Protein AF-0000000068187916 (afdb_homodimer)

Foldseek 3Di:
DPPPPPQLPQQVQLVVVLCVPPQNAPVVQPPFQADAADDDDDDDDDDDDDPDDDDDDDDDDDDDDDDDDDDDDDDDDDDDDDDDDDDDDDPPPPPPPPPPPVPQDFDWDADDLQQKIWTRDPNDIAMDGQQRCVQQFLLQADPAPRDGNDPGCPQPVVKGWPDKDKDALVVVVVVDDVSEDDADQADPPDLRQHRVNDPHPRPPDPSRPWMKMKTFIDDDPVDDPVDGTDIGIGTPVSVVQVGDDPVNLVVSQVSHFDALVQFAWQPDDAAEAEPVQCDPPPDPVSNSVSLSVQVSRQSRNFKHKHFDAAQCDPVDGGSQFSVSCSNSSRRQPDCPPAHQKHKAWQDPPDPDCSNHLAWWAWAFPPLLDPDGFFKKKKAFADDDPQKDFWWKKKFFLQNLLVVCCVLPVLLSVLQAPFWWWFFDDDPPDGTIDTDGQFHADPSRHTNFGHGHVVGTDDGDDDPVSVVSNVLSVLLSSLQQGLVDDDVPRDGPDDPVSSVVSNVNNNTRMHIGDDDNRIMMMGGSRGMTMIIHRMDRRDPPIGMMMMGTD/DPPPPPQVPQQVQLVVVLCVPVQNAPVVQPPFQQDAFDDDDPDDDDDPPDDDDDDDDDDDDDDDDDDDDDDDDDDDDDPDPDDDDDDDDDPPPPPPPPPPPVPQDFDWDADDLQQKIWTGDPNDIAMDGQQRCVQQFLLQADPAPRDGNDPHCVQPVVKGWPDKDKDALVVVVVVDDVSEDDADQADPPDLRQHRVRDPYPRPPDPSRPWMKMKTFIDDDPVDDPVDGTDIGIGTPVSVVQVGDDPVNLVVSQVSHFDALVQFAWQPDDAAEQEPVQCDPPPDPVSNSVSLSVQVSRQSRNQKHKHFPAAQCDPVDGGSQSSVSCSNSSRHQPDCPPAHQKHKAWQDPPDPDCSNHLAWWAWAFPPLLDPDGFFKKKKAFADDDPQKDFWWKKKFFLQNLLVVCCVLPVLLSVLQAPFWWWFFDDDPPDGTIDTDGQFHADPSRHTNFGHGHVVGTDDGDDDPVSVVSNVLSVLLSSLQRGLVDDDVPRDGPDDPVSSVVSNVNNNTRMHIGDDDNRIMMMGGSRGMTMIIHRMDRRDPPIGMMMMGTD

InterPro domains:
  IPR003819 TauD/TfdA-like domain [PF02668] (286-534)
  IPR042098 Glutarate 2-hydroxylase superfamily [G3DSA:3.60.130.10] (250-541)
  IPR050411 Alpha-ketoglutarate-dependent hydroxylases [PTHR10696] (270-534)

pLDDT: mean 72.26, std 27.22, range [13.47, 98.31]

Secondary structure (DSSP, 8-state):
-----GGGHHHHHHHHHHHSSS----GGGTGGG--B-----------------------------------------------------------------------EEE-TTSSEEEEEETTEEEEEEHHHHHHT-GGGB-TTT--B-S-SSTTTTTPPEEEEEEEEHHHHHHT-BTTB--PPPPPTT--SS-GGGS-S------GGG-EEEEEEEPP-TTS-TTSPPPEEEEEHHHHHHT--SHHHHHHHHHHH---GGGS--TT----EEEGGGG-TTS-HHHHHHHHHHHHHHHHHTSEEEEES--S--SSSS-HHHHHHHHHHTSB---HHHH-SEEEEE--TT-SSGGGSSS-EEEE-TTTTSSS--SEEEEEEEE--TTEEE--EEEEEHHHHHHHHHHH-HHHHHHHHHSEEEEEEEETTEEEEEEEESEEE-TT--EEEE---GGGB----S-HHHHHHHHHHHHHHHHHH-TTS-SSS---SS-HHHHHHHHHHHHHT-EEEPPPTT-EEEEETTTEEEEE--EEESSSS--EEEEEE-/-----TTHHHHHHHHHHHHSSS----GGGTGGG--B-----------------------------------------------------------------------EEE-TTSSEEEEEETTEEEEEEHHHHHHT-GGGB-TTT--B-S-SGGGTTTPPEEEEEEEEHHHHHHT-BTTB--PPPPPTT--SS-GGGS-S------GGG-EEEEEEEPP-TTS-TTSPPPEEEEEHHHHHHT--SHHHHHHHHHHH---GGGS--TT----EEEGGGG-TTS-HHHHHHHHHHHHHHHHHTSEEEEES--S--SSSS-HHHHHHHHHHTSB---HHHH-SEEEEE--TT-SSGGGSSS-EEEE-TTTTSSS--SEEEEEEEE--TTEEE--EEEEEHHHHHHHHHHH-HHHHHHHHHSEEEEEEEETTEEEEEEEESEEE-TT--EEEE---GGGB----S-HHHHHHHHHHHHHHHHHH-TTS-SSS---SS-HHHHHHHHHHHHHT-EEEPPPTT-EEEEETTTEEEEE--EEESSS---EEEEEE-

Nearest PDB structures (foldseek):
  6npb-assembly1_A  TM=8.285E-01  e=1.354E-26  Leisingera caerulea
  3o2g-assembly1_A  TM=7.797E-01  e=2.091E-25  Homo sapiens
  6npc-assembly1_B  TM=7.821E-01  e=7.733E-24  Leisingera caerulea
  7tcl-assembly1_X  TM=6.723E-01  e=3.719E-10  Photorhabdus
  3eat-assembly1_X  TM=6.569E-01  e=1.595E-09  Pseudomonas aeruginosa

Organism: Phaeodactylum tricornutum (strain CCAP 1055/1) (NCBI:txid556484)

Radius of gyration: 34.25 Å; Cα contacts (8 Å, |Δi|>4): 2173; chains: 2; bounding box: 136×89×94 Å

Solvent-accessible surface area (backbone atoms only — not comparable to full-atom values): 61078 Å² total; per-residue (Å²): 131,84,74,74,79,72,71,59,50,51,59,38,49,34,53,46,58,52,43,64,42,88,44,56,63,59,54,76,69,63,50,54,39,57,42,20,58,53,62,80,82,84,78,84,82,90,84,84,88,77,83,77,83,82,84,89,92,82,89,93,84,92,84,92,87,74,87,75,92,81,76,84,76,89,84,80,86,78,89,84,78,87,74,84,88,81,84,86,85,78,85,77,82,80,80,76,77,76,78,73,76,76,73,74,72,72,44,59,44,64,46,93,81,16,49,34,38,38,37,32,57,94,88,39,74,50,63,46,46,32,54,60,51,58,65,56,33,38,53,42,36,39,80,72,44,59,30,36,66,54,64,71,39,40,84,33,50,83,40,30,48,66,46,58,44,77,41,43,46,70,60,51,57,74,65,53,47,94,79,37,42,77,49,44,73,46,23,83,90,51,71,52,57,43,10,80,44,34,84,51,74,60,71,79,60,61,62,92,69,36,46,26,39,38,37,36,35,45,76,52,91,72,50,59,86,88,52,76,62,55,62,43,40,39,41,42,69,53,52,62,71,55,51,34,39,72,66,52,39,49,51,49,37,66,50,39,48,51,40,64,88,53,36,43,23,54,81,59,76,70,55,76,43,60,40,73,38,63,40,75,86,78,36,72,64,47,25,48,47,38,50,32,53,47,52,43,28,22,70,64,51,34,30,28,33,34,33,75,38,60,75,66,38,92,89,38,90,35,48,52,55,49,51,28,26,66,68,14,70,28,7,51,38,81,26,62,86,62,38,45,63,37,73,42,41,73,42,94,85,36,66,39,69,76,14,42,53,58,57,40,68,59,25,31,71,57,61,28,41,91,57,50,53,40,34,38,36,40,31,29,61,41,61,56,89,45,47,50,66,49,26,36,30,41,27,38,44,33,16,49,51,48,48,34,42,73,77,39,47,69,39,39,49,37,33,52,68,48,47,39,28,20,40,45,60,34,88,40,37,70,30,44,27,73,45,37,34,37,37,60,50,90,75,62,36,64,70,32,42,56,51,32,58,41,35,51,47,65,65,62,52,59,65,89,47,49,66,58,36,50,50,27,50,39,53,50,46,41,34,62,35,62,80,64,59,75,84,52,46,58,65,102,60,59,68,68,56,52,50,52,29,46,50,44,9,56,45,36,32,26,67,47,71,74,46,61,19,28,29,40,36,30,26,38,45,40,30,22,40,27,28,43,42,40,44,76,74,50,91,73,76,53,38,32,41,35,25,35,38,134,84,73,76,77,72,71,57,50,52,60,38,50,35,54,45,58,53,42,65,45,86,43,56,64,54,57,77,68,65,53,43,39,62,20,39,46,56,63,78,79,79,78,79,77,71,85,73,85,80,76,84,84,88,80,86,89,81,86,79,88,80,85,90,87,88,83,88,83,80,94,77,86,88,78,85,87,75,88,81,74,87,75,82,88,76,82,85,78,76,80,68,81,72,76,70,74,70,74,69,75,74,72,68,70,70,44,59,44,64,46,93,81,16,50,34,38,38,38,30,55,94,86,39,73,50,64,45,46,31,57,58,51,58,66,55,33,40,52,40,36,39,80,71,44,60,31,37,66,55,61,69,40,40,85,33,52,84,41,30,47,66,46,58,43,77,40,43,45,69,61,50,58,73,64,51,47,94,78,36,41,76,49,45,73,45,27,88,89,51,71,51,56,44,12,82,45,36,84,50,78,59,71,78,60,61,61,93,69,37,48,25,40,37,37,35,35,45,77,51,93,72,47,61,86,88,52,78,61,56,60,43,43,40,41,43,71,54,53,61,72,56,51,34,38,71,67,53,40,49,51,49,38,67,49,37,50,52,40,65,88,50,36,42,24,54,80,57,76,70,55,77,44,60,40,73,37,62,42,76,84,78,39,73,64,46,25,49,46,40,50,34,54,48,52,40,29,23,71,64,52,35,30,29,34,33,33,75,38,61,76,67,38,93,90,38,89,34,48,52,54,49,50,29,28,66,68,15,70,39,1,46,34,79,28,51,85,61,38,47,60,38,73,40,41,74,40,92,85,35,65,38,69,75,14,41,52,58,56,38,68,59,24,32,73,58,61,29,39,92,57,48,52,32,32,38,35,41,31,29,60,42,60,56,90,45,49,50,66,49,27,37,31,39,28,38,43,34,16,49,51,49,49,34,42,73,78,38,47,68,39,40,49,37,33,52,68,47,46,40,28,19,39,46,59,33,88,42,39,69,28,40,27,73,44,37,35,38,37,61,48,90,76,62,37,66,66,34,42,56,51,34,59,42,34,51,46,65,66,61,53,59,65,90,46,49,65,59,38,50,51,26,50,42,54,50,47,42,35,61,35,62,81,62,58,75,85,53,45,60,67,103,61,59,69,68,57,52,50,52,29,45,49,44,10,56,45,36,32,27,67,47,73,74,47,60,18,28,29,41,36,30,26,37,45,39,30,23,41,28,28,44,40,43,45,77,75,48,93,72,76,53,37,33,41,34,27,34,29

Structure (mmCIF, N/CA/C/O backbone):
data_AF-0000000068187916-model_v1
#
loop_
_entity.id
_entity.type
_entity.pdbx_description
1 polymer 'TauD/TfdA-like domain-containing protein'
#
loop_
_atom_site.group_PDB
_atom_site.id
_atom_site.type_symbol
_atom_site.label_atom_id
_atom_site.label_alt_id
_atom_site.label_comp_id
_atom_site.label_asym_id
_atom_site.label_entity_id
_atom_site.label_seq_id
_atom_site.pdbx_PDB_ins_code
_atom_site.Cartn_x
_atom_site.Cartn_y
_atom_site.Cartn_z
_atom_site.occupancy
_atom_site.B_iso_or_equiv
_atom_site.auth_seq_id
_atom_site.auth_comp_id
_atom_site.auth_asym_id
_atom_site.auth_atom_id
_atom_site.pdbx_PDB_model_num
ATOM 1 N N . MET A 1 1 ? 16.234 12.188 36.562 1 18.12 1 MET A N 1
ATOM 2 C CA . MET A 1 1 ? 16.984 12.562 35.344 1 18.12 1 MET A CA 1
ATOM 3 C C . MET A 1 1 ? 16.906 11.477 34.281 1 18.12 1 MET A C 1
ATOM 5 O O . MET A 1 1 ? 17.531 10.422 34.406 1 18.12 1 MET A O 1
ATOM 9 N N . VAL A 1 2 ? 15.734 11.297 33.75 1 20.38 2 VAL A N 1
ATOM 10 C CA . VAL A 1 2 ? 15.352 10.211 32.844 1 20.38 2 VAL A CA 1
ATOM 11 C C . VAL A 1 2 ? 16.188 10.258 31.578 1 20.38 2 VAL A C 1
ATOM 13 O O . VAL A 1 2 ? 16.219 11.281 30.891 1 20.38 2 VAL A O 1
ATOM 16 N N . ARG A 1 3 ? 17.328 9.508 31.562 1 21.77 3 ARG A N 1
ATOM 17 C CA . ARG A 1 3 ? 18.328 9.477 30.5 1 21.77 3 ARG A CA 1
ATOM 18 C C . ARG A 1 3 ? 17.688 9.227 29.141 1 21.77 3 ARG A C 1
ATOM 20 O O . ARG A 1 3 ? 16.891 8.297 28.984 1 21.77 3 ARG A O 1
ATOM 27 N N . PRO A 1 4 ? 17.672 10.219 28.234 1 24.45 4 PRO A N 1
ATOM 28 C CA . PRO A 1 4 ? 17.078 10.273 26.906 1 24.45 4 PRO A CA 1
ATOM 29 C C . PRO A 1 4 ? 17.5 9.102 26.016 1 24.45 4 PRO A C 1
ATOM 31 O O . PRO A 1 4 ? 18.672 8.742 25.984 1 24.45 4 PRO A O 1
ATOM 34 N N . SER A 1 5 ? 16.672 8.086 26.094 1 24.7 5 SER A N 1
ATOM 35 C CA . SER A 1 5 ? 17.016 6.82 25.453 1 24.7 5 SER A CA 1
ATOM 36 C C . SER A 1 5 ? 17.547 7.035 24.031 1 24.7 5 SER A C 1
ATOM 38 O O . SER A 1 5 ? 16.891 7.676 23.219 1 24.7 5 SER A O 1
ATOM 40 N N . LEU A 1 6 ? 18.859 7 23.734 1 25.89 6 LEU A N 1
ATOM 41 C CA . LEU A 1 6 ? 19.828 7.129 22.656 1 25.89 6 LEU A CA 1
ATOM 42 C C . LEU A 1 6 ? 19.391 6.312 21.438 1 25.89 6 LEU A C 1
ATOM 44 O O . LEU A 1 6 ? 20 6.41 20.375 1 25.89 6 LEU A O 1
ATOM 48 N N . ARG A 1 7 ? 18.578 5.309 21.594 1 27.09 7 ARG A N 1
ATOM 49 C CA . ARG A 1 7 ? 18.547 4.238 20.609 1 27.09 7 ARG A CA 1
ATOM 50 C C . ARG A 1 7 ? 17.734 4.656 19.375 1 27.09 7 ARG A C 1
ATOM 52 O O . ARG A 1 7 ? 17.922 4.105 18.297 1 27.09 7 ARG A O 1
ATOM 59 N N . SER A 1 8 ? 16.734 5.465 19.484 1 29.17 8 SER A N 1
ATOM 60 C CA . SER A 1 8 ? 15.82 5.715 18.359 1 29.17 8 SER A CA 1
ATOM 61 C C . SER A 1 8 ? 16.484 6.57 17.297 1 29.17 8 SER A C 1
ATOM 63 O O . SER A 1 8 ? 15.977 6.68 16.172 1 29.17 8 SER A O 1
ATOM 65 N N . ASP A 1 9 ? 17.609 7.191 17.578 1 29.98 9 ASP A N 1
ATOM 66 C CA . ASP A 1 9 ? 18.25 8.234 16.781 1 29.98 9 ASP A CA 1
ATOM 67 C C . ASP A 1 9 ? 18.984 7.648 15.578 1 29.98 9 ASP A C 1
ATOM 69 O O . ASP A 1 9 ? 19.234 8.344 14.594 1 29.98 9 ASP A O 1
ATOM 73 N N . LEU A 1 10 ? 19.359 6.414 15.742 1 30.05 10 LEU A N 1
ATOM 74 C CA . LEU A 1 10 ? 20.438 5.961 14.883 1 30.05 10 LEU A CA 1
ATOM 75 C C . LEU A 1 10 ? 19.906 5.562 13.508 1 30.05 10 LEU A C 1
ATOM 77 O O . LEU A 1 10 ? 20.531 5.855 12.484 1 30.05 10 LEU A O 1
ATOM 81 N N . SER A 1 11 ? 18.766 4.973 13.508 1 32.44 11 SER A N 1
ATOM 82 C CA . SER A 1 11 ? 18.422 4.375 12.219 1 32.44 11 SER A CA 1
ATOM 83 C C . SER A 1 11 ? 18.062 5.441 11.195 1 32.44 11 SER A C 1
ATOM 85 O O . SER A 1 11 ? 18.406 5.32 10.016 1 32.44 11 SER A O 1
ATOM 87 N N . VAL A 1 12 ? 17.438 6.449 11.641 1 32.88 12 VAL A N 1
ATOM 88 C CA . VAL A 1 12 ? 17.062 7.527 10.734 1 32.88 12 VAL A CA 1
ATOM 89 C C . VAL A 1 12 ? 18.312 8.25 10.25 1 32.88 12 VAL A C 1
ATOM 91 O O . VAL A 1 12 ? 18.422 8.602 9.07 1 32.88 12 VAL A O 1
ATOM 94 N N . SER A 1 13 ? 19.281 8.359 11.156 1 32.91 13 SER A N 1
ATOM 95 C CA . SER A 1 13 ? 20.516 9.039 10.789 1 32.91 13 SER A CA 1
ATOM 96 C C . SER A 1 13 ? 21.25 8.281 9.688 1 32.91 13 SER A C 1
ATOM 98 O O . SER A 1 13 ? 21.859 8.891 8.812 1 32.91 13 SER A O 1
ATOM 100 N N . LEU A 1 14 ? 21.156 7.082 9.805 1 32.81 14 LEU A N 1
ATOM 101 C CA . LEU A 1 14 ? 21.938 6.289 8.867 1 32.81 14 LEU A CA 1
ATOM 102 C C . LEU A 1 14 ? 21.344 6.348 7.469 1 32.81 14 LEU A C 1
ATOM 104 O O . LEU A 1 14 ? 22.062 6.445 6.48 1 32.81 14 LEU A O 1
ATOM 108 N N . LEU A 1 15 ? 20.078 6.32 7.422 1 33.41 15 LEU A N 1
ATOM 109 C CA . LEU A 1 15 ? 19.469 6.352 6.102 1 33.41 15 LEU A CA 1
ATOM 110 C C . LEU A 1 15 ? 19.656 7.711 5.441 1 33.41 15 LEU A C 1
ATOM 112 O O . LEU A 1 15 ? 19.844 7.797 4.223 1 33.41 15 LEU A O 1
ATOM 116 N N . ARG A 1 16 ? 19.719 8.742 6.191 1 35.38 16 ARG A N 1
ATOM 117 C CA . ARG A 1 16 ? 19.984 10.086 5.676 1 35.38 16 ARG A CA 1
ATOM 118 C C . ARG A 1 16 ? 21.391 10.18 5.09 1 35.38 16 ARG A C 1
ATOM 120 O O . ARG A 1 16 ? 21.609 10.883 4.102 1 35.38 16 ARG A O 1
ATOM 127 N N . LYS A 1 17 ? 22.344 9.664 5.914 1 33.91 17 LYS A N 1
ATOM 128 C CA . LYS A 1 17 ? 23.703 9.672 5.359 1 33.91 17 LYS A CA 1
ATOM 129 C C . LYS A 1 17 ? 23.75 8.93 4.031 1 33.91 17 LYS A C 1
ATOM 131 O O . LYS A 1 17 ? 24.5 9.312 3.127 1 33.91 17 LYS A O 1
ATOM 136 N N . CYS A 1 18 ? 23 7.918 4.023 1 33.31 18 CYS A N 1
ATOM 137 C CA . CYS A 1 18 ? 22.984 7.199 2.756 1 33.31 18 CYS A CA 1
ATOM 138 C C . CYS A 1 18 ? 22.328 8.031 1.666 1 33.31 18 CYS A C 1
ATOM 140 O O . CYS A 1 18 ? 22.656 7.898 0.488 1 33.31 18 CYS A O 1
ATOM 142 N N . CYS A 1 19 ? 21.328 8.758 2.041 1 33.03 19 CYS A N 1
ATOM 143 C CA . CYS A 1 19 ? 20.672 9.641 1.079 1 33.03 19 CYS A CA 1
ATOM 144 C C . CYS A 1 19 ? 21.531 10.883 0.817 1 33.03 19 CYS A C 1
ATOM 146 O O . CYS A 1 19 ? 21.203 11.695 -0.041 1 33.03 19 CYS A O 1
ATOM 148 N N . ALA A 1 20 ? 22.328 11.367 1.777 1 29.25 20 ALA A N 1
ATOM 149 C CA . ALA A 1 20 ? 23.203 12.492 1.462 1 29.25 20 ALA A CA 1
ATOM 150 C C . ALA A 1 20 ? 24.047 12.203 0.23 1 29.25 20 ALA A C 1
ATOM 152 O O . ALA A 1 20 ? 24.812 13.062 -0.217 1 29.25 20 ALA A O 1
ATOM 153 N N . SER A 1 21 ? 24.406 11.008 0.026 1 27.91 21 SER A N 1
ATOM 154 C CA . SER A 1 21 ? 24.984 10.914 -1.312 1 27.91 21 SER A CA 1
ATOM 155 C C . SER A 1 21 ? 23.969 11.289 -2.381 1 27.91 21 SER A C 1
ATOM 157 O O . SER A 1 21 ? 22.75 11.164 -2.164 1 27.91 21 SER A O 1
ATOM 159 N N . ASN A 1 22 ? 24.266 12.094 -3.434 1 29.7 22 ASN A N 1
ATOM 160 C CA . ASN A 1 22 ? 23.5 12.852 -4.418 1 29.7 22 ASN A CA 1
ATOM 161 C C . ASN A 1 22 ? 22.297 12.055 -4.918 1 29.7 22 ASN A C 1
ATOM 163 O O . ASN A 1 22 ? 21.656 12.438 -5.898 1 29.7 22 ASN A O 1
ATOM 167 N N . ARG A 1 23 ? 22.234 10.734 -4.699 1 29.69 23 ARG A N 1
ATOM 168 C CA . ARG A 1 23 ? 21.109 10.141 -5.422 1 29.69 23 ARG A CA 1
ATOM 169 C C . ARG A 1 23 ? 19.859 10.125 -4.562 1 29.69 23 ARG A C 1
ATOM 171 O O . ARG A 1 23 ? 19.844 9.539 -3.477 1 29.69 23 ARG A O 1
ATOM 178 N N . ARG A 1 24 ? 18.938 11.07 -4.633 1 33.19 24 ARG A N 1
ATOM 179 C CA . ARG A 1 24 ? 17.562 11.109 -4.133 1 33.19 24 ARG A CA 1
ATOM 180 C C . ARG A 1 24 ? 16.906 9.742 -4.266 1 33.19 24 ARG A C 1
ATOM 182 O O . ARG A 1 24 ? 16.734 9.234 -5.371 1 33.19 24 ARG A O 1
ATOM 189 N N . ILE A 1 25 ? 17.125 8.836 -3.279 1 33.97 25 ILE A N 1
ATOM 190 C CA . ILE A 1 25 ? 16.391 7.578 -3.334 1 33.97 25 ILE A CA 1
ATOM 191 C C . ILE A 1 25 ? 14.891 7.859 -3.359 1 33.97 25 ILE A C 1
ATOM 193 O O . ILE A 1 25 ? 14.406 8.711 -2.613 1 33.97 25 ILE A O 1
ATOM 197 N N . PRO A 1 26 ? 14.242 7.418 -4.242 1 33.16 26 PRO A N 1
ATOM 198 C CA . PRO A 1 26 ? 12.797 7.656 -4.277 1 33.16 26 PRO A CA 1
ATOM 199 C C . PRO A 1 26 ? 12.109 7.297 -2.965 1 33.16 26 PRO A C 1
ATOM 201 O O . PRO A 1 26 ? 12.531 6.371 -2.27 1 33.16 26 PRO A O 1
ATOM 204 N N . GLY A 1 27 ? 11.539 8.242 -2.275 1 33.19 27 GLY A N 1
ATOM 205 C CA . GLY A 1 27 ? 10.914 8.234 -0.965 1 33.19 27 GLY A CA 1
ATOM 206 C C . GLY A 1 27 ? 10.172 6.941 -0.672 1 33.19 27 GLY A C 1
ATOM 207 O O . GLY A 1 27 ? 10.117 6.496 0.476 1 33.19 27 GLY A O 1
ATOM 208 N N . ASN A 1 28 ? 9.453 6.344 -1.537 1 34.41 28 ASN A N 1
ATOM 209 C CA . ASN A 1 28 ? 8.688 5.145 -1.209 1 34.41 28 ASN A CA 1
ATOM 210 C C . ASN A 1 28 ? 9.602 3.965 -0.886 1 34.41 28 ASN A C 1
ATOM 212 O O . ASN A 1 28 ? 9.125 2.908 -0.466 1 34.41 28 ASN A O 1
ATOM 216 N N . LEU A 1 29 ? 10.812 4.055 -1.215 1 33.22 29 LEU A N 1
ATOM 217 C CA . LEU A 1 29 ? 11.688 2.902 -1.019 1 33.22 29 LEU A CA 1
ATOM 218 C C . LEU A 1 29 ? 12.195 2.842 0.419 1 33.22 29 LEU A C 1
ATOM 220 O O . LEU A 1 29 ? 12.734 1.821 0.847 1 33.22 29 LEU A O 1
ATOM 224 N N . ILE A 1 30 ? 12.234 3.947 1.14 1 29.91 30 ILE A N 1
ATOM 225 C CA . ILE A 1 30 ? 12.914 3.961 2.432 1 29.91 30 ILE A CA 1
ATOM 226 C C . ILE A 1 30 ? 11.906 3.656 3.541 1 29.91 30 ILE A C 1
ATOM 228 O O . ILE A 1 30 ? 12.289 3.477 4.699 1 29.91 30 ILE A O 1
ATOM 232 N N . SER A 1 31 ? 10.648 3.602 3.338 1 28.77 31 SER A N 1
ATOM 233 C CA . SER A 1 31 ? 9.742 3.705 4.477 1 28.77 31 SER A CA 1
ATOM 234 C C . SER A 1 31 ? 9.828 2.467 5.363 1 28.77 31 SER A C 1
ATOM 236 O O . SER A 1 31 ? 9.117 2.363 6.363 1 28.77 31 SER A O 1
ATOM 238 N N . VAL A 1 32 ? 10.352 1.381 4.953 1 27.59 32 VAL A N 1
ATOM 239 C CA . VAL A 1 32 ? 9.883 0.139 5.562 1 27.59 32 VAL A CA 1
ATOM 240 C C . VAL A 1 32 ? 10.594 -0.083 6.895 1 27.59 32 VAL A C 1
ATOM 242 O O . VAL A 1 32 ? 10.367 -1.091 7.566 1 27.59 32 VAL A O 1
ATOM 245 N N . PHE A 1 33 ? 11.586 0.672 7.328 1 25.5 33 PHE A N 1
ATOM 246 C CA . PHE A 1 33 ? 12.438 -0.07 8.25 1 25.5 33 PHE A CA 1
ATOM 247 C C . PHE A 1 33 ? 11.859 -0.043 9.656 1 25.5 33 PHE A C 1
ATOM 249 O O . PHE A 1 33 ? 12.484 -0.537 10.602 1 25.5 33 PHE A O 1
ATOM 256 N N . GLN A 1 34 ? 10.867 0.647 10.016 1 24.97 34 GLN A N 1
ATOM 257 C CA . GLN A 1 34 ? 10.875 0.877 11.453 1 24.97 34 GLN A CA 1
ATOM 258 C C . GLN A 1 34 ? 10.062 -0.185 12.188 1 24.97 34 GLN A C 1
ATOM 260 O O . GLN A 1 34 ? 8.961 0.092 12.664 1 24.97 34 GLN A O 1
ATOM 265 N N . SER A 1 35 ? 9.969 -1.486 11.797 1 21.42 35 SER A N 1
ATOM 266 C CA . SER A 1 35 ? 8.945 -2.279 12.469 1 21.42 35 SER A CA 1
ATOM 267 C C . SER A 1 35 ? 9.359 -2.621 13.891 1 21.42 35 SER A C 1
ATOM 269 O O . SER A 1 35 ? 8.625 -2.34 14.844 1 21.42 35 SER A O 1
ATOM 271 N N . SER A 1 36 ? 10 -3.924 14.258 1 21.94 36 SER A N 1
ATOM 272 C CA . SER A 1 36 ? 9.516 -5.035 15.07 1 21.94 36 SER A CA 1
ATOM 273 C C . SER A 1 36 ? 10.188 -5.051 16.438 1 21.94 36 SER A C 1
ATOM 275 O O . SER A 1 36 ? 10.062 -6.023 17.188 1 21.94 36 SER A O 1
ATOM 277 N N . LEU A 1 37 ? 10.539 -4.199 17.312 1 20.48 37 LEU A N 1
ATOM 278 C CA . LEU A 1 37 ? 11.43 -4.773 18.312 1 20.48 37 LEU A CA 1
ATOM 279 C C . LEU A 1 37 ? 10.625 -5.473 19.406 1 20.48 37 LEU A C 1
ATOM 281 O O . LEU A 1 37 ? 9.969 -4.816 20.219 1 20.48 37 LEU A O 1
ATOM 285 N N . THR A 1 38 ? 9.789 -6.621 19.125 1 19.41 38 THR A N 1
ATOM 286 C CA . THR A 1 38 ? 9.195 -7.219 20.328 1 19.41 38 THR A CA 1
ATOM 287 C C . THR A 1 38 ? 10.219 -8.062 21.078 1 19.41 38 THR A C 1
ATOM 289 O O . THR A 1 38 ? 11 -8.797 20.469 1 19.41 38 THR A O 1
ATOM 292 N N . PRO A 1 39 ? 10.469 -7.992 22.438 1 19.08 39 PRO A N 1
ATOM 293 C CA . PRO A 1 39 ? 11.414 -8.711 23.297 1 19.08 39 PRO A CA 1
ATOM 294 C C . PRO A 1 39 ? 11.023 -10.172 23.516 1 19.08 39 PRO A C 1
ATOM 296 O O . PRO A 1 39 ? 9.859 -10.469 23.781 1 19.08 39 PRO A O 1
ATOM 299 N N . SER A 1 40 ? 11.594 -11.18 22.797 1 18.7 40 SER A N 1
ATOM 300 C CA . SER A 1 40 ? 11.461 -12.633 22.844 1 18.7 40 SER A CA 1
ATOM 301 C C . SER A 1 40 ? 11.844 -13.164 24.234 1 18.7 40 SER A C 1
ATOM 303 O O . SER A 1 40 ? 12.906 -12.828 24.75 1 18.7 40 SER A O 1
ATOM 305 N N . ARG A 1 41 ? 10.875 -13.602 25.125 1 17.97 41 ARG A N 1
ATOM 306 C CA . ARG A 1 41 ? 11.109 -14.32 26.375 1 17.97 41 ARG A CA 1
ATOM 307 C C . ARG A 1 41 ? 11.727 -15.688 26.109 1 17.97 41 ARG A C 1
ATOM 309 O O . ARG A 1 41 ? 11.234 -16.453 25.266 1 17.97 41 ARG A O 1
ATOM 316 N N . LEU A 1 42 ? 12.961 -16.031 26.656 1 18.59 42 LEU A N 1
ATOM 317 C CA . LEU A 1 42 ? 13.859 -17.172 26.625 1 18.59 42 LEU A CA 1
ATOM 318 C C . LEU A 1 42 ? 13.297 -18.328 27.453 1 18.59 42 LEU A C 1
ATOM 320 O O . LEU A 1 42 ? 13.203 -18.219 28.688 1 18.59 42 LEU A O 1
ATOM 324 N N . THR A 1 43 ? 12.258 -18.984 27.156 1 16.53 43 THR A N 1
ATOM 325 C CA . THR A 1 43 ? 11.961 -20.141 28 1 16.53 43 THR A CA 1
ATOM 326 C C . THR A 1 43 ? 13.07 -21.172 27.922 1 16.53 43 THR A C 1
ATOM 328 O O . THR A 1 43 ? 13.688 -21.359 26.875 1 16.53 43 THR A O 1
ATOM 331 N N . ARG A 1 44 ? 13.516 -21.875 29.219 1 17.31 44 ARG A N 1
ATOM 332 C CA . ARG A 1 44 ? 14.57 -22.781 29.672 1 17.31 44 ARG A CA 1
ATOM 333 C C . ARG A 1 44 ? 14.32 -24.203 29.203 1 17.31 44 ARG A C 1
ATOM 335 O O . ARG A 1 44 ? 13.609 -24.969 29.859 1 17.31 44 ARG A O 1
ATOM 342 N N . GLY A 1 45 ? 13.883 -24.656 28.078 1 15.49 45 GLY A N 1
ATOM 343 C CA . GLY A 1 45 ? 13.758 -26.094 27.922 1 15.49 45 GLY A CA 1
ATOM 344 C C . GLY A 1 45 ? 15.055 -26.828 28.219 1 15.49 45 GLY A C 1
ATOM 345 O O . GLY A 1 45 ? 16.141 -26.312 27.969 1 15.49 45 GLY A O 1
ATOM 346 N N . SER A 1 46 ? 15.141 -28 29.031 1 15.85 46 SER A N 1
ATOM 347 C CA . SER A 1 46 ? 15.961 -29.016 29.672 1 15.85 46 SER A CA 1
ATOM 348 C C . SER A 1 46 ? 16.844 -29.734 28.656 1 15.85 46 SER A C 1
ATOM 350 O O . SER A 1 46 ? 16.641 -29.609 27.453 1 15.85 46 SER A O 1
ATOM 352 N N . ARG A 1 47 ? 17.172 -31.234 28.875 1 15.78 47 ARG A N 1
ATOM 353 C CA . ARG A 1 47 ? 18.344 -32.094 29.016 1 15.78 47 ARG A CA 1
ATOM 354 C C . ARG A 1 47 ? 18.797 -32.625 27.656 1 15.78 47 ARG A C 1
ATOM 356 O O . ARG A 1 47 ? 19.984 -32.531 27.328 1 15.78 47 ARG A O 1
ATOM 363 N N . ALA A 1 48 ? 18.344 -33.906 27.125 1 15.44 48 ALA A N 1
ATOM 364 C CA . ALA A 1 48 ? 19.141 -35.125 27.188 1 15.44 48 ALA A CA 1
ATOM 365 C C . ALA A 1 48 ? 20.156 -35.188 26.047 1 15.44 48 ALA A C 1
ATOM 367 O O . ALA A 1 48 ? 21.344 -35.375 26.281 1 15.44 48 ALA A O 1
ATOM 368 N N . PHE A 1 49 ? 19.953 -36.094 24.953 1 15.47 49 PHE A N 1
ATOM 369 C CA . PHE A 1 49 ? 20.781 -37.25 24.609 1 15.47 49 PHE A CA 1
ATOM 370 C C . PHE A 1 49 ? 21.984 -36.812 23.766 1 15.47 49 PHE A C 1
ATOM 372 O O . PHE A 1 49 ? 21.953 -35.75 23.156 1 15.47 49 PHE A O 1
ATOM 379 N N . SER A 1 50 ? 23.016 -37.812 23.391 1 14.49 50 SER A N 1
ATOM 380 C CA . SER A 1 50 ? 24.391 -38.312 23.328 1 14.49 50 SER A CA 1
ATOM 381 C C . SER A 1 50 ? 25 -38.094 21.953 1 14.49 50 SER A C 1
ATOM 383 O O . SER A 1 50 ? 26.172 -38.438 21.719 1 14.49 50 SER A O 1
ATOM 385 N N . ILE A 1 51 ? 24.188 -37.5 21.125 1 14.09 51 ILE A N 1
ATOM 386 C CA . ILE A 1 51 ? 24.594 -38.031 19.828 1 14.09 51 ILE A CA 1
ATOM 387 C C . ILE A 1 51 ? 26.094 -37.812 19.641 1 14.09 51 ILE A C 1
ATOM 389 O O . ILE A 1 51 ? 26.609 -36.719 19.953 1 14.09 51 ILE A O 1
ATOM 393 N N . ARG A 1 52 ? 26.781 -38.781 18.953 1 14.46 52 ARG A N 1
ATOM 394 C CA . ARG A 1 52 ? 28.047 -39.438 18.703 1 14.46 52 ARG A CA 1
ATOM 395 C C . ARG A 1 52 ? 29 -38.531 17.953 1 14.46 52 ARG A C 1
ATOM 397 O O . ARG A 1 52 ? 28.578 -37.688 17.156 1 14.46 52 ARG A O 1
ATOM 404 N N . PRO A 1 53 ? 30.297 -38.656 18.219 1 14.23 53 PRO A N 1
ATOM 405 C CA . PRO A 1 53 ? 31.562 -37.938 18.156 1 14.23 53 PRO A CA 1
ATOM 406 C C . PRO A 1 53 ? 32.125 -37.844 16.734 1 14.23 53 PRO A C 1
ATOM 408 O O . PRO A 1 53 ? 33.031 -37.062 16.484 1 14.23 53 PRO A O 1
ATOM 411 N N . ALA A 1 54 ? 31.562 -38.531 15.734 1 14.05 54 ALA A N 1
ATOM 412 C CA . ALA A 1 54 ? 32.656 -39.188 15.047 1 14.05 54 ALA A CA 1
ATOM 413 C C . ALA A 1 54 ? 33.625 -38.156 14.461 1 14.05 54 ALA A C 1
ATOM 415 O O . ALA A 1 54 ? 33.25 -37 14.219 1 14.05 54 ALA A O 1
ATOM 416 N N . ILE A 1 55 ? 34.75 -38.562 13.672 1 14.28 55 ILE A N 1
ATOM 417 C CA . ILE A 1 55 ? 36.219 -38.531 13.57 1 14.28 55 ILE A CA 1
ATOM 418 C C . ILE A 1 55 ? 36.656 -37.438 12.586 1 14.28 55 ILE A C 1
ATOM 420 O O . ILE A 1 55 ? 37.5 -36.594 12.914 1 14.28 55 ILE A O 1
ATOM 424 N N . GLY A 1 56 ? 36.469 -37.562 11.172 1 13.47 56 GLY A N 1
ATOM 425 C CA . GLY A 1 56 ? 37.625 -37.906 10.391 1 13.47 56 GLY A CA 1
ATOM 426 C C . GLY A 1 56 ? 38.438 -36.719 9.914 1 13.47 56 GLY A C 1
ATOM 427 O O . GLY A 1 56 ? 37.969 -35.594 9.969 1 13.47 56 GLY A O 1
ATOM 428 N N . SER A 1 57 ? 39.438 -36.875 8.797 1 13.72 57 SER A N 1
ATOM 429 C CA . SER A 1 57 ? 40.812 -36.781 8.352 1 13.72 57 SER A CA 1
ATOM 430 C C . SER A 1 57 ? 41.031 -35.469 7.559 1 13.72 57 SER A C 1
ATOM 432 O O . SER A 1 57 ? 40.094 -34.875 7.066 1 13.72 57 SER A O 1
ATOM 434 N N . ALA A 1 58 ? 42.375 -35.125 7.039 1 13.75 58 ALA A N 1
ATOM 435 C CA . ALA A 1 58 ? 43.531 -34.219 6.883 1 13.75 58 ALA A CA 1
ATOM 436 C C . ALA A 1 58 ? 43.562 -33.625 5.492 1 13.75 58 ALA A C 1
ATOM 438 O O . ALA A 1 58 ? 43.938 -32.438 5.336 1 13.75 58 ALA A O 1
ATOM 439 N N . LEU A 1 59 ? 43.281 -34.156 4.27 1 13.58 59 LEU A N 1
ATOM 440 C CA . LEU A 1 59 ? 44.438 -34.188 3.379 1 13.58 59 LEU A CA 1
ATOM 441 C C . LEU A 1 59 ? 44.719 -32.812 2.77 1 13.58 59 LEU A C 1
ATOM 443 O O . LEU A 1 59 ? 43.844 -31.938 2.795 1 13.58 59 LEU A O 1
ATOM 447 N N . ALA A 1 60 ? 45.094 -32.656 1.249 1 13.81 60 ALA A N 1
ATOM 448 C CA . ALA A 1 60 ? 46.281 -32.438 0.42 1 13.81 60 ALA A CA 1
ATOM 449 C C . ALA A 1 60 ? 46.281 -31.047 -0.198 1 13.81 60 ALA A C 1
ATOM 451 O O . ALA A 1 60 ? 45.219 -30.438 -0.36 1 13.81 60 ALA A O 1
ATOM 452 N N . ILE A 1 61 ? 47.469 -30.453 -0.944 1 13.67 61 ILE A N 1
ATOM 453 C CA . ILE A 1 61 ? 48.562 -29.516 -1.188 1 13.67 61 ILE A CA 1
ATOM 454 C C . ILE A 1 61 ? 48.281 -28.703 -2.449 1 13.67 61 ILE A C 1
ATOM 456 O O . ILE A 1 61 ? 48.656 -27.531 -2.539 1 13.67 61 ILE A O 1
ATOM 460 N N . CYS A 1 62 ? 47.656 -29.047 -3.65 1 13.79 62 CYS A N 1
ATOM 461 C CA . CYS A 1 62 ? 48.562 -28.859 -4.793 1 13.79 62 CYS A CA 1
ATOM 462 C C . CYS A 1 62 ? 48.562 -27.406 -5.246 1 13.79 62 CYS A C 1
ATOM 464 O O . CYS A 1 62 ? 47.594 -26.656 -4.965 1 13.79 62 CYS A O 1
ATOM 466 N N . GLN A 1 63 ? 49.25 -26.938 -6.465 1 13.52 63 GLN A N 1
ATOM 467 C CA . GLN A 1 63 ? 50.375 -26.266 -7.117 1 13.52 63 GLN A CA 1
ATOM 468 C C . GLN A 1 63 ? 49.875 -25.078 -7.945 1 13.52 63 GLN A C 1
ATOM 470 O O . GLN A 1 63 ? 50.375 -23.969 -7.812 1 13.52 63 GLN A O 1
ATOM 475 N N . SER A 1 64 ? 49.375 -25.141 -9.297 1 14.27 64 SER A N 1
ATOM 476 C CA . SER A 1 64 ? 50.219 -24.656 -10.383 1 14.27 64 SER A CA 1
ATOM 477 C C . SER A 1 64 ? 49.875 -23.203 -10.734 1 14.27 64 SER A C 1
ATOM 479 O O . SER A 1 64 ? 48.844 -22.688 -10.312 1 14.27 64 SER A O 1
ATOM 481 N N . SER A 1 65 ? 49.938 -22.734 -12.117 1 14.27 65 SER A N 1
ATOM 482 C CA . SER A 1 65 ? 50.75 -21.938 -13.016 1 14.27 65 SER A CA 1
ATOM 483 C C . SER A 1 65 ? 50.062 -20.656 -13.422 1 14.27 65 SER A C 1
ATOM 485 O O . SER A 1 65 ? 48.844 -20.609 -13.5 1 14.27 65 SER A O 1
ATOM 487 N N . ALA A 1 66 ? 50.844 -19.484 -13.57 1 14.8 66 ALA A N 1
ATOM 488 C CA . ALA A 1 66 ? 51.062 -18.047 -13.648 1 14.8 66 ALA A CA 1
ATOM 489 C C . ALA A 1 66 ? 50.594 -17.484 -14.992 1 14.8 66 ALA A C 1
ATOM 491 O O . ALA A 1 66 ? 50.719 -16.297 -15.258 1 14.8 66 ALA A O 1
ATOM 492 N N . PRO A 1 67 ? 49.594 -17.891 -15.703 1 14.85 67 PRO A N 1
ATOM 493 C CA . PRO A 1 67 ? 50.094 -17.5 -17.031 1 14.85 67 PRO A CA 1
ATOM 494 C C . PRO A 1 67 ? 50.25 -15.984 -17.188 1 14.85 67 PRO A C 1
ATOM 496 O O . PRO A 1 67 ? 49.656 -15.219 -16.422 1 14.85 67 PRO A O 1
ATOM 499 N N . ARG A 1 68 ? 50.75 -15.453 -18.484 1 14.46 68 ARG A N 1
ATOM 500 C CA . ARG A 1 68 ? 51.688 -14.656 -19.266 1 14.46 68 ARG A CA 1
ATOM 501 C C . ARG A 1 68 ? 51.031 -13.352 -19.719 1 14.46 68 ARG A C 1
ATOM 503 O O . ARG A 1 68 ? 51.75 -12.352 -19.938 1 14.46 68 ARG A O 1
ATOM 510 N N . VAL A 1 69 ? 49.719 -13.234 -20.109 1 15.29 69 VAL A N 1
ATOM 511 C CA . VAL A 1 69 ? 49.812 -12.547 -21.391 1 15.29 69 VAL A CA 1
ATOM 512 C C . VAL A 1 69 ? 50.188 -11.078 -21.156 1 15.29 69 VAL A C 1
ATOM 514 O O . VAL A 1 69 ? 49.938 -10.523 -20.094 1 15.29 69 VAL A O 1
ATOM 517 N N . SER A 1 70 ? 50.719 -10.352 -22.297 1 14.24 70 SER A N 1
ATOM 518 C CA . SER A 1 70 ? 51.594 -9.453 -23.016 1 14.24 70 SER A CA 1
ATOM 519 C C . SER A 1 70 ? 51.094 -8.016 -22.984 1 14.24 70 SER A C 1
ATOM 521 O O . SER A 1 70 ? 49.906 -7.77 -23.203 1 14.24 70 SER A O 1
ATOM 523 N N . PHE A 1 71 ? 51.812 -7.086 -22.391 1 14.77 71 PHE A N 1
ATOM 524 C CA . PHE A 1 71 ? 51.938 -5.676 -22.047 1 14.77 71 PHE A CA 1
ATOM 525 C C . PHE A 1 71 ? 52.094 -4.82 -23.297 1 14.77 71 PHE A C 1
ATOM 527 O O . PHE A 1 71 ? 52.344 -3.621 -23.203 1 14.77 71 PHE A O 1
ATOM 534 N N . SER A 1 72 ? 51.594 -5.125 -24.484 1 14.23 72 SER A N 1
ATOM 535 C CA . SER A 1 72 ? 52.406 -4.375 -25.438 1 14.23 72 SER A CA 1
ATOM 536 C C . SER A 1 72 ? 52.438 -2.887 -25.109 1 14.23 72 SER A C 1
ATOM 538 O O . SER A 1 72 ? 51.531 -2.393 -24.422 1 14.23 72 SER A O 1
ATOM 540 N N . ALA A 1 73 ? 53.375 -2.016 -25.875 1 14.54 73 ALA A N 1
ATOM 541 C CA . ALA A 1 73 ? 54.469 -1.042 -25.922 1 14.54 73 ALA A CA 1
ATOM 542 C C . ALA A 1 73 ? 53.938 0.351 -26.25 1 14.54 73 ALA A C 1
ATOM 544 O O . ALA A 1 73 ? 54.625 1.351 -26.031 1 14.54 73 ALA A O 1
ATOM 545 N N . GLY A 1 74 ? 52.625 0.599 -26.797 1 14.77 74 GLY A N 1
ATOM 546 C CA . GLY A 1 74 ? 52.938 1.544 -27.859 1 14.77 74 GLY A CA 1
ATOM 547 C C . GLY A 1 74 ? 53.562 2.83 -27.359 1 14.77 74 GLY A C 1
ATOM 548 O O . GLY A 1 74 ? 53.438 3.152 -26.172 1 14.77 74 GLY A O 1
ATOM 549 N N . LYS A 1 75 ? 54.375 3.699 -28.25 1 15.69 75 LYS A N 1
ATOM 550 C CA . LYS A 1 75 ? 55.5 4.609 -28.547 1 15.69 75 LYS A CA 1
ATOM 551 C C . LYS A 1 75 ? 55.156 6.027 -28.078 1 15.69 75 LYS A C 1
ATOM 553 O O . LYS A 1 75 ? 54.031 6.484 -28.203 1 15.69 75 LYS A O 1
ATOM 558 N N . LEU A 1 76 ? 56.094 6.793 -27.375 1 14.76 76 LEU A N 1
ATOM 559 C CA . LEU A 1 76 ? 56.5 7.992 -26.641 1 14.76 76 LEU A CA 1
ATOM 560 C C . LEU A 1 76 ? 56.531 9.203 -27.562 1 14.76 76 LEU A C 1
ATOM 562 O O . LEU A 1 76 ? 56.875 10.305 -27.141 1 14.76 76 LEU A O 1
ATOM 566 N N . PHE A 1 77 ? 55.719 9.414 -28.703 1 14.83 77 PHE A N 1
ATOM 567 C CA . PHE A 1 77 ? 56.406 10.289 -29.641 1 14.83 77 PHE A CA 1
ATOM 568 C C . PHE A 1 77 ? 56.75 11.625 -28.984 1 14.83 77 PHE A C 1
ATOM 570 O O . PHE A 1 77 ? 56 12.133 -28.172 1 14.83 77 PHE A O 1
ATOM 577 N N . GLU A 1 78 ? 58.031 12.344 -29.297 1 15.18 78 GLU A N 1
ATOM 578 C CA . GLU A 1 78 ? 59.094 13.242 -28.891 1 15.18 78 GLU A CA 1
ATOM 579 C C . GLU A 1 78 ? 58.75 14.703 -29.156 1 15.18 78 GLU A C 1
ATOM 581 O O . GLU A 1 78 ? 59.094 15.586 -28.375 1 15.18 78 GLU A O 1
ATOM 586 N N . TYR A 1 79 ? 57.781 15.227 -30.141 1 15.34 79 TYR A N 1
ATOM 587 C CA . TYR A 1 79 ? 58.531 16.172 -30.953 1 15.34 79 TYR A CA 1
ATOM 588 C C . TYR A 1 79 ? 58.906 17.422 -30.156 1 15.34 79 TYR A C 1
ATOM 590 O O . TYR A 1 79 ? 58.156 17.828 -29.266 1 15.34 79 TYR A O 1
ATOM 598 N N . ALA A 1 80 ? 60.094 18.188 -30.406 1 15.95 80 ALA A N 1
ATOM 599 C CA . ALA A 1 80 ? 61.188 19.062 -29.984 1 15.95 80 ALA A CA 1
ATOM 600 C C . ALA A 1 80 ? 60.719 20.516 -29.906 1 15.95 80 ALA A C 1
ATOM 602 O O . ALA A 1 80 ? 59.75 20.891 -30.562 1 15.95 80 ALA A O 1
ATOM 603 N N . SER A 1 81 ? 61.531 21.406 -29.344 1 16.19 81 SER A N 1
ATOM 604 C CA . SER A 1 81 ? 61.75 22.656 -28.625 1 16.19 81 SER A CA 1
ATOM 605 C C . SER A 1 81 ? 61.75 23.859 -29.562 1 16.19 81 SER A C 1
ATOM 607 O O . SER A 1 81 ? 61.969 24.984 -29.156 1 16.19 81 SER A O 1
ATOM 609 N N . HIS A 1 82 ? 61.156 23.844 -30.875 1 16.23 82 HIS A N 1
ATOM 610 C CA . HIS A 1 82 ? 61.938 24.75 -31.703 1 16.23 82 HIS A CA 1
ATOM 611 C C . HIS A 1 82 ? 61.875 26.188 -31.172 1 16.23 82 HIS A C 1
ATOM 613 O O . HIS A 1 82 ? 60.812 26.641 -30.734 1 16.23 82 HIS A O 1
ATOM 619 N N . LYS A 1 83 ? 63.031 26.984 -31.078 1 17.73 83 LYS A N 1
ATOM 620 C CA . LYS A 1 83 ? 63.719 28.172 -30.562 1 17.73 83 LYS A CA 1
ATOM 621 C C . LYS A 1 83 ? 63.281 29.438 -31.281 1 17.73 83 LYS A C 1
ATOM 623 O O . LYS A 1 83 ? 63.531 30.547 -30.812 1 17.73 83 LYS A O 1
ATOM 628 N N . GLY A 1 84 ? 62.719 29.484 -32.562 1 17.22 84 GLY A N 1
ATOM 629 C CA . GLY A 1 84 ? 63.5 30.453 -33.312 1 17.22 84 GLY A CA 1
ATOM 630 C C . GLY A 1 84 ? 63.406 31.859 -32.75 1 17.22 84 GLY A C 1
ATOM 631 O O . GLY A 1 84 ? 62.625 32.125 -31.828 1 17.22 84 GLY A O 1
ATOM 632 N N . ILE A 1 85 ? 63.312 32.938 -33.688 1 19.03 85 ILE A N 1
ATOM 633 C CA . ILE A 1 85 ? 63.906 34.156 -34.188 1 19.03 85 ILE A CA 1
ATOM 634 C C . ILE A 1 85 ? 63.188 35.375 -33.594 1 19.03 85 ILE A C 1
ATOM 636 O O . ILE A 1 85 ? 62.031 35.25 -33.156 1 19.03 85 ILE A O 1
ATOM 640 N N . GLY A 1 86 ? 63.375 36.688 -34.094 1 18.25 86 GLY A N 1
ATOM 641 C CA . GLY A 1 86 ? 63.906 38.031 -33.844 1 18.25 86 GLY A CA 1
ATOM 642 C C . GLY A 1 86 ? 62.812 39.031 -33.562 1 18.25 86 GLY A C 1
ATOM 643 O O . GLY A 1 86 ? 62.969 39.906 -32.719 1 18.25 86 GLY A O 1
ATOM 644 N N . PRO A 1 87 ? 61.625 39.094 -34.406 1 19.56 87 PRO A N 1
ATOM 645 C CA . PRO A 1 87 ? 61.469 40.5 -34.781 1 19.56 87 PRO A CA 1
ATOM 646 C C . PRO A 1 87 ? 60.969 41.375 -33.656 1 19.56 87 PRO A C 1
ATOM 648 O O . PRO A 1 87 ? 60.5 40.875 -32.625 1 19.56 87 PRO A O 1
ATOM 651 N N . LYS A 1 88 ? 60.594 42.719 -34 1 22.31 88 LYS A N 1
ATOM 652 C CA . LYS A 1 88 ? 60.562 44.094 -33.531 1 22.31 88 LYS A CA 1
ATOM 653 C C . LYS A 1 88 ? 59.406 44.312 -32.562 1 22.31 88 LYS A C 1
ATOM 655 O O . LYS A 1 88 ? 58.438 43.531 -32.531 1 22.31 88 LYS A O 1
ATOM 660 N N . SER A 1 89 ? 59.031 45.562 -32.031 1 21.14 89 SER A N 1
ATOM 661 C CA . SER A 1 89 ? 58.844 46.25 -30.734 1 21.14 89 SER A CA 1
ATOM 662 C C . SER A 1 89 ? 57.406 46.219 -30.281 1 21.14 89 SER A C 1
ATOM 664 O O . SER A 1 89 ? 57.094 46.438 -29.109 1 21.14 89 SER A O 1
ATOM 666 N N . GLY A 1 90 ? 56.312 45.781 -31.109 1 21.12 90 GLY A N 1
ATOM 667 C CA . GLY A 1 90 ? 55.125 46.594 -31.031 1 21.12 90 GLY A CA 1
ATOM 668 C C . GLY A 1 90 ? 54.344 46.375 -29.75 1 21.12 90 GLY A C 1
ATOM 669 O O . GLY A 1 90 ? 54.438 45.344 -29.125 1 21.12 90 GLY A O 1
ATOM 670 N N . SER A 1 91 ? 53.781 47.469 -28.922 1 21.88 91 SER A N 1
ATOM 671 C CA . SER A 1 91 ? 53.281 47.719 -27.578 1 21.88 91 SER A CA 1
ATOM 672 C C . SER A 1 91 ? 51.969 46.969 -27.312 1 21.88 91 SER A C 1
ATOM 674 O O . SER A 1 91 ? 50.969 47.188 -28 1 21.88 91 SER A O 1
ATOM 676 N N . SER A 1 92 ? 51.969 45.719 -27.188 1 20 92 SER A N 1
ATOM 677 C CA . SER A 1 92 ? 50.781 44.875 -27.234 1 20 92 SER A CA 1
ATOM 678 C C . SER A 1 92 ? 49.875 45.094 -26.016 1 20 92 SER A C 1
ATOM 680 O O . SER A 1 92 ? 50.312 44.875 -24.875 1 20 92 SER A O 1
ATOM 682 N N . ARG A 1 93 ? 48.812 46.031 -26.078 1 24.86 93 ARG A N 1
ATOM 683 C CA . ARG A 1 93 ? 47.812 46.5 -25.109 1 24.86 93 ARG A CA 1
ATOM 684 C C . ARG A 1 93 ? 47.031 45.312 -24.531 1 24.86 93 ARG A C 1
ATOM 686 O O . ARG A 1 93 ? 46.438 44.531 -25.266 1 24.86 93 ARG A O 1
ATOM 693 N N . SER A 1 94 ? 47.406 44.781 -23.328 1 22.38 94 SER A N 1
ATOM 694 C CA . SER A 1 94 ? 46.938 43.688 -22.484 1 22.38 94 SER A CA 1
ATOM 695 C C . SER A 1 94 ? 45.438 43.812 -22.172 1 22.38 94 SER A C 1
ATOM 697 O O . SER A 1 94 ? 45.031 44.719 -21.469 1 22.38 94 SER A O 1
ATOM 699 N N . ASP A 1 95 ? 44.531 43.625 -23.094 1 22.25 95 ASP A N 1
ATOM 700 C CA . ASP A 1 95 ? 43.125 43.781 -22.844 1 22.25 95 ASP A CA 1
ATOM 701 C C . ASP A 1 95 ? 42.625 42.812 -21.75 1 22.25 95 ASP A C 1
ATOM 703 O O . ASP A 1 95 ? 42.688 41.594 -21.922 1 22.25 95 ASP A O 1
ATOM 707 N N . THR A 1 96 ? 42.812 43.094 -20.422 1 22.72 96 THR A N 1
ATOM 708 C CA . THR A 1 96 ? 42.375 42.438 -19.203 1 22.72 96 THR A CA 1
ATOM 709 C C . THR A 1 96 ? 40.875 42.125 -19.25 1 22.72 96 THR A C 1
ATOM 711 O O . THR A 1 96 ? 40.062 43.031 -19.281 1 22.72 96 THR A O 1
ATOM 714 N N . VAL A 1 97 ? 40.375 41.219 -19.891 1 24.92 97 VAL A N 1
ATOM 715 C CA . VAL A 1 97 ? 38.969 40.812 -19.906 1 24.92 97 VAL A CA 1
ATOM 716 C C . VAL A 1 97 ? 38.5 40.531 -18.5 1 24.92 97 VAL A C 1
ATOM 718 O O . VAL A 1 97 ? 38.969 39.594 -17.859 1 24.92 97 VAL A O 1
ATOM 721 N N . ARG A 1 98 ? 38.125 41.531 -17.578 1 24.69 98 ARG A N 1
ATOM 722 C CA . ARG A 1 98 ? 37.469 41.438 -16.281 1 24.69 98 ARG A CA 1
ATOM 723 C C . ARG A 1 98 ? 36.281 40.469 -16.297 1 24.69 98 ARG A C 1
ATOM 725 O O . ARG A 1 98 ? 35.344 40.656 -17.094 1 24.69 98 ARG A O 1
ATOM 732 N N . LEU A 1 99 ? 36.438 39.281 -16.078 1 25.36 99 LEU A N 1
ATOM 733 C CA . LEU A 1 99 ? 35.406 38.281 -15.867 1 25.36 99 LEU A CA 1
ATOM 734 C C . LEU A 1 99 ? 34.344 38.781 -14.891 1 25.36 99 LEU A C 1
ATOM 736 O O . LEU A 1 99 ? 34.656 39.031 -13.719 1 25.36 99 LEU A O 1
ATOM 740 N N . PHE A 1 100 ? 33.469 39.719 -15.25 1 25.25 100 PHE A N 1
ATOM 741 C CA . PHE A 1 100 ? 32.312 40.25 -14.5 1 25.25 100 PHE A CA 1
ATOM 742 C C . PHE A 1 100 ? 31.578 39.125 -13.805 1 25.25 100 PHE A C 1
ATOM 744 O O . PHE A 1 100 ? 31.297 38.094 -14.406 1 25.25 100 PHE A O 1
ATOM 751 N N . SER A 1 101 ? 31.812 38.812 -12.516 1 28.31 101 SER A N 1
ATOM 752 C CA . SER A 1 101 ? 31.094 37.969 -11.562 1 28.31 101 SER A CA 1
ATOM 753 C C . SER A 1 101 ? 29.594 37.969 -11.859 1 28.31 101 SER A C 1
ATOM 755 O O . SER A 1 101 ? 28.953 39.031 -11.914 1 28.31 101 SER A O 1
ATOM 757 N N . LEU A 1 102 ? 29.047 37.281 -12.805 1 30.48 102 LEU A N 1
ATOM 758 C CA . LEU A 1 102 ? 27.641 37.125 -13.133 1 30.48 102 LEU A CA 1
ATOM 759 C C . LEU A 1 102 ? 26.766 37.219 -11.883 1 30.48 102 LEU A C 1
ATOM 761 O O . LEU A 1 102 ? 26.781 36.281 -11.062 1 30.48 102 LEU A O 1
ATOM 765 N N . GLU A 1 103 ? 26.703 38.188 -11.078 1 35.12 103 GLU A N 1
ATOM 766 C CA . GLU A 1 103 ? 25.781 38.469 -9.984 1 35.12 103 GLU A CA 1
ATOM 767 C C . GLU A 1 103 ? 24.422 37.812 -10.203 1 35.12 103 GLU A C 1
ATOM 769 O O . GLU A 1 103 ? 23.734 38.125 -11.18 1 35.12 103 GLU A O 1
ATOM 774 N N . THR A 1 104 ? 24.25 36.5 -10.102 1 45.12 104 THR A N 1
ATOM 775 C CA . THR A 1 104 ? 23.094 35.594 -10.266 1 45.12 104 THR A CA 1
ATOM 776 C C . THR A 1 104 ? 21.812 36.312 -9.828 1 45.12 104 THR A C 1
ATOM 778 O O . THR A 1 104 ? 21.656 36.656 -8.656 1 45.12 104 THR A O 1
ATOM 781 N N . ARG A 1 105 ? 21.297 37.25 -10.5 1 50.97 105 ARG A N 1
ATOM 782 C CA . ARG A 1 105 ? 20.078 38.031 -10.328 1 50.97 105 ARG A CA 1
ATOM 783 C C . ARG A 1 105 ? 18.938 37.156 -9.797 1 50.97 105 ARG A C 1
ATOM 785 O O . ARG A 1 105 ? 18.578 36.156 -10.414 1 50.97 105 ARG A O 1
ATOM 792 N N . ARG A 1 106 ? 18.734 37.156 -8.438 1 69.88 106 ARG A N 1
ATOM 793 C CA . ARG A 1 106 ? 17.531 36.625 -7.785 1 69.88 106 ARG A CA 1
ATOM 794 C C . ARG A 1 106 ? 16.312 37.469 -8.148 1 69.88 106 ARG A C 1
ATOM 796 O O . ARG A 1 106 ? 16.281 38.688 -7.945 1 69.88 106 ARG A O 1
ATOM 803 N N . THR A 1 107 ? 15.578 36.906 -9.117 1 84.62 107 THR A N 1
ATOM 804 C CA . THR A 1 107 ? 14.367 37.594 -9.523 1 84.62 107 THR A CA 1
ATOM 805 C C . THR A 1 107 ? 13.125 36.875 -9.039 1 84.62 107 THR A C 1
ATOM 807 O O . THR A 1 107 ? 13.125 35.625 -8.961 1 84.62 107 THR A O 1
ATOM 810 N N . VAL A 1 108 ? 12.297 37.594 -8.43 1 93.75 108 VAL A N 1
ATOM 811 C CA . VAL A 1 108 ? 10.977 37.125 -8.055 1 93.75 108 VAL A CA 1
ATOM 812 C C . VAL A 1 108 ? 9.906 37.875 -8.828 1 93.75 108 VAL A C 1
ATOM 814 O O . VAL A 1 108 ? 9.852 39.094 -8.789 1 93.75 108 VAL A O 1
ATOM 817 N N . LEU A 1 109 ? 9.172 37.156 -9.633 1 93.69 109 LEU A N 1
ATOM 818 C CA . LEU A 1 109 ? 8.094 37.75 -10.414 1 93.69 109 LEU A CA 1
ATOM 819 C C . LEU A 1 109 ? 6.758 37.094 -10.086 1 93.69 109 LEU A C 1
ATOM 821 O O . LEU A 1 109 ? 6.691 35.875 -9.922 1 93.69 109 LEU A O 1
ATOM 825 N N . ILE A 1 110 ? 5.781 37.906 -9.906 1 95 110 ILE A N 1
ATOM 826 C CA . ILE A 1 110 ? 4.426 37.406 -9.688 1 95 110 ILE A CA 1
ATOM 827 C C . ILE A 1 110 ? 3.619 37.5 -10.977 1 95 110 ILE A C 1
ATOM 829 O O . ILE A 1 110 ? 3.697 38.5 -11.688 1 95 110 ILE A O 1
ATOM 833 N N . ASN A 1 111 ? 2.951 36.469 -11.312 1 92.56 111 ASN A N 1
ATOM 834 C CA . ASN A 1 111 ? 2.146 36.531 -12.523 1 92.56 111 ASN A CA 1
ATOM 835 C C . ASN A 1 111 ? 1.001 37.531 -12.391 1 92.56 111 ASN A C 1
ATOM 837 O O . ASN A 1 111 ? 0.734 38.031 -11.297 1 92.56 111 ASN A O 1
ATOM 841 N N . GLU A 1 112 ? 0.281 37.812 -13.422 1 89.69 112 GLU A N 1
ATOM 842 C CA . GLU A 1 112 ? -0.685 38.906 -13.516 1 89.69 112 GLU A CA 1
ATOM 843 C C . GLU A 1 112 ? -1.824 38.719 -12.516 1 89.69 112 GLU A C 1
ATOM 845 O O . GLU A 1 112 ? -2.246 39.656 -11.867 1 89.69 112 GLU A O 1
ATOM 850 N N . ASP A 1 113 ? -2.277 37.562 -12.344 1 88.5 113 ASP A N 1
ATOM 851 C CA . ASP A 1 113 ? -3.436 37.344 -11.477 1 88.5 113 ASP A CA 1
ATOM 852 C C . ASP A 1 113 ? -3.004 37.125 -10.031 1 88.5 113 ASP A C 1
ATOM 854 O O . ASP A 1 113 ? -3.844 37.062 -9.133 1 88.5 113 ASP A O 1
ATOM 858 N N . GLY A 1 114 ? -1.703 36.969 -9.82 1 92.12 114 GLY A N 1
ATOM 859 C CA . GLY A 1 114 ? -1.175 36.906 -8.461 1 92.12 114 GLY A CA 1
ATOM 860 C C . GLY A 1 114 ? -1.192 35.5 -7.898 1 92.12 114 GLY A C 1
ATOM 861 O O . GLY A 1 114 ? -0.99 35.281 -6.699 1 92.12 114 GLY A O 1
ATOM 862 N N . PHE A 1 115 ? -1.402 34.5 -8.758 1 92.69 115 PHE A N 1
ATOM 863 C CA . PHE A 1 115 ? -1.609 33.188 -8.203 1 92.69 115 PHE A CA 1
ATOM 864 C C . PHE A 1 115 ? -0.411 32.281 -8.492 1 92.69 115 PHE A C 1
ATOM 866 O O . PHE A 1 115 ? -0.449 31.078 -8.219 1 92.69 115 PHE A O 1
ATOM 873 N N . LYS A 1 116 ? 0.656 32.906 -9.031 1 94.5 116 LYS A N 1
ATOM 874 C CA . LYS A 1 116 ? 1.906 32.188 -9.266 1 94.5 116 LYS A CA 1
ATOM 875 C C . LYS A 1 116 ? 3.109 33.094 -9.07 1 94.5 116 LYS A C 1
ATOM 877 O O . LYS A 1 116 ? 3.082 34.281 -9.484 1 94.5 116 LYS A O 1
ATOM 882 N N . VAL A 1 117 ? 4.137 32.562 -8.484 1 96.38 117 VAL A N 1
ATOM 883 C CA . VAL A 1 117 ? 5.375 33.344 -8.328 1 96.38 117 VAL A CA 1
ATOM 884 C C . VAL A 1 117 ? 6.512 32.625 -9.055 1 96.38 117 VAL A C 1
ATOM 886 O O . VAL A 1 117 ? 6.68 31.406 -8.914 1 96.38 117 VAL A O 1
ATOM 889 N N . HIS A 1 118 ? 7.184 33.312 -9.867 1 96.06 118 HIS A N 1
ATOM 890 C CA . HIS A 1 118 ? 8.367 32.844 -10.57 1 96.06 118 HIS A CA 1
ATOM 891 C C . HIS A 1 118 ? 9.648 33.281 -9.867 1 96.06 118 HIS A C 1
ATOM 893 O O . HIS A 1 118 ? 9.852 34.469 -9.609 1 96.06 118 HIS A O 1
ATOM 899 N N . VAL A 1 119 ? 10.469 32.312 -9.523 1 96.31 119 VAL A N 1
ATOM 900 C CA . VAL A 1 119 ? 11.656 32.594 -8.719 1 96.31 119 VAL A CA 1
ATOM 901 C C . VAL A 1 119 ? 12.898 32.094 -9.461 1 96.31 119 VAL A C 1
ATOM 903 O O . VAL A 1 119 ? 12.914 31.016 -10.039 1 96.31 119 VAL A O 1
ATOM 906 N N . SER A 1 120 ? 13.828 32.906 -9.57 1 94.06 120 SER A N 1
ATOM 907 C CA . SER A 1 120 ? 15.172 32.531 -10.008 1 94.06 120 SER A CA 1
ATOM 908 C C . SER A 1 120 ? 16.125 32.406 -8.828 1 94.06 120 SER A C 1
ATOM 910 O O . SER A 1 120 ? 16.266 33.344 -8.047 1 94.06 120 SER A O 1
ATOM 912 N N . TYR A 1 121 ? 16.75 31.312 -8.68 1 90.38 121 TYR A N 1
ATOM 913 C CA . TYR A 1 121 ? 17.625 31 -7.562 1 90.38 121 TYR A CA 1
ATOM 914 C C . TYR A 1 121 ? 18.719 30.031 -7.992 1 90.38 121 TYR A C 1
ATOM 916 O O . TYR A 1 121 ? 18.438 29 -8.625 1 90.38 121 TYR A O 1
ATOM 924 N N . ARG A 1 122 ? 19.969 30.359 -7.75 1 84.81 122 ARG A N 1
ATOM 925 C CA . ARG A 1 122 ? 21.141 29.531 -8.031 1 84.81 122 ARG A CA 1
ATOM 926 C C . ARG A 1 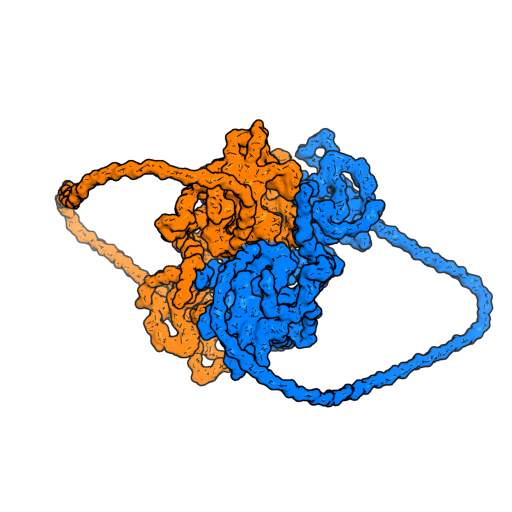122 ? 21.203 29.172 -9.508 1 84.81 122 ARG A C 1
ATOM 928 O O . ARG A 1 122 ? 21.438 28 -9.852 1 84.81 122 ARG A O 1
ATOM 935 N N . GLY A 1 123 ? 20.797 30.062 -10.312 1 85.94 123 GLY A N 1
ATOM 936 C CA . GLY A 1 123 ? 20.922 29.875 -11.75 1 85.94 123 GLY A CA 1
ATOM 937 C C . GLY A 1 123 ? 19.781 29.109 -12.359 1 85.94 123 GLY A C 1
ATOM 938 O O . GLY A 1 123 ? 19.766 28.844 -13.57 1 85.94 123 GLY A O 1
ATOM 939 N N . GLU A 1 124 ? 18.875 28.688 -11.562 1 90.81 124 GLU A N 1
ATOM 940 C CA . GLU A 1 124 ? 17.703 27.969 -12.055 1 90.81 124 GLU A CA 1
ATOM 941 C C . GLU A 1 124 ? 16.422 28.734 -11.773 1 90.81 124 GLU A C 1
ATOM 943 O O . GLU A 1 124 ? 16.406 29.688 -10.992 1 90.81 124 GLU A O 1
ATOM 948 N N . GLN A 1 125 ? 15.461 28.406 -12.547 1 93.62 125 GLN A N 1
ATOM 949 C CA . GLN A 1 125 ? 14.164 29.062 -12.383 1 93.62 125 GLN A CA 1
ATOM 950 C C . GLN A 1 125 ? 13.078 28.031 -12.055 1 93.62 125 GLN A C 1
ATOM 952 O O . GLN A 1 125 ? 13.156 26.875 -12.492 1 93.62 125 GLN A O 1
ATOM 957 N N . SER A 1 126 ? 12.172 28.422 -11.203 1 95.25 126 SER A N 1
ATOM 958 C CA . SER A 1 126 ? 11 27.609 -10.898 1 95.25 126 SER A CA 1
ATOM 959 C C . SER A 1 126 ? 9.805 28.469 -10.508 1 95.25 126 SER A C 1
ATOM 961 O O . SER A 1 126 ? 9.961 29.672 -10.25 1 95.25 126 SER A O 1
ATOM 963 N N . SER A 1 127 ? 8.656 27.891 -10.656 1 95.88 127 SER A N 1
ATOM 964 C CA . SER A 1 127 ? 7.422 28.578 -10.297 1 95.88 127 SER A CA 1
ATOM 965 C C . SER A 1 127 ? 6.668 27.844 -9.203 1 95.88 127 SER A C 1
ATOM 967 O O . SER A 1 127 ? 6.691 26.609 -9.148 1 95.88 127 SER A O 1
ATOM 969 N N . PHE A 1 128 ? 6.043 28.594 -8.344 1 96.5 128 PHE A N 1
ATOM 970 C CA . PHE A 1 128 ? 5.246 28.031 -7.262 1 96.5 128 PHE A CA 1
ATOM 971 C C . PHE A 1 128 ? 3.846 28.625 -7.25 1 96.5 128 PHE A C 1
ATOM 973 O O . PHE A 1 128 ? 3.686 29.844 -7.406 1 96.5 128 PHE A O 1
ATOM 980 N N . ASP A 1 129 ? 2.861 27.797 -7.164 1 94.25 129 ASP A N 1
ATOM 981 C CA . ASP A 1 129 ? 1.479 28.25 -7.051 1 94.25 129 ASP A CA 1
ATOM 982 C C . ASP A 1 129 ? 1.219 28.891 -5.688 1 94.25 129 ASP A C 1
ATOM 984 O O . ASP A 1 129 ? 1.74 28.422 -4.672 1 94.25 129 ASP A O 1
ATOM 988 N N . ALA A 1 130 ? 0.335 29.938 -5.688 1 92.62 130 ALA A N 1
ATOM 989 C CA . ALA A 1 130 ? -0.042 30.609 -4.441 1 92.62 130 ALA A CA 1
ATOM 990 C C . ALA A 1 130 ? -0.676 29.609 -3.465 1 92.62 130 ALA A C 1
ATOM 992 O O . ALA A 1 130 ? -0.388 29.656 -2.266 1 92.62 130 ALA A O 1
ATOM 993 N N . SER A 1 131 ? -1.486 28.734 -3.953 1 90.19 131 SER A N 1
ATOM 994 C CA . SER A 1 131 ? -2.152 27.75 -3.105 1 90.19 131 SER A CA 1
ATOM 995 C C . SER A 1 131 ? -1.146 26.812 -2.459 1 90.19 131 SER A C 1
ATOM 997 O O . SER A 1 131 ? -1.293 26.438 -1.291 1 90.19 131 SER A O 1
ATOM 999 N N . TRP A 1 132 ? -0.155 26.391 -3.221 1 93.31 132 TRP A N 1
ATOM 1000 C CA . TRP A 1 132 ? 0.9 25.531 -2.705 1 93.31 132 TRP A CA 1
ATOM 1001 C C . TRP A 1 132 ? 1.67 26.219 -1.582 1 93.31 132 TRP A C 1
ATOM 1003 O O . TRP A 1 132 ? 1.902 25.625 -0.527 1 93.31 132 TRP A O 1
ATOM 1013 N N . LEU A 1 133 ? 2.006 27.484 -1.792 1 93.44 133 LEU A N 1
ATOM 1014 C CA . LEU A 1 133 ? 2.752 28.25 -0.804 1 93.44 133 LEU A CA 1
ATOM 1015 C C . LEU A 1 133 ? 1.916 28.484 0.451 1 93.44 133 LEU A C 1
ATOM 1017 O O . LEU A 1 133 ? 2.422 28.359 1.569 1 93.44 133 LEU A O 1
ATOM 1021 N N . TRP A 1 134 ? 0.692 28.797 0.228 1 90 134 TRP A N 1
ATOM 1022 C CA . TRP A 1 134 ? -0.2 29.031 1.358 1 90 134 TRP A CA 1
ATOM 1023 C C . TRP A 1 134 ? -0.323 27.797 2.227 1 90 134 TRP A C 1
ATOM 1025 O O . TRP A 1 134 ? -0.257 27.875 3.455 1 90 134 TRP A O 1
ATOM 1035 N N . HIS A 1 135 ? -0.462 26.688 1.608 1 89.06 135 HIS A N 1
ATOM 1036 C CA . HIS A 1 135 ? -0.636 25.422 2.311 1 89.06 135 HIS A CA 1
ATOM 1037 C C . HIS A 1 135 ? 0.624 25.047 3.082 1 89.06 135 HIS A C 1
ATOM 1039 O O . HIS A 1 135 ? 0.547 24.359 4.109 1 89.06 135 HIS A O 1
ATOM 1045 N N . ASN A 1 136 ? 1.765 25.453 2.611 1 91.12 136 ASN A N 1
ATOM 1046 C CA . ASN A 1 136 ? 3.025 25.031 3.215 1 91.12 136 ASN A CA 1
ATOM 1047 C C . ASN A 1 136 ? 3.621 26.125 4.09 1 91.12 136 ASN A C 1
ATOM 1049 O O . ASN A 1 136 ? 4.809 26.094 4.414 1 91.12 136 ASN A O 1
ATOM 1053 N N . ASP A 1 137 ? 2.832 27.125 4.43 1 91.06 137 ASP A N 1
ATOM 1054 C CA . ASP A 1 137 ? 3.281 28.219 5.285 1 91.06 137 ASP A CA 1
ATOM 1055 C C . ASP A 1 137 ? 3.758 27.688 6.637 1 91.06 137 ASP A C 1
ATOM 1057 O O . ASP A 1 137 ? 2.984 27.078 7.383 1 91.06 137 ASP A O 1
ATOM 1061 N N . PRO A 1 138 ? 5.02 27.984 7 1 90.06 138 PRO A N 1
ATOM 1062 C CA . PRO A 1 138 ? 5.57 27.484 8.258 1 90.06 138 PRO A CA 1
ATOM 1063 C C . PRO A 1 138 ? 4.805 27.984 9.484 1 90.06 138 PRO A C 1
ATOM 1065 O O . PRO A 1 138 ? 4.848 27.359 10.547 1 90.06 138 PRO A O 1
ATOM 1068 N N . SER A 1 139 ? 4.133 29.125 9.383 1 88.62 139 SER A N 1
ATOM 1069 C CA . SER A 1 139 ? 3.424 29.719 10.516 1 88.62 139 SER A CA 1
ATOM 1070 C C . SER A 1 139 ? 2.281 28.828 10.984 1 88.62 139 SER A C 1
ATOM 1072 O O . SER A 1 139 ? 1.754 29 12.078 1 88.62 139 SER A O 1
ATOM 1074 N N . TYR A 1 140 ? 1.924 27.875 10.164 1 86.31 140 TYR A N 1
ATOM 1075 C CA . TYR A 1 140 ? 0.796 27.016 10.508 1 86.31 140 TYR A CA 1
ATOM 1076 C C . TYR A 1 140 ? 1.263 25.609 10.812 1 86.31 140 TYR A C 1
ATOM 1078 O O . TYR A 1 140 ? 0.515 24.641 10.617 1 86.31 140 TYR A O 1
ATOM 1086 N N . VAL A 1 141 ? 2.438 25.469 11.195 1 84.25 141 VAL A N 1
ATOM 1087 C CA . VAL A 1 141 ? 3.004 24.203 11.688 1 84.25 141 VAL A CA 1
ATOM 1088 C C . VAL A 1 141 ? 3.275 24.328 13.188 1 84.25 141 VAL A C 1
ATOM 1090 O O . VAL A 1 141 ? 3.9 25.281 13.641 1 84.25 141 VAL A O 1
ATOM 1093 N N . HIS A 1 142 ? 2.697 23.391 13.875 1 82.31 142 HIS A N 1
ATOM 1094 C CA . HIS A 1 142 ? 2.941 23.375 15.312 1 82.31 142 HIS A CA 1
ATOM 1095 C C . HIS A 1 142 ? 4.43 23.25 15.617 1 82.31 142 HIS A C 1
ATOM 1097 O O . HIS A 1 142 ? 5.098 22.359 15.102 1 82.31 142 HIS A O 1
ATOM 1103 N N . PRO A 1 143 ? 4.949 24.047 16.406 1 74.69 143 PRO A N 1
ATOM 1104 C CA . PRO A 1 143 ? 6.402 24.141 16.578 1 74.69 143 PRO A CA 1
ATOM 1105 C C . PRO A 1 143 ? 7.004 22.891 17.203 1 74.69 143 PRO A C 1
ATOM 1107 O O . PRO A 1 143 ? 8.164 22.562 16.969 1 74.69 143 PRO A O 1
ATOM 1110 N N . SER A 1 144 ? 6.293 22.219 18.047 1 74.12 144 SER A N 1
ATOM 1111 C CA . SER A 1 144 ? 6.879 21.078 18.734 1 74.12 144 SER A CA 1
ATOM 1112 C C . SER A 1 144 ? 6.488 19.766 18.047 1 74.12 144 SER A C 1
ATOM 1114 O O . SER A 1 144 ? 7.34 18.906 17.812 1 74.12 144 SER A O 1
ATOM 1116 N N . SER A 1 145 ? 5.266 19.672 17.641 1 76.69 145 SER A N 1
ATOM 1117 C CA . SER A 1 145 ? 4.805 18.391 17.078 1 76.69 145 SER A CA 1
ATOM 1118 C C . SER A 1 145 ? 5.07 18.312 15.586 1 76.69 145 SER A C 1
ATOM 1120 O O . SER A 1 145 ? 5.062 17.219 15.008 1 76.69 145 SER A O 1
ATOM 1122 N N . GLY A 1 146 ? 5.273 19.469 14.992 1 80.62 146 GLY A N 1
ATOM 1123 C CA . GLY A 1 146 ? 5.484 19.484 13.555 1 80.62 146 GLY A CA 1
ATOM 1124 C C . GLY A 1 146 ? 4.215 19.234 12.766 1 80.62 146 GLY A C 1
ATOM 1125 O O . GLY A 1 146 ? 4.242 19.203 11.531 1 80.62 146 GLY A O 1
ATOM 1126 N N . GLN A 1 147 ? 3.135 19.078 13.438 1 86.81 147 GLN A N 1
ATOM 1127 C CA . GLN A 1 147 ? 1.854 18.828 12.781 1 86.81 147 GLN A CA 1
ATOM 1128 C C . GLN A 1 147 ? 1.255 20.125 12.234 1 86.81 147 GLN A C 1
ATOM 1130 O O . GLN A 1 147 ? 1.408 21.188 12.844 1 86.81 147 GLN A O 1
ATOM 1135 N N . ARG A 1 148 ? 0.625 19.984 11.18 1 86.25 148 ARG A N 1
ATOM 1136 C CA . ARG A 1 148 ? -0.046 21.141 10.586 1 86.25 148 ARG A CA 1
ATOM 1137 C C . ARG A 1 148 ? -1.295 21.516 11.383 1 86.25 148 ARG A C 1
ATOM 1139 O O . ARG A 1 148 ? -2.045 20.641 11.812 1 86.25 148 ARG A O 1
ATOM 1146 N N . LEU A 1 149 ? -1.435 22.688 11.695 1 77.94 149 LEU A N 1
ATOM 1147 C CA . LEU A 1 149 ? -2.547 23.203 12.492 1 77.94 149 LEU A CA 1
ATOM 1148 C C . LEU A 1 149 ? -3.721 23.594 11.602 1 77.94 149 LEU A C 1
ATOM 1150 O O . LEU A 1 149 ? -4.859 23.672 12.07 1 77.94 149 LEU A O 1
ATOM 1154 N N . ARG A 1 150 ? -3.32 24.094 10.594 1 62.78 150 ARG A N 1
ATOM 1155 C CA . ARG A 1 150 ? -4.359 24.625 9.719 1 62.78 150 ARG A CA 1
ATOM 1156 C C . ARG A 1 150 ? -4.82 23.578 8.711 1 62.78 150 ARG A C 1
ATOM 1158 O O . ARG A 1 150 ? -4 22.859 8.133 1 62.78 150 ARG A O 1
ATOM 1165 N N . SER A 1 151 ? -5.969 23.062 8.945 1 54.78 151 SER A N 1
ATOM 1166 C CA . SER A 1 151 ? -6.441 22.359 7.758 1 54.78 151 SER A CA 1
ATOM 1167 C C . SER A 1 151 ? -6.266 23.203 6.508 1 54.78 151 SER A C 1
ATOM 1169 O O . SER A 1 151 ? -6.082 24.422 6.594 1 54.78 151 SER A O 1
ATOM 1171 N N . SER A 1 152 ? -6.434 22.609 5.402 1 50.31 152 SER A N 1
ATOM 1172 C CA . SER A 1 152 ? -6.113 23.109 4.066 1 50.31 152 SER A CA 1
ATOM 1173 C C . SER A 1 152 ? -6.324 24.609 3.967 1 50.31 152 SER A C 1
ATOM 1175 O O . SER A 1 152 ? -6.812 25.234 4.91 1 50.31 152 SER A O 1
ATOM 1177 N N . PRO A 1 153 ? -6.742 24.875 2.688 1 48.56 153 PRO A N 1
ATOM 1178 C CA . PRO A 1 153 ? -6.902 26.016 1.794 1 48.56 153 PRO A CA 1
ATOM 1179 C C . PRO A 1 153 ? -7.934 27.031 2.305 1 48.56 153 PRO A C 1
ATOM 1181 O O . PRO A 1 153 ? -8.258 27.984 1.608 1 48.56 153 PRO A O 1
ATOM 1184 N N . TRP A 1 154 ? -8.516 26.719 3.297 1 50 154 TRP A N 1
ATOM 1185 C CA . TRP A 1 154 ? -9.75 27.469 3.51 1 50 154 TRP A CA 1
ATOM 1186 C C . TRP A 1 154 ? -9.508 28.953 3.342 1 50 154 TRP A C 1
ATOM 1188 O O . TRP A 1 154 ? -10.32 29.656 2.734 1 50 154 TRP A O 1
ATOM 1198 N N . THR A 1 155 ? -8.391 29.359 4.191 1 51.16 155 THR A N 1
ATOM 1199 C CA . THR A 1 155 ? -8.25 30.812 4.23 1 51.16 155 THR A CA 1
ATOM 1200 C C . THR A 1 155 ? -7.445 31.312 3.031 1 51.16 155 THR A C 1
ATOM 1202 O O . THR A 1 155 ? -7.367 32.531 2.789 1 51.16 155 THR A O 1
ATOM 1205 N N . GLY A 1 156 ? -7.117 30.188 2.285 1 57.78 156 GLY A N 1
ATOM 1206 C CA . GLY A 1 156 ? -6.152 30.734 1.346 1 57.78 156 GLY A CA 1
ATOM 1207 C C . GLY A 1 156 ? -6.438 30.344 -0.094 1 57.78 156 GLY A C 1
ATOM 1208 O O . GLY A 1 156 ? -5.77 30.828 -1.014 1 57.78 156 GLY A O 1
ATOM 1209 N N . LEU A 1 157 ? -7.594 29.469 -0.107 1 63.19 157 LEU A N 1
ATOM 1210 C CA . LEU A 1 157 ? -7.902 29.203 -1.508 1 63.19 157 LEU A CA 1
ATOM 1211 C C . LEU A 1 157 ? -8.438 30.453 -2.195 1 63.19 157 LEU A C 1
ATOM 1213 O O . LEU A 1 157 ? -9.336 31.125 -1.676 1 63.19 157 LEU A O 1
ATOM 1217 N N . GLY A 1 158 ? -7.605 30.953 -3.023 1 68.19 158 GLY A N 1
ATOM 1218 C CA . GLY A 1 158 ? -7.992 32.125 -3.777 1 68.19 158 GLY A CA 1
ATOM 1219 C C . GLY A 1 158 ? -7.234 33.375 -3.365 1 68.19 158 GLY A C 1
ATOM 1220 O O . GLY A 1 158 ? -7.496 34.469 -3.875 1 68.19 158 GLY A O 1
ATOM 1221 N N . ARG A 1 159 ? -6.418 33.125 -2.408 1 81.25 159 ARG A N 1
ATOM 1222 C CA . ARG A 1 159 ? -5.641 34.281 -2.004 1 81.25 159 ARG A CA 1
ATOM 1223 C C . ARG A 1 159 ? -4.5 34.562 -2.984 1 81.25 159 ARG A C 1
ATOM 1225 O O . ARG A 1 159 ? -3.705 33.656 -3.275 1 81.25 159 ARG A O 1
ATOM 1232 N N . ALA A 1 160 ? -4.531 35.75 -3.404 1 89.31 160 ALA A N 1
ATOM 1233 C CA . ALA A 1 160 ? -3.492 36.156 -4.34 1 89.31 160 ALA A CA 1
ATOM 1234 C C . ALA A 1 160 ? -2.285 36.75 -3.604 1 89.31 160 ALA A C 1
ATOM 1236 O O . ALA A 1 160 ? -2.395 37.156 -2.447 1 89.31 160 ALA A O 1
ATOM 1237 N N . ILE A 1 161 ? -1.193 36.688 -4.273 1 94 161 ILE A N 1
ATOM 1238 C CA . ILE A 1 161 ? 0.045 37.281 -3.762 1 94 161 ILE A CA 1
ATOM 1239 C C . ILE A 1 161 ? 0.107 38.75 -4.121 1 94 161 ILE A C 1
ATOM 1241 O O . ILE A 1 161 ? -0.099 39.125 -5.277 1 94 161 ILE A O 1
ATOM 1245 N N . GLU A 1 162 ? 0.299 39.562 -3.129 1 94.25 162 GLU A N 1
ATOM 1246 C CA . GLU A 1 162 ? 0.438 41 -3.348 1 94.25 162 GLU A CA 1
ATOM 1247 C C . GLU A 1 162 ? 1.861 41.344 -3.768 1 94.25 162 GLU A C 1
ATOM 1249 O O . GLU A 1 162 ? 2.061 42.094 -4.723 1 94.25 162 GLU A O 1
ATOM 1254 N N . SER A 1 163 ? 2.828 40.844 -3.082 1 95 163 SER A N 1
ATOM 1255 C CA . SER A 1 163 ? 4.234 41.062 -3.418 1 95 163 SER A CA 1
ATOM 1256 C C . SER A 1 163 ? 5.098 39.906 -2.908 1 95 163 SER A C 1
ATOM 1258 O O . SER A 1 163 ? 4.68 39.156 -2.029 1 95 163 SER A O 1
ATOM 1260 N N . ALA A 1 164 ? 6.199 39.719 -3.525 1 96.56 164 ALA A N 1
ATOM 1261 C CA . ALA A 1 164 ? 7.145 38.688 -3.164 1 96.56 164 ALA A CA 1
ATOM 1262 C C . ALA A 1 164 ? 8.586 39.125 -3.406 1 96.56 164 ALA A C 1
ATOM 1264 O O . ALA A 1 164 ? 8.867 39.812 -4.387 1 96.56 164 ALA A O 1
ATOM 1265 N N . CYS A 1 165 ? 9.5 38.812 -2.527 1 95.19 165 CYS A N 1
ATOM 1266 C CA . CYS A 1 165 ? 10.922 39.094 -2.699 1 95.19 165 CYS A CA 1
ATOM 1267 C C . CYS A 1 165 ? 11.789 38.125 -1.905 1 95.19 165 CYS A C 1
ATOM 1269 O O . CYS A 1 165 ? 11.289 37.438 -1.027 1 95.19 165 CYS A O 1
ATOM 1271 N N . ILE A 1 166 ? 12.945 38.031 -2.268 1 94.56 166 ILE A N 1
ATOM 1272 C CA . ILE A 1 166 ? 13.922 37.25 -1.514 1 94.56 166 ILE A CA 1
ATOM 1273 C C . ILE A 1 166 ? 14.625 38.156 -0.499 1 94.56 166 ILE A C 1
ATOM 1275 O O . ILE A 1 166 ? 15.094 39.25 -0.847 1 94.56 166 ILE A O 1
ATOM 1279 N N . VAL A 1 167 ? 14.656 37.75 0.742 1 93.31 167 VAL A N 1
ATOM 1280 C CA . VAL A 1 167 ? 15.25 38.562 1.797 1 93.31 167 VAL A CA 1
ATOM 1281 C C . VAL A 1 167 ? 16.234 37.719 2.607 1 93.31 167 VAL A C 1
ATOM 1283 O O . VAL A 1 167 ? 16.219 36.469 2.541 1 93.31 167 VAL A O 1
ATOM 1286 N N . THR A 1 168 ? 17.094 38.375 3.352 1 90.75 168 THR A N 1
ATOM 1287 C CA . THR A 1 168 ? 17.984 37.688 4.277 1 90.75 168 THR A CA 1
ATOM 1288 C C . THR A 1 168 ? 17.25 37.312 5.562 1 90.75 168 THR A C 1
ATOM 1290 O O . THR A 1 168 ? 16.188 37.844 5.859 1 90.75 168 THR A O 1
ATOM 1293 N N . GLU A 1 169 ? 17.812 36.406 6.23 1 89.56 169 GLU A N 1
ATOM 1294 C CA . GLU A 1 169 ? 17.234 35.969 7.504 1 89.56 169 GLU A CA 1
ATOM 1295 C C . GLU A 1 169 ? 17.125 37.156 8.477 1 89.56 169 GLU A C 1
ATOM 1297 O O . GLU A 1 169 ? 16.156 37.281 9.219 1 89.56 169 GLU A O 1
ATOM 1302 N N . LYS A 1 170 ? 18.172 38 8.539 1 87.56 170 LYS A N 1
ATOM 1303 C CA . LYS A 1 170 ? 18.188 39.156 9.422 1 87.56 170 LYS A CA 1
ATOM 1304 C C . LYS A 1 170 ? 16.984 40.062 9.156 1 87.56 170 LYS A C 1
ATOM 1306 O O . LYS A 1 170 ? 16.312 40.5 10.094 1 87.56 170 LYS A O 1
ATOM 1311 N N . ARG A 1 171 ? 16.766 40.281 7.918 1 88.19 171 ARG A N 1
ATOM 1312 C CA . ARG A 1 171 ? 15.641 41.125 7.535 1 88.19 171 ARG A CA 1
ATOM 1313 C C . ARG A 1 171 ? 14.312 40.469 7.91 1 88.19 171 ARG A C 1
ATOM 1315 O O . ARG A 1 171 ? 13.391 41.125 8.383 1 88.19 171 ARG A O 1
ATOM 1322 N N . ALA A 1 172 ? 14.203 39.219 7.664 1 91.88 172 ALA A N 1
ATOM 1323 C CA . ALA A 1 172 ? 12.984 38.5 8.016 1 91.88 172 ALA A CA 1
ATOM 1324 C C . ALA A 1 172 ? 12.727 38.562 9.516 1 91.88 172 ALA A C 1
ATOM 1326 O O . ALA A 1 172 ? 11.586 38.75 9.945 1 91.88 172 ALA A O 1
ATOM 1327 N N . GLN A 1 173 ? 13.766 38.406 10.289 1 89.56 173 GLN A N 1
ATOM 1328 C CA . GLN A 1 173 ? 13.633 38.406 11.742 1 89.56 173 GLN A CA 1
ATOM 1329 C C . GLN A 1 173 ? 13.094 39.75 12.25 1 89.56 173 GLN A C 1
ATOM 1331 O O . GLN A 1 173 ? 12.383 39.781 13.25 1 89.56 173 GLN A O 1
ATOM 1336 N N . SER A 1 174 ? 13.391 40.75 11.555 1 89.44 174 SER A N 1
ATOM 1337 C CA . SER A 1 174 ? 12.898 42.062 11.938 1 89.44 174 SER A CA 1
ATOM 1338 C C . SER A 1 174 ? 11.391 42.188 11.742 1 89.44 174 SER A C 1
ATOM 1340 O O . SER A 1 174 ? 10.75 43.062 12.312 1 89.44 174 SER A O 1
ATOM 1342 N N . GLU A 1 175 ? 10.844 41.281 10.922 1 88 175 GLU A N 1
ATOM 1343 C CA . GLU A 1 175 ? 9.406 41.312 10.648 1 88 175 GLU A CA 1
ATOM 1344 C C . GLU A 1 175 ? 8.68 40.219 11.445 1 88 175 GLU A C 1
ATOM 1346 O O . GLU A 1 175 ? 7.469 40.062 11.297 1 88 175 GLU A O 1
ATOM 1351 N N . ALA A 1 176 ? 9.461 39.531 12.164 1 81.5 176 ALA A N 1
ATOM 1352 C CA . ALA A 1 176 ? 8.859 38.469 12.977 1 81.5 176 ALA A CA 1
ATOM 1353 C C . ALA A 1 176 ? 7.852 39.031 13.969 1 81.5 176 ALA A C 1
ATOM 1355 O O . ALA A 1 176 ? 8.109 40.062 14.594 1 81.5 176 ALA A O 1
ATOM 1356 N N . SER A 1 177 ? 6.66 38.625 13.992 1 81.62 177 SER A N 1
ATOM 1357 C CA . SER A 1 177 ? 5.598 39.031 14.914 1 81.62 177 SER A CA 1
ATOM 1358 C C . SER A 1 177 ? 4.734 37.812 15.289 1 81.62 177 SER A C 1
ATOM 1360 O O . SER A 1 177 ? 5.02 36.688 14.891 1 81.62 177 SER A O 1
ATOM 1362 N N . GLU A 1 178 ? 3.803 38.125 16.156 1 77.62 178 GLU A N 1
ATOM 1363 C CA . GLU A 1 178 ? 2.895 37.062 16.547 1 77.62 178 GLU A CA 1
ATOM 1364 C C . GLU A 1 178 ? 2.172 36.469 15.344 1 77.62 178 GLU A C 1
ATOM 1366 O O . GLU A 1 178 ? 1.6 37.219 14.539 1 77.62 178 GLU A O 1
ATOM 1371 N N . GLY A 1 179 ? 2.377 35.25 15.125 1 79.31 179 GLY A N 1
ATOM 1372 C CA . GLY A 1 179 ? 1.683 34.562 14.039 1 79.31 179 GLY A CA 1
ATOM 1373 C C . GLY A 1 179 ? 2.535 34.406 12.797 1 79.31 179 GLY A C 1
ATOM 1374 O O . GLY A 1 179 ? 2.109 33.781 11.82 1 79.31 179 GLY A O 1
ATOM 1375 N N . ILE A 1 180 ? 3.682 35.031 12.766 1 86.81 180 ILE A N 1
ATOM 1376 C CA . ILE A 1 180 ? 4.598 34.906 11.641 1 86.81 180 ILE A CA 1
ATOM 1377 C C . ILE A 1 180 ? 5.855 34.156 12.078 1 86.81 180 ILE A C 1
ATOM 1379 O O . ILE A 1 180 ? 6.621 34.656 12.914 1 86.81 180 ILE A O 1
ATOM 1383 N N . VAL A 1 181 ? 6.078 33.062 11.484 1 87.44 181 VAL A N 1
ATOM 1384 C CA . VAL A 1 181 ? 7.219 32.219 11.844 1 87.44 181 VAL A CA 1
ATOM 1385 C C . VAL A 1 181 ? 8.312 32.344 10.789 1 87.44 181 VAL A C 1
ATOM 1387 O O . VAL A 1 181 ? 8.047 32.25 9.586 1 87.44 181 VAL A O 1
ATOM 1390 N N . ILE A 1 182 ? 9.469 32.656 11.273 1 90.38 182 ILE A N 1
ATOM 1391 C CA . ILE A 1 182 ? 10.656 32.562 10.422 1 90.38 182 ILE A CA 1
ATOM 1392 C C . ILE A 1 182 ? 11.258 31.156 10.523 1 90.38 182 ILE A C 1
ATOM 1394 O O . ILE A 1 182 ? 11.828 30.797 11.555 1 90.38 182 ILE A O 1
ATOM 1398 N N . PRO A 1 183 ? 11.148 30.422 9.414 1 89.56 183 PRO A N 1
ATOM 1399 C CA . PRO A 1 183 ? 11.578 29.016 9.531 1 89.56 183 PRO A CA 1
ATOM 1400 C C . PRO A 1 183 ? 13.086 28.875 9.711 1 89.56 183 PRO A C 1
ATOM 1402 O O . PRO A 1 183 ? 13.859 29.641 9.117 1 89.56 183 PRO A O 1
ATOM 1405 N N . SER A 1 184 ? 13.414 27.938 10.594 1 84.56 184 SER A N 1
ATOM 1406 C CA . SER A 1 184 ? 14.82 27.547 10.688 1 84.56 184 SER A CA 1
ATOM 1407 C C . SER A 1 184 ? 15.242 26.719 9.469 1 84.56 184 SER A C 1
ATOM 1409 O O . SER A 1 184 ? 14.398 26.188 8.75 1 84.56 184 SER A O 1
ATOM 1411 N N . ALA A 1 185 ? 16.516 26.703 9.289 1 81.06 185 ALA A N 1
ATOM 1412 C CA . ALA A 1 185 ? 17.031 25.938 8.156 1 81.06 185 ALA A CA 1
ATOM 1413 C C . ALA A 1 185 ? 16.656 24.469 8.266 1 81.06 185 ALA A C 1
ATOM 1415 O O . ALA A 1 185 ? 16.891 23.844 9.297 1 81.06 185 ALA A O 1
ATOM 1416 N N . ALA A 1 186 ? 16.062 24.016 7.234 1 75.44 186 ALA A N 1
ATOM 1417 C CA . ALA A 1 186 ? 15.672 22.609 7.207 1 75.44 186 ALA A CA 1
ATOM 1418 C C . ALA A 1 186 ? 16.859 21.719 6.832 1 75.44 186 ALA A C 1
ATOM 1420 O O . ALA A 1 186 ? 17.625 22.047 5.934 1 75.44 186 ALA A O 1
ATOM 1421 N N . PRO A 1 187 ? 17.031 20.656 7.555 1 75.44 187 PRO A N 1
ATOM 1422 C CA . PRO A 1 187 ? 18.094 19.719 7.152 1 75.44 187 PRO A CA 1
ATOM 1423 C C . PRO A 1 187 ? 17.875 19.156 5.75 1 75.44 187 PRO A C 1
ATOM 1425 O O . PRO A 1 187 ? 16.766 19.234 5.211 1 75.44 187 PRO A O 1
ATOM 1428 N N . LEU A 1 188 ? 18.969 18.625 5.262 1 74 188 LEU A N 1
ATOM 1429 C CA . LEU A 1 188 ? 18.875 18.016 3.939 1 74 188 LEU A CA 1
ATOM 1430 C C . LEU A 1 188 ? 17.875 16.859 3.941 1 74 188 LEU A C 1
ATOM 1432 O O . LEU A 1 188 ? 17.875 16.031 4.855 1 74 188 LEU A O 1
ATOM 1436 N N . GLY A 1 189 ? 17.016 16.906 3.01 1 74.62 189 GLY A N 1
ATOM 1437 C CA . GLY A 1 189 ? 16.078 15.812 2.854 1 74.62 189 GLY A CA 1
ATOM 1438 C C . GLY A 1 189 ? 14.758 16.062 3.568 1 74.62 189 GLY A C 1
ATOM 1439 O O . GLY A 1 189 ? 13.789 15.32 3.373 1 74.62 189 GLY A O 1
ATOM 1440 N N . SER A 1 190 ? 14.742 17.109 4.34 1 82.31 190 SER A N 1
ATOM 1441 C CA . SER A 1 190 ? 13.516 17.406 5.07 1 82.31 190 SER A CA 1
ATOM 1442 C C . SER A 1 190 ? 12.445 17.984 4.148 1 82.31 190 SER A C 1
ATOM 1444 O O . SER A 1 190 ? 12.727 18.859 3.336 1 82.31 190 SER A O 1
ATOM 1446 N N . LEU A 1 191 ? 11.281 17.516 4.305 1 87.88 191 LEU A N 1
ATOM 1447 C CA . LEU A 1 191 ? 10.148 18.078 3.576 1 87.88 191 LEU A CA 1
ATOM 1448 C C . LEU A 1 191 ? 9.328 19 4.473 1 87.88 191 LEU A C 1
ATOM 1450 O O . LEU A 1 191 ? 8.398 19.656 4.004 1 87.88 191 LEU A O 1
ATOM 1454 N N . HIS A 1 192 ? 9.773 19.109 5.715 1 84.25 192 HIS A N 1
ATOM 1455 C CA . HIS A 1 192 ? 9.164 20.094 6.598 1 84.25 192 HIS A CA 1
ATOM 1456 C C . HIS A 1 192 ? 9.734 21.484 6.336 1 84.25 192 HIS A C 1
ATOM 1458 O O . HIS A 1 192 ? 10.945 21.656 6.195 1 84.25 192 HIS A O 1
ATOM 1464 N N . PRO A 1 193 ? 8.852 22.391 6.359 1 85.06 193 PRO A N 1
ATOM 1465 C CA . PRO A 1 193 ? 9.359 23.75 6.098 1 85.06 193 PRO A CA 1
ATOM 1466 C C . PRO A 1 193 ? 10.109 24.344 7.289 1 85.06 193 PRO A C 1
ATOM 1468 O O . PRO A 1 193 ? 10.781 25.359 7.156 1 85.06 193 PRO A O 1
ATOM 1471 N N . ILE A 1 194 ? 9.977 23.672 8.43 1 82.44 194 ILE A N 1
ATOM 1472 C CA . ILE A 1 194 ? 10.664 24.156 9.625 1 82.44 194 ILE A CA 1
ATOM 1473 C C . ILE A 1 194 ? 11.797 23.203 9.992 1 82.44 194 ILE A C 1
ATOM 1475 O O . ILE A 1 194 ? 11.578 22.016 10.211 1 82.44 194 ILE A O 1
ATOM 1479 N N . GLY A 1 195 ? 13 23.609 10.055 1 72.69 195 GLY A N 1
ATOM 1480 C CA . GLY A 1 195 ? 14.188 22.797 10.227 1 72.69 195 GLY A CA 1
ATOM 1481 C C . GLY A 1 195 ? 14.344 22.266 11.633 1 72.69 195 GLY A C 1
ATOM 1482 O O . GLY A 1 195 ? 14.922 21.188 11.836 1 72.69 195 GLY A O 1
ATOM 1483 N N . ASN A 1 196 ? 13.844 22.938 12.641 1 70.69 196 ASN A N 1
ATOM 1484 C CA . ASN A 1 196 ? 14.172 22.578 14.023 1 70.69 196 ASN A CA 1
ATOM 1485 C C . ASN A 1 196 ? 13.391 21.344 14.477 1 70.69 196 ASN A C 1
ATOM 1487 O O . ASN A 1 196 ? 13.672 20.797 15.539 1 70.69 196 ASN A O 1
ATOM 1491 N N . LEU A 1 197 ? 12.531 20.969 13.695 1 70.12 197 LEU A N 1
ATOM 1492 C CA . LEU A 1 197 ? 11.734 19.812 14.078 1 70.12 197 LEU A CA 1
ATOM 1493 C C . LEU A 1 197 ? 12.477 18.516 13.766 1 70.12 197 LEU A C 1
ATOM 1495 O O . LEU A 1 197 ? 12.328 17.516 14.477 1 70.12 197 LEU A O 1
ATOM 1499 N N . TYR A 1 198 ? 13.305 18.562 12.766 1 64.44 198 TYR A N 1
ATOM 1500 C CA . TYR A 1 198 ? 14.031 17.375 12.305 1 64.44 198 TYR A CA 1
ATOM 1501 C C . TYR A 1 198 ? 15.453 17.359 12.852 1 64.44 198 TYR A C 1
ATOM 1503 O O . TYR A 1 198 ? 16.188 18.344 12.734 1 64.44 198 TYR A O 1
ATOM 1511 N N . GLN A 1 199 ? 15.711 16.406 13.781 1 60.31 199 GLN A N 1
ATOM 1512 C CA . GLN A 1 199 ? 17.016 16.312 14.43 1 60.31 199 GLN A CA 1
ATOM 1513 C C . GLN A 1 199 ? 18.078 15.805 13.461 1 60.31 199 GLN A C 1
ATOM 1515 O O . GLN A 1 199 ? 19.234 15.648 13.836 1 60.31 199 GLN A O 1
ATOM 1520 N N . GLY A 1 200 ? 18.016 16.078 12.25 1 57.25 200 GLY A N 1
ATOM 1521 C CA . GLY A 1 200 ? 19.078 15.656 11.344 1 57.25 200 GLY A CA 1
ATOM 1522 C C . GLY A 1 200 ? 20.219 16.656 11.242 1 57.25 200 GLY A C 1
ATOM 1523 O O . GLY A 1 200 ? 20.188 17.703 11.891 1 57.25 200 GLY A O 1
ATOM 1524 N N . PRO A 1 201 ? 21.438 16.156 10.797 1 54.47 201 PRO A N 1
ATOM 1525 C CA . PRO A 1 201 ? 22.547 17.125 10.656 1 54.47 201 PRO A CA 1
ATOM 1526 C C . PRO A 1 201 ? 22.094 18.422 9.992 1 54.47 201 PRO A C 1
ATOM 1528 O O . PRO A 1 201 ? 21.438 18.406 8.953 1 54.47 201 PRO A O 1
ATOM 1531 N N . ILE A 1 202 ? 22 19.406 10.836 1 54.5 202 ILE A N 1
ATOM 1532 C CA . ILE A 1 202 ? 21.719 20.734 10.297 1 54.5 202 ILE A CA 1
ATOM 1533 C C . ILE A 1 202 ? 22.922 21.219 9.484 1 54.5 202 ILE A C 1
ATOM 1535 O O . ILE A 1 202 ? 24.047 21.188 9.969 1 54.5 202 ILE A O 1
ATOM 1539 N N . VAL A 1 203 ? 22.734 21.156 8.164 1 51.91 203 VAL A N 1
ATOM 1540 C CA . VAL A 1 203 ? 23.797 21.844 7.441 1 51.91 203 VAL A CA 1
ATOM 1541 C C . VAL A 1 203 ? 23.906 23.281 7.941 1 51.91 203 VAL A C 1
ATOM 1543 O O . VAL A 1 203 ? 22.953 24.062 7.836 1 51.91 203 VAL A O 1
ATOM 1546 N N . GLN A 1 204 ? 24.719 23.422 8.953 1 50.53 204 GLN A N 1
ATOM 1547 C CA . GLN A 1 204 ? 24.938 24.781 9.445 1 50.53 204 GLN A CA 1
ATOM 1548 C C . GLN A 1 204 ? 25.281 25.719 8.297 1 50.53 204 GLN A C 1
ATOM 1550 O O . GLN A 1 204 ? 26.344 25.609 7.688 1 50.53 204 GLN A O 1
ATOM 1555 N N . MET A 1 205 ? 24.328 26.078 7.586 1 53.19 205 MET A N 1
ATOM 1556 C CA . MET A 1 205 ? 24.625 27.172 6.664 1 53.19 205 MET A CA 1
ATOM 1557 C C . MET A 1 205 ? 24.781 28.5 7.414 1 53.19 205 MET A C 1
ATOM 1559 O O . MET A 1 205 ? 24.156 28.688 8.461 1 53.19 205 MET A O 1
ATOM 1563 N N . ASP A 1 206 ? 25.828 29.188 7.188 1 51.75 206 ASP A N 1
ATOM 1564 C CA . ASP A 1 206 ? 26.016 30.531 7.719 1 51.75 206 ASP A CA 1
ATOM 1565 C C . ASP A 1 206 ? 24.719 31.328 7.688 1 51.75 206 ASP A C 1
ATOM 1567 O O . ASP A 1 206 ? 24.094 31.469 6.633 1 51.75 206 ASP A O 1
ATOM 1571 N N . ALA A 1 207 ? 24.109 31.547 8.883 1 54.5 207 ALA A N 1
ATOM 1572 C CA . ALA A 1 207 ? 22.891 32.312 9.062 1 54.5 207 ALA A CA 1
ATOM 1573 C C . ALA A 1 207 ? 22.891 33.562 8.172 1 54.5 207 ALA A C 1
ATOM 1575 O O . ALA A 1 207 ? 21.844 33.938 7.645 1 54.5 207 ALA A O 1
ATOM 1576 N N . SER A 1 208 ? 24.094 34.281 8.164 1 55.06 208 SER A N 1
ATOM 1577 C CA . SER A 1 208 ? 24.188 35.531 7.41 1 55.06 208 SER A CA 1
ATOM 1578 C C . SER A 1 208 ? 23.953 35.312 5.922 1 55.06 208 SER A C 1
ATOM 1580 O O . SER A 1 208 ? 23.578 36.219 5.195 1 55.06 208 SER A O 1
ATOM 1582 N N . SER A 1 209 ? 23.859 33.969 5.586 1 72.25 209 SER A N 1
ATOM 1583 C CA . SER A 1 209 ? 23.828 33.688 4.156 1 72.25 209 SER A CA 1
ATOM 1584 C C . SER A 1 209 ? 22.547 32.938 3.764 1 72.25 209 SER A C 1
ATOM 1586 O O . SER A 1 209 ? 22.281 32.75 2.578 1 72.25 209 SER A O 1
ATOM 1588 N N . ARG A 1 210 ? 21.734 32.906 4.836 1 85.56 210 ARG A N 1
ATOM 1589 C CA . ARG A 1 210 ? 20.531 32.188 4.484 1 85.56 210 ARG A CA 1
ATOM 1590 C C . ARG A 1 210 ? 19.484 33.094 3.867 1 85.56 210 ARG A C 1
ATOM 1592 O O . ARG A 1 210 ? 19.297 34.219 4.328 1 85.56 210 ARG A O 1
ATOM 1599 N N . LEU A 1 211 ? 18.891 32.719 2.795 1 91.56 211 LEU A N 1
ATOM 1600 C CA . LEU A 1 211 ? 17.906 33.5 2.072 1 91.56 211 LEU A CA 1
ATOM 1601 C C . LEU A 1 211 ? 16.516 32.906 2.244 1 91.56 211 LEU A C 1
ATOM 1603 O O . LEU A 1 211 ? 16.359 31.672 2.342 1 91.56 211 LEU A O 1
ATOM 1607 N N . LEU A 1 212 ? 15.531 33.781 2.352 1 94.38 212 LEU A N 1
ATOM 1608 C CA . LEU A 1 212 ? 14.133 33.406 2.488 1 94.38 212 LEU A CA 1
ATOM 1609 C C . LEU A 1 212 ? 13.273 34.062 1.416 1 94.38 212 LEU A C 1
ATOM 1611 O O . LEU A 1 212 ? 13.531 35.188 1.023 1 94.38 212 LEU A O 1
ATOM 1615 N N . LEU A 1 213 ? 12.312 33.375 0.909 1 96.25 213 LEU A N 1
ATOM 1616 C CA . LEU A 1 213 ? 11.258 34 0.109 1 96.25 213 LEU A CA 1
ATOM 1617 C C . LEU A 1 213 ? 10.188 34.594 1.002 1 96.25 213 LEU A C 1
ATOM 1619 O O . LEU A 1 213 ? 9.602 33.906 1.843 1 96.25 213 LEU A O 1
ATOM 1623 N N . ARG A 1 214 ? 10.016 35.844 0.914 1 96.44 214 ARG A N 1
ATOM 1624 C CA . ARG A 1 214 ? 8.977 36.562 1.628 1 96.44 214 ARG A CA 1
ATOM 1625 C C . ARG A 1 214 ? 7.75 36.781 0.745 1 96.44 214 ARG A C 1
ATOM 1627 O O . ARG A 1 214 ? 7.863 37.281 -0.368 1 96.44 214 ARG A O 1
ATOM 1634 N N . ILE A 1 215 ? 6.59 36.406 1.152 1 96.06 215 ILE A N 1
ATOM 1635 C CA . ILE A 1 215 ? 5.336 36.594 0.431 1 96.06 215 ILE A CA 1
ATOM 1636 C C . ILE A 1 215 ? 4.398 37.469 1.246 1 96.06 215 ILE A C 1
ATOM 1638 O O . ILE A 1 215 ? 4.105 37.188 2.408 1 96.06 215 ILE A O 1
ATOM 1642 N N . LEU A 1 216 ? 4.023 38.562 0.707 1 94.44 216 LEU A N 1
ATOM 1643 C CA . LEU A 1 216 ? 2.922 39.344 1.228 1 94.44 216 LEU A CA 1
ATOM 1644 C C . LEU A 1 216 ? 1.616 39 0.523 1 94.44 216 LEU A C 1
ATOM 1646 O O . LEU A 1 216 ? 1.509 39.125 -0.698 1 94.44 216 LEU A O 1
ATOM 1650 N N . TRP A 1 217 ? 0.65 38.531 1.279 1 92.31 217 TRP A N 1
ATOM 1651 C CA . TRP A 1 217 ? -0.613 38.094 0.704 1 92.31 217 TRP A CA 1
ATOM 1652 C C . TRP A 1 217 ? -1.607 39.25 0.609 1 92.31 217 TRP A C 1
ATOM 1654 O O . TRP A 1 217 ? -1.612 40.125 1.458 1 92.31 217 TRP A O 1
ATOM 1664 N N . LYS A 1 218 ? -2.438 39.188 -0.426 1 89.81 218 LYS A N 1
ATOM 1665 C CA . LYS A 1 218 ? -3.547 40.125 -0.488 1 89.81 218 LYS A CA 1
ATOM 1666 C C . LYS A 1 218 ? -4.582 39.844 0.597 1 89.81 218 LYS A C 1
ATOM 1668 O O . LYS A 1 218 ? -4.883 38.688 0.877 1 89.81 218 LYS A O 1
ATOM 1673 N N . LYS A 1 219 ? -5.09 40.844 1.12 1 85.12 219 LYS A N 1
ATOM 1674 C CA . LYS A 1 219 ? -6.172 40.688 2.084 1 85.12 219 LYS A CA 1
ATOM 1675 C C . LYS A 1 219 ? -7.445 40.188 1.398 1 85.12 219 LYS A C 1
ATOM 1677 O O . LYS A 1 219 ? -7.695 40.531 0.235 1 85.12 219 LYS A O 1
ATOM 1682 N N . THR A 1 220 ? -8.117 39.406 2.068 1 79.88 220 THR A N 1
ATOM 1683 C CA . THR A 1 220 ? -9.43 38.938 1.629 1 79.88 220 THR A CA 1
ATOM 1684 C C . THR A 1 220 ? -10.516 39.406 2.59 1 79.88 220 THR A C 1
ATOM 1686 O O . THR A 1 220 ? -10.219 39.875 3.689 1 79.88 220 THR A O 1
ATOM 1689 N N . PRO A 1 221 ? -11.773 39.312 2.203 1 74.94 221 PRO A N 1
ATOM 1690 C CA . PRO A 1 221 ? -12.867 39.781 3.061 1 74.94 221 PRO A CA 1
ATOM 1691 C C . PRO A 1 221 ? -12.938 39.031 4.387 1 74.94 221 PRO A C 1
ATOM 1693 O O . PRO A 1 221 ? -13.562 39.5 5.34 1 74.94 221 PRO A O 1
ATOM 1696 N N . ILE A 1 222 ? -12.273 37.938 4.453 1 73.44 222 ILE A N 1
ATOM 1697 C CA . ILE A 1 222 ? -12.32 37.156 5.672 1 73.44 222 ILE A CA 1
ATOM 1698 C C . ILE A 1 222 ? -11.312 37.688 6.688 1 73.44 222 ILE A C 1
ATOM 1700 O O . ILE A 1 222 ? -11.438 37.438 7.887 1 73.44 222 ILE A O 1
ATOM 1704 N N . ASP A 1 223 ? -10.398 38.406 6.207 1 77.88 223 ASP A N 1
ATOM 1705 C CA . ASP A 1 223 ? -9.367 38.938 7.082 1 77.88 223 ASP A CA 1
ATOM 1706 C C . ASP A 1 223 ? -9.914 40.125 7.895 1 77.88 223 ASP A C 1
ATOM 1708 O O . ASP A 1 223 ? -10.719 40.906 7.395 1 77.88 223 ASP A O 1
ATOM 1712 N N . ASP A 1 224 ? -9.539 40.188 9.172 1 78.06 224 ASP A N 1
ATOM 1713 C CA . ASP A 1 224 ? -9.844 41.375 9.977 1 78.06 224 ASP A CA 1
ATOM 1714 C C . ASP A 1 224 ? -9.273 42.625 9.336 1 78.06 224 ASP A C 1
ATOM 1716 O O . ASP A 1 224 ? -8.062 42.719 9.117 1 78.06 224 ASP A O 1
ATOM 1720 N N . PRO A 1 225 ? -10.211 43.531 9.047 1 81.69 225 PRO A N 1
ATOM 1721 C CA . PRO A 1 225 ? -9.75 44.75 8.391 1 81.69 225 PRO A CA 1
ATOM 1722 C C . PRO A 1 225 ? -8.695 45.5 9.211 1 81.69 225 PRO A C 1
ATOM 1724 O O . PRO A 1 225 ? -7.879 46.219 8.648 1 81.69 225 PRO A O 1
ATOM 1727 N N . SER A 1 226 ? -8.656 45.188 10.492 1 84.31 226 SER A N 1
ATOM 1728 C CA . SER A 1 226 ? -7.754 45.938 11.375 1 84.31 226 SER A CA 1
ATOM 1729 C C . SER A 1 226 ? -6.375 45.281 11.422 1 84.31 226 SER A C 1
ATOM 1731 O O . SER A 1 226 ? -5.418 45.875 11.914 1 84.31 226 SER A O 1
ATOM 1733 N N . THR A 1 227 ? -6.293 44.094 10.852 1 81.5 227 THR A N 1
ATOM 1734 C CA . THR A 1 227 ? -5.016 43.375 10.914 1 81.5 227 THR A CA 1
ATOM 1735 C C . THR A 1 227 ? -4.211 43.594 9.633 1 81.5 227 THR A C 1
ATOM 1737 O O . THR A 1 227 ? -4.77 44 8.602 1 81.5 227 THR A O 1
ATOM 1740 N N . LEU A 1 228 ? -2.906 43.469 9.766 1 83.56 228 LEU A N 1
ATOM 1741 C CA . LEU A 1 228 ? -2.031 43.594 8.602 1 83.56 228 LEU A CA 1
ATOM 1742 C C . LEU A 1 228 ? -2.217 42.375 7.676 1 83.56 228 LEU A C 1
ATOM 1744 O O . LEU A 1 228 ? -2.742 41.344 8.094 1 83.56 228 LEU A O 1
ATOM 1748 N N . ALA A 1 229 ? -1.826 42.625 6.406 1 87.75 229 ALA A N 1
ATOM 1749 C CA . ALA A 1 229 ? -1.848 41.531 5.445 1 87.75 229 ALA A CA 1
ATOM 1750 C C . ALA A 1 229 ? -0.924 40.406 5.887 1 87.75 229 ALA A C 1
ATOM 1752 O O . ALA A 1 229 ? 0.162 40.625 6.414 1 87.75 229 ALA A O 1
ATOM 1753 N N . PRO A 1 230 ? -1.362 39.188 5.699 1 88.44 230 PRO A N 1
ATOM 1754 C CA . PRO A 1 230 ? -0.539 38.062 6.141 1 88.44 230 PRO A CA 1
ATOM 1755 C C . PRO A 1 230 ? 0.787 37.969 5.387 1 88.44 230 PRO A C 1
ATOM 1757 O O . PRO A 1 230 ? 0.856 38.312 4.207 1 88.44 230 PRO A O 1
ATOM 1760 N N . ILE A 1 231 ? 1.797 37.562 6.094 1 92.75 231 ILE A N 1
ATOM 1761 C CA . ILE A 1 231 ? 3.125 37.375 5.523 1 92.75 231 ILE A CA 1
ATOM 1762 C C . ILE A 1 231 ? 3.596 35.938 5.766 1 92.75 231 ILE A C 1
ATOM 1764 O O . ILE A 1 231 ? 3.365 35.375 6.84 1 92.75 231 ILE A O 1
ATOM 1768 N N . SER A 1 232 ? 4.148 35.344 4.707 1 93.38 232 SER A N 1
ATOM 1769 C CA . SER A 1 232 ? 4.777 34.031 4.828 1 93.38 232 SER A CA 1
ATOM 1770 C C . SER A 1 232 ? 6.262 34.094 4.473 1 93.38 232 SER A C 1
ATOM 1772 O O . SER A 1 232 ? 6.664 34.875 3.605 1 93.38 232 SER A O 1
ATOM 1774 N N . PHE A 1 233 ? 7.07 33.312 5.164 1 95.06 233 PHE A N 1
ATOM 1775 C CA . PHE A 1 233 ? 8.484 33.156 4.848 1 95.06 233 PHE A CA 1
ATOM 1776 C C . PHE A 1 233 ? 8.812 31.688 4.547 1 95.06 233 PHE A C 1
ATOM 1778 O O . PHE A 1 233 ? 8.328 30.781 5.23 1 95.06 233 PHE A O 1
ATOM 1785 N N . PHE A 1 234 ? 9.578 31.453 3.51 1 94.69 234 PHE A N 1
ATOM 1786 C CA . PHE A 1 234 ? 10.023 30.109 3.139 1 94.69 234 PHE A CA 1
ATOM 1787 C C . PHE A 1 234 ? 11.539 30.078 2.967 1 94.69 234 PHE A C 1
ATOM 1789 O O . PHE A 1 234 ? 12.109 30.922 2.281 1 94.69 234 PHE A O 1
ATOM 1796 N N . ASP A 1 235 ? 12.164 29.125 3.602 1 92.12 235 ASP A N 1
ATOM 1797 C CA . ASP A 1 235 ? 13.586 28.906 3.354 1 92.12 235 ASP A CA 1
ATOM 1798 C C . ASP A 1 235 ? 13.844 28.578 1.884 1 92.12 235 ASP A C 1
ATOM 1800 O O . ASP A 1 235 ? 13.219 27.672 1.324 1 92.12 235 ASP A O 1
ATOM 1804 N N . MET A 1 236 ? 14.773 29.281 1.268 1 92.19 236 MET A N 1
ATOM 1805 C CA . MET A 1 236 ? 15 29.125 -0.168 1 92.19 236 MET A CA 1
ATOM 1806 C C . MET A 1 236 ? 15.539 27.734 -0.498 1 92.19 236 MET A C 1
ATOM 1808 O O . MET A 1 236 ? 15.195 27.172 -1.535 1 92.19 236 MET A O 1
ATOM 1812 N N . ASN A 1 237 ? 16.391 27.219 0.342 1 89 237 ASN A N 1
ATOM 1813 C CA . ASN A 1 237 ? 16.906 25.875 0.093 1 89 237 ASN A CA 1
ATOM 1814 C C . ASN A 1 237 ? 15.805 24.828 0.191 1 89 237 ASN A C 1
ATOM 1816 O O . ASN A 1 237 ? 15.773 23.875 -0.597 1 89 237 ASN A O 1
ATOM 1820 N N . TRP A 1 238 ? 14.984 24.984 1.146 1 91.38 238 TRP A N 1
ATOM 1821 C CA . TRP A 1 238 ? 13.844 24.078 1.284 1 91.38 238 TRP A CA 1
ATOM 1822 C C . TRP A 1 238 ? 12.93 24.172 0.069 1 91.38 238 TRP A C 1
ATOM 1824 O O . TRP A 1 238 ? 12.523 23.156 -0.491 1 91.38 238 TRP A O 1
ATOM 1834 N N . LEU A 1 239 ? 12.617 25.406 -0.309 1 93.38 239 LEU A N 1
ATOM 1835 C CA . LEU A 1 239 ? 11.75 25.641 -1.457 1 93.38 239 LEU A CA 1
ATOM 1836 C C . LEU A 1 239 ? 12.328 25 -2.713 1 93.38 239 LEU A C 1
ATOM 1838 O O . LEU A 1 239 ? 11.594 24.406 -3.51 1 93.38 239 LEU A O 1
ATOM 1842 N N . TRP A 1 240 ? 13.57 25.125 -2.857 1 91.5 240 TRP A N 1
ATOM 1843 C CA . TRP A 1 240 ? 14.227 24.625 -4.059 1 91.5 240 TRP A CA 1
ATOM 1844 C C . TRP A 1 240 ? 14.203 23.094 -4.09 1 91.5 240 TRP A C 1
ATOM 1846 O O . TRP A 1 240 ? 14.125 22.484 -5.16 1 91.5 240 TRP A O 1
ATOM 1856 N N . ARG A 1 241 ? 14.258 22.453 -2.998 1 88.62 241 ARG A N 1
ATOM 1857 C CA . ARG A 1 241 ? 14.188 21 -2.914 1 88.62 241 ARG A CA 1
ATOM 1858 C C . ARG A 1 241 ? 12.766 20.5 -3.178 1 88.62 241 ARG A C 1
ATOM 1860 O O . ARG A 1 241 ? 12.562 19.359 -3.607 1 88.62 241 ARG A O 1
ATOM 1867 N N . CYS A 1 242 ? 11.82 21.344 -2.961 1 92.88 242 CYS A N 1
ATOM 1868 C CA . CYS A 1 242 ? 10.422 20.953 -3.066 1 92.88 242 CYS A CA 1
ATOM 1869 C C . CYS A 1 242 ? 9.844 21.344 -4.418 1 92.88 242 CYS A C 1
ATOM 1871 O O . CYS A 1 242 ? 8.625 21.312 -4.613 1 92.88 242 CYS A O 1
ATOM 1873 N N . ARG A 1 243 ? 10.711 21.75 -5.375 1 93.38 243 ARG A N 1
ATOM 1874 C CA . ARG A 1 243 ? 10.258 22.156 -6.703 1 93.38 243 ARG A CA 1
ATOM 1875 C C . ARG A 1 243 ? 9.5 21.031 -7.391 1 93.38 243 ARG A C 1
ATOM 1877 O O . ARG A 1 243 ? 9.852 19.859 -7.227 1 93.38 243 ARG A O 1
ATOM 1884 N N . TYR A 1 244 ? 8.492 21.391 -8.125 1 93.31 244 TYR A N 1
ATOM 1885 C CA . TYR A 1 244 ? 7.664 20.406 -8.805 1 93.31 244 TYR A CA 1
ATOM 1886 C C . TYR A 1 244 ? 7.461 20.781 -10.273 1 93.31 244 TYR A C 1
ATOM 1888 O O . TYR A 1 244 ? 6.5 20.328 -10.906 1 93.31 244 TYR A O 1
ATOM 1896 N N . ASP A 1 245 ? 8.273 21.641 -10.766 1 92.81 245 ASP A N 1
ATOM 1897 C CA . ASP A 1 245 ? 8.227 21.953 -12.188 1 92.81 245 ASP A CA 1
ATOM 1898 C C . ASP A 1 245 ? 8.781 20.797 -13.023 1 92.81 245 ASP A C 1
ATOM 1900 O O . ASP A 1 245 ? 9.375 19.859 -12.484 1 92.81 245 ASP A O 1
ATOM 1904 N N . ALA A 1 246 ? 8.617 20.906 -14.297 1 90 246 ALA A N 1
ATOM 1905 C CA . ALA A 1 246 ? 8.984 19.828 -15.203 1 90 246 ALA A CA 1
ATOM 1906 C C . ALA A 1 246 ? 10.477 19.531 -15.133 1 90 246 ALA A C 1
ATOM 1908 O O . ALA A 1 246 ? 10.891 18.375 -15.156 1 90 246 ALA A O 1
ATOM 1909 N N . THR A 1 247 ? 11.273 20.578 -15.023 1 90.31 247 THR A N 1
ATOM 1910 C CA . THR A 1 247 ? 12.727 20.406 -14.992 1 90.31 247 THR A CA 1
ATOM 1911 C C . THR A 1 247 ? 13.156 19.688 -13.719 1 90.31 247 THR A C 1
ATOM 1913 O O . THR A 1 247 ? 13.961 18.75 -13.766 1 90.31 247 THR A O 1
ATOM 1916 N N . ALA A 1 248 ? 12.672 20.172 -12.68 1 88.81 248 ALA A N 1
ATOM 1917 C CA . ALA A 1 248 ? 12.992 19.531 -11.398 1 88.81 248 ALA A CA 1
ATOM 1918 C C . ALA A 1 248 ? 12.523 18.078 -11.367 1 88.81 248 ALA A C 1
ATOM 1920 O O . ALA A 1 248 ? 13.242 17.203 -10.875 1 88.81 248 ALA A O 1
ATOM 1921 N N . SER A 1 249 ? 11.344 17.812 -11.875 1 87.81 249 SER A N 1
ATOM 1922 C CA . SER A 1 249 ? 10.789 16.469 -11.922 1 87.81 249 SER A CA 1
ATOM 1923 C C . SER A 1 249 ? 11.641 15.547 -12.781 1 87.81 249 SER A C 1
ATOM 1925 O O . SER A 1 249 ? 11.883 14.391 -12.414 1 87.81 249 SER A O 1
ATOM 1927 N N . GLU A 1 250 ? 12.039 16.047 -13.859 1 88.31 250 GLU A N 1
ATOM 1928 C CA . GLU A 1 250 ? 12.883 15.273 -14.758 1 88.31 250 GLU A CA 1
ATOM 1929 C C . GLU A 1 250 ? 14.227 14.961 -14.117 1 88.31 250 GLU A C 1
ATOM 1931 O O . GLU A 1 250 ? 14.742 13.852 -14.258 1 88.31 250 GLU A O 1
ATOM 1936 N N . ARG A 1 251 ? 14.789 15.938 -13.516 1 86.44 251 ARG A N 1
ATOM 1937 C CA . ARG A 1 251 ? 16.047 15.719 -12.82 1 86.44 251 ARG A CA 1
ATOM 1938 C C . ARG A 1 251 ? 15.906 14.656 -11.734 1 86.44 251 ARG A C 1
ATOM 1940 O O . ARG A 1 251 ? 16.766 13.773 -11.609 1 86.44 251 ARG A O 1
ATOM 1947 N N . CYS A 1 252 ? 14.852 14.797 -11.016 1 82.75 252 CYS A N 1
ATOM 1948 C CA . CYS A 1 252 ? 14.586 13.797 -9.977 1 82.75 252 CYS A CA 1
ATOM 1949 C C . CYS A 1 252 ? 14.453 12.406 -10.586 1 82.75 252 CYS A C 1
ATOM 1951 O O . CYS A 1 252 ? 15.016 11.445 -10.055 1 82.75 252 CYS A O 1
ATOM 1953 N N . LEU A 1 253 ? 13.727 12.312 -11.656 1 84.38 253 LEU A N 1
ATOM 1954 C CA . LEU A 1 253 ? 13.547 11.039 -12.352 1 84.38 253 LEU A CA 1
ATOM 1955 C C . LEU A 1 253 ? 14.891 10.453 -12.781 1 84.38 253 LEU A C 1
ATOM 1957 O O . LEU A 1 253 ? 15.156 9.273 -12.547 1 84.38 253 LEU A O 1
ATOM 1961 N N . GLN A 1 254 ? 15.68 11.305 -13.297 1 84.81 254 GLN A N 1
ATOM 1962 C CA . GLN A 1 254 ? 16.984 10.852 -13.789 1 84.81 254 GLN A CA 1
ATOM 1963 C C . GLN A 1 254 ? 17.875 10.398 -12.648 1 84.81 254 GLN A C 1
ATOM 1965 O O . GLN A 1 254 ? 18.625 9.43 -12.781 1 84.81 254 GLN A O 1
ATOM 1970 N N . GLU A 1 255 ? 17.719 11.047 -11.578 1 81.81 255 GLU A N 1
ATOM 1971 C CA . GLU A 1 255 ? 18.594 10.773 -10.438 1 81.81 255 GLU A CA 1
ATOM 1972 C C . GLU A 1 255 ? 18.125 9.539 -9.672 1 81.81 255 GLU A C 1
ATOM 1974 O O . GLU A 1 255 ? 18.922 8.867 -9.016 1 81.81 255 GLU A O 1
ATOM 1979 N N . THR A 1 256 ? 16.875 9.227 -9.789 1 81.94 256 THR A N 1
ATOM 1980 C CA . THR A 1 256 ? 16.359 8.203 -8.891 1 81.94 256 THR A CA 1
ATOM 1981 C C . THR A 1 256 ? 15.992 6.938 -9.672 1 81.94 256 THR A C 1
ATOM 1983 O O . THR A 1 256 ? 15.82 5.867 -9.078 1 81.94 256 THR A O 1
ATOM 1986 N N . GLN A 1 257 ? 15.883 7.02 -10.922 1 87.75 257 GLN A N 1
ATOM 1987 C CA . GLN A 1 257 ? 15.469 5.879 -11.734 1 87.75 257 GLN A CA 1
ATOM 1988 C C . GLN A 1 257 ? 16.516 4.766 -11.688 1 87.75 257 GLN A C 1
ATOM 1990 O O . GLN A 1 257 ? 17.719 5.031 -11.781 1 87.75 257 GLN A O 1
ATOM 1995 N N . ILE A 1 258 ? 16.047 3.598 -11.461 1 91.88 258 ILE A N 1
ATOM 1996 C CA . ILE A 1 258 ? 16.906 2.422 -11.523 1 91.88 258 ILE A CA 1
ATOM 1997 C C . ILE A 1 258 ? 16.938 1.872 -12.945 1 91.88 258 ILE A C 1
ATOM 1999 O O . ILE A 1 258 ? 15.898 1.455 -13.477 1 91.88 258 ILE A O 1
ATOM 2003 N N . ARG A 1 259 ? 18.094 1.955 -13.555 1 93.19 259 ARG A N 1
ATOM 2004 C CA . ARG A 1 259 ? 18.266 1.5 -14.93 1 93.19 259 ARG A CA 1
ATOM 2005 C C . ARG A 1 259 ? 19.094 0.218 -14.977 1 93.19 259 ARG A C 1
ATOM 2007 O O . ARG A 1 259 ? 19.578 -0.261 -13.945 1 93.19 259 ARG A O 1
ATOM 2014 N N . LYS A 1 260 ? 19.141 -0.397 -16.141 1 93.44 260 LYS A N 1
ATOM 2015 C CA . LYS A 1 260 ? 19.828 -1.674 -16.312 1 93.44 260 LYS A CA 1
ATOM 2016 C C . LYS A 1 260 ? 21.297 -1.569 -15.883 1 93.44 260 LYS A C 1
ATOM 2018 O O . LYS A 1 260 ? 21.875 -2.551 -15.43 1 93.44 260 LYS A O 1
ATOM 2023 N N . GLU A 1 261 ? 21.828 -0.343 -15.914 1 92.56 261 GLU A N 1
ATOM 2024 C CA . GLU A 1 261 ? 23.203 -0.142 -15.508 1 92.56 261 GLU A CA 1
ATOM 2025 C C . GLU A 1 261 ? 23.375 -0.313 -14 1 92.56 261 GLU A C 1
ATOM 2027 O O . GLU A 1 261 ? 24.484 -0.541 -13.516 1 92.56 261 GLU A O 1
ATOM 2032 N N . HIS A 1 262 ? 22.281 -0.171 -13.328 1 92.31 262 HIS A N 1
ATOM 2033 C CA . HIS A 1 262 ? 22.312 -0.31 -11.875 1 92.31 262 HIS A CA 1
ATOM 2034 C C . HIS A 1 262 ? 22.016 -1.747 -11.453 1 92.31 262 HIS A C 1
ATOM 2036 O O . HIS A 1 262 ? 22.234 -2.117 -10.305 1 92.31 262 HIS A O 1
ATOM 2042 N N . ALA A 1 263 ? 21.516 -2.547 -12.367 1 95.75 263 ALA A N 1
ATOM 2043 C CA . ALA A 1 263 ? 21.016 -3.881 -12.047 1 95.75 263 ALA A CA 1
ATOM 2044 C C . ALA A 1 263 ? 22.172 -4.859 -11.828 1 95.75 263 ALA A C 1
ATOM 2046 O O . ALA A 1 263 ? 23.234 -4.711 -12.414 1 95.75 263 ALA A O 1
ATOM 2047 N N . LEU A 1 264 ? 21.922 -5.801 -10.977 1 96 264 LEU A N 1
ATOM 2048 C CA . LEU A 1 264 ? 22.844 -6.91 -10.828 1 96 264 LEU A CA 1
ATOM 2049 C C . LEU A 1 264 ? 22.922 -7.738 -12.109 1 96 264 LEU A C 1
ATOM 2051 O O . LEU A 1 264 ? 21.891 -8.023 -12.727 1 96 264 LEU A O 1
ATOM 2055 N N . SER A 1 265 ? 24.109 -8.039 -12.484 1 96.56 265 SER A N 1
ATOM 2056 C CA . SER A 1 265 ? 24.328 -8.875 -13.664 1 96.56 265 SER A CA 1
ATOM 2057 C C . SER A 1 265 ? 24.953 -10.219 -13.273 1 96.56 265 SER A C 1
ATOM 2059 O O . SER A 1 265 ? 25.266 -10.453 -12.109 1 96.56 265 SER A O 1
ATOM 2061 N N . ARG A 1 266 ? 25.109 -11.062 -14.242 1 95.69 266 ARG A N 1
ATOM 2062 C CA . ARG A 1 266 ? 25.703 -12.383 -14.031 1 95.69 266 ARG A CA 1
ATOM 2063 C C . ARG A 1 266 ? 27.141 -12.266 -13.555 1 95.69 266 ARG A C 1
ATOM 2065 O O . ARG A 1 266 ? 27.688 -13.195 -12.961 1 95.69 266 ARG A O 1
ATOM 2072 N N . THR A 1 267 ? 27.75 -11.117 -13.758 1 94.38 267 THR A N 1
ATOM 2073 C CA . THR A 1 267 ? 29.156 -10.945 -13.398 1 94.38 267 THR A CA 1
ATOM 2074 C C . THR A 1 267 ? 29.297 -10.031 -12.18 1 94.38 267 THR A C 1
ATOM 2076 O O . THR A 1 267 ? 30.406 -9.734 -11.75 1 94.38 267 THR A O 1
ATOM 2079 N N . SER A 1 268 ? 28.172 -9.625 -11.672 1 95.12 268 SER A N 1
ATOM 2080 C CA . SER A 1 268 ? 28.219 -8.719 -10.523 1 95.12 268 SER A CA 1
ATOM 2081 C C . SER A 1 268 ? 28.734 -9.438 -9.281 1 95.12 268 SER A C 1
ATOM 2083 O O . SER A 1 268 ? 28.516 -10.633 -9.102 1 95.12 268 SER A O 1
ATOM 2085 N N . THR A 1 269 ? 29.453 -8.648 -8.477 1 94 269 THR A N 1
ATOM 2086 C CA . THR A 1 269 ? 29.844 -9.086 -7.141 1 94 269 THR A CA 1
ATOM 2087 C C . THR A 1 269 ? 29.156 -8.242 -6.078 1 94 269 THR A C 1
ATOM 2089 O O . THR A 1 269 ? 29.188 -7.008 -6.137 1 94 269 THR A O 1
ATOM 2092 N N . LEU A 1 270 ? 28.484 -8.875 -5.203 1 95.56 270 LEU A N 1
ATOM 2093 C CA . LEU A 1 270 ? 27.828 -8.141 -4.133 1 95.56 270 LEU A CA 1
ATOM 2094 C C . LEU A 1 270 ? 28.844 -7.652 -3.104 1 95.56 270 LEU A C 1
ATOM 2096 O O . LEU A 1 270 ? 29.828 -8.328 -2.83 1 95.56 270 LEU A O 1
ATOM 2100 N N . ARG A 1 271 ? 28.594 -6.457 -2.58 1 93.44 271 ARG A N 1
ATOM 2101 C CA . ARG A 1 271 ? 29.375 -5.977 -1.445 1 93.44 271 ARG A CA 1
ATOM 2102 C C . ARG A 1 271 ? 29.312 -6.961 -0.282 1 93.44 271 ARG A C 1
ATOM 2104 O O . ARG A 1 271 ? 28.281 -7.59 -0.049 1 93.44 271 ARG A O 1
ATOM 2111 N N . ASN A 1 272 ? 30.453 -7.031 0.367 1 91.88 272 ASN A N 1
ATOM 2112 C CA . ASN A 1 272 ? 30.594 -7.91 1.521 1 91.88 272 ASN A CA 1
ATOM 2113 C C . ASN A 1 272 ? 30.891 -7.121 2.793 1 91.88 272 ASN A C 1
ATOM 2115 O O . ASN A 1 272 ? 31.875 -6.375 2.852 1 91.88 272 ASN A O 1
ATOM 2119 N N . VAL A 1 273 ? 30.016 -7.234 3.777 1 91.62 273 VAL A N 1
ATOM 2120 C CA . VAL A 1 273 ? 30.203 -6.609 5.082 1 91.62 273 VAL A CA 1
ATOM 2121 C C . VAL A 1 273 ? 30.453 -7.688 6.141 1 91.62 273 VAL A C 1
ATOM 2123 O O . VAL A 1 273 ? 29.766 -8.719 6.152 1 91.62 273 VAL A O 1
ATOM 2126 N N . LEU A 1 274 ? 31.406 -7.43 7.016 1 89.38 274 LEU A N 1
ATOM 2127 C CA . LEU A 1 274 ? 31.703 -8.406 8.055 1 89.38 274 LEU A CA 1
ATOM 2128 C C . LEU A 1 274 ? 30.75 -8.266 9.227 1 89.38 274 LEU A C 1
ATOM 2130 O O . LEU A 1 274 ? 30.484 -7.148 9.688 1 89.38 274 LEU A O 1
ATOM 2134 N N . PHE A 1 275 ? 30.312 -9.375 9.68 1 88.88 275 PHE A N 1
ATOM 2135 C CA . PHE A 1 275 ? 29.344 -9.406 10.773 1 88.88 275 PHE A CA 1
ATOM 2136 C C . PHE A 1 275 ? 29.906 -8.734 12.016 1 88.88 275 PHE A C 1
ATOM 2138 O O . PHE A 1 275 ? 29.172 -8.109 12.773 1 88.88 275 PHE A O 1
ATOM 2145 N N . ASP A 1 276 ? 31.109 -8.836 12.25 1 82.62 276 ASP A N 1
ATOM 2146 C CA . ASP A 1 276 ? 31.766 -8.289 13.445 1 82.62 276 ASP A CA 1
ATOM 2147 C C . ASP A 1 276 ? 31.5 -6.793 13.57 1 82.62 276 ASP A C 1
ATOM 2149 O O . ASP A 1 276 ? 31.422 -6.266 14.688 1 82.62 276 ASP A O 1
ATOM 2153 N N . GLY A 1 277 ? 31.297 -6.18 12.484 1 79.5 277 GLY A N 1
ATOM 2154 C CA . GLY A 1 277 ? 31.016 -4.75 12.508 1 79.5 277 GLY A CA 1
ATOM 2155 C C . GLY A 1 277 ? 29.672 -4.418 13.102 1 79.5 277 GLY A C 1
ATOM 2156 O O . GLY A 1 277 ? 29.422 -3.281 13.516 1 79.5 277 GLY A O 1
ATOM 2157 N N . LEU A 1 278 ? 28.781 -5.34 13.133 1 81.31 278 LEU A N 1
ATOM 2158 C CA . LEU A 1 278 ? 27.438 -5.125 13.625 1 81.31 278 LEU A CA 1
ATOM 2159 C C . LEU A 1 278 ? 27.344 -5.418 15.117 1 81.31 278 LEU A C 1
ATOM 2161 O O . LEU A 1 278 ? 26.297 -5.219 15.734 1 81.31 278 LEU A O 1
ATOM 2165 N N . LEU A 1 279 ? 28.391 -5.906 15.719 1 71.94 279 LEU A N 1
ATOM 2166 C CA . LEU A 1 279 ? 28.375 -6.25 17.141 1 71.94 279 LEU A CA 1
ATOM 2167 C C . LEU A 1 279 ? 28.719 -5.039 17.984 1 71.94 279 LEU A C 1
ATOM 2169 O O . LEU A 1 279 ? 29.547 -4.215 17.594 1 71.94 279 LEU A O 1
ATOM 2173 N N . LEU A 1 280 ? 27.781 -4.695 19.031 1 60.12 280 LEU A N 1
ATOM 2174 C CA . LEU A 1 280 ? 27.875 -3.572 19.953 1 60.12 280 LEU A CA 1
ATOM 2175 C C . LEU A 1 280 ? 29.266 -3.5 20.578 1 60.12 280 LEU A C 1
ATOM 2177 O O . LEU A 1 280 ? 29.656 -2.461 21.109 1 60.12 280 LEU A O 1
ATOM 2181 N N . THR A 1 281 ? 30.016 -4.574 20.641 1 55.69 281 THR A N 1
ATOM 2182 C CA . THR A 1 281 ? 31.156 -4.625 21.547 1 55.69 281 THR A CA 1
ATOM 2183 C C . THR A 1 281 ? 32.219 -3.619 21.125 1 55.69 281 THR A C 1
ATOM 2185 O O . THR A 1 281 ? 33.062 -3.205 21.938 1 55.69 281 THR A O 1
ATOM 2188 N N . ASN A 1 282 ? 32.188 -3.08 20.031 1 54 282 ASN A N 1
ATOM 2189 C CA . ASN A 1 282 ? 33.469 -2.461 19.703 1 54 282 ASN A CA 1
ATOM 2190 C C . ASN A 1 282 ? 33.375 -0.938 19.672 1 54 282 ASN A C 1
ATOM 2192 O O . ASN A 1 282 ? 34.219 -0.239 20.219 1 54 282 ASN A O 1
ATOM 2196 N N . GLN A 1 283 ? 32.375 -0.249 19.297 1 64.75 283 GLN A N 1
ATOM 2197 C CA . GLN A 1 283 ? 32.156 1.188 19.203 1 64.75 283 GLN A CA 1
ATOM 2198 C C . GLN A 1 283 ? 30.844 1.488 18.469 1 64.75 283 GLN A C 1
ATOM 2200 O O . GLN A 1 283 ? 30.625 1.026 17.359 1 64.75 283 GLN A O 1
ATOM 2205 N N . PRO A 1 284 ? 29.922 2.141 19.25 1 71.38 284 PRO A N 1
ATOM 2206 C CA . PRO A 1 284 ? 28.641 2.508 18.641 1 71.38 284 PRO A CA 1
ATOM 2207 C C . PRO A 1 284 ? 28.797 3.08 17.234 1 71.38 284 PRO A C 1
ATOM 2209 O O . PRO A 1 284 ? 27.969 2.818 16.359 1 71.38 284 PRO A O 1
ATOM 2212 N N . ALA A 1 285 ? 29.875 3.689 17.078 1 74.88 285 ALA A N 1
ATOM 2213 C CA . ALA A 1 285 ? 30.125 4.289 15.766 1 74.88 285 ALA A CA 1
ATOM 2214 C C . ALA A 1 285 ? 30.359 3.217 14.703 1 74.88 285 ALA A C 1
ATOM 2216 O O . ALA A 1 285 ? 29.922 3.354 13.562 1 74.88 285 ALA A O 1
ATOM 2217 N N . ASP A 1 286 ? 31.016 2.17 15.102 1 76.94 286 ASP A N 1
ATOM 2218 C CA . ASP A 1 286 ? 31.312 1.088 14.164 1 76.94 286 ASP A CA 1
ATOM 2219 C C . ASP A 1 286 ? 30.031 0.346 13.766 1 76.94 286 ASP A C 1
ATOM 2221 O O . ASP A 1 286 ? 29.875 -0.041 12.609 1 76.94 286 ASP A O 1
ATOM 2225 N N . MET A 1 287 ? 29.266 0.264 14.688 1 80.38 287 MET A N 1
ATOM 2226 C CA . MET A 1 287 ? 27.984 -0.401 14.414 1 80.38 287 MET A CA 1
ATOM 2227 C C . MET A 1 287 ? 27.141 0.423 13.445 1 80.38 287 MET A C 1
ATOM 2229 O O . MET A 1 287 ? 26.531 -0.122 12.523 1 80.38 287 MET A O 1
ATOM 2233 N N . ASP A 1 288 ? 27.219 1.687 13.68 1 82 288 ASP A N 1
ATOM 2234 C CA . ASP A 1 288 ? 26.453 2.582 12.812 1 82 288 ASP A CA 1
ATOM 2235 C C . ASP A 1 288 ? 27 2.566 11.391 1 82 288 ASP A C 1
ATOM 2237 O O . ASP A 1 288 ? 26.234 2.602 10.422 1 82 288 ASP A O 1
ATOM 2241 N N . ASN A 1 289 ? 28.234 2.469 11.367 1 84.88 289 ASN A N 1
ATOM 2242 C CA . ASN A 1 289 ? 28.859 2.428 10.047 1 84.88 289 ASN A CA 1
ATOM 2243 C C . ASN A 1 289 ? 28.531 1.132 9.312 1 84.88 289 ASN A C 1
ATOM 2245 O O . ASN A 1 289 ? 28.266 1.146 8.109 1 84.88 289 ASN A O 1
ATOM 2249 N N . ALA A 1 290 ? 28.609 0.11 10 1 86.25 290 ALA A N 1
ATOM 2250 C CA . ALA A 1 290 ? 28.281 -1.175 9.391 1 86.25 290 ALA A CA 1
ATOM 2251 C C . ALA A 1 290 ? 26.828 -1.197 8.922 1 86.25 290 ALA A C 1
ATOM 2253 O O . ALA A 1 290 ? 26.516 -1.674 7.824 1 86.25 290 ALA A O 1
ATOM 2254 N N . ARG A 1 291 ? 26.016 -0.716 9.742 1 87.88 291 ARG A N 1
ATOM 2255 C CA . ARG A 1 291 ? 24.609 -0.629 9.383 1 87.88 291 ARG A CA 1
ATOM 2256 C C . ARG A 1 291 ? 24.406 0.231 8.133 1 87.88 291 ARG A C 1
ATOM 2258 O O . ARG A 1 291 ? 23.656 -0.138 7.23 1 87.88 291 ARG A O 1
ATOM 2265 N N . TYR A 1 292 ? 25.094 1.315 8.133 1 88.44 292 TYR A N 1
ATOM 2266 C CA . TYR A 1 292 ? 25 2.203 6.977 1 88.44 292 TYR A CA 1
ATOM 2267 C C . TYR A 1 292 ? 25.469 1.494 5.711 1 88.44 292 TYR A C 1
ATOM 2269 O O . TYR A 1 292 ? 24.812 1.583 4.668 1 88.44 292 TYR A O 1
ATOM 2277 N N . ASP A 1 293 ? 26.531 0.817 5.863 1 90.62 293 ASP A N 1
ATOM 2278 C CA . ASP A 1 293 ? 27.094 0.131 4.703 1 90.62 293 ASP A CA 1
ATOM 2279 C C . ASP A 1 293 ? 26.109 -0.908 4.156 1 90.62 293 ASP A C 1
ATOM 2281 O O . ASP A 1 293 ? 25.953 -1.038 2.941 1 90.62 293 ASP A O 1
ATOM 2285 N N . ILE A 1 294 ? 25.516 -1.577 5.004 1 92.88 294 ILE A N 1
ATOM 2286 C CA . ILE A 1 294 ? 24.562 -2.607 4.613 1 92.88 294 ILE A CA 1
ATOM 2287 C C . ILE A 1 294 ? 23.359 -1.964 3.93 1 92.88 294 ILE A C 1
ATOM 2289 O O . ILE A 1 294 ? 22.969 -2.363 2.83 1 92.88 294 ILE A O 1
ATOM 2293 N N . LEU A 1 295 ? 22.844 -0.956 4.52 1 91.38 295 LEU A N 1
ATOM 2294 C CA . LEU A 1 295 ? 21.641 -0.312 3.984 1 91.38 295 LEU A CA 1
ATOM 2295 C C . LEU A 1 295 ? 21.953 0.408 2.678 1 91.38 295 LEU A C 1
ATOM 2297 O O . LEU A 1 295 ? 21.141 0.408 1.755 1 91.38 295 LEU A O 1
ATOM 2301 N N . ASP A 1 296 ? 23.109 1.005 2.621 1 91.5 296 ASP A N 1
ATOM 2302 C CA . ASP A 1 296 ? 23.547 1.661 1.39 1 91.5 296 ASP A CA 1
ATOM 2303 C C . ASP A 1 296 ? 23.641 0.661 0.24 1 91.5 296 ASP A C 1
ATOM 2305 O O . ASP A 1 296 ? 23.188 0.944 -0.874 1 91.5 296 ASP A O 1
ATOM 2309 N N . ALA A 1 297 ? 24.141 -0.485 0.532 1 93.5 297 ALA A N 1
ATOM 2310 C CA . ALA A 1 297 ? 24.25 -1.533 -0.479 1 93.5 297 ALA A CA 1
ATOM 2311 C C . ALA A 1 297 ? 22.875 -2.018 -0.92 1 93.5 297 ALA A C 1
ATOM 2313 O O . ALA A 1 297 ? 22.625 -2.197 -2.115 1 93.5 297 ALA A O 1
ATOM 2314 N N . VAL A 1 298 ? 22.016 -2.221 -0.02 1 93.75 298 VAL A N 1
ATOM 2315 C CA . VAL A 1 298 ? 20.672 -2.719 -0.318 1 93.75 298 VAL A CA 1
ATOM 2316 C C . VAL A 1 298 ? 19.922 -1.7 -1.172 1 93.75 298 VAL A C 1
ATOM 2318 O O . VAL A 1 298 ? 19.203 -2.072 -2.096 1 93.75 298 VAL A O 1
ATOM 2321 N N . VAL A 1 299 ? 20.141 -0.439 -0.895 1 89.38 299 VAL A N 1
ATOM 2322 C CA . VAL A 1 299 ? 19.422 0.607 -1.605 1 89.38 299 VAL A CA 1
ATOM 2323 C C . VAL A 1 299 ? 20.031 0.809 -2.992 1 89.38 299 VAL A C 1
ATOM 2325 O O . VAL A 1 299 ? 19.312 0.867 -3.99 1 89.38 299 VAL A O 1
ATOM 2328 N N . HIS A 1 300 ? 21.297 0.787 -3.08 1 89.38 300 HIS A N 1
ATOM 2329 C CA . HIS A 1 300 ? 21.953 1.157 -4.332 1 89.38 300 HIS A CA 1
ATOM 2330 C C . HIS A 1 300 ? 22.203 -0.067 -5.207 1 89.38 300 HIS A C 1
ATOM 2332 O O . HIS A 1 300 ? 22 -0.021 -6.422 1 89.38 300 HIS A O 1
ATOM 2338 N N . ASP A 1 301 ? 22.562 -1.13 -4.52 1 93.25 301 ASP A N 1
ATOM 2339 C CA . ASP A 1 301 ? 22.922 -2.318 -5.289 1 93.25 301 ASP A CA 1
ATOM 2340 C C . ASP A 1 301 ? 21.766 -3.322 -5.312 1 93.25 301 ASP A C 1
ATOM 2342 O O . ASP A 1 301 ? 21.75 -4.227 -6.145 1 93.25 301 ASP A O 1
ATOM 2346 N N . GLY A 1 302 ? 20.922 -3.188 -4.426 1 95.44 302 GLY A N 1
ATOM 2347 C CA . GLY A 1 302 ? 19.797 -4.098 -4.336 1 95.44 302 GLY A CA 1
ATOM 2348 C C . GLY A 1 302 ? 20.016 -5.227 -3.342 1 95.44 302 GLY A C 1
ATOM 2349 O O . GLY A 1 302 ? 19.062 -5.859 -2.895 1 95.44 302 GLY A O 1
ATOM 2350 N N . ALA A 1 303 ? 21.312 -5.473 -2.99 1 97.5 303 ALA A N 1
ATOM 2351 C CA . ALA A 1 303 ? 21.609 -6.586 -2.096 1 97.5 303 ALA A CA 1
ATOM 2352 C C . ALA A 1 303 ? 23.016 -6.461 -1.503 1 97.5 303 ALA A C 1
ATOM 2354 O O . ALA A 1 303 ? 23.812 -5.648 -1.968 1 97.5 303 ALA A O 1
ATOM 2355 N N . VAL A 1 304 ? 23.203 -7.242 -0.461 1 96.81 304 VAL A N 1
ATOM 2356 C CA . VAL A 1 304 ? 24.5 -7.281 0.204 1 96.81 304 VAL A CA 1
ATOM 2357 C C . VAL A 1 304 ? 24.688 -8.625 0.903 1 96.81 304 VAL A C 1
ATOM 2359 O O . VAL A 1 304 ? 23.703 -9.289 1.256 1 96.81 304 VAL A O 1
ATOM 2362 N N . ILE A 1 305 ? 25.891 -9.039 1.048 1 95.81 305 ILE A N 1
ATOM 2363 C CA . ILE A 1 305 ? 26.203 -10.234 1.825 1 95.81 305 ILE A CA 1
ATOM 2364 C C . ILE A 1 305 ? 26.891 -9.828 3.129 1 95.81 305 ILE A C 1
ATOM 2366 O O . ILE A 1 305 ? 27.859 -9.062 3.117 1 95.81 305 ILE A O 1
ATOM 2370 N N . VAL A 1 306 ? 26.359 -10.219 4.188 1 93.62 306 VAL A N 1
ATOM 2371 C CA . VAL A 1 306 ? 27.047 -10.164 5.469 1 93.62 306 VAL A CA 1
ATOM 2372 C C . VAL A 1 306 ? 27.75 -11.492 5.738 1 93.62 306 VAL A C 1
ATOM 2374 O O . VAL A 1 306 ? 27.109 -12.531 5.871 1 93.62 306 VAL A O 1
ATOM 2377 N N . ALA A 1 307 ? 29.047 -11.43 5.867 1 91.44 307 ALA A N 1
ATOM 2378 C CA . ALA A 1 307 ? 29.828 -12.656 5.941 1 91.44 307 ALA A CA 1
ATOM 2379 C C . ALA A 1 307 ? 30.297 -12.922 7.371 1 91.44 307 ALA A C 1
ATOM 2381 O O . ALA A 1 307 ? 30.234 -12.031 8.227 1 91.44 307 ALA A O 1
ATOM 2382 N N . GLN A 1 308 ? 30.656 -14.203 7.609 1 88.94 308 GLN A N 1
ATOM 2383 C CA . GLN A 1 308 ? 31.219 -14.695 8.859 1 88.94 308 GLN A CA 1
ATOM 2384 C C . GLN A 1 308 ? 30.234 -14.547 10.008 1 88.94 308 GLN A C 1
ATOM 2386 O O . GLN A 1 308 ? 30.578 -14.062 11.086 1 88.94 308 GLN A O 1
ATOM 2391 N N . THR A 1 309 ? 29.062 -14.828 9.625 1 86.94 309 THR A N 1
ATOM 2392 C CA . THR A 1 309 ? 28.031 -14.828 10.664 1 86.94 309 THR A CA 1
ATOM 2393 C C . THR A 1 309 ? 28.047 -16.125 11.453 1 86.94 309 THR A C 1
ATOM 2395 O O . THR A 1 309 ? 28.25 -17.203 10.883 1 86.94 309 THR A O 1
ATOM 2398 N N . PRO A 1 310 ? 27.938 -15.969 12.789 1 78.25 310 PRO A N 1
ATOM 2399 C CA . PRO A 1 310 ? 27.859 -17.203 13.57 1 78.25 310 PRO A CA 1
ATOM 2400 C C . PRO A 1 310 ? 26.531 -17.938 13.375 1 78.25 310 PRO A C 1
ATOM 2402 O O . PRO A 1 310 ? 25.531 -17.312 13.008 1 78.25 310 PRO A O 1
ATOM 2405 N N . ASP A 1 311 ? 26.594 -19.312 13.523 1 64.69 311 ASP A N 1
ATOM 2406 C CA . ASP A 1 311 ? 25.359 -20.094 13.438 1 64.69 311 ASP A CA 1
ATOM 2407 C C . ASP A 1 311 ? 24.406 -19.719 14.555 1 64.69 311 ASP A C 1
ATOM 2409 O O . ASP A 1 311 ? 23.203 -19.578 14.328 1 64.69 311 ASP A O 1
ATOM 2413 N N . THR A 1 312 ? 24.984 -19.844 15.781 1 60.25 312 THR A N 1
ATOM 2414 C CA . THR A 1 312 ? 24.172 -19.516 16.953 1 60.25 312 THR A CA 1
ATOM 2415 C C . THR A 1 312 ? 24.766 -18.328 17.703 1 60.25 312 THR A C 1
ATOM 2417 O O . THR A 1 312 ? 25.969 -18.062 17.609 1 60.25 312 THR A O 1
ATOM 2420 N N . LEU A 1 313 ? 24 -17.328 17.859 1 57.41 313 LEU A N 1
ATOM 2421 C CA . LEU A 1 313 ? 24.422 -16.281 18.781 1 57.41 313 LEU A CA 1
ATOM 2422 C C . LEU A 1 313 ? 23.906 -16.562 20.188 1 57.41 313 LEU A C 1
ATOM 2424 O O . LEU A 1 313 ? 22.781 -17.016 20.359 1 57.41 313 LEU A O 1
ATOM 2428 N N . ASP A 1 314 ? 24.797 -16.891 21.094 1 49.84 314 ASP A N 1
ATOM 2429 C CA . ASP A 1 314 ? 24.406 -17.203 22.453 1 49.84 314 ASP A CA 1
ATOM 2430 C C . ASP A 1 314 ? 23.125 -16.453 22.844 1 49.84 314 ASP A C 1
ATOM 2432 O O . ASP A 1 314 ? 22.203 -17.047 23.406 1 49.84 314 ASP A O 1
ATOM 2436 N N . GLN A 1 315 ? 23.156 -15.195 22.891 1 46.31 315 GLN A N 1
ATOM 2437 C CA . GLN A 1 315 ? 22.156 -14.367 23.547 1 46.31 315 GLN A CA 1
ATOM 2438 C C . GLN A 1 315 ? 21.016 -14.016 22.578 1 46.31 315 GLN A C 1
ATOM 2440 O O . GLN A 1 315 ? 20.016 -13.43 22.984 1 46.31 315 GLN A O 1
ATOM 2445 N N . HIS A 1 316 ? 21.234 -14.164 21.359 1 53.16 316 HIS A N 1
ATOM 2446 C CA . HIS A 1 316 ? 20.125 -13.844 20.453 1 53.16 316 HIS A CA 1
ATOM 2447 C C . HIS A 1 316 ? 19.625 -15.086 19.719 1 53.16 316 HIS A C 1
ATOM 2449 O O . HIS A 1 316 ? 20.391 -16.047 19.562 1 53.16 316 HIS A O 1
ATOM 2455 N N . GLU A 1 317 ? 18.422 -15.281 19.719 1 58.06 317 GLU A N 1
ATOM 2456 C CA . GLU A 1 317 ? 17.859 -16.5 19.141 1 58.06 317 GLU A CA 1
ATOM 2457 C C . GLU A 1 317 ? 18.578 -16.875 17.844 1 58.06 317 GLU A C 1
ATOM 2459 O O . GLU A 1 317 ? 19.062 -18 17.688 1 58.06 317 GLU A O 1
ATOM 2464 N N . THR A 1 318 ? 18.531 -15.938 16.781 1 68.69 318 THR A N 1
ATOM 2465 C CA . THR A 1 318 ? 19.203 -16.266 15.516 1 68.69 318 THR A CA 1
ATOM 2466 C C . THR A 1 318 ? 19.953 -15.062 14.961 1 68.69 318 THR A C 1
ATOM 2468 O O . THR A 1 318 ? 19.656 -13.922 15.336 1 68.69 318 THR A O 1
ATOM 2471 N N . THR A 1 319 ? 21.094 -15.273 14.375 1 79.56 319 THR A N 1
ATOM 2472 C CA . THR A 1 319 ? 21.828 -14.242 13.648 1 79.56 319 THR A CA 1
ATOM 2473 C C . THR A 1 319 ? 20.875 -13.406 12.797 1 79.56 319 THR A C 1
ATOM 2475 O O . THR A 1 319 ? 20.969 -12.18 12.773 1 79.56 319 THR A O 1
ATOM 2478 N N . VAL A 1 320 ? 19.938 -14.008 12.266 1 81.75 320 VAL A N 1
ATOM 2479 C CA . VAL A 1 320 ? 18.969 -13.336 11.398 1 81.75 320 VAL A CA 1
ATOM 2480 C C . VAL A 1 320 ? 18.125 -12.375 12.227 1 81.75 320 VAL A C 1
ATOM 2482 O O . VAL A 1 320 ? 17.875 -11.234 11.812 1 81.75 320 VAL A O 1
ATOM 2485 N N . GLY A 1 321 ? 17.766 -12.867 13.328 1 80.44 321 GLY A N 1
ATOM 2486 C CA . GLY A 1 321 ? 17 -12.016 14.219 1 80.44 321 GLY A CA 1
ATOM 2487 C C . GLY A 1 321 ? 17.75 -10.781 14.672 1 80.44 321 GLY A C 1
ATOM 2488 O O . GLY A 1 321 ? 17.219 -9.672 14.672 1 80.44 321 GLY A O 1
ATOM 2489 N N . TYR A 1 322 ? 18.969 -11.016 14.984 1 81.88 322 TYR A N 1
ATOM 2490 C CA . TYR A 1 322 ? 19.797 -9.914 15.461 1 81.88 322 TYR A CA 1
ATOM 2491 C C . TYR A 1 322 ? 19.984 -8.867 14.367 1 81.88 322 TYR A C 1
ATOM 2493 O O . TYR A 1 322 ? 19.812 -7.672 14.609 1 81.88 322 TYR A O 1
ATOM 2501 N N . VAL A 1 323 ? 20.359 -9.32 13.258 1 84.38 323 VAL A N 1
ATOM 2502 C CA . VAL A 1 323 ? 20.625 -8.406 12.156 1 84.38 323 VAL A CA 1
ATOM 2503 C C . VAL A 1 323 ? 19.344 -7.691 11.75 1 84.38 323 VAL A C 1
ATOM 2505 O O . VAL A 1 323 ? 19.344 -6.484 11.5 1 84.38 323 VAL A O 1
ATOM 2508 N N . GLY A 1 324 ? 18.281 -8.461 11.68 1 83 324 GLY A N 1
ATOM 2509 C CA . GLY A 1 324 ? 16.984 -7.863 11.375 1 83 324 GLY A CA 1
ATOM 2510 C C . GLY A 1 324 ? 16.609 -6.754 12.328 1 83 324 GLY A C 1
ATOM 2511 O O . GLY A 1 324 ? 16.172 -5.68 11.906 1 83 324 GLY A O 1
ATOM 2512 N N . HIS A 1 325 ? 16.844 -7 13.547 1 78.56 325 HIS A N 1
ATOM 2513 C CA . HIS A 1 325 ? 16.547 -6.004 14.57 1 78.56 325 HIS A CA 1
ATOM 2514 C C . HIS A 1 325 ? 17.469 -4.793 14.445 1 78.56 325 HIS A C 1
ATOM 2516 O O . HIS A 1 325 ? 17.016 -3.652 14.609 1 78.56 325 HIS A O 1
ATOM 2522 N N . SER A 1 326 ? 18.656 -5.117 14.203 1 79.31 326 SER A N 1
ATOM 2523 C CA . SER A 1 326 ? 19.641 -4.051 14.102 1 79.31 326 SER A CA 1
ATOM 2524 C C . SER A 1 326 ? 19.328 -3.107 12.945 1 79.31 326 SER A C 1
ATOM 2526 O O . SER A 1 326 ? 19.484 -1.892 13.07 1 79.31 326 SER A O 1
ATOM 2528 N N . LEU A 1 327 ? 18.859 -3.668 11.93 1 82.94 327 LEU A N 1
ATOM 2529 C CA . LEU A 1 327 ? 18.625 -2.867 10.734 1 82.94 327 LEU A CA 1
ATOM 2530 C C . LEU A 1 327 ? 17.266 -2.184 10.781 1 82.94 327 LEU A C 1
ATOM 2532 O O . LEU A 1 327 ? 17.094 -1.095 10.227 1 82.94 327 LEU A O 1
ATOM 2536 N N . SER A 1 328 ? 16.328 -2.793 11.453 1 73.94 328 SER A N 1
ATOM 2537 C CA . SER A 1 328 ? 14.969 -2.266 11.438 1 73.94 328 SER A CA 1
ATOM 2538 C C . SER A 1 328 ? 14.727 -1.315 12.609 1 73.94 328 SER A C 1
ATOM 2540 O O . SER A 1 328 ? 13.75 -0.565 12.617 1 73.94 328 SER A O 1
ATOM 2542 N N . GLY A 1 329 ? 15.594 -1.212 13.609 1 63.06 329 GLY A N 1
ATOM 2543 C CA . GLY A 1 329 ? 15.414 -0.386 14.789 1 63.06 329 GLY A CA 1
ATOM 2544 C C . GLY A 1 329 ? 14.406 -0.959 15.773 1 63.06 329 GLY A C 1
ATOM 2545 O O . GLY A 1 329 ? 13.953 -0.262 16.672 1 63.06 329 GLY A O 1
ATOM 2546 N N . GLY A 1 330 ? 14.016 -2.211 15.703 1 60.28 330 GLY A N 1
ATOM 2547 C CA . GLY A 1 330 ? 13.078 -2.631 16.734 1 60.28 330 GLY A CA 1
ATOM 2548 C C . GLY A 1 330 ? 12.516 -4.02 16.5 1 60.28 330 GLY A C 1
ATOM 2549 O O . GLY A 1 330 ? 12.383 -4.809 17.438 1 60.28 330 GLY A O 1
ATOM 2550 N N . GLY A 1 331 ? 11.812 -4.336 15.383 1 64.69 331 GLY A N 1
ATOM 2551 C CA . GLY A 1 331 ? 11.156 -5.633 15.305 1 64.69 331 GLY A CA 1
ATOM 2552 C C . GLY A 1 331 ? 11.141 -6.207 13.898 1 64.69 331 GLY A C 1
ATOM 2553 O O . GLY A 1 331 ? 11.586 -5.555 12.953 1 64.69 331 GLY A O 1
ATOM 2554 N N . LEU A 1 332 ? 11.016 -7.527 13.852 1 70.44 332 LEU A N 1
ATOM 2555 C CA . LEU A 1 332 ? 10.758 -8.234 12.602 1 70.44 332 LEU A CA 1
ATOM 2556 C C . LEU A 1 332 ? 9.297 -8.094 12.188 1 70.44 332 LEU A C 1
ATOM 2558 O O . LEU A 1 332 ? 8.43 -7.828 13.031 1 70.44 332 LEU A O 1
ATOM 2562 N N . SER A 1 333 ? 9.133 -8.016 10.914 1 72.88 333 SER A N 1
ATOM 2563 C CA . SER A 1 333 ? 7.789 -7.777 10.391 1 72.88 333 SER A CA 1
ATOM 2564 C C . SER A 1 333 ? 7.195 -9.047 9.789 1 72.88 333 SER A C 1
ATOM 2566 O O . SER A 1 333 ? 7.906 -10.031 9.578 1 72.88 333 SER A O 1
ATOM 2568 N N . HIS A 1 334 ? 5.859 -9.156 9.672 1 77.56 334 HIS A N 1
ATOM 2569 C CA . HIS A 1 334 ? 5.109 -10.148 8.906 1 77.56 334 HIS A CA 1
ATOM 2570 C C . HIS A 1 334 ? 5.297 -11.547 9.492 1 77.56 334 HIS A C 1
ATOM 2572 O O . HIS A 1 334 ? 5.457 -12.516 8.758 1 77.56 334 HIS A O 1
ATOM 2578 N N . GLY A 1 335 ? 5.438 -11.609 10.734 1 75.81 335 GLY A N 1
ATOM 2579 C CA . GLY A 1 335 ? 5.648 -12.898 11.375 1 75.81 335 GLY A CA 1
ATOM 2580 C C . GLY A 1 335 ? 4.363 -13.672 11.602 1 75.81 335 GLY A C 1
ATOM 2581 O O . GLY A 1 335 ? 4.391 -14.812 12.07 1 75.81 335 GLY A O 1
ATOM 2582 N N . GLN A 1 336 ? 3.281 -13.219 11.141 1 73.5 336 GLN A N 1
ATOM 2583 C CA . GLN A 1 336 ? 1.987 -13.797 11.484 1 73.5 336 GLN A CA 1
ATOM 2584 C C . GLN A 1 336 ? 1.801 -15.156 10.82 1 73.5 336 GLN A C 1
ATOM 2586 O O . GLN A 1 336 ? 1.284 -16.094 11.438 1 73.5 336 GLN A O 1
ATOM 2591 N N . LEU A 1 337 ? 2.209 -15.281 9.648 1 75.88 337 LEU A N 1
ATOM 2592 C CA . LEU A 1 337 ? 1.924 -16.5 8.891 1 75.88 337 LEU A CA 1
ATOM 2593 C C . LEU A 1 337 ? 3.029 -17.531 9.078 1 75.88 337 LEU A C 1
ATOM 2595 O O . LEU A 1 337 ? 2.752 -18.719 9.219 1 75.88 337 LEU A O 1
ATOM 2599 N N . TYR A 1 338 ? 4.258 -17.016 9.094 1 77.81 338 TYR A N 1
ATOM 2600 C CA . TYR A 1 338 ? 5.367 -17.953 9.039 1 77.81 338 TYR A CA 1
ATOM 2601 C C . TYR A 1 338 ? 6.301 -17.766 10.227 1 77.81 338 TYR A C 1
ATOM 2603 O O . TYR A 1 338 ? 7.289 -18.5 10.375 1 77.81 338 TYR A O 1
ATOM 2611 N N . GLY A 1 339 ? 5.93 -16.906 11.016 1 77.12 339 GLY A N 1
ATOM 2612 C CA . GLY A 1 339 ? 6.832 -16.562 12.109 1 77.12 339 GLY A CA 1
ATOM 2613 C C . GLY A 1 339 ? 7.84 -15.492 11.742 1 77.12 339 GLY A C 1
ATOM 2614 O O . GLY A 1 339 ? 8.039 -15.203 10.562 1 77.12 339 GLY A O 1
ATOM 2615 N N . ASP A 1 340 ? 8.414 -14.906 12.68 1 74.81 340 ASP A N 1
ATOM 2616 C CA . ASP A 1 340 ? 9.414 -13.867 12.445 1 74.81 340 ASP A CA 1
ATOM 2617 C C . ASP A 1 340 ? 10.648 -14.445 11.758 1 74.81 340 ASP A C 1
ATOM 2619 O O . ASP A 1 340 ? 11.273 -13.773 10.938 1 74.81 340 ASP A O 1
ATOM 2623 N N . ILE A 1 341 ? 10.977 -15.617 12.234 1 78.25 341 ILE A N 1
ATOM 2624 C CA . ILE A 1 341 ? 12.086 -16.359 11.641 1 78.25 341 ILE A CA 1
ATOM 2625 C C . ILE A 1 341 ? 11.602 -17.734 11.188 1 78.25 341 ILE A C 1
ATOM 2627 O O . ILE A 1 341 ? 10.875 -18.422 11.914 1 78.25 341 ILE A O 1
ATOM 2631 N N . PHE A 1 342 ? 11.922 -18.031 9.898 1 76 342 PHE A N 1
ATOM 2632 C CA . PHE A 1 342 ? 11.5 -19.344 9.422 1 76 342 PHE A CA 1
ATOM 2633 C C . PHE A 1 342 ? 12.672 -20.094 8.781 1 76 342 PHE A C 1
ATOM 2635 O O . PHE A 1 342 ? 13.594 -19.469 8.258 1 76 342 PHE A O 1
ATOM 2642 N N . HIS A 1 343 ? 12.578 -21.359 8.891 1 73.44 343 HIS A N 1
ATOM 2643 C CA . HIS A 1 343 ? 13.648 -22.219 8.422 1 73.44 343 HIS A CA 1
ATOM 2644 C C . HIS A 1 343 ? 13.234 -22.984 7.176 1 73.44 343 HIS A C 1
ATOM 2646 O O . HIS A 1 343 ? 12.125 -23.516 7.109 1 73.44 343 HIS A O 1
ATOM 2652 N N . VAL A 1 344 ? 14.078 -22.844 6.203 1 72 344 VAL A N 1
ATOM 2653 C CA . VAL A 1 344 ? 13.812 -23.547 4.961 1 72 344 VAL A CA 1
ATOM 2654 C C . VAL A 1 344 ? 14.648 -24.828 4.906 1 72 344 VAL A C 1
ATOM 2656 O O . VAL A 1 344 ? 15.875 -24.766 4.832 1 72 344 VAL A O 1
ATOM 2659 N N . GLU A 1 345 ? 13.93 -25.891 5.125 1 69.5 345 GLU A N 1
ATOM 2660 C CA . GLU A 1 345 ? 14.516 -27.219 5.02 1 69.5 345 GLU A CA 1
ATOM 2661 C C . GLU A 1 345 ? 13.672 -28.125 4.117 1 69.5 345 GLU A C 1
ATOM 2663 O O . GLU A 1 345 ? 12.453 -27.969 4.035 1 69.5 345 GLU A O 1
ATOM 2668 N N . THR A 1 346 ? 14.398 -28.906 3.363 1 68.44 346 THR A N 1
ATOM 2669 C CA . THR A 1 346 ? 13.664 -29.812 2.479 1 68.44 346 THR A CA 1
ATOM 2670 C C . THR A 1 346 ? 12.758 -30.75 3.283 1 68.44 346 THR A C 1
ATOM 2672 O O . THR A 1 346 ? 13.203 -31.359 4.254 1 68.44 346 THR A O 1
ATOM 2675 N N . ALA A 1 347 ? 11.523 -30.641 2.941 1 64.5 347 ALA A N 1
ATOM 2676 C CA . ALA A 1 347 ? 10.531 -31.484 3.6 1 64.5 347 ALA A CA 1
ATOM 2677 C C . ALA A 1 347 ? 9.695 -32.25 2.576 1 64.5 347 ALA A C 1
ATOM 2679 O O . ALA A 1 347 ? 9.5 -31.797 1.453 1 64.5 347 ALA A O 1
ATOM 2680 N N . HIS A 1 348 ? 9.266 -33.5 2.789 1 60.19 348 HIS A N 1
ATOM 2681 C CA . HIS A 1 348 ? 8.461 -34.344 1.896 1 60.19 348 HIS A CA 1
ATOM 2682 C C . HIS A 1 348 ? 7.074 -33.719 1.687 1 60.19 348 HIS A C 1
ATOM 2684 O O . HIS A 1 348 ? 6.566 -33.719 0.563 1 60.19 348 HIS A O 1
ATOM 2690 N N . ASN A 1 349 ? 6.352 -33.312 2.684 1 59.84 349 ASN A N 1
ATOM 2691 C CA . ASN A 1 349 ? 5.027 -32.719 2.59 1 59.84 349 ASN A CA 1
ATOM 2692 C C . ASN A 1 349 ? 5.082 -31.203 2.869 1 59.84 349 ASN A C 1
ATOM 2694 O O . ASN A 1 349 ? 4.461 -30.719 3.818 1 59.84 349 ASN A O 1
ATOM 2698 N N . ALA A 1 350 ? 5.719 -30.672 1.749 1 67.06 350 ALA A N 1
ATOM 2699 C CA . ALA A 1 350 ? 6.035 -29.266 1.984 1 67.06 350 ALA A CA 1
ATOM 2700 C C . ALA A 1 350 ? 4.805 -28.391 1.782 1 67.06 350 ALA A C 1
ATOM 2702 O O . ALA A 1 350 ? 4.086 -28.531 0.79 1 67.06 350 ALA A O 1
ATOM 2703 N N . HIS A 1 351 ? 4.477 -27.625 2.713 1 67 351 HIS A N 1
ATOM 2704 C CA . HIS A 1 351 ? 3.391 -26.656 2.602 1 67 351 HIS A CA 1
ATOM 2705 C C . HIS A 1 351 ? 3.828 -25.422 1.813 1 67 351 HIS A C 1
ATOM 2707 O O . HIS A 1 351 ? 3.014 -24.547 1.525 1 67 351 HIS A O 1
ATOM 2713 N N . ASN A 1 352 ? 5.047 -25.516 1.484 1 73 352 ASN A N 1
ATOM 2714 C CA . ASN A 1 352 ? 5.645 -24.469 0.661 1 73 352 ASN A CA 1
ATOM 2715 C C . ASN A 1 352 ? 6.73 -25.016 -0.253 1 73 352 ASN A C 1
ATOM 2717 O O . ASN A 1 352 ? 7.516 -25.875 0.16 1 73 352 ASN A O 1
ATOM 2721 N N . LEU A 1 353 ? 6.738 -24.531 -1.488 1 70.94 353 LEU A N 1
ATOM 2722 C CA . LEU A 1 353 ? 7.695 -25.031 -2.473 1 70.94 353 LEU A CA 1
ATOM 2723 C C . LEU A 1 353 ? 9.125 -24.781 -2.014 1 70.94 353 LEU A C 1
ATOM 2725 O O . LEU A 1 353 ? 10.055 -25.484 -2.436 1 70.94 353 LEU A O 1
ATOM 2729 N N . ALA A 1 354 ? 9.258 -23.797 -1.178 1 69.94 354 ALA A N 1
ATOM 2730 C CA . ALA A 1 354 ? 10.586 -23.469 -0.66 1 69.94 354 ALA A CA 1
ATOM 2731 C C . ALA A 1 354 ? 11.188 -24.641 0.103 1 69.94 354 ALA A C 1
ATOM 2733 O O . ALA A 1 354 ? 12.406 -24.719 0.278 1 69.94 354 ALA A O 1
ATOM 2734 N N . TYR A 1 355 ? 10.375 -25.578 0.462 1 70.19 355 TYR A N 1
ATOM 2735 C CA . TYR A 1 355 ? 10.828 -26.703 1.274 1 70.19 355 TYR A CA 1
ATOM 2736 C C . TYR A 1 355 ? 11.055 -27.938 0.415 1 70.19 355 TYR A C 1
ATOM 2738 O O . TYR A 1 355 ? 11.07 -29.062 0.924 1 70.19 355 TYR A O 1
ATOM 2746 N N . THR A 1 356 ? 11.164 -27.719 -0.857 1 72.56 356 THR A N 1
ATOM 2747 C CA . THR A 1 356 ? 11.438 -28.812 -1.792 1 72.56 356 THR A CA 1
ATOM 2748 C C . THR A 1 356 ? 12.758 -28.578 -2.52 1 72.56 356 THR A C 1
ATOM 2750 O O . THR A 1 356 ? 13.406 -27.547 -2.332 1 72.56 356 THR A O 1
ATOM 2753 N N . SER A 1 357 ? 13.164 -29.531 -3.354 1 77.25 357 SER A N 1
ATOM 2754 C CA . SER A 1 357 ? 14.406 -29.438 -4.113 1 77.25 357 SER A CA 1
ATOM 2755 C C . SER A 1 357 ? 14.164 -28.828 -5.488 1 77.25 357 SER A C 1
ATOM 2757 O O . SER A 1 357 ? 15.109 -28.578 -6.242 1 77.25 357 SER A O 1
ATOM 2759 N N . VAL A 1 358 ? 12.945 -28.547 -5.68 1 78.5 358 VAL A N 1
ATOM 2760 C CA . VAL A 1 358 ? 12.586 -28 -6.988 1 78.5 358 VAL A CA 1
ATOM 2761 C C . VAL A 1 358 ? 13.016 -26.531 -7.07 1 78.5 358 VAL A C 1
ATOM 2763 O O . VAL A 1 358 ? 13.078 -25.844 -6.055 1 78.5 358 VAL A O 1
ATOM 2766 N N . ALA A 1 359 ? 13.352 -26.156 -8.25 1 86 359 ALA A N 1
ATOM 2767 C CA . ALA A 1 359 ? 13.766 -24.781 -8.484 1 86 359 ALA A CA 1
ATOM 2768 C C . ALA A 1 359 ? 12.641 -23.812 -8.141 1 86 359 ALA A C 1
ATOM 2770 O O . ALA A 1 359 ? 11.469 -24.078 -8.398 1 86 359 ALA A O 1
ATOM 2771 N N . LEU A 1 360 ? 13 -22.75 -7.555 1 87.44 360 LEU A N 1
ATOM 2772 C CA . LEU A 1 360 ? 12.094 -21.641 -7.309 1 87.44 360 LEU A CA 1
ATOM 2773 C C . LEU A 1 360 ? 12.359 -20.484 -8.273 1 87.44 360 LEU A C 1
ATOM 2775 O O . LEU A 1 360 ? 13.461 -19.938 -8.297 1 87.44 360 LEU A O 1
ATOM 2779 N N . PRO A 1 361 ? 11.367 -20.219 -9.109 1 91.06 361 PRO A N 1
ATOM 2780 C CA . PRO A 1 361 ? 11.562 -19.078 -10.008 1 91.06 361 PRO A CA 1
ATOM 2781 C C . PRO A 1 361 ? 11.688 -17.75 -9.258 1 91.06 361 PRO A C 1
ATOM 2783 O O . PRO A 1 361 ? 11.305 -17.656 -8.094 1 91.06 361 PRO A O 1
ATOM 2786 N N . PRO A 1 362 ? 12.227 -16.766 -9.93 1 95.19 362 PRO A N 1
ATOM 2787 C CA . PRO A 1 362 ? 12.312 -15.438 -9.289 1 95.19 362 PRO A CA 1
ATOM 2788 C C . PRO A 1 362 ? 10.961 -14.922 -8.82 1 95.19 362 PRO A C 1
ATOM 2790 O O . PRO A 1 362 ? 9.984 -14.961 -9.57 1 95.19 362 PRO A O 1
ATOM 2793 N N . HIS A 1 363 ? 10.883 -14.469 -7.594 1 95.19 363 HIS A N 1
ATOM 2794 C CA . HIS A 1 363 ? 9.633 -14 -7.008 1 95.19 363 HIS A CA 1
ATOM 2795 C C . HIS A 1 363 ? 9.891 -13.109 -5.793 1 95.19 363 HIS A C 1
ATOM 2797 O O . HIS A 1 363 ? 11.031 -12.984 -5.344 1 95.19 363 HIS A O 1
ATOM 2803 N N . GLN A 1 364 ? 8.883 -12.438 -5.387 1 94.56 364 GLN A N 1
ATOM 2804 C CA . GLN A 1 364 ? 8.867 -11.727 -4.113 1 94.56 364 GLN A CA 1
ATOM 2805 C C . GLN A 1 364 ? 7.977 -12.445 -3.098 1 94.56 364 GLN A C 1
ATOM 2807 O O . GLN A 1 364 ? 6.93 -12.984 -3.455 1 94.56 364 GLN A O 1
ATOM 2812 N N . ASP A 1 365 ? 8.422 -12.352 -1.901 1 89.88 365 ASP A N 1
ATOM 2813 C CA . ASP A 1 365 ? 7.637 -12.953 -0.826 1 89.88 365 ASP A CA 1
ATOM 2814 C C . ASP A 1 365 ? 6.523 -12.016 -0.364 1 89.88 365 ASP A C 1
ATOM 2816 O O . ASP A 1 365 ? 6.695 -10.797 -0.364 1 89.88 365 ASP A O 1
ATOM 2820 N N . LEU A 1 366 ? 5.367 -12.625 -0.079 1 91.69 366 LEU A N 1
ATOM 2821 C CA . LEU A 1 366 ? 4.262 -12.008 0.648 1 91.69 366 LEU A CA 1
ATOM 2822 C C . LEU A 1 366 ? 3.664 -10.859 -0.147 1 91.69 366 LEU A C 1
ATOM 2824 O O . LEU A 1 366 ? 3.326 -9.812 0.421 1 91.69 366 LEU A O 1
ATOM 2828 N N . ALA A 1 367 ? 3.574 -11.055 -1.459 1 93.19 367 ALA A N 1
ATOM 2829 C CA . ALA A 1 367 ? 2.982 -10.039 -2.33 1 93.19 367 ALA A CA 1
ATOM 2830 C C . ALA A 1 367 ? 1.49 -9.883 -2.055 1 93.19 367 ALA A C 1
ATOM 2832 O O . ALA A 1 367 ? 0.868 -8.914 -2.498 1 93.19 367 ALA A O 1
ATOM 2833 N N . TYR A 1 368 ? 0.884 -10.805 -1.274 1 92.75 368 TYR A N 1
ATOM 2834 C CA . TYR A 1 368 ? -0.536 -10.758 -0.946 1 92.75 368 TYR A CA 1
ATOM 2835 C C . TYR A 1 368 ? -0.787 -9.875 0.27 1 92.75 368 TYR A C 1
ATOM 2837 O O . TYR A 1 368 ? -1.934 -9.688 0.681 1 92.75 368 TYR A O 1
ATOM 2845 N N . TYR A 1 369 ? 0.268 -9.336 0.856 1 90.25 369 TYR A N 1
ATOM 2846 C CA . TYR A 1 369 ? 0.133 -8.305 1.875 1 90.25 369 TYR A CA 1
ATOM 2847 C C . TYR A 1 369 ? -0.003 -6.926 1.237 1 90.25 369 TYR A C 1
ATOM 2849 O O . TYR A 1 369 ? 0.526 -6.684 0.151 1 90.25 369 TYR A O 1
ATOM 2857 N N . ASP A 1 370 ? -0.68 -6.059 1.923 1 86.19 370 ASP A N 1
ATOM 2858 C CA . ASP A 1 370 ? -0.748 -4.668 1.494 1 86.19 370 ASP A CA 1
ATOM 2859 C C . ASP A 1 370 ? 0.647 -4.051 1.406 1 86.19 370 ASP A C 1
ATOM 2861 O O . ASP A 1 370 ? 0.971 -3.371 0.431 1 86.19 370 ASP A O 1
ATOM 2865 N N . SER A 1 371 ? 1.377 -4.332 2.396 1 85.38 371 SER A N 1
ATOM 2866 C CA . SER A 1 371 ? 2.781 -3.936 2.398 1 85.38 371 SER A CA 1
ATOM 2867 C C . SER A 1 371 ? 3.699 -5.148 2.518 1 85.38 371 SER A C 1
ATOM 2869 O O . SER A 1 371 ? 3.715 -5.82 3.551 1 85.38 371 SER A O 1
ATOM 2871 N N . LYS A 1 372 ? 4.488 -5.379 1.521 1 87.25 372 LYS A N 1
ATOM 2872 C CA . LYS A 1 372 ? 5.469 -6.457 1.56 1 87.25 372 LYS A CA 1
ATOM 2873 C C . LYS A 1 372 ? 6.66 -6.09 2.441 1 87.25 372 LYS A C 1
ATOM 2875 O O . LYS A 1 372 ? 6.926 -4.91 2.676 1 87.25 372 LYS A O 1
ATOM 2880 N N . PRO A 1 373 ? 7.336 -7.117 2.879 1 86.94 373 PRO A N 1
ATOM 2881 C CA . PRO A 1 373 ? 8.555 -6.777 3.611 1 86.94 373 PRO A CA 1
ATOM 2882 C C . PRO A 1 373 ? 9.547 -5.969 2.773 1 86.94 373 PRO A C 1
ATOM 2884 O O . PRO A 1 373 ? 9.672 -6.203 1.568 1 86.94 373 PRO A O 1
ATOM 2887 N N . GLY A 1 374 ? 10.18 -5.066 3.41 1 86.69 374 GLY A N 1
ATOM 2888 C CA . GLY A 1 374 ? 11.172 -4.27 2.719 1 86.69 374 GLY A CA 1
ATOM 2889 C C . GLY A 1 374 ? 12.484 -5.004 2.504 1 86.69 374 GLY A C 1
ATOM 2890 O O . GLY A 1 374 ? 13.039 -4.984 1.405 1 86.69 374 GLY A O 1
ATOM 2891 N N . LEU A 1 375 ? 12.906 -5.695 3.605 1 90.56 375 LEU A N 1
ATOM 2892 C CA . LEU A 1 375 ? 14.148 -6.465 3.57 1 90.56 375 LEU A CA 1
ATOM 2893 C C . LEU A 1 375 ? 13.867 -7.957 3.717 1 90.56 375 LEU A C 1
ATOM 2895 O O . LEU A 1 375 ? 13 -8.359 4.5 1 90.56 375 LEU A O 1
ATOM 2899 N N . GLN A 1 376 ? 14.555 -8.664 3.004 1 91.88 376 GLN A N 1
ATOM 2900 C CA . GLN A 1 376 ? 14.594 -10.109 3.184 1 91.88 376 GLN A CA 1
ATOM 2901 C C . GLN A 1 376 ? 16 -10.578 3.541 1 91.88 376 GLN A C 1
ATOM 2903 O O . GLN A 1 376 ? 16.984 -10.125 2.947 1 91.88 376 GLN A O 1
ATOM 2908 N N . LEU A 1 377 ? 16.094 -11.414 4.562 1 91.56 377 LEU A N 1
ATOM 2909 C CA . LEU A 1 377 ? 17.359 -11.969 5.023 1 91.56 377 LEU A CA 1
ATOM 2910 C C . LEU A 1 377 ? 17.406 -13.477 4.824 1 91.56 377 LEU A C 1
ATOM 2912 O O . LEU A 1 377 ? 16.5 -14.188 5.277 1 91.56 377 LEU A O 1
ATOM 2916 N N . LEU A 1 378 ? 18.359 -13.938 4.141 1 89.94 378 LEU A N 1
ATOM 2917 C CA . LEU A 1 378 ? 18.578 -15.367 3.922 1 89.94 378 LEU A CA 1
ATOM 2918 C C . LEU A 1 378 ? 19.938 -15.789 4.484 1 89.94 378 LEU A C 1
ATOM 2920 O O . LEU A 1 378 ? 20.984 -15.391 3.965 1 89.94 378 LEU A O 1
ATOM 2924 N N . HIS A 1 379 ? 19.875 -16.562 5.477 1 88.19 379 HIS A N 1
ATOM 2925 C CA . HIS A 1 379 ? 21.094 -17 6.156 1 88.19 379 HIS A CA 1
ATOM 2926 C C . HIS A 1 379 ? 21.438 -18.438 5.801 1 88.19 379 HIS A C 1
ATOM 2928 O O . HIS A 1 379 ? 20.641 -19.359 6.051 1 88.19 379 HIS A O 1
ATOM 2934 N N . CYS A 1 380 ? 22.562 -18.609 5.242 1 86.25 380 CYS A N 1
ATOM 2935 C CA . CYS A 1 380 ? 23.047 -19.953 4.996 1 86.25 380 CYS A CA 1
ATOM 2936 C C . CYS A 1 380 ? 23.75 -20.516 6.23 1 86.25 380 CYS A C 1
ATOM 2938 O O . CYS A 1 380 ? 24.891 -20.172 6.512 1 86.25 380 CYS A O 1
ATOM 2940 N N . VAL A 1 381 ? 23.109 -21.359 6.883 1 78.06 381 VAL A N 1
ATOM 2941 C CA . VAL A 1 381 ? 23.609 -21.906 8.133 1 78.06 381 VAL A CA 1
ATOM 2942 C C . VAL A 1 381 ? 24.469 -23.141 7.844 1 78.06 381 VAL A C 1
ATOM 2944 O O . VAL A 1 381 ? 25.484 -23.375 8.516 1 78.06 381 VAL A O 1
ATOM 2947 N N . ALA A 1 382 ? 24.016 -23.969 6.988 1 70.69 382 ALA A N 1
ATOM 2948 C CA . ALA A 1 382 ? 24.781 -25.156 6.613 1 70.69 382 ALA A CA 1
ATOM 2949 C C . ALA A 1 382 ? 24.703 -25.406 5.109 1 70.69 382 ALA A C 1
ATOM 2951 O O . ALA A 1 382 ? 23.656 -25.234 4.5 1 70.69 382 ALA A O 1
ATOM 2952 N N . ASN A 1 383 ? 25.719 -25.375 4.5 1 63.59 383 ASN A N 1
ATOM 2953 C CA . ASN A 1 383 ? 25.781 -25.766 3.096 1 63.59 383 ASN A CA 1
ATOM 2954 C C . ASN A 1 383 ? 26.812 -26.875 2.869 1 63.59 383 ASN A C 1
ATOM 2956 O O . ASN A 1 383 ? 28.031 -26.625 2.936 1 63.59 383 ASN A O 1
ATOM 2960 N N . THR A 1 384 ? 26.281 -28.094 2.893 1 59.03 384 THR A N 1
ATOM 2961 C CA . THR A 1 384 ? 27.219 -29.219 2.834 1 59.03 384 THR A CA 1
ATOM 2962 C C . THR A 1 384 ? 27.734 -29.406 1.414 1 59.03 384 THR A C 1
ATOM 2964 O O . THR A 1 384 ? 27.078 -29.016 0.446 1 59.03 384 THR A O 1
ATOM 2967 N N . ALA A 1 385 ? 28.891 -29.766 1.301 1 60.19 385 ALA A N 1
ATOM 2968 C CA . ALA A 1 385 ? 29.594 -30.062 0.061 1 60.19 385 ALA A CA 1
ATOM 2969 C C . ALA A 1 385 ? 28.828 -31.078 -0.776 1 60.19 385 ALA A C 1
ATOM 2971 O O . ALA A 1 385 ? 29.016 -31.172 -1.99 1 60.19 385 ALA A O 1
ATOM 2972 N N . ASP A 1 386 ? 27.797 -31.609 -0.254 1 67.31 386 ASP A N 1
ATOM 2973 C CA . ASP A 1 386 ? 27.141 -32.719 -0.946 1 67.31 386 ASP A CA 1
ATOM 2974 C C . ASP A 1 386 ? 25.875 -32.25 -1.652 1 67.31 386 ASP A C 1
ATOM 2976 O O . ASP A 1 386 ? 24.969 -33.062 -1.912 1 67.31 386 ASP A O 1
ATOM 2980 N N . VAL A 1 387 ? 25.797 -31.016 -1.882 1 74.38 387 VAL A N 1
ATOM 2981 C CA . VAL A 1 387 ? 24.625 -30.516 -2.586 1 74.38 387 VAL A CA 1
ATOM 2982 C C . VAL A 1 387 ? 25.031 -29.969 -3.951 1 74.38 387 VAL A C 1
ATOM 2984 O O . VAL A 1 387 ? 25.953 -29.156 -4.051 1 74.38 387 VAL A O 1
ATOM 2987 N N . LEU A 1 388 ? 24.5 -30.625 -5 1 79.94 388 LEU A N 1
ATOM 2988 C CA . LEU A 1 388 ? 24.672 -30.094 -6.348 1 79.94 388 LEU A CA 1
ATOM 2989 C C . LEU A 1 388 ? 23.531 -29.156 -6.707 1 79.94 388 LEU A C 1
ATOM 2991 O O . LEU A 1 388 ? 22.359 -29.516 -6.574 1 79.94 388 LEU A O 1
ATOM 2995 N N . GLY A 1 389 ? 23.953 -27.953 -7.133 1 85.56 389 GLY A N 1
ATOM 2996 C CA . GLY A 1 389 ? 22.938 -26.953 -7.43 1 85.56 389 GLY A CA 1
ATOM 2997 C C . GLY A 1 389 ? 22.578 -26.094 -6.238 1 85.56 389 GLY A C 1
ATOM 2998 O O . GLY A 1 389 ? 23.406 -25.875 -5.352 1 85.56 389 GLY A O 1
ATOM 2999 N N . GLY A 1 390 ? 21.422 -25.422 -6.281 1 85.62 390 GLY A N 1
ATOM 3000 C CA . GLY A 1 390 ? 20.906 -24.688 -5.141 1 85.62 390 GLY A CA 1
ATOM 3001 C C . GLY A 1 390 ? 21.391 -23.25 -5.086 1 85.62 390 GLY A C 1
ATOM 3002 O O . GLY A 1 390 ? 21.266 -22.594 -4.055 1 85.62 390 GLY A O 1
ATOM 3003 N N . GLU A 1 391 ? 21.906 -22.844 -6.172 1 90.88 391 GLU A N 1
ATOM 3004 C CA . GLU A 1 391 ? 22.359 -21.453 -6.207 1 90.88 391 GLU A CA 1
ATOM 3005 C C . GLU A 1 391 ? 21.219 -20.484 -5.949 1 90.88 391 GLU A C 1
ATOM 3007 O O . GLU A 1 391 ? 20.094 -20.688 -6.422 1 90.88 391 GLU A O 1
ATOM 3012 N N . SER A 1 392 ? 21.547 -19.484 -5.215 1 93.06 392 SER A N 1
ATOM 3013 C CA . SER A 1 392 ? 20.609 -18.375 -5.078 1 93.06 392 SER A CA 1
ATOM 3014 C C . SER A 1 392 ? 20.594 -17.5 -6.328 1 93.06 392 SER A C 1
ATOM 3016 O O . SER A 1 392 ? 21.625 -17.297 -6.961 1 93.06 392 SER A O 1
ATOM 3018 N N . VAL A 1 393 ? 19.453 -17.062 -6.641 1 95.62 393 VAL A N 1
ATOM 3019 C CA . VAL A 1 393 ? 19.266 -16.203 -7.805 1 95.62 393 VAL A CA 1
ATOM 3020 C C . VAL A 1 393 ? 18.656 -14.867 -7.363 1 95.62 393 VAL A C 1
ATOM 3022 O O . VAL A 1 393 ? 17.781 -14.828 -6.512 1 95.62 393 VAL A O 1
ATOM 3025 N N . LEU A 1 394 ? 19.172 -13.742 -7.902 1 97.62 394 LEU A N 1
ATOM 3026 C CA . LEU A 1 394 ? 18.594 -12.414 -7.734 1 97.62 394 LEU A CA 1
ATOM 3027 C C . LEU A 1 394 ? 18.406 -11.727 -9.086 1 97.62 394 LEU A C 1
ATOM 3029 O O . LEU A 1 394 ? 19.266 -11.828 -9.961 1 97.62 394 LEU A O 1
ATOM 3033 N N . VAL A 1 395 ? 17.297 -11.141 -9.234 1 98.19 395 VAL A N 1
ATOM 3034 C CA . VAL A 1 395 ? 17 -10.359 -10.422 1 98.19 395 VAL A CA 1
ATOM 3035 C C . VAL A 1 395 ? 16.422 -9 -10.016 1 98.19 395 VAL A C 1
ATOM 3037 O O . VAL A 1 395 ? 15.516 -8.93 -9.18 1 98.19 395 VAL A O 1
ATOM 3040 N N . ASP A 1 396 ? 16.969 -7.91 -10.539 1 98.12 396 ASP A N 1
ATOM 3041 C CA . ASP A 1 396 ? 16.453 -6.566 -10.281 1 98.12 396 ASP A CA 1
ATOM 3042 C C . ASP A 1 396 ? 15.211 -6.285 -11.109 1 98.12 396 ASP A C 1
ATOM 3044 O O . ASP A 1 396 ? 15.312 -5.875 -12.273 1 98.12 396 ASP A O 1
ATOM 3048 N N . ALA A 1 397 ? 14.086 -6.418 -10.523 1 97.88 397 ALA A N 1
ATOM 3049 C CA . ALA A 1 397 ? 12.82 -6.316 -11.234 1 97.88 397 ALA A CA 1
ATOM 3050 C C . ALA A 1 397 ? 12.508 -4.867 -11.602 1 97.88 397 ALA A C 1
ATOM 3052 O O . ALA A 1 397 ? 11.852 -4.602 -12.609 1 97.88 397 ALA A O 1
ATOM 3053 N N . VAL A 1 398 ? 12.898 -3.918 -10.805 1 97.12 398 VAL A N 1
ATOM 3054 C CA . VAL A 1 398 ? 12.656 -2.51 -11.094 1 97.12 398 VAL A CA 1
ATOM 3055 C C . VAL A 1 398 ? 13.445 -2.092 -12.328 1 97.12 398 VAL A C 1
ATOM 3057 O O . VAL A 1 398 ? 12.906 -1.437 -13.227 1 97.12 398 VAL A O 1
ATOM 3060 N N . ALA A 1 399 ? 14.688 -2.535 -12.406 1 97.38 399 ALA A N 1
ATOM 3061 C CA . ALA A 1 399 ? 15.492 -2.256 -13.594 1 97.38 399 ALA A CA 1
ATOM 3062 C C . ALA A 1 399 ? 14.891 -2.92 -14.828 1 97.38 399 ALA A C 1
ATOM 3064 O O . ALA A 1 399 ? 14.867 -2.322 -15.906 1 97.38 399 ALA A O 1
ATOM 3065 N N . ALA A 1 400 ? 14.461 -4.098 -14.625 1 98.25 400 ALA A N 1
ATOM 3066 C CA . ALA A 1 400 ? 13.852 -4.824 -15.734 1 98.25 400 ALA A CA 1
ATOM 3067 C C . ALA A 1 400 ? 12.617 -4.094 -16.25 1 98.25 400 ALA A C 1
ATOM 3069 O O . ALA A 1 400 ? 12.43 -3.953 -17.453 1 98.25 400 ALA A O 1
ATOM 3070 N N . ALA A 1 401 ? 11.781 -3.672 -15.328 1 98.06 401 ALA A N 1
ATOM 3071 C CA . ALA A 1 401 ? 10.578 -2.941 -15.711 1 98.06 401 ALA A CA 1
ATOM 3072 C C . ALA A 1 401 ? 10.93 -1.659 -16.469 1 98.06 401 ALA A C 1
ATOM 3074 O O . ALA A 1 401 ? 10.289 -1.323 -17.469 1 98.06 401 ALA A O 1
ATOM 3075 N N . GLN A 1 402 ? 11.953 -1.018 -15.961 1 96.06 402 GLN A N 1
ATOM 3076 C CA . GLN A 1 402 ? 12.391 0.197 -16.641 1 96.06 402 GLN A CA 1
ATOM 3077 C C . GLN A 1 402 ? 12.875 -0.109 -18.062 1 96.06 402 GLN A C 1
ATOM 3079 O O . GLN A 1 402 ? 12.555 0.621 -19 1 96.06 402 GLN A O 1
ATOM 3084 N N . GLU A 1 403 ? 13.602 -1.144 -18.172 1 97.44 403 GLU A N 1
ATOM 3085 C CA . GLU A 1 403 ? 14.078 -1.529 -19.5 1 97.44 403 GLU A CA 1
ATOM 3086 C C . GLU A 1 403 ? 12.93 -1.947 -20.406 1 97.44 403 GLU A C 1
ATOM 3088 O O . GLU A 1 403 ? 12.953 -1.691 -21.609 1 97.44 403 GLU A O 1
ATOM 3093 N N . LEU A 1 404 ? 11.969 -2.6 -19.828 1 98.19 404 LEU A N 1
ATOM 3094 C CA . LEU A 1 404 ? 10.789 -2.99 -20.594 1 98.19 404 LEU A CA 1
ATOM 3095 C C . LEU A 1 404 ? 10.094 -1.769 -21.188 1 98.19 404 LEU A C 1
ATOM 3097 O O . LEU A 1 404 ? 9.578 -1.821 -22.297 1 98.19 404 LEU A O 1
ATOM 3101 N N . ARG A 1 405 ? 10.016 -0.702 -20.422 1 96.75 405 ARG A N 1
ATOM 3102 C CA . ARG A 1 405 ? 9.445 0.548 -20.906 1 96.75 405 ARG A CA 1
ATOM 3103 C C . ARG A 1 405 ? 10.102 0.983 -22.203 1 96.75 405 ARG A C 1
ATOM 3105 O O . ARG A 1 405 ? 9.43 1.481 -23.109 1 96.75 405 ARG A O 1
ATOM 3112 N N . ASN A 1 406 ? 11.391 0.761 -22.359 1 95.75 406 ASN A N 1
ATOM 3113 C CA . ASN A 1 406 ? 12.141 1.125 -23.562 1 95.75 406 ASN A CA 1
ATOM 3114 C C . ASN A 1 406 ? 11.906 0.129 -24.688 1 95.75 406 ASN A C 1
ATOM 3116 O O . ASN A 1 406 ? 11.711 0.526 -25.844 1 95.75 406 ASN A O 1
ATOM 3120 N N . LEU A 1 407 ? 11.891 -1.106 -24.375 1 97.25 407 LEU A N 1
ATOM 3121 C CA . LEU A 1 407 ? 11.852 -2.17 -25.375 1 97.25 407 LEU A CA 1
ATOM 3122 C C . LEU A 1 407 ? 10.438 -2.383 -25.891 1 97.25 407 LEU A C 1
ATOM 3124 O O . LEU A 1 407 ? 10.234 -2.658 -27.078 1 97.25 407 LEU A O 1
ATOM 3128 N N . ALA A 1 408 ? 9.484 -2.27 -24.953 1 97.38 408 ALA A N 1
ATOM 3129 C CA . ALA A 1 408 ? 8.094 -2.596 -25.281 1 97.38 408 ALA A CA 1
ATOM 3130 C C . ALA A 1 408 ? 7.125 -1.744 -24.469 1 97.38 408 ALA A C 1
ATOM 3132 O O . ALA A 1 408 ? 6.426 -2.258 -23.594 1 97.38 408 ALA A O 1
ATOM 3133 N N . PRO A 1 409 ? 6.93 -0.487 -24.828 1 97.44 409 PRO A N 1
ATOM 3134 C CA . PRO A 1 409 ? 6.152 0.463 -24.016 1 97.44 409 PRO A CA 1
ATOM 3135 C C . PRO A 1 409 ? 4.699 0.028 -23.844 1 97.44 409 PRO A C 1
ATOM 3137 O O . PRO A 1 409 ? 4.098 0.283 -22.797 1 97.44 409 PRO A O 1
ATOM 3140 N N . ASP A 1 410 ? 4.125 -0.661 -24.828 1 97.12 410 ASP A N 1
ATOM 3141 C CA . ASP A 1 410 ? 2.73 -1.084 -24.719 1 97.12 410 ASP A CA 1
ATOM 3142 C C . ASP A 1 410 ? 2.566 -2.152 -23.641 1 97.12 410 ASP A C 1
ATOM 3144 O O . ASP A 1 410 ? 1.607 -2.117 -22.859 1 97.12 410 ASP A O 1
ATOM 3148 N N . HIS A 1 411 ? 3.459 -3.068 -23.609 1 96.81 411 HIS A N 1
ATOM 3149 C CA . HIS A 1 411 ? 3.404 -4.117 -22.594 1 96.81 411 HIS A CA 1
ATOM 3150 C C . HIS A 1 411 ? 3.684 -3.551 -21.203 1 96.81 411 HIS A C 1
ATOM 3152 O O . HIS A 1 411 ? 3.053 -3.957 -20.234 1 96.81 411 HIS A O 1
ATOM 3158 N N . PHE A 1 412 ? 4.645 -2.531 -21.172 1 97.81 412 PHE A N 1
ATOM 3159 C CA . PHE A 1 412 ? 4.898 -1.823 -19.922 1 97.81 412 PHE A CA 1
ATOM 3160 C C . PHE A 1 412 ? 3.627 -1.156 -19.422 1 97.81 412 PHE A C 1
ATOM 3162 O O . PHE A 1 412 ? 3.27 -1.303 -18.25 1 97.81 412 PHE A O 1
ATOM 3169 N N . GLU A 1 413 ? 2.932 -0.558 -20.266 1 97.5 413 GLU A N 1
ATOM 3170 C CA . GLU A 1 413 ? 1.712 0.153 -19.906 1 97.5 413 GLU A CA 1
ATOM 3171 C C . GLU A 1 413 ? 0.647 -0.81 -19.375 1 97.5 413 GLU A C 1
ATOM 3173 O O . GLU A 1 413 ? -0.046 -0.511 -18.406 1 97.5 413 GLU A O 1
ATOM 3178 N N . ALA A 1 414 ? 0.533 -1.93 -19.984 1 96.88 414 ALA A N 1
ATOM 3179 C CA . ALA A 1 414 ? -0.436 -2.93 -19.547 1 96.88 414 ALA A CA 1
ATOM 3180 C C . ALA A 1 414 ? -0.162 -3.357 -18.109 1 96.88 414 ALA A C 1
ATOM 3182 O O . ALA A 1 414 ? -1.094 -3.549 -17.312 1 96.88 414 ALA A O 1
ATOM 3183 N N . LEU A 1 415 ? 1.116 -3.475 -17.75 1 97.75 415 LEU A N 1
ATOM 3184 C CA . LEU A 1 415 ? 1.509 -3.973 -16.438 1 97.75 415 LEU A CA 1
ATOM 3185 C C . LEU A 1 415 ? 1.403 -2.873 -15.383 1 97.75 415 LEU A C 1
ATOM 3187 O O . LEU A 1 415 ? 1.439 -3.152 -14.18 1 97.75 415 LEU A O 1
ATOM 3191 N N . THR A 1 416 ? 1.251 -1.562 -15.797 1 95.81 416 THR A N 1
ATOM 3192 C CA . THR A 1 416 ? 1.065 -0.45 -14.875 1 95.81 416 THR A CA 1
ATOM 3193 C C . THR A 1 416 ? -0.419 -0.17 -14.656 1 95.81 416 THR A C 1
ATOM 3195 O O . THR A 1 416 ? -0.792 0.54 -13.719 1 95.81 416 THR A O 1
ATOM 3198 N N . LYS A 1 417 ? -1.245 -0.799 -15.5 1 92.44 417 LYS A N 1
ATOM 3199 C CA . LYS A 1 417 ? -2.652 -0.409 -15.461 1 92.44 417 LYS A CA 1
ATOM 3200 C C . LYS A 1 417 ? -3.529 -1.562 -14.984 1 92.44 417 LYS A C 1
ATOM 3202 O O . LYS A 1 417 ? -4.598 -1.339 -14.414 1 92.44 417 LYS A O 1
ATOM 3207 N N . CYS A 1 418 ? -3.125 -2.75 -15.25 1 94.38 418 CYS A N 1
ATOM 3208 C CA . CYS A 1 418 ? -3.951 -3.91 -14.938 1 94.38 418 CYS A CA 1
ATOM 3209 C C . CYS A 1 418 ? -3.516 -4.555 -13.625 1 94.38 418 CYS A C 1
ATOM 3211 O O . CYS A 1 418 ? -2.432 -5.133 -13.547 1 94.38 418 CYS A O 1
ATOM 3213 N N . PRO A 1 419 ? -4.336 -4.52 -12.648 1 95.06 419 PRO A N 1
ATOM 3214 C CA . PRO A 1 419 ? -3.949 -5.141 -11.375 1 95.06 419 PRO A CA 1
ATOM 3215 C C . PRO A 1 419 ? -4.012 -6.664 -11.422 1 95.06 419 PRO A C 1
ATOM 3217 O O . PRO A 1 419 ? -4.965 -7.23 -11.961 1 95.06 419 PRO A O 1
ATOM 3220 N N . ALA A 1 420 ? -2.988 -7.27 -10.922 1 95.81 420 ALA A N 1
ATOM 3221 C CA . ALA A 1 420 ? -2.971 -8.711 -10.695 1 95.81 420 ALA A CA 1
ATOM 3222 C C . ALA A 1 420 ? -3.566 -9.07 -9.336 1 95.81 420 ALA A C 1
ATOM 3224 O O . ALA A 1 420 ? -3.725 -8.203 -8.477 1 95.81 420 ALA A O 1
ATOM 3225 N N . THR A 1 421 ? -3.939 -10.344 -9.234 1 94.69 421 THR A N 1
ATOM 3226 C CA . THR A 1 421 ? -4.422 -10.859 -7.961 1 94.69 421 THR A CA 1
ATOM 3227 C C . THR A 1 421 ? -3.338 -11.68 -7.262 1 94.69 421 THR A C 1
ATOM 3229 O O . THR A 1 421 ? -2.801 -12.625 -7.84 1 94.69 421 THR A O 1
ATOM 3232 N N . PHE A 1 422 ? -2.973 -11.289 -6.062 1 95.06 422 PHE A N 1
ATOM 3233 C CA . PHE A 1 422 ? -2.088 -12.07 -5.207 1 95.06 422 PHE A CA 1
ATOM 3234 C C . PHE A 1 422 ? -2.85 -12.641 -4.02 1 95.06 422 PHE A C 1
ATOM 3236 O O . PHE A 1 422 ? -3.656 -11.945 -3.396 1 95.06 422 PHE A O 1
ATOM 3243 N N . LEU A 1 423 ? -2.625 -13.961 -3.725 1 90.69 423 LEU A N 1
ATOM 3244 C CA . LEU A 1 423 ? -3.486 -14.516 -2.688 1 90.69 423 LEU A CA 1
ATOM 3245 C C . LEU A 1 423 ? -2.783 -15.648 -1.947 1 90.69 423 LEU A C 1
ATOM 3247 O O . LEU A 1 423 ? -1.884 -16.297 -2.494 1 90.69 423 LEU A O 1
ATOM 3251 N N . LYS A 1 424 ? -3.135 -15.812 -0.766 1 88.88 424 LYS A N 1
ATOM 3252 C CA . LYS A 1 424 ? -2.922 -16.984 0.078 1 88.88 424 LYS A CA 1
ATOM 3253 C C . LYS A 1 424 ? -4.195 -17.359 0.833 1 88.88 424 LYS A C 1
ATOM 3255 O O . LYS A 1 424 ? -4.609 -16.641 1.751 1 88.88 424 LYS A O 1
ATOM 3260 N N . GLN A 1 425 ? -4.816 -18.328 0.391 1 83.12 425 GLN A N 1
ATOM 3261 C CA . GLN A 1 425 ? -6.039 -18.797 1.025 1 83.12 425 GLN A CA 1
ATOM 3262 C C . GLN A 1 425 ? -5.902 -20.266 1.444 1 83.12 425 GLN A C 1
ATOM 3264 O O . GLN A 1 425 ? -6.473 -21.156 0.808 1 83.12 425 GLN A O 1
ATOM 3269 N N . ARG A 1 426 ? -5.23 -20.438 2.521 1 78.38 426 ARG A N 1
ATOM 3270 C CA . ARG A 1 426 ? -4.988 -21.766 3.086 1 78.38 426 ARG A CA 1
ATOM 3271 C C . ARG A 1 426 ? -4.406 -21.672 4.492 1 78.38 426 ARG A C 1
ATOM 3273 O O . ARG A 1 426 ? -3.926 -20.609 4.895 1 78.38 426 ARG A O 1
ATOM 3280 N N . GLU A 1 427 ? -4.43 -22.781 5.176 1 73.94 427 GLU A N 1
ATOM 3281 C CA . GLU A 1 427 ? -3.811 -22.891 6.496 1 73.94 427 GLU A CA 1
ATOM 3282 C C . GLU A 1 427 ? -4.25 -21.75 7.41 1 73.94 427 GLU A C 1
ATOM 3284 O O . GLU A 1 427 ? -3.42 -21.109 8.055 1 73.94 427 GLU A O 1
ATOM 3289 N N . GLY A 1 428 ? -5.441 -21.453 7.301 1 71.69 428 GLY A N 1
ATOM 3290 C CA . GLY A 1 428 ? -6.012 -20.469 8.211 1 71.69 428 GLY A CA 1
ATOM 3291 C C . GLY A 1 428 ? -5.816 -19.031 7.742 1 71.69 428 GLY A C 1
ATOM 3292 O O . GLY A 1 428 ? -6.168 -18.094 8.453 1 71.69 428 GLY A O 1
ATOM 3293 N N . ALA A 1 429 ? -5.234 -18.906 6.586 1 79.75 429 ALA A N 1
ATOM 3294 C CA . ALA A 1 429 ? -5.031 -17.578 6.039 1 79.75 429 ALA A CA 1
ATOM 3295 C C . ALA A 1 429 ? -6.008 -17.297 4.898 1 79.75 429 ALA A C 1
ATOM 3297 O O . ALA A 1 429 ? -6.324 -18.188 4.109 1 79.75 429 ALA A O 1
ATOM 3298 N N . ASP A 1 430 ? -6.547 -16.188 4.848 1 83.88 430 ASP A N 1
ATOM 3299 C CA . ASP A 1 430 ? -7.352 -15.68 3.744 1 83.88 430 ASP A CA 1
ATOM 3300 C C . ASP A 1 430 ? -6.93 -14.258 3.379 1 83.88 430 ASP A C 1
ATOM 3302 O O . ASP A 1 430 ? -7.504 -13.289 3.879 1 83.88 430 ASP A O 1
ATOM 3306 N N . MET A 1 431 ? -5.961 -14.234 2.516 1 88.38 431 MET A N 1
ATOM 3307 C CA . MET A 1 431 ? -5.375 -12.953 2.113 1 88.38 431 MET A CA 1
ATOM 3308 C C . MET A 1 431 ? -5.445 -12.781 0.6 1 88.38 431 MET A C 1
ATOM 3310 O O . MET A 1 431 ? -5.027 -13.664 -0.152 1 88.38 431 MET A O 1
ATOM 3314 N N . VAL A 1 432 ? -6.062 -11.766 0.208 1 90.06 432 VAL A N 1
ATOM 3315 C CA . VAL A 1 432 ? -6.137 -11.406 -1.203 1 90.06 432 VAL A CA 1
ATOM 3316 C C . VAL A 1 432 ? -5.781 -9.93 -1.373 1 90.06 432 VAL A C 1
ATOM 3318 O O . VAL A 1 432 ? -6.293 -9.07 -0.649 1 90.06 432 VAL A O 1
ATOM 3321 N N . TYR A 1 433 ? -4.863 -9.633 -2.238 1 92.06 433 TYR A N 1
ATOM 3322 C CA . TYR A 1 433 ? -4.5 -8.258 -2.549 1 92.06 433 TYR A CA 1
ATOM 3323 C C . TYR A 1 433 ? -4.34 -8.055 -4.051 1 92.06 433 TYR A C 1
ATOM 3325 O O . TYR A 1 433 ? -3.688 -8.859 -4.723 1 92.06 433 TYR A O 1
ATOM 3333 N N . ARG A 1 434 ? -4.965 -7.074 -4.547 1 92.75 434 ARG A N 1
ATOM 3334 C CA . ARG A 1 434 ? -4.859 -6.781 -5.973 1 92.75 434 ARG A CA 1
ATOM 3335 C C . ARG A 1 434 ? -4.059 -5.504 -6.211 1 92.75 434 ARG A C 1
ATOM 3337 O O . ARG A 1 434 ? -4.312 -4.477 -5.574 1 92.75 434 ARG A O 1
ATOM 3344 N N . ARG A 1 435 ? -3.086 -5.602 -7.082 1 92.69 435 ARG A N 1
ATOM 3345 C CA . ARG A 1 435 ? -2.234 -4.473 -7.445 1 92.69 435 ARG A CA 1
ATOM 3346 C C . ARG A 1 435 ? -1.53 -4.723 -8.773 1 92.69 435 ARG A C 1
ATOM 3348 O O . ARG A 1 435 ? -1.469 -5.859 -9.242 1 92.69 435 ARG A O 1
ATOM 3355 N N . THR A 1 436 ? -1.076 -3.686 -9.359 1 95.38 436 THR A N 1
ATOM 3356 C CA . THR A 1 436 ? -0.369 -3.824 -10.633 1 95.38 436 THR A CA 1
ATOM 3357 C C . THR A 1 436 ? 1.038 -4.371 -10.406 1 95.38 436 THR A C 1
ATOM 3359 O O . THR A 1 436 ? 1.603 -4.227 -9.32 1 95.38 436 THR A O 1
ATOM 3362 N N . HIS A 1 437 ? 1.551 -4.988 -11.398 1 97.38 437 HIS A N 1
ATOM 3363 C CA . HIS A 1 437 ? 2.908 -5.512 -11.32 1 97.38 437 HIS A CA 1
ATOM 3364 C C . HIS A 1 437 ? 3.932 -4.387 -11.219 1 97.38 437 HIS A C 1
ATOM 3366 O O . HIS A 1 437 ? 4.945 -4.52 -10.531 1 97.38 437 HIS A O 1
ATOM 3372 N N . VAL A 1 438 ? 3.637 -3.312 -11.961 1 97.25 438 VAL A N 1
ATOM 3373 C CA . VAL A 1 438 ? 4.574 -2.195 -12 1 97.25 438 VAL A CA 1
ATOM 3374 C C . VAL A 1 438 ? 3.914 -0.947 -11.414 1 97.25 438 VAL A C 1
ATOM 3376 O O . VAL A 1 438 ? 2.842 -0.539 -11.867 1 97.25 438 VAL A O 1
ATOM 3379 N N . GLU A 1 439 ? 4.559 -0.423 -10.477 1 92.38 439 GLU A N 1
ATOM 3380 C CA . GLU A 1 439 ? 4.082 0.812 -9.859 1 92.38 439 GLU A CA 1
ATOM 3381 C C . GLU A 1 439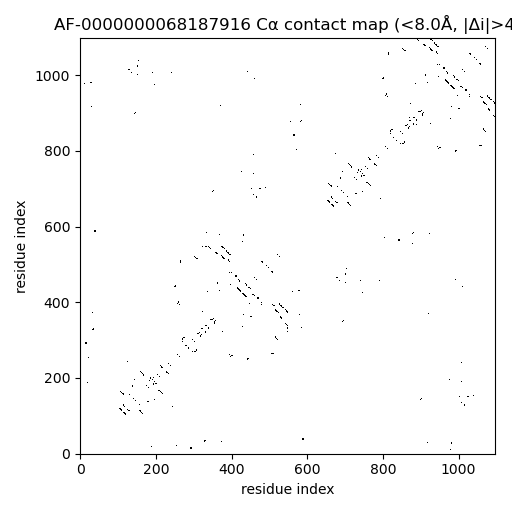 ? 4.977 1.992 -10.227 1 92.38 439 GLU A C 1
ATOM 3383 O O . GLU A 1 439 ? 6.203 1.897 -10.141 1 92.38 439 GLU A O 1
ATOM 3388 N N . GLN A 1 440 ? 4.316 3.072 -10.602 1 89.06 440 GLN A N 1
ATOM 3389 C CA . GLN A 1 440 ? 5.031 4.305 -10.93 1 89.06 440 GLN A CA 1
ATOM 3390 C C . GLN A 1 440 ? 4.613 5.441 -10 1 89.06 440 GLN A C 1
ATOM 3392 O O . GLN A 1 440 ? 3.48 5.469 -9.516 1 89.06 440 GLN A O 1
ATOM 3397 N N . ASP A 1 441 ? 5.539 6.293 -9.781 1 81.69 441 ASP A N 1
ATOM 3398 C CA . ASP A 1 441 ? 5.176 7.504 -9.055 1 81.69 441 ASP A CA 1
ATOM 3399 C C . ASP A 1 441 ? 4.734 8.609 -10.016 1 81.69 441 ASP A C 1
ATOM 3401 O O . ASP A 1 441 ? 4.539 8.359 -11.211 1 81.69 441 ASP A O 1
ATOM 3405 N N . SER A 1 442 ? 4.508 9.82 -9.484 1 75.44 442 SER A N 1
ATOM 3406 C CA . SER A 1 442 ? 3.941 10.922 -10.258 1 75.44 442 SER A CA 1
ATOM 3407 C C . SER A 1 442 ? 4.906 11.391 -11.344 1 75.44 442 SER A C 1
ATOM 3409 O O . SER A 1 442 ? 4.492 12.039 -12.312 1 75.44 442 SER A O 1
ATOM 3411 N N . THR A 1 443 ? 6.172 11.016 -11.172 1 75.88 443 THR A N 1
ATOM 3412 C CA . THR A 1 443 ? 7.16 11.414 -12.164 1 75.88 443 THR A CA 1
ATOM 3413 C C . THR A 1 443 ? 7.305 10.344 -13.25 1 75.88 443 THR A C 1
ATOM 3415 O O . THR A 1 443 ? 7.969 10.57 -14.266 1 75.88 443 THR A O 1
ATOM 3418 N N . GLY A 1 444 ? 6.711 9.188 -12.992 1 83.06 444 GLY A N 1
ATOM 3419 C CA . GLY A 1 444 ? 6.832 8.078 -13.93 1 83.06 444 GLY A CA 1
ATOM 3420 C C . GLY A 1 444 ? 7.922 7.094 -13.555 1 83.06 444 GLY A C 1
ATOM 3421 O O . GLY A 1 444 ? 8.102 6.078 -14.234 1 83.06 444 GLY A O 1
ATOM 3422 N N . SER A 1 445 ? 8.578 7.402 -12.508 1 85.88 445 SER A N 1
ATOM 3423 C CA . SER A 1 445 ? 9.609 6.477 -12.055 1 85.88 445 SER A CA 1
ATOM 3424 C C . SER A 1 445 ? 9 5.18 -11.531 1 85.88 445 SER A C 1
ATOM 3426 O O . SER A 1 445 ? 8 5.207 -10.805 1 85.88 445 SER A O 1
ATOM 3428 N N . VAL A 1 446 ? 9.609 4.031 -11.977 1 92.56 446 VAL A N 1
ATOM 3429 C CA . VAL A 1 446 ? 9.188 2.76 -11.398 1 92.56 446 VAL A CA 1
ATOM 3430 C C . VAL A 1 446 ? 9.648 2.672 -9.945 1 92.56 446 VAL A C 1
ATOM 3432 O O . VAL A 1 446 ? 10.852 2.723 -9.664 1 92.56 446 VAL A O 1
ATOM 3435 N N . VAL A 1 447 ? 8.695 2.566 -9.078 1 87.62 447 VAL A N 1
ATOM 3436 C CA . VAL A 1 447 ? 9.062 2.641 -7.664 1 87.62 447 VAL A CA 1
ATOM 3437 C C . VAL A 1 447 ? 8.922 1.264 -7.02 1 87.62 447 VAL A C 1
ATOM 3439 O O . VAL A 1 447 ? 9.453 1.024 -5.934 1 87.62 447 VAL A O 1
ATOM 3442 N N . ALA A 1 448 ? 8.234 0.407 -7.676 1 91.31 448 ALA A N 1
ATOM 3443 C CA . ALA A 1 448 ? 8.102 -0.955 -7.164 1 91.31 448 ALA A CA 1
ATOM 3444 C C . ALA A 1 448 ? 7.633 -1.906 -8.266 1 91.31 448 ALA A C 1
ATOM 3446 O O . ALA A 1 448 ? 7.012 -1.479 -9.242 1 91.31 448 ALA A O 1
ATOM 3447 N N . VAL A 1 449 ? 7.977 -3.105 -8.078 1 96.19 449 VAL A N 1
ATOM 3448 C CA . VAL A 1 449 ? 7.465 -4.211 -8.883 1 96.19 449 VAL A CA 1
ATOM 3449 C C . VAL A 1 449 ? 6.93 -5.309 -7.969 1 96.19 449 VAL A C 1
ATOM 3451 O O . VAL A 1 449 ? 7.52 -5.602 -6.926 1 96.19 449 VAL A O 1
ATOM 3454 N N . HIS A 1 450 ? 5.801 -5.824 -8.297 1 97 450 HIS A N 1
ATOM 3455 C CA . HIS A 1 450 ? 5.188 -6.93 -7.566 1 97 450 HIS A CA 1
ATOM 3456 C C . HIS A 1 450 ? 5.102 -8.18 -8.43 1 97 450 HIS A C 1
ATOM 3458 O O . HIS A 1 450 ? 4.379 -8.203 -9.43 1 97 450 HIS A O 1
ATOM 3464 N N . TRP A 1 451 ? 5.844 -9.109 -8.047 1 96.75 451 TRP A N 1
ATOM 3465 C CA . TRP A 1 451 ? 5.977 -10.32 -8.859 1 96.75 451 TRP A CA 1
ATOM 3466 C C . TRP A 1 451 ? 6.09 -11.555 -7.98 1 96.75 451 TRP A C 1
ATOM 3468 O O . TRP A 1 451 ? 7.074 -11.727 -7.258 1 96.75 451 TRP A O 1
ATOM 3478 N N . SER A 1 452 ? 5.102 -12.359 -8 1 95.19 452 SER A N 1
ATOM 3479 C CA . SER A 1 452 ? 5.043 -13.602 -7.23 1 95.19 452 SER A CA 1
ATOM 3480 C C . SER A 1 452 ? 4.188 -14.648 -7.934 1 95.19 452 SER A C 1
ATOM 3482 O O . SER A 1 452 ? 3.102 -14.992 -7.457 1 95.19 452 SER A O 1
ATOM 3484 N N . PRO A 1 453 ? 4.695 -15.25 -8.984 1 92.44 453 PRO A N 1
ATOM 3485 C CA . PRO A 1 453 ? 3.908 -16.188 -9.789 1 92.44 453 PRO A CA 1
ATOM 3486 C C . PRO A 1 453 ? 3.311 -17.328 -8.961 1 92.44 453 PRO A C 1
ATOM 3488 O O . PRO A 1 453 ? 2.141 -17.672 -9.141 1 92.44 453 PRO A O 1
ATOM 3491 N N . PRO A 1 454 ? 3.945 -17.875 -7.973 1 90.56 454 PRO A N 1
ATOM 3492 C CA . PRO A 1 454 ? 3.342 -18.969 -7.211 1 90.56 454 PRO A CA 1
ATOM 3493 C C . PRO A 1 454 ? 2.107 -18.531 -6.426 1 90.56 454 PRO A C 1
ATOM 3495 O O . PRO A 1 454 ? 1.265 -19.375 -6.082 1 90.56 454 PRO A O 1
ATOM 3498 N N . PHE A 1 455 ? 2.021 -17.266 -6.188 1 92.69 455 PHE A N 1
ATOM 3499 C CA . PHE A 1 455 ? 0.939 -16.797 -5.324 1 92.69 455 PHE A CA 1
ATOM 3500 C C . PHE A 1 455 ? -0.041 -15.93 -6.105 1 92.69 455 PHE A C 1
ATOM 3502 O O . PHE A 1 455 ? -0.775 -15.133 -5.52 1 92.69 455 PHE A O 1
ATOM 3509 N N . GLN A 1 456 ? -0.057 -16.062 -7.34 1 92.31 456 GLN A N 1
ATOM 3510 C CA . GLN A 1 456 ? -0.985 -15.281 -8.156 1 92.31 456 GLN A CA 1
ATOM 3511 C C . GLN A 1 456 ? -2.312 -16.016 -8.328 1 92.31 456 GLN A C 1
ATOM 3513 O O . GLN A 1 456 ? -2.346 -17.25 -8.406 1 92.31 456 GLN A O 1
ATOM 3518 N N . GLY A 1 457 ? -3.418 -15.258 -8.32 1 91.75 457 GLY A N 1
ATOM 3519 C CA . GLY A 1 457 ? -4.77 -15.773 -8.484 1 91.75 457 GLY A CA 1
ATOM 3520 C C . GLY A 1 457 ? -5.445 -15.281 -9.75 1 91.75 457 GLY A C 1
ATOM 3521 O O . GLY A 1 457 ? -4.785 -14.758 -10.648 1 91.75 457 GLY A O 1
ATOM 3522 N N . PRO A 1 458 ? -6.719 -15.562 -9.844 1 93.25 458 PRO A N 1
ATOM 3523 C CA . PRO A 1 458 ? -7.449 -15.188 -11.055 1 93.25 458 PRO A CA 1
ATOM 3524 C C . PRO A 1 458 ? -7.492 -13.672 -11.273 1 93.25 458 PRO A C 1
ATOM 3526 O O . PRO A 1 458 ? -7.746 -12.922 -10.328 1 93.25 458 PRO A O 1
ATOM 3529 N N . LEU A 1 459 ? -7.211 -13.344 -12.523 1 92.69 459 LEU A N 1
ATOM 3530 C CA . LEU A 1 459 ? -7.27 -11.945 -12.938 1 92.69 459 LEU A CA 1
ATOM 3531 C C . LEU A 1 459 ? -8.703 -11.43 -12.922 1 92.69 459 LEU A C 1
ATOM 3533 O O . LEU A 1 459 ? -9.625 -12.133 -13.344 1 92.69 459 LEU A O 1
ATOM 3537 N N . CYS A 1 460 ? -8.922 -10.281 -12.453 1 91.69 460 CYS A N 1
ATOM 3538 C CA . CYS A 1 460 ? -10.227 -9.633 -12.438 1 91.69 460 CYS A CA 1
ATOM 3539 C C . CYS A 1 460 ? -10.133 -8.219 -13.016 1 91.69 460 CYS A C 1
ATOM 3541 O O . CYS A 1 460 ? -10.141 -7.242 -12.266 1 91.69 460 CYS A O 1
ATOM 3543 N N . ILE A 1 461 ? -10.07 -8.117 -14.336 1 92.75 461 ILE A N 1
ATOM 3544 C CA . ILE A 1 461 ? -9.977 -6.844 -15.031 1 92.75 461 ILE A CA 1
ATOM 3545 C C . ILE A 1 461 ? -10.977 -6.816 -16.188 1 92.75 461 ILE A C 1
ATOM 3547 O O . ILE A 1 461 ? -11.672 -7.801 -16.438 1 92.75 461 ILE A O 1
ATOM 3551 N N . ARG A 1 462 ? -11.055 -5.715 -16.828 1 91.94 462 ARG A N 1
ATOM 3552 C CA . ARG A 1 462 ? -11.938 -5.602 -17.984 1 91.94 462 ARG A CA 1
ATOM 3553 C C . ARG A 1 462 ? -11.602 -6.66 -19.031 1 91.94 462 ARG A C 1
ATOM 3555 O O . ARG A 1 462 ? -10.43 -6.914 -19.312 1 91.94 462 ARG A O 1
ATOM 3562 N N . PRO A 1 463 ? -12.609 -7.227 -19.594 1 92.56 463 PRO A N 1
ATOM 3563 C CA . PRO A 1 463 ? -12.406 -8.336 -20.516 1 92.56 463 PRO A CA 1
ATOM 3564 C C . PRO A 1 463 ? -11.531 -7.957 -21.703 1 92.56 463 PRO A C 1
ATOM 3566 O O . PRO A 1 463 ? -10.766 -8.789 -22.203 1 92.56 463 PRO A O 1
ATOM 3569 N N . ASP A 1 464 ? -11.656 -6.75 -22.141 1 93.19 464 ASP A N 1
ATOM 3570 C CA . ASP A 1 464 ? -10.938 -6.328 -23.344 1 93.19 464 ASP A CA 1
ATOM 3571 C C . ASP A 1 464 ? -9.445 -6.191 -23.078 1 93.19 464 ASP A C 1
ATOM 3573 O O . ASP A 1 464 ? -8.641 -6.105 -24 1 93.19 464 ASP A O 1
ATOM 3577 N N . LEU A 1 465 ? -9.039 -6.281 -21.828 1 94.31 465 LEU A N 1
ATOM 3578 C CA . LEU A 1 465 ? -7.645 -6.062 -21.469 1 94.31 465 LEU A CA 1
ATOM 3579 C C . LEU A 1 465 ? -6.965 -7.383 -21.125 1 94.31 465 LEU A C 1
ATOM 3581 O O . LEU A 1 465 ? -5.738 -7.441 -20.984 1 94.31 465 LEU A O 1
ATOM 3585 N N . VAL A 1 466 ? -7.676 -8.484 -21.016 1 92.94 466 VAL A N 1
ATOM 3586 C CA . VAL A 1 466 ? -7.199 -9.734 -20.422 1 92.94 466 VAL A CA 1
ATOM 3587 C C . VAL A 1 466 ? -6.086 -10.32 -21.297 1 92.94 466 VAL A C 1
ATOM 3589 O O . VAL A 1 466 ? -5.004 -10.641 -20.797 1 92.94 466 VAL A O 1
ATOM 3592 N N . ASP A 1 467 ? -6.293 -10.445 -22.578 1 89.56 467 ASP A N 1
ATOM 3593 C CA . ASP A 1 467 ? -5.293 -11.047 -23.453 1 89.56 467 ASP A CA 1
ATOM 3594 C C . ASP A 1 467 ? -4.016 -10.211 -23.484 1 89.56 467 ASP A C 1
ATOM 3596 O O . ASP A 1 467 ? -2.908 -10.75 -23.422 1 89.56 467 ASP A O 1
ATOM 3600 N N . ASN A 1 468 ? -4.234 -8.891 -23.625 1 91.31 468 ASN A N 1
ATOM 3601 C CA . ASN A 1 468 ? -3.074 -8.008 -23.609 1 91.31 468 ASN A CA 1
ATOM 3602 C C . ASN A 1 468 ? -2.283 -8.125 -22.312 1 91.31 468 ASN A C 1
ATOM 3604 O O . ASN A 1 468 ? -1.054 -8.062 -22.328 1 91.31 468 ASN A O 1
ATOM 3608 N N . TYR A 1 469 ? -2.953 -8.258 -21.25 1 94.56 469 TYR A N 1
ATOM 3609 C CA . TYR A 1 469 ? -2.301 -8.438 -19.953 1 94.56 469 TYR A CA 1
ATOM 3610 C C . TYR A 1 469 ? -1.43 -9.688 -19.953 1 94.56 469 TYR A C 1
ATOM 3612 O O . TYR A 1 469 ? -0.269 -9.641 -19.531 1 94.56 469 TYR A O 1
ATOM 3620 N N . PHE A 1 470 ? -1.954 -10.742 -20.422 1 92.19 470 PHE A N 1
ATOM 3621 C CA . PHE A 1 470 ? -1.226 -12 -20.328 1 92.19 470 PHE A CA 1
ATOM 3622 C C . PHE A 1 470 ? -0.018 -12 -21.25 1 92.19 470 PHE A C 1
ATOM 3624 O O . PHE A 1 470 ? 1.014 -12.594 -20.938 1 92.19 470 PHE A O 1
ATOM 3631 N N . VAL A 1 471 ? -0.133 -11.32 -22.375 1 91.62 471 VAL A N 1
ATOM 3632 C CA . VAL A 1 471 ? 1.039 -11.172 -23.234 1 91.62 471 VAL A CA 1
ATOM 3633 C C . VAL A 1 471 ? 2.102 -10.344 -22.516 1 91.62 471 VAL A C 1
ATOM 3635 O O . VAL A 1 471 ? 3.275 -10.719 -22.484 1 91.62 471 VAL A O 1
ATOM 3638 N N . ALA A 1 472 ? 1.656 -9.211 -21.953 1 94.88 472 ALA A N 1
ATOM 3639 C CA . ALA A 1 472 ? 2.58 -8.352 -21.219 1 94.88 472 ALA A CA 1
ATOM 3640 C C . ALA A 1 472 ? 3.232 -9.109 -20.062 1 94.88 472 ALA A C 1
ATOM 3642 O O . ALA A 1 472 ? 4.43 -8.953 -19.797 1 94.88 472 ALA A O 1
ATOM 3643 N N . TYR A 1 473 ? 2.416 -9.906 -19.406 1 94.06 473 TYR A N 1
ATOM 3644 C CA . TYR A 1 473 ? 2.896 -10.742 -18.312 1 94.06 473 TYR A CA 1
ATOM 3645 C C . TYR A 1 473 ? 4.004 -11.672 -18.781 1 94.06 473 TYR A C 1
ATOM 3647 O O . TYR A 1 473 ? 5.07 -11.75 -18.172 1 94.06 473 TYR A O 1
ATOM 3655 N N . ALA A 1 474 ? 3.77 -12.336 -19.875 1 91.5 474 ALA A N 1
ATOM 3656 C CA . ALA A 1 474 ? 4.73 -13.289 -20.422 1 91.5 474 ALA A CA 1
ATOM 3657 C C . ALA A 1 474 ? 6.004 -12.578 -20.875 1 91.5 474 ALA A C 1
ATOM 3659 O O . ALA A 1 474 ? 7.105 -13.125 -20.75 1 91.5 474 ALA A O 1
ATOM 3660 N N . VAL A 1 475 ? 5.801 -11.461 -21.422 1 93.5 475 VAL A N 1
ATOM 3661 C CA . VAL A 1 475 ? 6.934 -10.664 -21.891 1 93.5 475 VAL A CA 1
ATOM 3662 C C . VAL A 1 475 ? 7.832 -10.312 -20.703 1 93.5 475 VAL A C 1
ATOM 3664 O O . VAL A 1 475 ? 9.055 -10.477 -20.766 1 93.5 475 VAL A O 1
ATOM 3667 N N . LEU A 1 476 ? 7.254 -9.836 -19.625 1 95.62 476 LEU A N 1
ATOM 3668 C CA . LEU A 1 476 ? 8.047 -9.516 -18.453 1 95.62 476 LEU A CA 1
ATOM 3669 C C . LEU A 1 476 ? 8.68 -10.773 -17.859 1 95.62 476 LEU A C 1
ATOM 3671 O O . LEU A 1 476 ? 9.836 -10.75 -17.453 1 95.62 476 LEU A O 1
ATOM 3675 N N . GLU A 1 477 ? 7.934 -11.812 -17.797 1 93.38 477 GLU A N 1
ATOM 3676 C CA . GLU A 1 477 ? 8.461 -13.07 -17.281 1 93.38 477 GLU A CA 1
ATOM 3677 C C . GLU A 1 477 ? 9.703 -13.508 -18.062 1 93.38 477 GLU A C 1
ATOM 3679 O O . GLU A 1 477 ? 10.68 -13.969 -17.469 1 93.38 477 GLU A O 1
ATOM 3684 N N . ARG A 1 478 ? 9.656 -13.391 -19.359 1 92.06 478 ARG A N 1
ATOM 3685 C CA . ARG A 1 478 ? 10.781 -13.75 -20.219 1 92.06 478 ARG A CA 1
ATOM 3686 C C . ARG A 1 478 ? 12.031 -12.977 -19.828 1 92.06 478 ARG A C 1
ATOM 3688 O O . ARG A 1 478 ? 13.148 -13.5 -19.906 1 92.06 478 ARG A O 1
ATOM 3695 N N . MET A 1 479 ? 11.82 -11.812 -19.375 1 94.5 479 MET A N 1
ATOM 3696 C CA . MET A 1 479 ? 12.93 -10.945 -19 1 94.5 479 MET A CA 1
ATOM 3697 C C . MET A 1 479 ? 13.445 -11.305 -17.609 1 94.5 479 MET A C 1
ATOM 3699 O O . MET A 1 479 ? 14.617 -11.094 -17.297 1 94.5 479 MET A O 1
ATOM 3703 N N . LEU A 1 480 ? 12.602 -11.836 -16.797 1 96.25 480 LEU A N 1
ATOM 3704 C CA . LEU A 1 480 ? 12.914 -11.992 -15.375 1 96.25 480 LEU A CA 1
ATOM 3705 C C . LEU A 1 480 ? 13.445 -13.398 -15.094 1 96.25 480 LEU A C 1
ATOM 3707 O O . LEU A 1 480 ? 14.062 -13.633 -14.047 1 96.25 480 LEU A O 1
ATOM 3711 N N . ASP A 1 481 ? 13.211 -14.305 -16 1 93.88 481 ASP A N 1
ATOM 3712 C CA . ASP A 1 481 ? 13.547 -15.703 -15.727 1 93.88 481 ASP A CA 1
ATOM 3713 C C . ASP A 1 481 ? 14.398 -16.297 -16.844 1 93.88 481 ASP A C 1
ATOM 3715 O O . ASP A 1 481 ? 13.867 -16.703 -17.891 1 93.88 481 ASP A O 1
ATOM 3719 N N . ASN A 1 482 ? 15.617 -16.484 -16.594 1 93.31 482 ASN A N 1
ATOM 3720 C CA . ASN A 1 482 ? 16.531 -16.984 -17.625 1 93.31 482 ASN A CA 1
ATOM 3721 C C . ASN A 1 482 ? 16.469 -18.5 -17.734 1 93.31 482 ASN A C 1
ATOM 3723 O O . ASN A 1 482 ? 17.172 -19.094 -18.562 1 93.31 482 ASN A O 1
ATOM 3727 N N . SER A 1 483 ? 15.68 -19.109 -16.922 1 88.31 483 SER A N 1
ATOM 3728 C CA . SER A 1 483 ? 15.578 -20.562 -16.984 1 88.31 483 SER A CA 1
ATOM 3729 C C . SER A 1 483 ? 14.484 -21 -17.953 1 88.31 483 SER A C 1
ATOM 3731 O O . SER A 1 483 ? 14.359 -22.188 -18.25 1 88.31 483 SER A O 1
ATOM 3733 N N . LEU A 1 484 ? 13.711 -20.078 -18.453 1 86.75 484 LEU A N 1
ATOM 3734 C CA . LEU A 1 484 ? 12.633 -20.406 -19.375 1 86.75 484 LEU A CA 1
ATOM 3735 C C . LEU A 1 484 ? 13.18 -20.938 -20.688 1 86.75 484 LEU A C 1
ATOM 3737 O O . LEU A 1 484 ? 14.102 -20.344 -21.266 1 86.75 484 LEU A O 1
ATOM 3741 N N . PRO A 1 485 ? 12.578 -22.016 -21.125 1 78.31 485 PRO A N 1
ATOM 3742 C CA . PRO A 1 485 ? 13.102 -22.609 -22.359 1 78.31 485 PRO A CA 1
ATOM 3743 C C . PRO A 1 485 ? 12.789 -21.75 -23.594 1 78.31 485 PRO A C 1
ATOM 3745 O O . PRO A 1 485 ? 11.742 -21.109 -23.641 1 78.31 485 PRO A O 1
ATOM 3748 N N . ARG A 1 486 ? 13.648 -21.797 -24.578 1 72.69 486 ARG A N 1
ATOM 3749 C CA . ARG A 1 486 ? 13.5 -21.016 -25.797 1 72.69 486 ARG A CA 1
ATOM 3750 C C . ARG A 1 486 ? 12.5 -21.672 -26.75 1 72.69 486 ARG A C 1
ATOM 3752 O O . ARG A 1 486 ? 11.75 -20.984 -27.438 1 72.69 486 ARG A O 1
ATOM 3759 N N . ASP A 1 487 ? 12.453 -22.922 -26.797 1 64.69 487 ASP A N 1
ATOM 3760 C CA . ASP A 1 487 ? 11.703 -23.656 -27.812 1 64.69 487 ASP A CA 1
ATOM 3761 C C . ASP A 1 487 ? 10.25 -23.844 -27.375 1 64.69 487 ASP A C 1
ATOM 3763 O O . ASP A 1 487 ? 9.383 -24.125 -28.203 1 64.69 487 ASP A O 1
ATOM 3767 N N . ARG A 1 488 ? 9.938 -23.547 -26.156 1 63.09 488 ARG A N 1
ATOM 3768 C CA . ARG A 1 488 ? 8.609 -23.859 -25.656 1 63.09 488 ARG A CA 1
ATOM 3769 C C . ARG A 1 488 ? 7.855 -22.594 -25.25 1 63.09 488 ARG A C 1
ATOM 3771 O O . ARG A 1 488 ? 6.668 -22.656 -24.922 1 63.09 488 ARG A O 1
ATOM 3778 N N . PHE A 1 489 ? 8.578 -21.625 -25.359 1 59.5 489 PHE A N 1
ATOM 3779 C CA . PHE A 1 489 ? 8 -20.344 -24.938 1 59.5 489 PHE A CA 1
ATOM 3780 C C . PHE A 1 489 ? 7.832 -19.406 -26.125 1 59.5 489 PHE A C 1
ATOM 3782 O O . PHE A 1 489 ? 8.797 -18.781 -26.562 1 59.5 489 PHE A O 1
ATOM 3789 N N . ILE A 1 490 ? 6.605 -19.562 -26.828 1 64.5 490 ILE A N 1
ATOM 3790 C CA . ILE A 1 490 ? 6.379 -18.75 -28 1 64.5 490 ILE A CA 1
ATOM 3791 C C . ILE A 1 490 ? 5.41 -17.609 -27.672 1 64.5 490 ILE A C 1
ATOM 3793 O O . ILE A 1 490 ? 4.285 -17.859 -27.234 1 64.5 490 ILE A O 1
ATOM 3797 N N . LEU A 1 491 ? 5.941 -16.453 -27.844 1 75.75 491 LEU A N 1
ATOM 3798 C CA . LEU A 1 491 ? 5.148 -15.258 -27.609 1 75.75 491 LEU A CA 1
ATOM 3799 C C . LEU A 1 491 ? 4.715 -14.617 -28.922 1 75.75 491 LEU A C 1
ATOM 3801 O O . LEU A 1 491 ? 5.445 -14.672 -29.906 1 75.75 491 LEU A O 1
ATOM 3805 N N . PRO A 1 492 ? 3.486 -14.219 -28.922 1 81.38 492 PRO A N 1
ATOM 3806 C CA . PRO A 1 492 ? 3.031 -13.5 -30.109 1 81.38 492 PRO A CA 1
ATOM 3807 C C . PRO A 1 492 ? 3.613 -12.094 -30.203 1 81.38 492 PRO A C 1
ATOM 3809 O O . PRO A 1 492 ? 2.867 -11.117 -30.281 1 81.38 492 PRO A O 1
ATOM 3812 N N . ILE A 1 493 ? 4.973 -12.023 -30.172 1 88.44 493 ILE A N 1
ATOM 3813 C CA . ILE A 1 493 ? 5.688 -10.758 -30.297 1 88.44 493 ILE A CA 1
ATOM 3814 C C . ILE A 1 493 ? 6.77 -10.875 -31.359 1 88.44 493 ILE A C 1
ATOM 3816 O O . ILE A 1 493 ? 7.035 -11.969 -31.875 1 88.44 493 ILE A O 1
ATOM 3820 N N . ALA A 1 494 ? 7.363 -9.766 -31.766 1 91.12 494 ALA A N 1
ATOM 3821 C CA . ALA A 1 494 ? 8.438 -9.773 -32.75 1 91.12 494 ALA A CA 1
ATOM 3822 C C . ALA A 1 494 ? 9.625 -10.594 -32.25 1 91.12 494 ALA A C 1
ATOM 3824 O O . ALA A 1 494 ? 10.039 -10.461 -31.109 1 91.12 494 ALA A O 1
ATOM 3825 N N . PRO A 1 495 ? 10.195 -11.43 -33.125 1 90 495 PRO A N 1
ATOM 3826 C CA . PRO A 1 495 ? 11.32 -12.273 -32.719 1 90 495 PRO A CA 1
ATOM 3827 C C . PRO A 1 495 ? 12.508 -11.469 -32.188 1 90 495 PRO A C 1
ATOM 3829 O O . PRO A 1 495 ? 13.219 -11.922 -31.297 1 90 495 PRO A O 1
ATOM 3832 N N . GLU A 1 496 ? 12.664 -10.297 -32.75 1 93.75 496 GLU A N 1
ATOM 3833 C CA . GLU A 1 496 ? 13.773 -9.461 -32.312 1 93.75 496 GLU A CA 1
ATOM 3834 C C . GLU A 1 496 ? 13.57 -9.008 -30.859 1 93.75 496 GLU A C 1
ATOM 3836 O O . GLU A 1 496 ? 14.516 -8.969 -30.078 1 93.75 496 GLU A O 1
ATOM 3841 N N . LEU A 1 497 ? 12.383 -8.672 -30.562 1 94.5 497 LEU A N 1
ATOM 3842 C CA . LEU A 1 497 ? 12.07 -8.297 -29.188 1 94.5 497 LEU A CA 1
ATOM 3843 C C . LEU A 1 497 ? 12.266 -9.469 -28.25 1 94.5 497 LEU A C 1
ATOM 3845 O O . LEU A 1 497 ? 12.867 -9.32 -27.172 1 94.5 497 LEU A O 1
ATOM 3849 N N . GLU A 1 498 ? 11.797 -10.586 -28.641 1 91.81 498 GLU A N 1
ATOM 3850 C CA . GLU A 1 498 ? 11.938 -11.766 -27.797 1 91.81 498 GLU A CA 1
ATOM 3851 C C . GLU A 1 498 ? 13.406 -12.062 -27.5 1 91.81 498 GLU A C 1
ATOM 3853 O O . GLU A 1 498 ? 13.773 -12.367 -26.359 1 91.81 498 GLU A O 1
ATOM 3858 N N . GLN A 1 499 ? 14.203 -11.953 -28.547 1 93.81 499 GLN A N 1
ATOM 3859 C CA . GLN A 1 499 ? 15.633 -12.188 -28.344 1 93.81 499 GLN A CA 1
ATOM 3860 C C . GLN A 1 499 ? 16.219 -11.188 -27.359 1 93.81 499 GLN A C 1
ATOM 3862 O O . GLN A 1 499 ? 17.031 -11.562 -26.5 1 93.81 499 GLN A O 1
ATOM 3867 N N . SER A 1 500 ? 15.797 -9.961 -27.469 1 96 500 SER A N 1
ATOM 3868 C CA . SER A 1 500 ? 16.281 -8.93 -26.547 1 96 500 SER A CA 1
ATOM 3869 C C . SER A 1 500 ? 15.898 -9.258 -25.109 1 96 500 SER A C 1
ATOM 3871 O O . SER A 1 500 ? 16.688 -9.023 -24.188 1 96 500 SER A O 1
ATOM 3873 N N . LEU A 1 501 ? 14.695 -9.773 -24.938 1 95.38 501 LEU A N 1
ATOM 3874 C CA . LEU A 1 501 ? 14.227 -10.141 -23.609 1 95.38 501 LEU A CA 1
ATOM 3875 C C . LEU A 1 501 ? 15.047 -11.297 -23.047 1 95.38 501 LEU A C 1
ATOM 3877 O O . LEU A 1 501 ? 15.438 -11.266 -21.875 1 95.38 501 LEU A O 1
ATOM 3881 N N . ILE A 1 502 ? 15.328 -12.266 -23.891 1 94.19 502 ILE A N 1
ATOM 3882 C CA . ILE A 1 502 ? 16.125 -13.43 -23.5 1 94.19 502 ILE A CA 1
ATOM 3883 C C . ILE A 1 502 ? 17.531 -12.984 -23.109 1 94.19 502 ILE A C 1
ATOM 3885 O O . ILE A 1 502 ? 18.062 -13.398 -22.078 1 94.19 502 ILE A O 1
ATOM 3889 N N . ASP A 1 503 ? 18.062 -12.148 -23.938 1 96.5 503 ASP A N 1
ATOM 3890 C CA . ASP A 1 503 ? 19.406 -11.656 -23.672 1 96.5 503 ASP A CA 1
ATOM 3891 C C . ASP A 1 503 ? 19.469 -10.891 -22.344 1 96.5 503 ASP A C 1
ATOM 3893 O O . ASP A 1 503 ? 20.438 -11.039 -21.594 1 96.5 503 ASP A O 1
ATOM 3897 N N . TYR A 1 504 ? 18.484 -10.133 -22.125 1 97.56 504 TYR A N 1
ATOM 3898 C CA . TYR A 1 504 ? 18.438 -9.398 -20.875 1 97.56 504 TYR A CA 1
ATOM 3899 C C . TYR A 1 504 ? 18.422 -10.352 -19.672 1 97.56 504 TYR A C 1
ATOM 3901 O O . TYR A 1 504 ? 19.188 -10.18 -18.719 1 97.56 504 TYR A O 1
ATOM 3909 N N . ALA A 1 505 ? 17.562 -11.297 -19.75 1 96.69 505 ALA A N 1
ATOM 3910 C CA . ALA A 1 505 ? 17.422 -12.25 -18.641 1 96.69 505 ALA A CA 1
ATOM 3911 C C . ALA A 1 505 ? 18.766 -12.93 -18.344 1 96.69 505 ALA A C 1
ATOM 3913 O O . ALA A 1 505 ? 19.141 -13.094 -17.188 1 96.69 505 ALA A O 1
ATOM 3914 N N . HIS A 1 506 ? 19.438 -13.312 -19.375 1 96.69 506 HIS A N 1
ATOM 3915 C CA . HIS A 1 506 ? 20.703 -14.023 -19.203 1 96.69 506 HIS A CA 1
ATOM 3916 C C . HIS A 1 506 ? 21.781 -13.102 -18.641 1 96.69 506 HIS A C 1
ATOM 3918 O O . HIS A 1 506 ? 22.594 -13.523 -17.828 1 96.69 506 HIS A O 1
ATOM 3924 N N . GLU A 1 507 ? 21.703 -11.898 -19.078 1 97.81 507 GLU A N 1
ATOM 3925 C CA . GLU A 1 507 ? 22.734 -10.945 -18.656 1 97.81 507 GLU A CA 1
ATOM 3926 C C . GLU A 1 507 ? 22.484 -10.453 -17.234 1 97.81 507 GLU A C 1
ATOM 3928 O O . GLU A 1 507 ? 23.422 -10.305 -16.453 1 97.81 507 GLU A O 1
ATOM 3933 N N . TYR A 1 508 ? 21.266 -10.219 -16.891 1 98 508 TYR A N 1
ATOM 3934 C CA . TYR A 1 508 ? 20.969 -9.5 -15.648 1 98 508 TYR A CA 1
ATOM 3935 C C . TYR A 1 508 ? 20.359 -10.43 -14.609 1 98 508 TYR A C 1
ATOM 3937 O O . TYR A 1 508 ? 19.391 -10.07 -13.938 1 98 508 TYR A O 1
ATOM 3945 N N . THR A 1 509 ? 20.828 -11.594 -14.539 1 97.81 509 THR A N 1
ATOM 3946 C CA . THR A 1 509 ? 20.531 -12.547 -13.469 1 97.81 509 THR A CA 1
ATOM 3947 C C . THR A 1 509 ? 21.797 -12.867 -12.672 1 97.81 509 THR A C 1
ATOM 3949 O O . THR A 1 509 ? 22.766 -13.391 -13.219 1 97.81 509 THR A O 1
ATOM 3952 N N . TRP A 1 510 ? 21.75 -12.461 -11.391 1 97.75 510 TRP A N 1
ATOM 3953 C CA . TRP A 1 510 ? 22.812 -12.82 -10.469 1 97.75 510 TRP A CA 1
ATOM 3954 C C . TRP A 1 510 ? 22.594 -14.219 -9.891 1 97.75 510 TRP A C 1
ATOM 3956 O O . TRP A 1 510 ? 21.5 -14.523 -9.414 1 97.75 510 TRP A O 1
ATOM 3966 N N . GLN A 1 511 ? 23.5 -15.062 -10.039 1 95.44 511 GLN A N 1
ATOM 3967 C CA . GLN A 1 511 ? 23.438 -16.438 -9.539 1 95.44 511 GLN A CA 1
ATOM 3968 C C . GLN A 1 511 ? 24.688 -16.766 -8.727 1 95.44 511 GLN A C 1
ATOM 3970 O O . GLN A 1 511 ? 25.812 -16.594 -9.211 1 95.44 511 GLN A O 1
ATOM 3975 N N . HIS A 1 512 ? 24.484 -17.234 -7.496 1 92.94 512 HIS A N 1
ATOM 3976 C CA . HIS A 1 512 ? 25.609 -17.484 -6.609 1 92.94 512 HIS A CA 1
ATOM 3977 C C . HIS A 1 512 ? 25.281 -18.531 -5.559 1 92.94 512 HIS A C 1
ATOM 3979 O O . HIS A 1 512 ? 24.188 -18.516 -4.988 1 92.94 512 HIS A O 1
ATOM 3985 N N . ARG A 1 513 ? 26.219 -19.375 -5.332 1 89.81 513 ARG A N 1
ATOM 3986 C CA . ARG A 1 513 ? 26.078 -20.328 -4.223 1 89.81 513 ARG A CA 1
ATOM 3987 C C . ARG A 1 513 ? 26.531 -19.688 -2.912 1 89.81 513 ARG A C 1
ATOM 3989 O O . ARG A 1 513 ? 27.688 -19.312 -2.764 1 89.81 513 ARG A O 1
ATOM 3996 N N . LEU A 1 514 ? 25.609 -19.578 -2.021 1 88.69 514 LEU A N 1
ATOM 3997 C CA . LEU A 1 514 ? 25.953 -19 -0.725 1 88.69 514 LEU A CA 1
ATOM 3998 C C . LEU A 1 514 ? 26.797 -19.984 0.093 1 88.69 514 LEU A C 1
ATOM 4000 O O . LEU A 1 514 ? 26.562 -21.188 0.054 1 88.69 514 LEU A O 1
ATOM 4004 N N . GLU A 1 515 ? 27.766 -19.422 0.801 1 86.12 515 GLU A N 1
ATOM 4005 C CA . GLU A 1 515 ? 28.594 -20.219 1.7 1 86.12 515 GLU A CA 1
ATOM 4006 C C . GLU A 1 515 ? 28.078 -20.141 3.135 1 86.12 515 GLU A C 1
ATOM 4008 O O . GLU A 1 515 ? 27.344 -19.219 3.494 1 86.12 515 GLU A O 1
ATOM 4013 N N . GLU A 1 516 ? 28.484 -21.172 3.848 1 84.88 516 GLU A N 1
ATOM 4014 C CA . GLU A 1 516 ? 28.156 -21.172 5.266 1 84.88 516 GLU A CA 1
ATOM 4015 C C . GLU A 1 516 ? 28.594 -19.859 5.934 1 84.88 516 GLU A C 1
ATOM 4017 O O . GLU A 1 516 ? 29.719 -19.406 5.723 1 84.88 516 GLU A O 1
ATOM 4022 N N . GLY A 1 517 ? 27.625 -19.266 6.613 1 87 517 GLY A N 1
ATOM 4023 C CA . GLY A 1 517 ? 27.938 -18.016 7.297 1 87 517 GLY A CA 1
ATOM 4024 C C . GLY A 1 517 ? 27.578 -16.781 6.488 1 87 517 GLY A C 1
ATOM 4025 O O . GLY A 1 517 ? 27.703 -15.656 6.973 1 87 517 GLY A O 1
ATOM 4026 N N . HIS A 1 518 ? 27.172 -17.062 5.297 1 90.25 518 HIS A N 1
ATOM 4027 C CA . HIS A 1 518 ? 26.703 -15.945 4.492 1 90.25 518 HIS A CA 1
ATOM 4028 C C . HIS A 1 518 ? 25.25 -15.594 4.844 1 90.25 518 HIS A C 1
ATOM 4030 O O . HIS A 1 518 ? 24.406 -16.484 4.977 1 90.25 518 HIS A O 1
ATOM 4036 N N . LEU A 1 519 ? 25.031 -14.32 5.07 1 92.88 519 LEU A N 1
ATOM 4037 C CA . LEU A 1 519 ? 23.688 -13.758 5.188 1 92.88 519 LEU A CA 1
ATOM 4038 C C . LEU A 1 519 ? 23.406 -12.805 4.027 1 92.88 519 LEU A C 1
ATOM 4040 O O . LEU A 1 519 ? 23.984 -11.719 3.945 1 92.88 519 LEU A O 1
ATOM 4044 N N . LEU A 1 520 ? 22.578 -13.328 3.178 1 94.81 520 LEU A N 1
ATOM 4045 C CA . LEU A 1 520 ? 22.156 -12.5 2.047 1 94.81 520 LEU A CA 1
ATOM 4046 C C . LEU A 1 520 ? 21 -11.594 2.434 1 94.81 520 LEU A C 1
ATOM 4048 O O . LEU A 1 520 ? 19.953 -12.07 2.896 1 94.81 520 LEU A O 1
ATOM 4052 N N . ILE A 1 521 ? 21.188 -10.273 2.314 1 95.12 521 ILE A N 1
ATOM 4053 C CA . ILE A 1 521 ? 20.141 -9.289 2.578 1 95.12 521 ILE A CA 1
ATOM 4054 C C . ILE A 1 521 ? 19.812 -8.531 1.291 1 95.12 521 ILE A C 1
ATOM 4056 O O . ILE A 1 521 ? 20.703 -8.07 0.584 1 95.12 521 ILE A O 1
ATOM 4060 N N . PHE A 1 522 ? 18.531 -8.461 0.969 1 95.81 522 PHE A N 1
ATOM 4061 C CA . PHE A 1 522 ? 18.219 -7.75 -0.267 1 95.81 522 PHE A CA 1
ATOM 4062 C C . PHE A 1 522 ? 16.906 -6.977 -0.129 1 95.81 522 PHE A C 1
ATOM 4064 O O . PHE A 1 522 ? 16.125 -7.23 0.79 1 95.81 522 PHE A O 1
ATOM 4071 N N . ASN A 1 523 ? 16.734 -5.973 -0.967 1 94.38 523 ASN A N 1
ATOM 4072 C CA . ASN A 1 523 ? 15.531 -5.156 -1.076 1 94.38 523 ASN A CA 1
ATOM 4073 C C . ASN A 1 523 ? 14.383 -5.926 -1.722 1 94.38 523 ASN A C 1
ATOM 4075 O O . ASN A 1 523 ? 14.336 -6.062 -2.945 1 94.38 523 ASN A O 1
ATOM 4079 N N . ASN A 1 524 ? 13.43 -6.363 -0.955 1 92.38 524 ASN A N 1
ATOM 4080 C CA . ASN A 1 524 ? 12.352 -7.215 -1.433 1 92.38 524 ASN A CA 1
ATOM 4081 C C . ASN A 1 524 ? 11.336 -6.426 -2.262 1 92.38 524 ASN A C 1
ATOM 4083 O O . ASN A 1 524 ? 10.461 -7.012 -2.9 1 92.38 524 ASN A O 1
ATOM 4087 N N . GLN A 1 525 ? 11.461 -5.164 -2.332 1 89.94 525 GLN A N 1
ATOM 4088 C CA . GLN A 1 525 ? 10.586 -4.344 -3.162 1 89.94 525 GLN A CA 1
ATOM 4089 C C . GLN A 1 525 ? 11.164 -4.16 -4.562 1 89.94 525 GLN A C 1
ATOM 4091 O O . GLN A 1 525 ? 10.461 -3.738 -5.48 1 89.94 525 GLN A O 1
ATOM 4096 N N . ARG A 1 526 ? 12.344 -4.508 -4.664 1 94.12 526 ARG A N 1
ATOM 4097 C CA . ARG A 1 526 ? 13.094 -4.293 -5.898 1 94.12 526 ARG A CA 1
ATOM 4098 C C . ARG A 1 526 ? 13.586 -5.613 -6.477 1 94.12 526 ARG A C 1
ATOM 4100 O O . ARG A 1 526 ? 13.398 -5.887 -7.664 1 94.12 526 ARG A O 1
ATOM 4107 N N . MET A 1 527 ? 14.07 -6.41 -5.645 1 96.69 527 MET A N 1
ATOM 4108 C CA . MET A 1 527 ? 14.727 -7.641 -6.07 1 96.69 527 MET A CA 1
ATOM 4109 C C . MET A 1 527 ? 13.758 -8.82 -6.012 1 96.69 527 MET A C 1
ATOM 4111 O O . MET A 1 527 ? 12.977 -8.945 -5.066 1 96.69 527 MET A O 1
ATOM 4115 N N . LEU A 1 528 ? 13.867 -9.594 -7.055 1 97.44 528 LEU A N 1
ATOM 4116 C CA . LEU A 1 528 ? 13.305 -10.938 -6.992 1 97.44 528 LEU A CA 1
ATOM 4117 C C . LEU A 1 528 ? 14.367 -11.953 -6.582 1 97.44 528 LEU A C 1
ATOM 4119 O O . LEU A 1 528 ? 15.523 -11.828 -6.973 1 97.44 528 LEU A O 1
ATOM 4123 N N . HIS A 1 529 ? 13.938 -12.891 -5.824 1 96.44 529 HIS A N 1
ATOM 4124 C CA . HIS A 1 529 ? 14.859 -13.953 -5.457 1 96.44 529 HIS A CA 1
ATOM 4125 C C . HIS A 1 529 ? 14.344 -15.312 -5.918 1 96.44 529 HIS A C 1
ATOM 4127 O O . HIS A 1 529 ? 13.133 -15.492 -6.102 1 96.44 529 HIS A O 1
ATOM 4133 N N . GLY A 1 530 ? 15.227 -16.172 -6.215 1 93.44 530 GLY A N 1
ATOM 4134 C CA . GLY A 1 530 ? 14.953 -17.562 -6.562 1 93.44 530 GLY A CA 1
ATOM 4135 C C . GLY A 1 530 ? 16.047 -18.516 -6.133 1 93.44 530 GLY A C 1
ATOM 4136 O O . GLY A 1 530 ? 16.969 -18.125 -5.406 1 93.44 530 GLY A O 1
ATOM 4137 N N . ARG A 1 531 ? 15.82 -19.766 -6.48 1 90.19 531 ARG A N 1
ATOM 4138 C CA . ARG A 1 531 ? 16.781 -20.828 -6.184 1 90.19 531 ARG A CA 1
ATOM 4139 C C . ARG A 1 531 ? 16.797 -21.875 -7.285 1 90.19 531 ARG A C 1
ATOM 4141 O O . ARG A 1 531 ? 15.742 -22.328 -7.734 1 90.19 531 ARG A O 1
ATOM 4148 N N . ARG A 1 532 ? 17.984 -22.219 -7.664 1 90.69 532 ARG A N 1
ATOM 4149 C CA . ARG A 1 532 ? 18.094 -23.312 -8.617 1 90.69 532 ARG A CA 1
ATOM 4150 C C . ARG A 1 532 ? 17.828 -24.656 -7.949 1 90.69 532 ARG A C 1
ATOM 4152 O O . ARG A 1 532 ? 18 -24.797 -6.738 1 90.69 532 ARG A O 1
ATOM 4159 N N . GLY A 1 533 ? 17.266 -25.531 -8.766 1 85.5 533 GLY A N 1
ATOM 4160 C CA . GLY A 1 533 ? 17.062 -26.875 -8.258 1 85.5 533 GLY A CA 1
ATOM 4161 C C . GLY A 1 533 ? 18.344 -27.531 -7.754 1 85.5 533 GLY A C 1
ATOM 4162 O O . GLY A 1 533 ? 19.438 -27.125 -8.148 1 85.5 533 GLY A O 1
ATOM 4163 N N . PHE A 1 534 ? 18.141 -28.438 -6.734 1 82.44 534 PHE A N 1
ATOM 4164 C CA . PHE A 1 534 ? 19.328 -29.094 -6.199 1 82.44 534 PHE A CA 1
ATOM 4165 C C . PHE A 1 534 ? 19.062 -30.562 -5.918 1 82.44 534 PHE A C 1
ATOM 4167 O O . PHE A 1 534 ? 17.906 -31 -5.918 1 82.44 534 PHE A O 1
ATOM 4174 N N . GLN A 1 535 ? 20.109 -31.281 -5.898 1 79.81 535 GLN A N 1
ATOM 4175 C CA . GLN A 1 535 ? 20.109 -32.688 -5.562 1 79.81 535 GLN A CA 1
ATOM 4176 C C . GLN A 1 535 ? 21 -32.969 -4.352 1 79.81 535 GLN A C 1
ATOM 4178 O O . GLN A 1 535 ? 22.094 -32.438 -4.238 1 79.81 535 GLN A O 1
ATOM 4183 N N . LEU A 1 536 ? 20.312 -33.656 -3.385 1 72.81 536 LEU A N 1
ATOM 4184 C CA . LEU A 1 536 ? 21.078 -34.062 -2.211 1 72.81 536 LEU A CA 1
ATOM 4185 C C . LEU A 1 536 ? 21.859 -35.344 -2.488 1 72.81 536 LEU A C 1
ATOM 4187 O O . LEU A 1 536 ? 21.297 -36.344 -2.908 1 72.81 536 LEU A O 1
ATOM 4191 N N . LEU A 1 537 ? 23.141 -35.188 -2.537 1 63.5 537 LEU A N 1
ATOM 4192 C CA . LEU A 1 537 ? 23.984 -36.375 -2.793 1 63.5 537 LEU A CA 1
ATOM 4193 C C . LEU A 1 537 ? 24.109 -37.219 -1.543 1 63.5 537 LEU A C 1
ATOM 4195 O O . LEU A 1 537 ? 24.312 -38.438 -1.64 1 63.5 537 LEU A O 1
ATOM 4199 N N . SER A 1 538 ? 24.203 -36.562 -0.3 1 58.16 538 SER A N 1
ATOM 4200 C CA . SER A 1 538 ? 24.219 -37.312 0.95 1 58.16 538 SER A CA 1
ATOM 4201 C C . SER A 1 538 ? 23.125 -36.844 1.901 1 58.16 538 SER A C 1
ATOM 4203 O O . SER A 1 538 ? 22.562 -35.75 1.706 1 58.16 538 SER A O 1
ATOM 4205 N N . ALA A 1 539 ? 22.719 -37.688 2.863 1 48.28 539 ALA A N 1
ATOM 4206 C CA . ALA A 1 539 ? 21.578 -37.531 3.766 1 48.28 539 ALA A CA 1
ATOM 4207 C C . ALA A 1 539 ? 21.656 -36.219 4.531 1 48.28 539 ALA A C 1
ATOM 4209 O O . ALA A 1 539 ? 20.719 -35.844 5.25 1 48.28 539 ALA A O 1
ATOM 4210 N N . THR A 1 540 ? 22.781 -35.531 4.594 1 46.19 540 THR A N 1
ATOM 4211 C CA . THR A 1 540 ? 22.781 -34.375 5.508 1 46.19 540 THR A CA 1
ATOM 4212 C C . THR A 1 540 ? 22.203 -33.156 4.836 1 46.19 540 THR A C 1
ATOM 4214 O O . THR A 1 540 ? 22.656 -32.75 3.762 1 46.19 540 THR A O 1
ATOM 4217 N N . ALA A 1 541 ? 21.062 -32.719 5.262 1 49.19 541 ALA A N 1
ATOM 4218 C CA . ALA A 1 541 ? 20.125 -31.781 4.664 1 49.19 541 ALA A CA 1
ATOM 4219 C C . ALA A 1 541 ? 20.641 -30.344 4.809 1 49.19 541 ALA A C 1
ATOM 4221 O O . ALA A 1 541 ? 21.188 -29.969 5.844 1 49.19 541 ALA A O 1
ATOM 4222 N N . ALA A 1 542 ? 20.766 -29.609 3.711 1 48.91 542 ALA A N 1
ATOM 4223 C CA . ALA A 1 542 ? 21.031 -28.172 3.652 1 48.91 542 ALA A CA 1
ATOM 4224 C C . ALA A 1 542 ? 19.953 -27.375 4.375 1 48.91 542 ALA A C 1
ATOM 4226 O O . ALA A 1 542 ? 18.766 -27.719 4.297 1 48.91 542 ALA A O 1
ATOM 4227 N N . GLN A 1 543 ? 20.391 -26.516 5.512 1 49.41 543 GLN A N 1
ATOM 4228 C CA . GLN A 1 543 ? 19.438 -25.734 6.289 1 49.41 543 GLN A CA 1
ATOM 4229 C C . GLN A 1 543 ? 19.656 -24.25 6.078 1 49.41 543 GLN A C 1
ATOM 4231 O O . GLN A 1 543 ? 20.797 -23.766 6.09 1 49.41 543 GLN A O 1
ATOM 4236 N N . ASN A 1 544 ? 18.672 -23.594 5.445 1 53.16 544 ASN A N 1
ATOM 4237 C CA . ASN A 1 544 ? 18.703 -22.141 5.402 1 53.16 544 ASN A CA 1
ATOM 4238 C C . ASN A 1 544 ? 17.672 -21.516 6.336 1 53.16 544 ASN A C 1
ATOM 4240 O O . ASN A 1 544 ? 16.594 -22.094 6.551 1 53.16 544 ASN A O 1
ATOM 4244 N N . ALA A 1 545 ? 18.188 -20.547 7.141 1 47.09 545 ALA A N 1
ATOM 4245 C CA . ALA A 1 545 ? 17.266 -19.75 7.945 1 47.09 545 ALA A CA 1
ATOM 4246 C C . ALA A 1 545 ? 16.938 -18.438 7.254 1 47.09 545 ALA A C 1
ATOM 4248 O O . ALA A 1 545 ? 17.797 -17.812 6.641 1 47.09 545 ALA A O 1
ATOM 4249 N N . CYS A 1 546 ? 15.672 -18.219 7.09 1 56.22 546 CYS A N 1
ATOM 4250 C CA . CYS A 1 546 ? 15.234 -16.984 6.438 1 56.22 546 CYS A CA 1
ATOM 4251 C C . CYS A 1 546 ? 14.523 -16.078 7.426 1 56.22 546 CYS A C 1
ATOM 4253 O O . CYS A 1 546 ? 13.883 -16.547 8.367 1 56.22 546 CYS A O 1
ATOM 4255 N N . GLY A 1 547 ? 14.906 -14.82 7.602 1 46.09 547 GLY A N 1
ATOM 4256 C CA . GLY A 1 547 ? 14.219 -13.789 8.359 1 46.09 547 GLY A CA 1
ATOM 4257 C C . GLY A 1 547 ? 13.797 -12.609 7.512 1 46.09 547 GLY A C 1
ATOM 4258 O O . GLY A 1 547 ? 14.25 -12.461 6.375 1 46.09 547 GLY A O 1
ATOM 4259 N N . ARG A 1 548 ? 12.68 -11.93 7.973 1 46.88 548 ARG A N 1
ATOM 4260 C CA . ARG A 1 548 ? 12.148 -10.781 7.238 1 46.88 548 ARG A CA 1
ATOM 4261 C C . ARG A 1 548 ? 12.148 -9.531 8.109 1 46.88 548 ARG A C 1
ATOM 4263 O O . ARG A 1 548 ? 11.945 -9.609 9.32 1 46.88 548 ARG A O 1
ATOM 4270 N N . GLY A 1 549 ? 12.656 -8.359 7.617 1 44.5 549 GLY A N 1
ATOM 4271 C CA . GLY A 1 549 ? 12.602 -7.07 8.289 1 44.5 549 GLY A CA 1
ATOM 4272 C C . GLY A 1 549 ? 11.852 -6.016 7.5 1 44.5 549 GLY A C 1
ATOM 4273 O O . GLY A 1 549 ? 11.711 -6.129 6.281 1 44.5 549 GLY A O 1
ATOM 4274 N N . MET B 1 1 ? 3.268 -36.688 19.062 1 18.14 1 MET B N 1
ATOM 4275 C CA . MET B 1 1 ? 1.932 -36.344 18.578 1 18.14 1 MET B CA 1
ATOM 4276 C C . MET B 1 1 ? 1.666 -34.844 18.719 1 18.14 1 MET B C 1
ATOM 4278 O O . MET B 1 1 ? 1.463 -34.344 19.828 1 18.14 1 MET B O 1
ATOM 4282 N N . VAL B 1 2 ? 2.371 -34.062 17.922 1 20.41 2 VAL B N 1
ATOM 4283 C CA . VAL B 1 2 ? 2.422 -32.594 17.969 1 20.41 2 VAL B CA 1
ATOM 4284 C C . VAL B 1 2 ? 1.026 -32.031 17.734 1 20.41 2 VAL B C 1
ATOM 4286 O O . VAL B 1 2 ? 0.392 -32.312 16.719 1 20.41 2 VAL B O 1
ATOM 4289 N N . ARG B 1 3 ? 0.277 -31.766 18.844 1 21.72 3 ARG B N 1
ATOM 4290 C CA . ARG B 1 3 ? -1.103 -31.297 18.859 1 21.72 3 ARG B CA 1
ATOM 4291 C C . ARG B 1 3 ? -1.279 -30.078 17.969 1 21.72 3 ARG B C 1
ATOM 4293 O O . ARG B 1 3 ? -0.506 -29.125 18.062 1 21.72 3 ARG B O 1
ATOM 4300 N N . PRO B 1 4 ? -2.004 -30.203 16.859 1 24.5 4 PRO B N 1
ATOM 4301 C CA . PRO B 1 4 ? -2.271 -29.219 15.797 1 24.5 4 PRO B CA 1
ATOM 4302 C C . PRO B 1 4 ? -2.807 -27.906 16.344 1 24.5 4 PRO B C 1
ATOM 4304 O O . PRO B 1 4 ? -3.711 -27.891 17.188 1 24.5 4 PRO B O 1
ATOM 4307 N N . SER B 1 5 ? -1.855 -27.047 16.625 1 24.73 5 SER B N 1
ATOM 4308 C CA . SER B 1 5 ? -2.184 -25.797 17.312 1 24.73 5 SER B CA 1
ATOM 4309 C C . SER B 1 5 ? -3.418 -25.141 16.703 1 24.73 5 SER B C 1
ATOM 4311 O O . SER B 1 5 ? -3.471 -24.906 15.5 1 24.73 5 SER B O 1
ATOM 4313 N N . LEU B 1 6 ? -4.637 -25.219 17.281 1 26.02 6 LEU B N 1
ATOM 4314 C CA . LEU B 1 6 ? -6.027 -24.812 17.141 1 26.02 6 LEU B CA 1
ATOM 4315 C C . LEU B 1 6 ? -6.117 -23.328 16.797 1 26.02 6 LEU B C 1
ATOM 4317 O O . LEU B 1 6 ? -7.203 -22.812 16.516 1 26.02 6 LEU B O 1
ATOM 4321 N N . ARG B 1 7 ? -5.137 -22.547 17.094 1 27.52 7 ARG B N 1
ATOM 4322 C CA . ARG B 1 7 ? -5.352 -21.109 17.234 1 27.52 7 ARG B CA 1
ATOM 4323 C C . ARG B 1 7 ? -5.445 -20.422 15.883 1 27.52 7 ARG B C 1
ATOM 4325 O O . ARG B 1 7 ? -6.059 -19.359 15.758 1 27.52 7 ARG B O 1
ATOM 4332 N N . SER B 1 8 ? -4.754 -20.859 14.875 1 29.19 8 SER B N 1
ATOM 4333 C CA . SER B 1 8 ? -4.664 -20.109 13.633 1 29.19 8 SER B CA 1
ATOM 4334 C C . SER B 1 8 ? -5.973 -20.172 12.852 1 29.19 8 SER B C 1
ATOM 4336 O O . SER B 1 8 ? -6.188 -19.391 11.922 1 29.19 8 SER B O 1
ATOM 4338 N N . ASP B 1 9 ? -6.867 -21.062 13.203 1 30.05 9 ASP B N 1
ATOM 4339 C CA . ASP B 1 9 ? -8.047 -21.438 12.422 1 30.05 9 ASP B CA 1
ATOM 4340 C C . ASP B 1 9 ? -9.156 -20.406 12.578 1 30.05 9 ASP B C 1
ATOM 4342 O O . ASP B 1 9 ? -10.039 -20.297 11.727 1 30.05 9 ASP B O 1
ATOM 4346 N N . LEU B 1 10 ? -9.094 -19.734 13.688 1 29.91 10 LEU B N 1
ATOM 4347 C CA . LEU B 1 10 ? -10.328 -19.078 14.094 1 29.91 10 LEU B CA 1
ATOM 4348 C C . LEU B 1 10 ? -10.5 -17.75 13.352 1 29.91 10 LEU B C 1
ATOM 4350 O O . LEU B 1 10 ? -11.609 -17.406 12.945 1 29.91 10 LEU B O 1
ATOM 4354 N N . SER B 1 11 ? -9.398 -17.094 13.148 1 32.78 11 SER B N 1
ATOM 4355 C CA . SER B 1 11 ? -9.633 -15.734 12.672 1 32.78 11 SER B CA 1
ATOM 4356 C C . SER B 1 11 ? -10.109 -15.734 11.219 1 32.78 11 SER B C 1
ATOM 4358 O O . SER B 1 11 ? -10.945 -14.914 10.836 1 32.78 11 SER B O 1
ATOM 4360 N N . VAL B 1 12 ? -9.617 -16.625 10.469 1 33.28 12 VAL B N 1
ATOM 4361 C CA . VAL B 1 12 ? -10.023 -16.719 9.07 1 33.28 12 VAL B CA 1
ATOM 4362 C C . VAL B 1 12 ? -11.484 -17.156 8.977 1 33.28 12 VAL B C 1
ATOM 4364 O O . VAL B 1 12 ? -12.242 -16.625 8.164 1 33.28 12 VAL B O 1
ATOM 4367 N N . SER B 1 13 ? -11.859 -18.031 9.898 1 33.38 13 SER B N 1
ATOM 4368 C CA . SER B 1 13 ? -13.234 -18.516 9.875 1 33.38 13 SER B CA 1
ATOM 4369 C C . SER B 1 13 ? -14.219 -17.391 10.172 1 33.38 13 SER B C 1
ATOM 4371 O O . SER B 1 13 ? -15.312 -17.344 9.594 1 33.38 13 SER B O 1
ATOM 4373 N N . LEU B 1 14 ? -13.797 -16.594 10.977 1 33.44 14 LEU B N 1
ATOM 4374 C CA . LEU B 1 14 ? -14.734 -15.562 11.398 1 33.44 14 LEU B CA 1
ATOM 4375 C C . LEU B 1 14 ? -14.945 -14.539 10.289 1 33.44 14 LEU B C 1
ATOM 4377 O O . LEU B 1 14 ? -16.062 -14.094 10.062 1 33.44 14 LEU B O 1
ATOM 4381 N N . LEU B 1 15 ? -13.898 -14.242 9.633 1 33.69 15 LEU B N 1
ATOM 4382 C CA . LEU B 1 15 ? -14.047 -13.25 8.578 1 33.69 15 LEU B CA 1
ATOM 4383 C C . LEU B 1 15 ? -14.859 -13.812 7.418 1 33.69 15 LEU B C 1
ATOM 4385 O O . LEU B 1 15 ? -15.641 -13.086 6.793 1 33.69 15 LEU B O 1
ATOM 4389 N N . ARG B 1 16 ? -14.805 -15.07 7.199 1 35.31 16 ARG B N 1
ATOM 4390 C CA . ARG B 1 16 ? -15.602 -15.727 6.172 1 35.31 16 ARG B CA 1
ATOM 4391 C C . ARG B 1 16 ? -17.094 -15.68 6.523 1 35.31 16 ARG B C 1
ATOM 4393 O O . ARG B 1 16 ? -17.938 -15.547 5.637 1 35.31 16 ARG B O 1
ATOM 4400 N N . LYS B 1 17 ? -17.344 -16.062 7.805 1 34.12 17 LYS B N 1
ATOM 4401 C CA . LYS B 1 17 ? -18.75 -15.977 8.203 1 34.12 17 LYS B CA 1
ATOM 4402 C C . LYS B 1 17 ? -19.281 -14.555 8 1 34.12 17 LYS B C 1
ATOM 4404 O O . LYS B 1 17 ? -20.438 -14.375 7.645 1 34.12 17 LYS B O 1
ATOM 4409 N N . CYS B 1 18 ? -18.422 -13.688 8.281 1 33.28 18 CYS B N 1
ATOM 4410 C CA . CYS B 1 18 ? -18.875 -12.32 8.062 1 33.28 18 CYS B CA 1
ATOM 4411 C C . CYS B 1 18 ? -19.062 -12.031 6.578 1 33.28 18 CYS B C 1
ATOM 4413 O O . CYS B 1 18 ? -19.906 -11.211 6.199 1 33.28 18 CYS B O 1
ATOM 4415 N N . CYS B 1 19 ? -18.219 -12.602 5.785 1 33.12 19 CYS B N 1
ATOM 4416 C CA . CYS B 1 19 ? -18.359 -12.438 4.344 1 33.12 19 CYS B CA 1
ATOM 4417 C C . CYS B 1 19 ? -19.5 -13.305 3.807 1 33.12 19 CYS B C 1
ATOM 4419 O O . CYS B 1 19 ? -19.828 -13.234 2.623 1 33.12 19 CYS B O 1
ATOM 4421 N N . ALA B 1 20 ? -19.812 -14.469 4.422 1 29.27 20 ALA B N 1
ATOM 4422 C CA . ALA B 1 20 ? -20.953 -15.234 3.941 1 29.27 20 ALA B CA 1
ATOM 4423 C C . ALA B 1 20 ? -22.219 -14.367 3.891 1 29.27 20 ALA B C 1
ATOM 4425 O O . ALA B 1 20 ? -23.281 -14.836 3.475 1 29.27 20 ALA B O 1
ATOM 4426 N N . SER B 1 21 ? -22.359 -13.469 4.777 1 28.02 21 SER B N 1
ATOM 4427 C CA . SER B 1 21 ? -23.484 -12.617 4.406 1 28.02 21 SER B CA 1
ATOM 4428 C C . SER B 1 21 ? -23.25 -11.961 3.051 1 28.02 21 SER B C 1
ATOM 4430 O O . SER B 1 21 ? -22.109 -11.758 2.633 1 28.02 21 SER B O 1
ATOM 4432 N N . ASN B 1 22 ? -24.188 -11.906 2.086 1 29.77 22 ASN B N 1
ATOM 4433 C CA . ASN B 1 22 ? -24.219 -11.602 0.66 1 29.77 22 ASN B CA 1
ATOM 4434 C C . ASN B 1 22 ? -23.297 -10.422 0.327 1 29.77 22 ASN B C 1
ATOM 4436 O O . ASN B 1 22 ? -23.328 -9.898 -0.788 1 29.77 22 ASN B O 1
ATOM 4440 N N . ARG B 1 23 ? -22.859 -9.633 1.301 1 29.67 23 ARG B N 1
ATOM 4441 C CA . ARG B 1 23 ? -22.172 -8.461 0.766 1 29.67 23 ARG B CA 1
ATOM 4442 C C . ARG B 1 23 ? -20.688 -8.734 0.591 1 29.67 23 ARG B C 1
ATOM 4444 O O . ARG B 1 23 ? -19.984 -9.07 1.556 1 29.67 23 ARG B O 1
ATOM 4451 N N . ARG B 1 24 ? -20.172 -9.133 -0.562 1 33.16 24 ARG B N 1
ATOM 4452 C CA . ARG B 1 24 ? -18.797 -9.18 -1.016 1 33.16 24 ARG B CA 1
ATOM 4453 C C . ARG B 1 24 ? -18 -7.984 -0.485 1 33.16 24 ARG B C 1
ATOM 4455 O O . ARG B 1 24 ? -18.312 -6.836 -0.806 1 33.16 24 ARG B O 1
ATOM 4462 N N . ILE B 1 25 ? -17.516 -8.062 0.776 1 33.97 25 ILE B N 1
ATOM 4463 C CA . ILE B 1 25 ? -16.656 -6.977 1.241 1 33.97 25 ILE B CA 1
ATOM 4464 C C . ILE B 1 25 ? -15.492 -6.785 0.268 1 33.97 25 ILE B C 1
ATOM 4466 O O . ILE B 1 25 ? -14.891 -7.758 -0.194 1 33.97 25 ILE B O 1
ATOM 4470 N N . PRO B 1 26 ? -15.336 -5.715 -0.211 1 33.12 26 PRO B N 1
ATOM 4471 C CA . PRO B 1 26 ? -14.219 -5.496 -1.135 1 33.12 26 PRO B CA 1
ATOM 4472 C C . PRO B 1 26 ? -12.883 -5.984 -0.576 1 33.12 26 PRO B C 1
ATOM 4474 O O . PRO B 1 26 ? -12.664 -5.934 0.637 1 33.12 26 PRO B O 1
ATOM 4477 N N . GLY B 1 27 ? -12.289 -6.949 -1.17 1 33.16 27 GLY B N 1
ATOM 4478 C CA . GLY B 1 27 ? -11.094 -7.688 -0.812 1 33.16 27 GLY B CA 1
ATOM 4479 C C . GLY B 1 27 ? -10.039 -6.824 -0.147 1 33.16 27 GLY B C 1
ATOM 4480 O O . GLY B 1 27 ? -9.312 -7.289 0.737 1 33.16 27 GLY B O 1
ATOM 4481 N N . ASN B 1 28 ? -9.789 -5.637 -0.535 1 34.59 28 ASN B N 1
ATOM 4482 C CA . ASN B 1 28 ? -8.711 -4.855 0.065 1 34.59 28 ASN B CA 1
ATOM 4483 C C . ASN B 1 28 ? -9.039 -4.453 1.5 1 34.59 28 ASN B C 1
ATOM 4485 O O . ASN B 1 28 ? -8.195 -3.904 2.207 1 34.59 28 ASN B O 1
ATOM 4489 N N . LEU B 1 29 ? -10.258 -4.559 1.865 1 33.5 29 LEU B N 1
ATOM 4490 C CA . LEU B 1 29 ? -10.633 -4.074 3.191 1 33.5 29 LEU B CA 1
ATOM 4491 C C . LEU B 1 29 ? -10.289 -5.109 4.262 1 33.5 29 LEU B C 1
ATOM 4493 O O . LEU B 1 29 ? -10.266 -4.793 5.453 1 33.5 29 LEU B O 1
ATOM 4497 N N . ILE B 1 30 ? -10.258 -6.363 3.922 1 30.12 30 ILE B N 1
ATOM 4498 C CA . ILE B 1 30 ? -10.156 -7.391 4.949 1 30.12 30 ILE B CA 1
ATOM 4499 C C . ILE B 1 30 ? -8.688 -7.68 5.25 1 30.12 30 ILE B C 1
ATOM 4501 O O . ILE B 1 30 ? -8.375 -8.398 6.199 1 30.12 30 ILE B O 1
ATOM 4505 N N . SER B 1 31 ? -7.777 -7.199 4.531 1 29.22 31 SER B N 1
ATOM 4506 C CA . SER B 1 31 ? -6.453 -7.801 4.637 1 29.22 31 SER B CA 1
ATOM 4507 C C . SER B 1 31 ? -5.809 -7.477 5.98 1 29.22 31 SER B C 1
ATOM 4509 O O . SER B 1 31 ? -4.672 -7.883 6.246 1 29.22 31 SER B O 1
ATOM 4511 N N . VAL B 1 32 ? -6.289 -6.539 6.73 1 28.11 32 VAL B N 1
ATOM 4512 C CA . VAL B 1 32 ? -5.367 -5.898 7.664 1 28.11 32 VAL B CA 1
ATOM 4513 C C . VAL B 1 32 ? -5.219 -6.766 8.914 1 28.11 32 VAL B C 1
ATOM 4515 O O . VAL B 1 32 ? -4.48 -6.41 9.836 1 28.11 32 VAL B O 1
ATOM 4518 N N . PHE B 1 33 ? -6.016 -7.773 9.148 1 25.94 33 PHE B N 1
ATOM 4519 C CA . PHE B 1 33 ? -6.086 -8.062 10.578 1 25.94 33 PHE B CA 1
ATOM 4520 C C . PHE B 1 33 ? -4.879 -8.875 11.023 1 25.94 33 PHE B C 1
ATOM 4522 O O . PHE B 1 33 ? -4.812 -9.328 12.172 1 25.94 33 PHE B O 1
ATOM 4529 N N . GLN B 1 34 ? -4.094 -9.305 10.227 1 24.88 34 GLN B N 1
ATOM 4530 C CA . GLN B 1 34 ? -3.34 -10.391 10.859 1 24.88 34 GLN B CA 1
ATOM 4531 C C . GLN B 1 34 ? -2.076 -9.859 11.523 1 24.88 34 GLN B C 1
ATOM 4533 O O . GLN B 1 34 ? -1.029 -9.742 10.883 1 24.88 34 GLN B O 1
ATOM 4538 N N . SER B 1 35 ? -2.139 -8.695 12.273 1 22.03 35 SER B N 1
ATOM 4539 C CA . SER B 1 35 ? -0.885 -8.156 12.797 1 22.03 35 SER B CA 1
ATOM 4540 C C . SER B 1 35 ? -0.299 -9.078 13.867 1 22.03 35 SER B C 1
ATOM 4542 O O . SER B 1 35 ? -1.003 -9.922 14.414 1 22.03 35 SER B O 1
ATOM 4544 N N . SER B 1 36 ? 0.983 -8.711 14.328 1 20.73 36 SER B N 1
ATOM 4545 C CA . SER B 1 36 ? 2.152 -9.312 14.961 1 20.73 36 SER B CA 1
ATOM 4546 C C . SER B 1 36 ? 1.999 -9.359 16.484 1 20.73 36 SER B C 1
ATOM 4548 O O . SER B 1 36 ? 1.804 -8.32 17.125 1 20.73 36 SER B O 1
ATOM 4550 N N . LEU B 1 37 ? 1.494 -10.344 17.125 1 20.44 37 LEU B N 1
ATOM 4551 C CA . LEU B 1 37 ? 1.373 -10.516 18.578 1 20.44 37 LEU B CA 1
ATOM 4552 C C . LEU B 1 37 ? 2.748 -10.617 19.234 1 20.44 37 LEU B C 1
ATOM 4554 O O . LEU B 1 37 ? 3.49 -11.57 18.984 1 20.44 37 LEU B O 1
ATOM 4558 N N . THR B 1 38 ? 3.527 -9.484 19.328 1 19.38 38 THR B N 1
ATOM 4559 C CA . THR B 1 38 ? 4.773 -9.672 20.062 1 19.38 38 THR B CA 1
ATOM 4560 C C . THR B 1 38 ? 4.516 -9.703 21.562 1 19.38 38 THR B C 1
ATOM 4562 O O . THR B 1 38 ? 3.777 -8.867 22.094 1 19.38 38 THR B O 1
ATOM 4565 N N . PRO B 1 39 ? 4.758 -10.727 22.391 1 19.31 39 PRO B N 1
ATOM 4566 C CA . PRO B 1 39 ? 4.547 -10.891 23.828 1 19.31 39 PRO B CA 1
ATOM 4567 C C . PRO B 1 39 ? 5.414 -9.945 24.672 1 19.31 39 PRO B C 1
ATOM 4569 O O . PRO B 1 39 ? 6.613 -9.82 24.406 1 19.31 39 PRO B O 1
ATOM 4572 N N . SER B 1 40 ? 4.93 -8.773 25.062 1 18.36 40 SER B N 1
ATOM 4573 C CA . SER B 1 40 ? 5.566 -7.793 25.938 1 18.36 40 SER B CA 1
ATOM 4574 C C . SER B 1 40 ? 5.941 -8.414 27.281 1 18.36 40 SER B C 1
ATOM 4576 O O . SER B 1 40 ? 5.137 -9.117 27.891 1 18.36 40 SER B O 1
ATOM 4578 N N . ARG B 1 41 ? 7.262 -8.562 27.609 1 18.22 41 ARG B N 1
ATOM 4579 C CA . ARG B 1 41 ? 7.836 -8.984 28.875 1 18.22 41 ARG B CA 1
ATOM 4580 C C . ARG B 1 41 ? 7.578 -7.949 29.969 1 18.22 41 ARG B C 1
ATOM 4582 O O . ARG B 1 41 ? 7.918 -6.773 29.812 1 18.22 41 ARG B O 1
ATOM 4589 N N . LEU B 1 42 ? 6.52 -8.055 30.844 1 18.72 42 LEU B N 1
ATOM 4590 C CA . LEU B 1 42 ? 6.129 -7.332 32.062 1 18.72 42 LEU B CA 1
ATOM 4591 C C . LEU B 1 42 ? 7.277 -7.281 33.062 1 18.72 42 LEU B C 1
ATOM 4593 O O . LEU B 1 42 ? 7.758 -8.328 33.5 1 18.72 42 LEU B O 1
ATOM 4597 N N . THR B 1 43 ? 8.18 -6.449 32.906 1 17.12 43 THR B N 1
ATOM 4598 C CA . THR B 1 43 ? 9.18 -6.301 33.969 1 17.12 43 THR B CA 1
ATOM 4599 C C . THR B 1 43 ? 8.516 -5.949 35.312 1 17.12 43 THR B C 1
ATOM 4601 O O . THR B 1 43 ? 7.598 -5.129 35.344 1 17.12 43 THR B O 1
ATOM 4604 N N . ARG B 1 44 ? 8.656 -6.844 36.375 1 17.69 44 ARG B N 1
ATOM 4605 C CA . ARG B 1 44 ? 8.242 -7 37.781 1 17.69 44 ARG B CA 1
ATOM 4606 C C . ARG B 1 44 ? 8.75 -5.84 38.625 1 17.69 44 ARG B C 1
ATOM 4608 O O . ARG B 1 44 ? 9.961 -5.625 38.75 1 17.69 44 ARG B O 1
ATOM 4615 N N . GLY B 1 45 ? 8.297 -4.617 38.5 1 16.78 45 GLY B N 1
ATOM 4616 C CA . GLY B 1 45 ? 8.648 -3.76 39.625 1 16.78 45 GLY B CA 1
ATOM 4617 C C . GLY B 1 45 ? 8.297 -4.371 40.969 1 16.78 45 GLY B C 1
ATOM 4618 O O . GLY B 1 45 ? 7.355 -5.152 41.094 1 16.78 45 GLY B O 1
ATOM 4619 N N . SER B 1 46 ? 9.188 -4.453 42.062 1 16.7 46 SER B N 1
ATOM 4620 C CA . SER B 1 46 ? 9.406 -5.129 43.344 1 16.7 46 SER B CA 1
ATOM 4621 C C . SER B 1 46 ? 8.406 -4.668 44.406 1 16.7 46 SER B C 1
ATOM 4623 O O . SER B 1 46 ? 8.43 -5.141 45.531 1 16.7 46 SER B O 1
ATOM 4625 N N . ARG B 1 47 ? 7.488 -3.695 44.281 1 17.14 47 ARG B N 1
ATOM 4626 C CA . ARG B 1 47 ? 7.16 -3.293 45.625 1 17.14 47 ARG B CA 1
ATOM 4627 C C . ARG B 1 47 ? 6.605 -4.469 46.438 1 17.14 47 ARG B C 1
ATOM 4629 O O . ARG B 1 47 ? 5.844 -5.281 45.906 1 17.14 47 ARG B O 1
ATOM 4636 N N . ALA B 1 48 ? 7.148 -4.84 47.719 1 15.97 48 ALA B N 1
ATOM 4637 C CA . ALA B 1 48 ? 7.062 -5.863 48.75 1 15.97 48 ALA B CA 1
ATOM 4638 C C . ALA B 1 48 ? 5.684 -5.863 49.406 1 15.97 48 ALA B C 1
ATOM 4640 O O . ALA B 1 48 ? 5.512 -6.414 50.5 1 15.97 48 ALA B O 1
ATOM 4641 N N . PHE B 1 49 ? 4.555 -5.387 48.781 1 16.16 49 PHE B N 1
ATOM 4642 C CA . PHE B 1 49 ? 3.527 -5.246 49.812 1 16.16 49 PHE B CA 1
ATOM 4643 C C . PHE B 1 49 ? 3.279 -6.574 50.531 1 16.16 49 PHE B C 1
ATOM 4645 O O . PHE B 1 49 ? 3.43 -7.641 49.906 1 16.16 49 PHE B O 1
ATOM 4652 N N . SER B 1 50 ? 3.17 -6.586 52 1 15.71 50 SER B N 1
ATOM 4653 C CA . SER B 1 50 ? 3.055 -7.496 53.125 1 15.71 50 SER B CA 1
ATOM 4654 C C . SER B 1 50 ? 1.842 -8.406 53 1 15.71 50 SER B C 1
ATOM 4656 O O . SER B 1 50 ? 0.808 -7.996 52.469 1 15.71 50 SER B O 1
ATOM 4658 N N . ILE B 1 51 ? 2.02 -9.766 53.281 1 15.91 51 ILE B N 1
ATOM 4659 C CA . ILE B 1 51 ? 1.403 -11.062 53 1 15.91 51 ILE B CA 1
ATOM 4660 C C . ILE B 1 51 ? 0.209 -11.258 53.938 1 15.91 51 ILE B C 1
ATOM 4662 O O . ILE B 1 51 ? -0.514 -12.25 53.844 1 15.91 51 ILE B O 1
ATOM 4666 N N . ARG B 1 52 ? -0.606 -10.25 54.5 1 15.46 52 ARG B N 1
ATOM 4667 C CA . ARG B 1 52 ? -1.14 -10.75 55.75 1 15.46 52 ARG B CA 1
ATOM 4668 C C . ARG B 1 52 ? -1.906 -12.047 55.562 1 15.46 52 ARG B C 1
ATOM 4670 O O . ARG B 1 52 ? -2.521 -12.258 54.5 1 15.46 52 ARG B O 1
ATOM 4677 N N . PRO B 1 53 ? -1.843 -13.016 56.625 1 15.18 53 PRO B N 1
ATOM 4678 C CA . PRO B 1 53 ? -2.012 -14.469 56.781 1 15.18 53 PRO B CA 1
ATOM 4679 C C . PRO B 1 53 ? -3.445 -14.922 56.5 1 15.18 53 PRO B C 1
ATOM 4681 O O . PRO B 1 53 ? -3.67 -15.82 55.688 1 15.18 53 PRO B O 1
ATOM 4684 N N . ALA B 1 54 ? -4.371 -14.789 57.531 1 14.71 54 ALA B N 1
ATOM 4685 C CA . ALA B 1 54 ? -4.762 -15.914 58.375 1 14.71 54 ALA B CA 1
ATOM 4686 C C . ALA B 1 54 ? -6.008 -16.609 57.844 1 14.71 54 ALA B C 1
ATOM 4688 O O . ALA B 1 54 ? -6.652 -16.109 56.906 1 14.71 54 ALA B O 1
ATOM 4689 N N . ILE B 1 55 ? -7.125 -16.906 58.75 1 14.39 55 ILE B N 1
ATOM 4690 C CA . ILE B 1 55 ? -7.734 -18.078 59.375 1 14.39 55 ILE B CA 1
ATOM 4691 C C . ILE B 1 55 ? -9.086 -18.375 58.75 1 14.39 55 ILE B C 1
ATOM 4693 O O . ILE B 1 55 ? -9.352 -19.516 58.344 1 14.39 55 ILE B O 1
ATOM 4697 N N . GLY B 1 56 ? -10.141 -17.438 58.75 1 14.14 56 GLY B N 1
ATOM 4698 C CA . GLY B 1 56 ? -11.234 -17.953 59.562 1 14.14 56 GLY B CA 1
ATOM 4699 C C . GLY B 1 56 ? -12.086 -18.969 58.812 1 14.14 56 GLY B C 1
ATOM 4700 O O . GLY B 1 56 ? -11.953 -19.125 57.594 1 14.14 56 GLY B O 1
ATOM 4701 N N . SER B 1 57 ? -13.523 -18.984 59.062 1 14.4 57 SER B N 1
ATOM 4702 C CA . SER B 1 57 ? -14.57 -19.844 59.625 1 14.4 57 SER B CA 1
ATOM 4703 C C . SER B 1 57 ? -15.281 -20.625 58.5 1 14.4 57 SER B C 1
ATOM 4705 O O . SER B 1 57 ? -15.273 -20.203 57.344 1 14.4 57 SER B O 1
ATOM 4707 N N . ALA B 1 58 ? -15.844 -21.875 58.844 1 13.93 58 ALA B N 1
ATOM 4708 C CA . ALA B 1 58 ? -16.266 -23.234 58.562 1 13.93 58 ALA B CA 1
ATOM 4709 C C . ALA B 1 58 ? -17.578 -23.25 57.75 1 13.93 58 ALA B C 1
ATOM 4711 O O . ALA B 1 58 ? -17.812 -24.156 56.969 1 13.93 58 ALA B O 1
ATOM 4712 N N . LEU B 1 59 ? -18.5 -22.172 57.844 1 14.13 59 LEU B N 1
ATOM 4713 C CA . LEU B 1 59 ? -19.812 -22.719 58.219 1 14.13 59 LEU B CA 1
ATOM 4714 C C . LEU B 1 59 ? -20.344 -23.609 57.125 1 14.13 59 LEU B C 1
ATOM 4716 O O . LEU B 1 59 ? -20.062 -23.406 55.938 1 14.13 59 LEU B O 1
ATOM 4720 N N . ALA B 1 60 ? -21.312 -24.609 57.438 1 13.96 60 ALA B N 1
ATOM 4721 C CA . ALA B 1 60 ? -21.875 -25.953 57.375 1 13.96 60 ALA B CA 1
ATOM 4722 C C . ALA B 1 60 ? -22.891 -26.062 56.219 1 13.96 60 ALA B C 1
ATOM 4724 O O . ALA B 1 60 ? -22.953 -27.078 55.562 1 13.96 60 ALA B O 1
ATOM 4725 N N . ILE B 1 61 ? -23.703 -24.922 55.875 1 14.28 61 ILE B N 1
ATOM 4726 C CA . ILE B 1 61 ? -25.094 -25.359 56.031 1 14.28 61 ILE B CA 1
ATOM 4727 C C . ILE B 1 61 ? -25.422 -26.391 54.969 1 14.28 61 ILE B C 1
ATOM 4729 O O . ILE B 1 61 ? -24.969 -26.297 53.812 1 14.28 61 ILE B O 1
ATOM 4733 N N . CYS B 1 62 ? -26.516 -27.188 55.125 1 14.32 62 CYS B N 1
ATOM 4734 C CA . CYS B 1 62 ? -27.141 -28.516 55.125 1 14.32 62 CYS B CA 1
ATOM 4735 C C . CYS B 1 62 ? -27.625 -28.891 53.719 1 14.32 62 CYS B C 1
ATOM 4737 O O . CYS B 1 62 ? -27.281 -29.953 53.219 1 14.32 62 CYS B O 1
ATOM 4739 N N . GLN B 1 63 ? -28.984 -28.781 53.406 1 14.2 63 GLN B N 1
ATOM 4740 C CA . GLN B 1 63 ? -29.875 -29.938 53.438 1 14.2 63 GLN B CA 1
ATOM 4741 C C . GLN B 1 63 ? -30.109 -30.484 52.031 1 14.2 63 GLN B C 1
ATOM 4743 O O . GLN B 1 63 ? -29.734 -29.844 51.062 1 14.2 63 GLN B O 1
ATOM 4748 N N . SER B 1 64 ? -31.5 -30.625 51.594 1 14.8 64 SER B N 1
ATOM 4749 C CA . SER B 1 64 ? -32.344 -31.797 51.344 1 14.8 64 SER B CA 1
ATOM 4750 C C . SER B 1 64 ? -32.406 -32.125 49.844 1 14.8 64 SER B C 1
ATOM 4752 O O . SER B 1 64 ? -32.094 -31.281 49 1 14.8 64 SER B O 1
ATOM 4754 N N . SER B 1 65 ? -33.25 -33.188 49.438 1 15.44 65 SER B N 1
ATOM 4755 C CA . SER B 1 65 ? -33.344 -34.438 48.656 1 15.44 65 SER B CA 1
ATOM 4756 C C . SER B 1 65 ? -33.844 -34.156 47.25 1 15.44 65 SER B C 1
ATOM 4758 O O . SER B 1 65 ? -33.25 -34.594 46.25 1 15.44 65 SER B O 1
ATOM 4760 N N . ALA B 1 66 ? -35.25 -33.75 47 1 14.98 66 ALA B N 1
ATOM 4761 C CA . ALA B 1 66 ? -36.219 -34.719 46.469 1 14.98 66 ALA B CA 1
ATOM 4762 C C . ALA B 1 66 ? -36.25 -34.625 44.938 1 14.98 66 ALA B C 1
ATOM 4764 O O . ALA B 1 66 ? -35.844 -33.625 44.344 1 14.98 66 ALA B O 1
ATOM 4765 N N . PRO B 1 67 ? -37.156 -35.594 44.125 1 16.27 67 PRO B N 1
ATOM 4766 C CA . PRO B 1 67 ? -37.219 -36.438 42.969 1 16.27 67 PRO B CA 1
ATOM 4767 C C . PRO B 1 67 ? -37.75 -35.75 41.719 1 16.27 67 PRO B C 1
ATOM 4769 O O . PRO B 1 67 ? -37.469 -36.156 40.594 1 16.27 67 PRO B O 1
ATOM 4772 N N . ARG B 1 68 ? -38.25 -34.406 41.688 1 14.27 68 ARG B N 1
ATOM 4773 C CA . ARG B 1 68 ? -39.594 -34.281 41.094 1 14.27 68 ARG B CA 1
ATOM 4774 C C . ARG B 1 68 ? -39.531 -34.469 39.562 1 14.27 68 ARG B C 1
ATOM 4776 O O . ARG B 1 68 ? -38.781 -33.781 38.906 1 14.27 68 ARG B O 1
ATOM 4783 N N . VAL B 1 69 ? -40.125 -35.562 38.938 1 15.5 69 VAL B N 1
ATOM 4784 C CA . VAL B 1 69 ? -40.344 -36.344 37.688 1 15.5 69 VAL B CA 1
ATOM 4785 C C . VAL B 1 69 ? -41.062 -35.469 36.688 1 15.5 69 VAL B C 1
ATOM 4787 O O . VAL B 1 69 ? -40.625 -35.312 35.531 1 15.5 69 VAL B O 1
ATOM 4790 N N . SER B 1 70 ? -42.531 -35.344 36.562 1 14.53 70 SER B N 1
ATOM 4791 C CA . SER B 1 70 ? -43.5 -36.031 35.688 1 14.53 70 SER B CA 1
ATOM 4792 C C . SER B 1 70 ? -44.031 -35.094 34.625 1 14.53 70 SER B C 1
ATOM 4794 O O . SER B 1 70 ? -44.281 -35.5 33.5 1 14.53 70 SER B O 1
ATOM 4796 N N . PHE B 1 71 ? -44.406 -33.719 34.719 1 13.94 71 PHE B N 1
ATOM 4797 C CA . PHE B 1 71 ? -45.781 -33.438 34.344 1 13.94 71 PHE B CA 1
ATOM 4798 C C . PHE B 1 71 ? -45.938 -33.406 32.812 1 13.94 71 PHE B C 1
ATOM 4800 O O . PHE B 1 71 ? -44.969 -33.156 32.094 1 13.94 71 PHE B O 1
ATOM 4807 N N . SER B 1 72 ? -47.406 -33.688 32.156 1 14.34 72 SER B N 1
ATOM 4808 C CA . SER B 1 72 ? -48.5 -34.062 31.297 1 14.34 72 SER B CA 1
ATOM 4809 C C . SER B 1 72 ? -48.906 -32.938 30.375 1 14.34 72 SER B C 1
ATOM 4811 O O . SER B 1 72 ? -49.812 -33.062 29.562 1 14.34 72 SER B O 1
ATOM 4813 N N . ALA B 1 73 ? -48.375 -31.734 30.172 1 15.12 73 ALA B N 1
ATOM 4814 C CA . ALA B 1 73 ? -49.406 -30.719 29.938 1 15.12 73 ALA B CA 1
ATOM 4815 C C . ALA B 1 73 ? -50.219 -31.031 28.688 1 15.12 73 ALA B C 1
ATOM 4817 O O . ALA B 1 73 ? -49.719 -31.703 27.781 1 15.12 73 ALA B O 1
ATOM 4818 N N . GLY B 1 74 ? -51.406 -30.266 28.5 1 14.47 74 GLY B N 1
ATOM 4819 C CA . GLY B 1 74 ? -52.781 -30.141 28.047 1 14.47 74 GLY B CA 1
ATOM 4820 C C . GLY B 1 74 ? -52.875 -29.891 26.562 1 14.47 74 GLY B C 1
ATOM 4821 O O . GLY B 1 74 ? -51.906 -29.5 25.906 1 14.47 74 GLY B O 1
ATOM 4822 N N . LYS B 1 75 ? -54.25 -30.062 25.938 1 15.87 75 LYS B N 1
ATOM 4823 C CA . LYS B 1 75 ? -55.156 -30.422 24.875 1 15.87 75 LYS B CA 1
ATOM 4824 C C . LYS B 1 75 ? -55.469 -29.219 23.984 1 15.87 75 LYS B C 1
ATOM 4826 O O . LYS B 1 75 ? -56.156 -29.344 22.969 1 15.87 75 LYS B O 1
ATOM 4831 N N . LEU B 1 76 ? -55.031 -27.906 24.094 1 15.03 76 LEU B N 1
ATOM 4832 C CA . LEU B 1 76 ? -56.188 -27.062 23.797 1 15.03 76 LEU B CA 1
ATOM 4833 C C . LEU B 1 76 ? -56.719 -27.312 22.391 1 15.03 76 LEU B C 1
ATOM 4835 O O . LEU B 1 76 ? -55.969 -27.812 21.531 1 15.03 76 LEU B O 1
ATOM 4839 N N . PHE B 1 77 ? -57.625 -26.281 21.875 1 15.2 77 PHE B N 1
ATOM 4840 C CA . PHE B 1 77 ? -58.938 -26.156 21.281 1 15.2 77 PHE B CA 1
ATOM 4841 C C . PHE B 1 77 ? -58.875 -26.172 19.75 1 15.2 77 PHE B C 1
ATOM 4843 O O . PHE B 1 77 ? -57.812 -25.828 19.188 1 15.2 77 PHE B O 1
ATOM 4850 N N . GLU B 1 78 ? -60.062 -26.5 18.984 1 15.87 78 GLU B N 1
ATOM 4851 C CA . GLU B 1 78 ? -60.781 -27.094 17.875 1 15.87 78 GLU B CA 1
ATOM 4852 C C . GLU B 1 78 ? -61 -26.078 16.75 1 15.87 78 GLU B C 1
ATOM 4854 O O . GLU B 1 78 ? -61.469 -26.422 15.664 1 15.87 78 GLU B O 1
ATOM 4859 N N . TYR B 1 79 ? -60.094 -24.938 16.5 1 15.92 79 TYR B N 1
ATOM 4860 C CA . TYR B 1 79 ? -60.938 -24.016 15.727 1 15.92 79 TYR B CA 1
ATOM 4861 C C . TYR B 1 79 ? -61.531 -24.703 14.516 1 15.92 79 TYR B C 1
ATOM 4863 O O . TYR B 1 79 ? -60.938 -25.594 13.922 1 15.92 79 TYR B O 1
ATOM 4871 N N . ALA B 1 80 ? -62.875 -24.484 14.219 1 15.77 80 ALA B N 1
ATOM 4872 C CA . ALA B 1 80 ? -64.062 -24.859 13.469 1 15.77 80 ALA B CA 1
ATOM 4873 C C . ALA B 1 80 ? -63.906 -24.609 11.977 1 15.77 80 ALA B C 1
ATOM 4875 O O . ALA B 1 80 ? -63.438 -23.547 11.57 1 15.77 80 ALA B O 1
ATOM 4876 N N . SER B 1 81 ? -63.875 -25.734 11.094 1 16.14 81 SER B N 1
ATOM 4877 C CA . SER B 1 81 ? -64 -26.156 9.695 1 16.14 81 SER B CA 1
ATOM 4878 C C . SER B 1 81 ? -65.25 -25.578 9.047 1 16.14 81 SER B C 1
ATOM 4880 O O . SER B 1 81 ? -65.875 -26.266 8.266 1 16.14 81 SER B O 1
ATOM 4882 N N . HIS B 1 82 ? -65.438 -24.219 9.281 1 16.45 82 HIS B N 1
ATOM 4883 C CA . HIS B 1 82 ? -66.75 -23.984 8.648 1 16.45 82 HIS B CA 1
ATOM 4884 C C . HIS B 1 82 ? -66.75 -24.516 7.219 1 16.45 82 HIS B C 1
ATOM 4886 O O . HIS B 1 82 ? -65.75 -24.391 6.5 1 16.45 82 HIS B O 1
ATOM 4892 N N . LYS B 1 83 ? -67.812 -25.281 6.781 1 17.44 83 LYS B N 1
ATOM 4893 C CA . LYS B 1 83 ? -68.312 -26.203 5.781 1 17.44 83 LYS B CA 1
ATOM 4894 C C . LYS B 1 83 ? -68.5 -25.516 4.438 1 17.44 83 LYS B C 1
ATOM 4896 O O . LYS B 1 83 ? -68.062 -26 3.408 1 17.44 83 LYS B O 1
ATOM 4901 N N . GLY B 1 84 ? -69.625 -24.734 4.234 1 16.62 84 GLY B N 1
ATOM 4902 C CA . GLY B 1 84 ? -70.625 -25.312 3.355 1 16.62 84 GLY B CA 1
ATOM 4903 C C . GLY B 1 84 ? -70.375 -25.031 1.888 1 16.62 84 GLY B C 1
ATOM 4904 O O . GLY B 1 84 ? -70.375 -25.953 1.072 1 16.62 84 GLY B O 1
ATOM 4905 N N . ILE B 1 85 ? -70.75 -23.719 1.329 1 19.62 85 ILE B N 1
ATOM 4906 C CA . ILE B 1 85 ? -71.75 -23.609 0.32 1 19.62 85 ILE B CA 1
ATOM 4907 C C . ILE B 1 85 ? -71.188 -23.828 -1.069 1 19.62 85 ILE B C 1
ATOM 4909 O O . ILE B 1 85 ? -70 -23.453 -1.321 1 19.62 85 ILE B O 1
ATOM 4913 N N . GLY B 1 86 ? -72 -24.391 -2.18 1 18.5 86 GLY B N 1
ATOM 4914 C CA . GLY B 1 86 ? -72.188 -25.281 -3.316 1 18.5 86 GLY B CA 1
ATOM 4915 C C . GLY B 1 86 ? -71.875 -24.609 -4.645 1 18.5 86 GLY B C 1
ATOM 4916 O O . GLY B 1 86 ? -71.875 -25.266 -5.691 1 18.5 86 GLY B O 1
ATOM 4917 N N . PRO B 1 87 ? -71.688 -23.219 -4.785 1 20.16 87 PRO B N 1
ATOM 4918 C CA . PRO B 1 87 ? -72.375 -22.922 -6.059 1 20.16 87 PRO B CA 1
ATOM 4919 C C . PRO B 1 87 ? -71.75 -23.656 -7.238 1 20.16 87 PRO B C 1
ATOM 4921 O O . PRO B 1 87 ? -70.625 -24.172 -7.133 1 20.16 87 PRO B O 1
ATOM 4924 N N . LYS B 1 88 ? -72.312 -23.344 -8.516 1 21.48 88 LYS B N 1
ATOM 4925 C CA . LYS B 1 88 ? -72.562 -23.922 -9.836 1 21.48 88 LYS B CA 1
ATOM 4926 C C . LYS B 1 88 ? -71.312 -24.047 -10.625 1 21.48 88 LYS B C 1
ATOM 4928 O O . LYS B 1 88 ? -70.312 -23.312 -10.398 1 21.48 88 LYS B O 1
ATOM 4933 N N . SER B 1 89 ? -71.188 -25.031 -11.602 1 20.53 89 SER B N 1
ATOM 4934 C CA . SER B 1 89 ? -70.25 -26.016 -12.227 1 20.53 89 SER B CA 1
ATOM 4935 C C . SER B 1 89 ? -69.375 -25.359 -13.258 1 20.53 89 SER B C 1
ATOM 4937 O O . SER B 1 89 ? -68.5 -26.016 -13.805 1 20.53 89 SER B O 1
ATOM 4939 N N . GLY B 1 90 ? -69.562 -24.016 -13.586 1 22.83 90 GLY B N 1
ATOM 4940 C CA . GLY B 1 90 ? -69.188 -23.859 -14.984 1 22.83 90 GLY B CA 1
ATOM 4941 C C . GLY B 1 90 ? -67.75 -24.25 -15.258 1 22.83 90 GLY B C 1
ATOM 4942 O O . GLY B 1 90 ? -66.875 -24.203 -14.367 1 22.83 90 GLY B O 1
ATOM 4943 N N . SER B 1 91 ? -67.5 -25.188 -16.281 1 21.42 91 SER B N 1
ATOM 4944 C CA . SER B 1 91 ? -66.312 -25.984 -16.625 1 21.42 91 SER B CA 1
ATOM 4945 C C . SER B 1 91 ? -65.062 -25.109 -16.859 1 21.42 91 SER B C 1
ATOM 4947 O O . SER B 1 91 ? -65 -24.422 -17.891 1 21.42 91 SER B O 1
ATOM 4949 N N . SER B 1 92 ? -64.875 -24.172 -16 1 20.42 92 SER B N 1
ATOM 4950 C CA . SER B 1 92 ? -63.875 -23.188 -16.422 1 20.42 92 SER B CA 1
ATOM 4951 C C . SER B 1 92 ? -62.531 -23.859 -16.75 1 20.42 92 SER B C 1
ATOM 4953 O O . SER B 1 92 ? -62 -24.609 -15.93 1 20.42 92 SER B O 1
ATOM 4955 N N . ARG B 1 93 ? -62.25 -24.141 -18.141 1 24.52 93 ARG B N 1
ATOM 4956 C CA . ARG B 1 93 ? -61.031 -24.719 -18.719 1 24.52 93 ARG B CA 1
ATOM 4957 C C . ARG B 1 93 ? -59.781 -24.125 -18.078 1 24.52 93 ARG B C 1
ATOM 4959 O O . ARG B 1 93 ? -59.562 -22.906 -18.141 1 24.52 93 ARG B O 1
ATOM 4966 N N . SER B 1 94 ? -59.438 -24.609 -16.938 1 21.75 94 SER B N 1
ATOM 4967 C CA . SER B 1 94 ? -58.281 -24.234 -16.141 1 21.75 94 SER B CA 1
ATOM 4968 C C . SER B 1 94 ? -57 -24.266 -16.969 1 21.75 94 SER B C 1
ATOM 4970 O O . SER B 1 94 ? -56.562 -25.328 -17.406 1 21.75 94 SER B O 1
ATOM 4972 N N . ASP B 1 95 ? -56.906 -23.344 -17.891 1 23.03 95 ASP B N 1
ATOM 4973 C CA . ASP B 1 95 ? -55.688 -23.266 -18.703 1 23.03 95 ASP B CA 1
ATOM 4974 C C . ASP B 1 95 ? -54.438 -23.359 -17.812 1 23.03 95 ASP B C 1
ATOM 4976 O O . ASP B 1 95 ? -54.188 -22.469 -17 1 23.03 95 ASP B O 1
ATOM 4980 N N . THR B 1 96 ? -54.188 -24.516 -17.297 1 22.16 96 THR B N 1
ATOM 4981 C CA . THR B 1 96 ? -53 -24.844 -16.516 1 22.16 96 THR B CA 1
ATOM 4982 C C . THR B 1 96 ? -51.75 -24.328 -17.219 1 22.16 96 THR B C 1
ATOM 4984 O O . THR B 1 96 ? -51.406 -24.812 -18.297 1 22.16 96 THR B O 1
ATOM 4987 N N . VAL B 1 97 ? -51.531 -23.094 -17.297 1 24.58 97 VAL B N 1
ATOM 4988 C CA . VAL B 1 97 ? -50.25 -22.625 -17.812 1 24.58 97 VAL B CA 1
ATOM 4989 C C . VAL B 1 97 ? -49.125 -23.422 -17.188 1 24.58 97 VAL B C 1
ATOM 4991 O O . VAL B 1 97 ? -48.906 -23.375 -15.961 1 24.58 97 VAL B O 1
ATOM 4994 N N . ARG B 1 98 ? -48.875 -24.719 -17.609 1 24.28 98 ARG B N 1
ATOM 4995 C CA . ARG B 1 98 ? -47.688 -25.484 -17.281 1 24.28 98 ARG B CA 1
ATOM 4996 C C . ARG B 1 98 ? -46.438 -24.609 -17.266 1 24.28 98 ARG B C 1
ATOM 4998 O O . ARG B 1 98 ? -46.125 -23.984 -18.281 1 24.28 98 ARG B O 1
ATOM 5005 N N . LEU B 1 99 ? -46.25 -23.953 -16.25 1 24.97 99 LEU B N 1
ATOM 5006 C CA . LEU B 1 99 ? -44.938 -23.297 -16.062 1 24.97 99 LEU B CA 1
ATOM 5007 C C . LEU B 1 99 ? -43.812 -24.188 -16.5 1 24.97 99 LEU B C 1
ATOM 5009 O O . LEU B 1 99 ? -43.594 -25.25 -15.906 1 24.97 99 LEU B O 1
ATOM 5013 N N . PHE B 1 100 ? -43.656 -24.469 -17.797 1 24.78 100 PHE B N 1
ATOM 5014 C CA . PHE B 1 100 ? -42.531 -25.172 -18.359 1 24.78 100 PHE B CA 1
ATOM 5015 C C . PHE B 1 100 ? -41.25 -24.797 -17.625 1 24.78 100 PHE B C 1
ATOM 5017 O O . PHE B 1 100 ? -41 -23.609 -17.375 1 24.78 100 PHE B O 1
ATOM 5024 N N . SER B 1 101 ? -40.844 -25.562 -16.656 1 28.16 101 SER B N 1
ATOM 5025 C CA . SER B 1 101 ? -39.531 -25.516 -15.992 1 28.16 101 SER B CA 1
ATOM 5026 C C . SER B 1 101 ? -38.438 -25.047 -16.953 1 28.16 101 SER B C 1
ATOM 5028 O O . SER B 1 101 ? -38.25 -25.625 -18.016 1 28.16 101 SER B O 1
ATOM 5030 N N . LEU B 1 102 ? -38.312 -23.812 -17.312 1 30.33 102 LEU B N 1
ATOM 5031 C CA . LEU B 1 102 ? -37.25 -23.266 -18.125 1 30.33 102 LEU B CA 1
ATOM 5032 C C . LEU B 1 102 ? -35.969 -24.047 -17.953 1 30.33 102 LEU B C 1
ATOM 5034 O O . LEU B 1 102 ? -35.344 -23.984 -16.891 1 30.33 102 LEU B O 1
ATOM 5038 N N . GLU B 1 103 ? -35.875 -25.297 -18.219 1 35.28 103 GLU B N 1
ATOM 5039 C CA . GLU B 1 103 ? -34.656 -26.078 -18.328 1 35.28 103 GLU B CA 1
ATOM 5040 C C . GLU B 1 103 ? -33.469 -25.203 -18.688 1 35.28 103 GLU B C 1
ATOM 5042 O O . GLU B 1 103 ? -33.438 -24.594 -19.766 1 35.28 103 GLU B O 1
ATOM 5047 N N . THR B 1 104 ? -32.938 -24.359 -17.844 1 45.12 104 THR B N 1
ATOM 5048 C CA . THR B 1 104 ? -31.859 -23.391 -17.938 1 45.12 104 THR B CA 1
ATOM 5049 C C . THR B 1 104 ? -30.75 -23.922 -18.828 1 45.12 104 THR B C 1
ATOM 5051 O O . THR B 1 104 ? -30.094 -24.938 -18.516 1 45.12 104 THR B O 1
ATOM 5054 N N . ARG B 1 105 ? -30.922 -24.078 -20.094 1 50.91 105 ARG B N 1
ATOM 5055 C CA . ARG B 1 105 ? -30.016 -24.484 -21.156 1 50.91 105 ARG B CA 1
ATOM 5056 C C . ARG B 1 105 ? -28.594 -23.984 -20.875 1 50.91 105 ARG B C 1
ATOM 5058 O O . ARG B 1 105 ? -28.375 -22.797 -20.703 1 50.91 105 ARG B O 1
ATOM 5065 N N . ARG B 1 106 ? -27.766 -24.891 -20.25 1 69.75 106 ARG B N 1
ATOM 5066 C CA . ARG B 1 106 ? -26.312 -24.703 -20.172 1 69.75 106 ARG B CA 1
ATOM 5067 C C . ARG B 1 106 ? -25.672 -24.781 -21.547 1 69.75 106 ARG B C 1
ATOM 5069 O O . ARG B 1 106 ? -25.828 -25.766 -22.25 1 69.75 106 ARG B O 1
ATOM 5076 N N . THR B 1 107 ? -25.453 -23.594 -22.078 1 84.75 107 THR B N 1
ATOM 5077 C CA . THR B 1 107 ? -24.797 -23.547 -23.391 1 84.75 107 THR B CA 1
ATOM 5078 C C . THR B 1 107 ? -23.359 -23.078 -23.25 1 84.75 107 THR B C 1
ATOM 5080 O O . THR B 1 107 ? -23.047 -22.25 -22.391 1 84.75 107 THR B O 1
ATOM 5083 N N . VAL B 1 108 ? -22.531 -23.828 -23.844 1 93.94 108 VAL B N 1
ATOM 5084 C CA . VAL B 1 108 ? -21.125 -23.453 -23.984 1 93.94 108 VAL B CA 1
ATOM 5085 C C . VAL B 1 108 ? -20.797 -23.219 -25.453 1 93.94 108 VAL B C 1
ATOM 5087 O O . VAL B 1 108 ? -21 -24.109 -26.297 1 93.94 108 VAL B O 1
ATOM 5090 N N . LEU B 1 109 ? -20.438 -22.016 -25.797 1 93.75 109 LEU B N 1
ATOM 5091 C CA . LEU B 1 109 ? -20.062 -21.672 -27.156 1 93.75 109 LEU B CA 1
ATOM 5092 C C . LEU B 1 109 ? -18.641 -21.141 -27.203 1 93.75 109 LEU B C 1
ATOM 5094 O O . LEU B 1 109 ? -18.234 -20.359 -26.344 1 93.75 109 LEU B O 1
ATOM 5098 N N . ILE B 1 110 ? -17.922 -21.594 -28.172 1 95.06 110 ILE B N 1
ATOM 5099 C CA . ILE B 1 110 ? -16.562 -21.109 -28.406 1 95.06 110 ILE B CA 1
ATOM 5100 C C . ILE B 1 110 ? -16.578 -20.125 -29.578 1 95.06 110 ILE B C 1
ATOM 5102 O O . ILE B 1 110 ? -17.219 -20.375 -30.594 1 95.06 110 ILE B O 1
ATOM 5106 N N . ASN B 1 111 ? -15.953 -19.016 -29.406 1 92.69 111 ASN B N 1
ATOM 5107 C CA . ASN B 1 111 ? -15.914 -18.062 -30.5 1 92.69 111 ASN B CA 1
ATOM 5108 C C . ASN B 1 111 ? -15.117 -18.609 -31.688 1 92.69 111 ASN B C 1
ATOM 5110 O O . ASN B 1 111 ? -14.445 -19.641 -31.562 1 92.69 111 ASN B O 1
ATOM 5114 N N . GLU B 1 112 ? -15.109 -17.969 -32.781 1 89.94 112 GLU B N 1
ATOM 5115 C CA . GLU B 1 112 ? -14.602 -18.453 -34.062 1 89.94 112 GLU B CA 1
ATOM 5116 C C . GLU B 1 112 ? -13.102 -18.75 -34 1 89.94 112 GLU B C 1
ATOM 5118 O O . GLU B 1 112 ? -12.633 -19.766 -34.5 1 89.94 112 GLU B O 1
ATOM 5123 N N . ASP B 1 113 ? -12.391 -17.953 -33.344 1 88.69 113 ASP B N 1
ATOM 5124 C CA . ASP B 1 113 ? -10.938 -18.125 -33.344 1 88.69 113 ASP B CA 1
ATOM 5125 C C . ASP B 1 113 ? -10.508 -19.016 -32.188 1 88.69 113 ASP B C 1
ATOM 5127 O O . ASP B 1 113 ? -9.336 -19.375 -32.062 1 88.69 113 ASP B O 1
ATOM 5131 N N . GLY B 1 114 ? -11.445 -19.344 -31.297 1 92.31 114 GLY B N 1
ATOM 5132 C CA . GLY B 1 114 ? -11.18 -20.312 -30.25 1 92.31 114 GLY B CA 1
ATOM 5133 C C . GLY B 1 114 ? -10.562 -19.703 -29.016 1 92.31 114 GLY B C 1
ATOM 5134 O O . GLY B 1 114 ? -10.07 -20.422 -28.141 1 92.31 114 GLY B O 1
ATOM 5135 N N . PHE B 1 115 ? -10.602 -18.391 -28.906 1 92.81 115 PHE B N 1
ATOM 5136 C CA . PHE B 1 115 ? -9.852 -17.766 -27.828 1 92.81 115 PHE B CA 1
ATOM 5137 C C . PHE B 1 115 ? -10.797 -17.219 -26.766 1 92.81 115 PHE B C 1
ATOM 5139 O O . PHE B 1 115 ? -10.352 -16.547 -25.828 1 92.81 115 PHE B O 1
ATOM 5146 N N . LYS B 1 116 ? -12.094 -17.531 -26.938 1 94.62 116 LYS B N 1
ATOM 5147 C CA . LYS B 1 116 ? -13.094 -17.156 -25.938 1 94.62 116 LYS B CA 1
ATOM 5148 C C . LYS B 1 116 ? -14.203 -18.203 -25.844 1 94.62 116 LYS B C 1
ATOM 5150 O O . LYS B 1 116 ? -14.656 -18.734 -26.859 1 94.62 116 LYS B O 1
ATOM 5155 N N . VAL B 1 117 ? -14.633 -18.438 -24.641 1 96.5 117 VAL B N 1
ATOM 5156 C CA . VAL B 1 117 ? -15.75 -19.359 -24.438 1 96.5 117 VAL B CA 1
ATOM 5157 C C . VAL B 1 117 ? -16.906 -18.609 -23.766 1 96.5 117 VAL B C 1
ATOM 5159 O O . VAL B 1 117 ? -16.703 -17.891 -22.797 1 96.5 117 VAL B O 1
ATOM 5162 N N . HIS B 1 118 ? -18.047 -18.719 -24.344 1 96.12 118 HIS B N 1
ATOM 5163 C CA . HIS B 1 118 ? -19.281 -18.172 -23.797 1 96.12 118 HIS B CA 1
ATOM 5164 C C . HIS B 1 118 ? -20.078 -19.234 -23.047 1 96.12 118 HIS B C 1
ATOM 5166 O O . HIS B 1 118 ? -20.375 -20.297 -23.609 1 96.12 118 HIS B O 1
ATOM 5172 N N . VAL B 1 119 ? -20.359 -18.953 -21.797 1 96.38 119 VAL B N 1
ATOM 5173 C CA . VAL B 1 119 ? -21 -19.969 -20.953 1 96.38 119 VAL B CA 1
ATOM 5174 C C . VAL B 1 119 ? -22.312 -19.406 -20.391 1 96.38 119 VAL B C 1
ATOM 5176 O O . VAL B 1 119 ? -22.375 -18.25 -19.953 1 96.38 119 VAL B O 1
ATOM 5179 N N . SER B 1 120 ? -23.328 -20.094 -20.5 1 94.19 120 SER B N 1
ATOM 5180 C CA . SER B 1 120 ? -24.578 -19.828 -19.812 1 94.19 120 SER B CA 1
ATOM 5181 C C . SER B 1 120 ? -24.75 -20.766 -18.609 1 94.19 120 SER B C 1
ATOM 5183 O O . SER B 1 120 ? -24.672 -21.984 -18.75 1 94.19 120 SER B O 1
ATOM 5185 N N . TYR B 1 121 ? -24.938 -20.219 -17.469 1 90.5 121 TYR B N 1
ATOM 5186 C CA . TYR B 1 121 ? -25.031 -20.953 -16.219 1 90.5 121 TYR B CA 1
ATOM 5187 C C . TYR B 1 121 ? -25.953 -20.219 -15.234 1 90.5 121 TYR B C 1
ATOM 5189 O O . TYR B 1 121 ? -25.812 -19.016 -15.023 1 90.5 121 TYR B O 1
ATOM 5197 N N . ARG B 1 122 ? -26.938 -20.891 -14.68 1 85.19 122 ARG B N 1
ATOM 5198 C CA . ARG B 1 122 ? -27.859 -20.375 -13.68 1 85.19 122 ARG B CA 1
ATOM 5199 C C . ARG B 1 122 ? -28.594 -19.141 -14.188 1 85.19 122 ARG B C 1
ATOM 5201 O O . ARG B 1 122 ? -28.688 -18.141 -13.484 1 85.19 122 ARG B O 1
ATOM 5208 N N . GLY B 1 123 ? -28.875 -19.141 -15.445 1 86.19 123 GLY B N 1
ATOM 5209 C CA . GLY B 1 123 ? -29.672 -18.078 -16.031 1 86.19 123 GLY B CA 1
ATOM 5210 C C . GLY B 1 123 ? -28.859 -16.859 -16.422 1 86.19 123 GLY B C 1
ATOM 5211 O O . GLY B 1 123 ? -29.406 -15.867 -16.906 1 86.19 123 GLY B O 1
ATOM 5212 N N . GLU B 1 124 ? -27.578 -16.906 -16.188 1 90.81 124 GLU B N 1
ATOM 5213 C CA . GLU B 1 124 ? -26.703 -15.805 -16.547 1 90.81 124 GLU B CA 1
ATOM 5214 C C . GLU B 1 124 ? -25.656 -16.25 -17.562 1 90.81 124 GLU B C 1
ATOM 5216 O O . GLU B 1 124 ? -25.453 -17.438 -17.781 1 90.81 124 GLU B O 1
ATOM 5221 N N . GLN B 1 125 ? -25.188 -15.289 -18.266 1 93.69 125 GLN B N 1
ATOM 5222 C CA . GLN B 1 125 ? -24.172 -15.562 -19.266 1 93.69 125 GLN B CA 1
ATOM 5223 C C . GLN B 1 125 ? -22.875 -14.82 -18.953 1 93.69 125 GLN B C 1
ATOM 5225 O O . GLN B 1 125 ? -22.906 -13.734 -18.375 1 93.69 125 GLN B O 1
ATOM 5230 N N . SER B 1 126 ? -21.781 -15.484 -19.219 1 95.25 126 SER B N 1
ATOM 5231 C CA . SER B 1 126 ? -20.469 -14.852 -19.109 1 95.25 126 SER B CA 1
ATOM 5232 C C . SER B 1 126 ? -19.469 -15.453 -20.094 1 95.25 126 SER B C 1
ATOM 5234 O O . SER B 1 126 ? -19.734 -16.5 -20.672 1 95.25 126 SER B O 1
ATOM 5236 N N . SER B 1 127 ? -18.453 -14.695 -20.344 1 96 127 SER B N 1
ATOM 5237 C CA . SER B 1 127 ? -17.406 -15.148 -21.25 1 96 127 SER B CA 1
ATOM 5238 C C . SER B 1 127 ? -16.047 -15.195 -20.547 1 96 127 SER B C 1
ATOM 5240 O O . SER B 1 127 ? -15.766 -14.367 -19.688 1 96 127 SER B O 1
ATOM 5242 N N . PHE B 1 128 ? -15.266 -16.156 -20.922 1 96.5 128 PHE B N 1
ATOM 5243 C CA . PHE B 1 128 ? -13.922 -16.312 -20.359 1 96.5 128 PHE B CA 1
ATOM 5244 C C . PHE B 1 128 ? -12.891 -16.438 -21.484 1 96.5 128 PHE B C 1
ATOM 5246 O O . PHE B 1 128 ? -13.109 -17.141 -22.469 1 96.5 128 PHE B O 1
ATOM 5253 N N . ASP B 1 129 ? -11.836 -15.68 -21.359 1 94.31 129 ASP B N 1
ATOM 5254 C CA . ASP B 1 129 ? -10.734 -15.766 -22.312 1 94.31 129 ASP B CA 1
ATOM 5255 C C . ASP B 1 129 ? -9.969 -17.078 -22.141 1 94.31 129 ASP B C 1
ATOM 5257 O O . ASP B 1 129 ? -9.773 -17.547 -21.016 1 94.31 129 ASP B O 1
ATOM 5261 N N . ALA B 1 130 ? -9.477 -17.625 -23.297 1 92.69 130 ALA B N 1
ATOM 5262 C CA . ALA B 1 130 ? -8.672 -18.844 -23.281 1 92.69 130 ALA B CA 1
ATOM 5263 C C . ALA B 1 130 ? -7.43 -18.672 -22.406 1 92.69 130 ALA B C 1
ATOM 5265 O O . ALA B 1 130 ? -7.07 -19.562 -21.641 1 92.69 130 ALA B O 1
ATOM 5266 N N . SER B 1 131 ? -6.805 -17.531 -22.5 1 90.31 131 SER B N 1
ATOM 5267 C CA . SER B 1 131 ? -5.598 -17.266 -21.719 1 90.31 131 SER B CA 1
ATOM 5268 C C . SER B 1 131 ? -5.895 -17.266 -20.219 1 90.31 131 SER B C 1
ATOM 5270 O O . SER B 1 131 ? -5.098 -17.75 -19.422 1 90.31 131 SER B O 1
ATOM 5272 N N . TRP B 1 132 ? -7.02 -16.688 -19.844 1 93.38 132 TRP B N 1
ATOM 5273 C CA . TRP B 1 132 ? -7.441 -16.656 -18.453 1 93.38 132 TRP B CA 1
ATOM 5274 C C . TRP B 1 132 ? -7.664 -18.062 -17.922 1 93.38 132 TRP B C 1
ATOM 5276 O O . TRP B 1 132 ? -7.191 -18.406 -16.828 1 93.38 132 TRP B O 1
ATOM 5286 N N . LEU B 1 133 ? -8.328 -18.875 -18.719 1 93.5 133 LEU B N 1
ATOM 5287 C CA . LEU B 1 133 ? -8.617 -20.25 -18.328 1 93.5 133 LEU B CA 1
ATOM 5288 C C . LEU B 1 133 ? -7.336 -21.078 -18.234 1 93.5 133 LEU B C 1
ATOM 5290 O O . LEU B 1 133 ? -7.164 -21.859 -17.297 1 93.5 133 LEU B O 1
ATOM 5294 N N . TRP B 1 134 ? -6.504 -20.875 -19.188 1 90.12 134 TRP B N 1
ATOM 5295 C CA . TRP B 1 134 ? -5.238 -21.609 -19.203 1 90.12 134 TRP B CA 1
ATOM 5296 C C . TRP B 1 134 ? -4.418 -21.281 -17.953 1 90.12 134 TRP B C 1
ATOM 5298 O O . TRP B 1 134 ? -3.865 -22.188 -17.312 1 90.12 134 TRP B O 1
ATOM 5308 N N . HIS B 1 135 ? -4.367 -20.062 -17.609 1 89.19 135 HIS B N 1
ATOM 5309 C CA . HIS B 1 135 ? -3.584 -19.609 -16.469 1 89.19 135 HIS B CA 1
ATOM 5310 C C . HIS B 1 135 ? -4.156 -20.141 -15.156 1 89.19 135 HIS B C 1
ATOM 5312 O O . HIS B 1 135 ? -3.422 -20.344 -14.188 1 89.19 135 HIS B O 1
ATOM 5318 N N . ASN B 1 136 ? -5.438 -20.375 -15.102 1 91.12 136 ASN B N 1
ATOM 5319 C CA . ASN B 1 136 ? -6.086 -20.75 -13.852 1 91.12 136 ASN B CA 1
ATOM 5320 C C . ASN B 1 136 ? -6.383 -22.25 -13.82 1 91.12 136 ASN B C 1
ATOM 5322 O O . ASN B 1 136 ? -7.203 -22.703 -13.016 1 91.12 136 ASN B O 1
ATOM 5326 N N . ASP B 1 137 ? -5.773 -23 -14.711 1 91.12 137 ASP B N 1
ATOM 5327 C CA . ASP B 1 137 ? -5.957 -24.453 -14.75 1 91.12 137 ASP B CA 1
ATOM 5328 C C . ASP B 1 137 ? -5.551 -25.094 -13.43 1 91.12 137 ASP B C 1
ATOM 5330 O O . ASP B 1 137 ? -4.391 -25 -13.016 1 91.12 137 ASP B O 1
ATOM 5334 N N . PRO B 1 138 ? -6.488 -25.812 -12.789 1 90.12 138 PRO B N 1
ATOM 5335 C CA . PRO B 1 138 ? -6.191 -26.438 -11.5 1 90.12 138 PRO B CA 1
ATOM 5336 C C . PRO B 1 138 ? -5.047 -27.438 -11.57 1 90.12 138 PRO B C 1
ATOM 5338 O O . PRO B 1 138 ? -4.398 -27.719 -10.562 1 90.12 138 PRO B O 1
ATOM 5341 N N . SER B 1 139 ? -4.793 -28.031 -12.727 1 88.62 139 SER B N 1
ATOM 5342 C CA . SER B 1 139 ? -3.764 -29.062 -12.875 1 88.62 139 SER B CA 1
ATOM 5343 C C . SER B 1 139 ? -2.375 -28.484 -12.602 1 88.62 139 SER B C 1
ATOM 5345 O O . SER B 1 139 ? -1.418 -29.234 -12.406 1 88.62 139 SER B O 1
ATOM 5347 N N . TYR B 1 140 ? -2.287 -27.188 -12.594 1 86.44 140 TYR B N 1
ATOM 5348 C CA . TYR B 1 140 ? -0.982 -26.562 -12.406 1 86.44 140 TYR B CA 1
ATOM 5349 C C . TYR B 1 140 ? -0.898 -25.875 -11.047 1 86.44 140 TYR B C 1
ATOM 5351 O O . TYR B 1 140 ? -0.16 -24.906 -10.883 1 86.44 140 TYR B O 1
ATOM 5359 N N . VAL B 1 141 ? -1.654 -26.297 -10.148 1 84.31 141 VAL B N 1
ATOM 5360 C CA . VAL B 1 141 ? -1.591 -25.875 -8.75 1 84.31 141 VAL B CA 1
ATOM 5361 C C . VAL B 1 141 ? -1.071 -27.031 -7.887 1 84.31 141 VAL B C 1
ATOM 5363 O O . VAL B 1 141 ? -1.569 -28.156 -7.973 1 84.31 141 VAL B O 1
ATOM 5366 N N . HIS B 1 142 ? -0.023 -26.703 -7.191 1 82.38 142 HIS B N 1
ATOM 5367 C CA . HIS B 1 142 ? 0.515 -27.719 -6.297 1 82.38 142 HIS B CA 1
ATOM 5368 C C . HIS B 1 142 ? -0.531 -28.172 -5.281 1 82.38 142 HIS B C 1
ATOM 5370 O O . HIS B 1 142 ? -1.146 -27.328 -4.609 1 82.38 142 HIS B O 1
ATOM 5376 N N . PRO B 1 143 ? -0.746 -29.375 -5.129 1 74.81 143 PRO B N 1
ATOM 5377 C CA . PRO B 1 143 ? -1.88 -29.875 -4.352 1 74.81 143 PRO B CA 1
ATOM 5378 C C . PRO B 1 143 ? -1.77 -29.547 -2.865 1 74.81 143 PRO B C 1
ATOM 5380 O O . PRO B 1 143 ? -2.787 -29.391 -2.186 1 74.81 143 PRO B O 1
ATOM 5383 N N . SER B 1 144 ? -0.604 -29.5 -2.326 1 74.19 144 SER B N 1
ATOM 5384 C CA . SER B 1 144 ? -0.479 -29.281 -0.888 1 74.19 144 SER B CA 1
ATOM 5385 C C . SER B 1 144 ? -0.211 -27.812 -0.576 1 74.19 144 SER B C 1
ATOM 5387 O O . SER B 1 144 ? -0.831 -27.25 0.324 1 74.19 144 SER B O 1
ATOM 5389 N N . SER B 1 145 ? 0.609 -27.188 -1.362 1 77.06 145 SER B N 1
ATOM 5390 C CA . SER B 1 145 ? 1 -25.828 -1.035 1 77.06 145 SER B CA 1
ATOM 5391 C C . SER B 1 145 ? 0.03 -24.812 -1.639 1 77.06 145 SER B C 1
ATOM 5393 O O . SER B 1 145 ? -0.015 -23.656 -1.213 1 77.06 145 SER B O 1
ATOM 5395 N N . GLY B 1 146 ? -0.707 -25.266 -2.627 1 80.88 146 GLY B N 1
ATOM 5396 C CA . GLY B 1 146 ? -1.623 -24.359 -3.303 1 80.88 146 GLY B CA 1
ATOM 5397 C C . GLY B 1 146 ? -0.921 -23.375 -4.207 1 80.88 146 GLY B C 1
ATOM 5398 O O . GLY B 1 146 ? -1.567 -22.516 -4.82 1 80.88 146 GLY B O 1
ATOM 5399 N N . GLN B 1 147 ? 0.358 -23.469 -4.301 1 87 147 GLN B N 1
ATOM 5400 C CA . GLN B 1 147 ? 1.14 -22.562 -5.141 1 87 147 GLN B CA 1
ATOM 5401 C C . GLN B 1 147 ? 1.073 -22.984 -6.605 1 87 147 GLN B C 1
ATOM 5403 O O . GLN B 1 147 ? 1.024 -24.172 -6.918 1 87 147 GLN B O 1
ATOM 5408 N N . ARG B 1 148 ? 1.072 -22.031 -7.406 1 86.31 148 ARG B N 1
ATOM 5409 C CA . ARG B 1 148 ? 1.063 -22.297 -8.844 1 86.31 148 ARG B CA 1
ATOM 5410 C C . ARG B 1 148 ? 2.422 -22.812 -9.312 1 86.31 148 ARG B C 1
ATOM 5412 O O . ARG B 1 148 ? 3.463 -22.312 -8.875 1 86.31 148 ARG B O 1
ATOM 5419 N N . LEU B 1 149 ? 2.424 -23.812 -10.016 1 78.12 149 LEU B N 1
ATOM 5420 C CA . LEU B 1 149 ? 3.639 -24.453 -10.508 1 78.12 149 LEU B CA 1
ATOM 5421 C C . LEU B 1 149 ? 4.059 -23.859 -11.852 1 78.12 149 LEU B C 1
ATOM 5423 O O . LEU B 1 149 ? 5.219 -23.984 -12.25 1 78.12 149 LEU B O 1
ATOM 5427 N N . ARG B 1 150 ? 3.094 -23.578 -12.492 1 62.88 150 ARG B N 1
ATOM 5428 C CA . ARG B 1 150 ? 3.387 -23.109 -13.844 1 62.88 150 ARG B CA 1
ATOM 5429 C C . ARG B 1 150 ? 3.504 -21.594 -13.883 1 62.88 150 ARG B C 1
ATOM 5431 O O . ARG B 1 150 ? 2.686 -20.891 -13.297 1 62.88 150 ARG B O 1
ATOM 5438 N N . SER B 1 151 ? 4.727 -21.156 -13.945 1 55 151 SER B N 1
ATOM 5439 C CA . SER B 1 151 ? 4.691 -19.734 -14.289 1 55 151 SER B CA 1
ATOM 5440 C C . SER B 1 151 ? 3.711 -19.469 -15.43 1 55 151 SER B C 1
ATOM 5442 O O . SER B 1 151 ? 3.213 -20.406 -16.062 1 55 151 SER B O 1
ATOM 5444 N N . SER B 1 152 ? 3.898 -18.328 -16.078 1 49.69 152 SER B N 1
ATOM 5445 C CA . SER B 1 152 ? 3.008 -17.719 -17.062 1 49.69 152 SER B CA 1
ATOM 5446 C C . SER B 1 152 ? 2.523 -18.766 -18.062 1 49.69 152 SER B C 1
ATOM 5448 O O . SER B 1 152 ? 3.064 -19.859 -18.141 1 49.69 152 SER B O 1
ATOM 5450 N N . PRO B 1 153 ? 1.722 -18.172 -18.891 1 49.09 153 PRO B N 1
ATOM 5451 C CA . PRO B 1 153 ? 1.052 -18.438 -20.172 1 49.09 153 PRO B CA 1
ATOM 5452 C C . PRO B 1 153 ? 1.949 -19.172 -21.156 1 49.09 153 PRO B C 1
ATOM 5454 O O . PRO B 1 153 ? 1.567 -19.359 -22.328 1 49.09 153 PRO B O 1
ATOM 5457 N N . TRP B 1 154 ? 3.098 -19.406 -20.812 1 50.28 154 TRP B N 1
ATOM 5458 C CA . TRP B 1 154 ? 4.051 -19.734 -21.875 1 50.28 154 TRP B CA 1
ATOM 5459 C C . TRP B 1 154 ? 3.469 -20.781 -22.812 1 50.28 154 TRP B C 1
ATOM 5461 O O . TRP B 1 154 ? 3.631 -20.688 -24.031 1 50.28 154 TRP B O 1
ATOM 5471 N N . THR B 1 155 ? 2.947 -21.906 -22.031 1 51.5 155 THR B N 1
ATOM 5472 C CA . THR B 1 155 ? 2.547 -23 -22.906 1 51.5 155 THR B CA 1
ATOM 5473 C C . THR B 1 155 ? 1.153 -22.75 -23.484 1 51.5 155 THR B C 1
ATOM 5475 O O . THR B 1 155 ? 0.703 -23.484 -24.375 1 51.5 155 THR B O 1
ATOM 5478 N N . GLY B 1 156 ? 0.743 -21.516 -22.969 1 58.03 156 GLY B N 1
ATOM 5479 C CA . GLY B 1 156 ? -0.659 -21.5 -23.359 1 58.03 156 GLY B CA 1
ATOM 5480 C C . GLY B 1 156 ? -1.08 -20.188 -24 1 58.03 156 GLY B C 1
ATOM 5481 O O . GLY B 1 156 ? -2.213 -20.047 -24.469 1 58.03 156 GLY B O 1
ATOM 5482 N N . LEU B 1 157 ? 0.079 -19.297 -24 1 64.12 157 LEU B N 1
ATOM 5483 C CA . LEU B 1 157 ? -0.33 -18.094 -24.719 1 64.12 157 LEU B CA 1
ATOM 5484 C C . LEU B 1 157 ? -0.528 -18.391 -26.203 1 64.12 157 LEU B C 1
ATOM 5486 O O . LEU B 1 157 ? 0.333 -19 -26.844 1 64.12 157 LEU B O 1
ATOM 5490 N N . GLY B 1 158 ? -1.74 -18.344 -26.562 1 68.38 158 GLY B N 1
ATOM 5491 C CA . GLY B 1 158 ? -2.07 -18.562 -27.953 1 68.38 158 GLY B CA 1
ATOM 5492 C C . GLY B 1 158 ? -2.768 -19.891 -28.203 1 68.38 158 GLY B C 1
ATOM 5493 O O . GLY B 1 158 ? -3.049 -20.25 -29.344 1 68.38 158 GLY B O 1
ATOM 5494 N N . ARG B 1 159 ? -2.902 -20.562 -27.109 1 81.38 159 ARG B N 1
ATOM 5495 C CA . ARG B 1 159 ? -3.602 -21.828 -27.281 1 81.38 159 ARG B CA 1
ATOM 5496 C C . ARG B 1 159 ? -5.105 -21.609 -27.422 1 81.38 159 ARG B C 1
ATOM 5498 O O . ARG B 1 159 ? -5.719 -20.969 -26.562 1 81.38 159 ARG B O 1
ATOM 5505 N N . ALA B 1 160 ? -5.566 -22.172 -28.469 1 89.44 160 ALA B N 1
ATOM 5506 C CA . ALA B 1 160 ? -7 -22.062 -28.719 1 89.44 160 ALA B CA 1
ATOM 5507 C C . ALA B 1 160 ? -7.754 -23.234 -28.094 1 89.44 160 ALA B C 1
ATOM 5509 O O . ALA B 1 160 ? -7.168 -24.281 -27.812 1 89.44 160 ALA B O 1
ATOM 5510 N N . ILE B 1 161 ? -8.992 -23 -27.875 1 94.06 161 ILE B N 1
ATOM 5511 C CA . ILE B 1 161 ? -9.891 -24.031 -27.359 1 94.06 161 ILE B CA 1
ATOM 5512 C C . ILE B 1 161 ? -10.453 -24.844 -28.516 1 94.06 161 ILE B C 1
ATOM 5514 O O . ILE B 1 161 ? -10.961 -24.297 -29.484 1 94.06 161 ILE B O 1
ATOM 5518 N N . GLU B 1 162 ? -10.289 -26.109 -28.422 1 94.31 162 GLU B N 1
ATOM 5519 C CA . GLU B 1 162 ? -10.836 -27.016 -29.438 1 94.31 162 GLU B CA 1
ATOM 5520 C C . GLU B 1 162 ? -12.312 -27.297 -29.172 1 94.31 162 GLU B C 1
ATOM 5522 O O . GLU B 1 162 ? -13.133 -27.234 -30.094 1 94.31 162 GLU B O 1
ATOM 5527 N N . SER B 1 163 ? -12.648 -27.625 -27.984 1 95.19 163 SER B N 1
ATOM 5528 C CA . SER B 1 163 ? -14.031 -27.844 -27.594 1 95.19 163 SER B CA 1
ATOM 5529 C C . SER B 1 163 ? -14.234 -27.578 -26.094 1 95.19 163 SER B C 1
ATOM 5531 O O . SER B 1 163 ? -13.273 -27.547 -25.328 1 95.19 163 SER B O 1
ATOM 5533 N N . ALA B 1 164 ? -15.43 -27.281 -25.75 1 96.62 164 ALA B N 1
ATOM 5534 C CA . ALA B 1 164 ? -15.797 -27 -24.375 1 96.62 164 ALA B CA 1
ATOM 5535 C C . ALA B 1 164 ? -17.219 -27.469 -24.062 1 96.62 164 ALA B C 1
ATOM 5537 O O . ALA B 1 164 ? -18.109 -27.359 -24.906 1 96.62 164 ALA B O 1
ATOM 5538 N N . CYS B 1 165 ? -17.453 -28.016 -22.906 1 95.25 165 CYS B N 1
ATOM 5539 C CA . CYS B 1 165 ? -18.797 -28.438 -22.484 1 95.25 165 CYS B CA 1
ATOM 5540 C C . CYS B 1 165 ? -18.891 -28.484 -20.953 1 95.25 165 CYS B C 1
ATOM 5542 O O . CYS B 1 165 ? -17.875 -28.469 -20.266 1 95.25 165 CYS B O 1
ATOM 5544 N N . ILE B 1 166 ? -20.016 -28.438 -20.5 1 94.56 166 ILE B N 1
ATOM 5545 C CA . ILE B 1 166 ? -20.266 -28.609 -19.078 1 94.56 166 ILE B CA 1
ATOM 5546 C C . ILE B 1 166 ? -20.531 -30.094 -18.781 1 94.56 166 ILE B C 1
ATOM 5548 O O . ILE B 1 166 ? -21.344 -30.734 -19.469 1 94.56 166 ILE B O 1
ATOM 5552 N N . VAL B 1 167 ? -19.844 -30.641 -17.828 1 93.38 167 VAL B N 1
ATOM 5553 C CA . VAL B 1 167 ? -19.984 -32.062 -17.5 1 93.38 167 VAL B CA 1
ATOM 5554 C C . VAL B 1 167 ? -20.203 -32.219 -16 1 93.38 167 VAL B C 1
ATOM 5556 O O . VAL B 1 167 ? -19.938 -31.297 -15.219 1 93.38 167 VAL B O 1
ATOM 5559 N N . THR B 1 168 ? -20.672 -33.375 -15.594 1 90.69 168 THR B N 1
ATOM 5560 C CA . THR B 1 168 ? -20.797 -33.719 -14.188 1 90.69 168 THR B CA 1
ATOM 5561 C C . THR B 1 168 ? -19.453 -34.156 -13.609 1 90.69 168 THR B C 1
ATOM 5563 O O . THR B 1 168 ? -18.531 -34.5 -14.359 1 90.69 168 THR B O 1
ATOM 5566 N N . GLU B 1 169 ? -19.375 -34.094 -12.352 1 89.56 169 GLU B N 1
ATOM 5567 C CA . GLU B 1 169 ? -18.141 -34.531 -11.688 1 89.56 169 GLU B CA 1
ATOM 5568 C C . GLU B 1 169 ? -17.844 -35.969 -12 1 89.56 169 GLU B C 1
ATOM 5570 O O . GLU B 1 169 ? -16.672 -36.344 -12.18 1 89.56 169 GLU B O 1
ATOM 5575 N N . LYS B 1 170 ? -18.844 -36.844 -12.008 1 87.56 170 LYS B N 1
ATOM 5576 C CA . LYS B 1 170 ? -18.672 -38.25 -12.312 1 87.56 170 LYS B CA 1
ATOM 5577 C C . LYS B 1 170 ? -18.016 -38.438 -13.672 1 87.56 170 LYS B C 1
ATOM 5579 O O . LYS B 1 170 ? -17.078 -39.219 -13.805 1 87.56 170 LYS B O 1
ATOM 5584 N N . ARG B 1 171 ? -18.516 -37.75 -14.594 1 88.25 171 ARG B N 1
ATOM 5585 C CA . ARG B 1 171 ? -17.953 -37.812 -15.938 1 88.25 171 ARG B CA 1
ATOM 5586 C C . ARG B 1 171 ? -16.516 -37.312 -15.969 1 88.25 171 ARG B C 1
ATOM 5588 O O . ARG B 1 171 ? -15.664 -37.906 -16.641 1 88.25 171 ARG B O 1
ATOM 5595 N N . ALA B 1 172 ? -16.281 -36.25 -15.328 1 91.88 172 ALA B N 1
ATOM 5596 C CA . ALA B 1 172 ? -14.93 -35.688 -15.258 1 91.88 172 ALA B CA 1
ATOM 5597 C C . ALA B 1 172 ? -13.961 -36.688 -14.633 1 91.88 172 ALA B C 1
ATOM 5599 O O . ALA B 1 172 ? -12.844 -36.844 -15.109 1 91.88 172 ALA B O 1
ATOM 5600 N N . GLN B 1 173 ? -14.398 -37.344 -13.594 1 89.5 173 GLN B N 1
ATOM 5601 C CA . GLN B 1 173 ? -13.555 -38.281 -12.875 1 89.5 173 GLN B CA 1
ATOM 5602 C C . GLN B 1 173 ? -13.141 -39.438 -13.773 1 89.5 173 GLN B C 1
ATOM 5604 O O . GLN B 1 173 ? -12.047 -40 -13.633 1 89.5 173 GLN B O 1
ATOM 5609 N N . SER B 1 174 ? -13.961 -39.75 -14.664 1 89.31 174 SER B N 1
ATOM 5610 C CA . SER B 1 174 ? -13.656 -40.844 -15.594 1 89.31 174 SER B CA 1
ATOM 5611 C C . SER B 1 174 ? -12.523 -40.438 -16.547 1 89.31 174 SER B C 1
ATOM 5613 O O . SER B 1 174 ? -11.898 -41.312 -17.156 1 89.31 174 SER B O 1
ATOM 5615 N N . GLU B 1 175 ? -12.297 -39.156 -16.672 1 88.06 175 GLU B N 1
ATOM 5616 C CA . GLU B 1 175 ? -11.25 -38.656 -17.562 1 88.06 175 GLU B CA 1
ATOM 5617 C C . GLU B 1 175 ? -10 -38.281 -16.781 1 88.06 175 GLU B C 1
ATOM 5619 O O . GLU B 1 175 ? -9.031 -37.781 -17.359 1 88.06 175 GLU B O 1
ATOM 5624 N N . ALA B 1 176 ? -10.125 -38.406 -15.516 1 81.38 176 ALA B N 1
ATOM 5625 C CA . ALA B 1 176 ? -8.977 -38.062 -14.672 1 81.38 176 ALA B CA 1
ATOM 5626 C C . ALA B 1 176 ? -7.762 -38.938 -15.039 1 81.38 176 ALA B C 1
ATOM 5628 O O . ALA B 1 176 ? -7.887 -40.125 -15.258 1 81.38 176 ALA B O 1
ATOM 5629 N N . SER B 1 177 ? -6.676 -38.406 -15.367 1 81.62 177 SER B N 1
ATOM 5630 C CA . SER B 1 177 ? -5.41 -39.062 -15.664 1 81.62 177 SER B CA 1
ATOM 5631 C C . SER B 1 177 ? -4.23 -38.281 -15.094 1 81.62 177 SER B C 1
ATOM 5633 O O . SER B 1 177 ? -4.422 -37.25 -14.406 1 81.62 177 SER B O 1
ATOM 5635 N N . GLU B 1 178 ? -3.094 -38.875 -15.312 1 77.38 178 GLU B N 1
ATOM 5636 C CA . GLU B 1 178 ? -1.896 -38.156 -14.844 1 77.38 178 GLU B CA 1
ATOM 5637 C C . GLU B 1 178 ? -1.781 -36.781 -15.469 1 77.38 178 GLU B C 1
ATOM 5639 O O . GLU B 1 178 ? -1.887 -36.625 -16.688 1 77.38 178 GLU B O 1
ATOM 5644 N N . GLY B 1 179 ? -1.784 -35.812 -14.664 1 79.31 179 GLY B N 1
ATOM 5645 C CA . GLY B 1 179 ? -1.61 -34.438 -15.148 1 79.31 179 GLY B CA 1
ATOM 5646 C C . GLY B 1 179 ? -2.918 -33.688 -15.266 1 79.31 179 GLY B C 1
ATOM 5647 O O . GLY B 1 179 ? -2.922 -32.5 -15.594 1 79.31 179 GLY B O 1
ATOM 5648 N N . ILE B 1 180 ? -4.02 -34.375 -15.133 1 86.94 180 ILE B N 1
ATOM 5649 C CA . ILE B 1 180 ? -5.328 -33.719 -15.188 1 86.94 180 ILE B CA 1
ATOM 5650 C C . ILE B 1 180 ? -5.984 -33.781 -13.812 1 86.94 180 ILE B C 1
ATOM 5652 O O . ILE B 1 180 ? -6.309 -34.875 -13.312 1 86.94 180 ILE B O 1
ATOM 5656 N N . VAL B 1 181 ? -6.219 -32.656 -13.258 1 87.56 181 VAL B N 1
ATOM 5657 C CA . VAL B 1 181 ? -6.797 -32.562 -11.922 1 87.56 181 VAL B CA 1
ATOM 5658 C C . VAL B 1 181 ? -8.273 -32.188 -12.023 1 87.56 181 VAL B C 1
ATOM 5660 O O . VAL B 1 181 ? -8.641 -31.234 -12.734 1 87.56 181 VAL B O 1
ATOM 5663 N N . ILE B 1 182 ? -9.047 -32.969 -11.383 1 90.38 182 ILE B N 1
ATOM 5664 C CA . ILE B 1 182 ? -10.445 -32.594 -11.18 1 90.38 182 ILE B CA 1
ATOM 5665 C C . ILE B 1 182 ? -10.578 -31.812 -9.875 1 90.38 182 ILE B C 1
ATOM 5667 O O . ILE B 1 182 ? -10.453 -32.375 -8.789 1 90.38 182 ILE B O 1
ATOM 5671 N N . PRO B 1 183 ? -10.883 -30.531 -10.016 1 89.5 183 PRO B N 1
ATOM 5672 C CA . PRO B 1 183 ? -10.867 -29.719 -8.797 1 89.5 183 PRO B CA 1
ATOM 5673 C C . PRO B 1 183 ? -12 -30.078 -7.836 1 89.5 183 PRO B C 1
ATOM 5675 O O . PRO B 1 183 ? -13.109 -30.375 -8.273 1 89.5 183 PRO B O 1
ATOM 5678 N N . SER B 1 184 ? -11.617 -30.078 -6.559 1 84.62 184 SER B N 1
ATOM 5679 C CA . SER B 1 184 ? -12.648 -30.172 -5.531 1 84.62 184 SER B CA 1
ATOM 5680 C C . SER B 1 184 ? -13.438 -28.859 -5.418 1 84.62 184 SER B C 1
ATOM 5682 O O . SER B 1 184 ? -12.977 -27.812 -5.871 1 84.62 184 SER B O 1
ATOM 5684 N N . ALA B 1 185 ? -14.586 -29.016 -4.848 1 81.06 185 ALA B N 1
ATOM 5685 C CA . ALA B 1 185 ? -15.422 -27.828 -4.684 1 81.06 185 ALA B CA 1
ATOM 5686 C C . ALA B 1 185 ? -14.719 -26.781 -3.826 1 81.06 185 ALA B C 1
ATOM 5688 O O . ALA B 1 185 ? -14.25 -27.078 -2.729 1 81.06 185 ALA B O 1
ATOM 5689 N N . ALA B 1 186 ? -14.633 -25.641 -4.383 1 75.44 186 ALA B N 1
ATOM 5690 C CA . ALA B 1 186 ? -14.008 -24.547 -3.65 1 75.44 186 ALA B CA 1
ATOM 5691 C C . ALA B 1 186 ? -14.977 -23.922 -2.654 1 75.44 186 ALA B C 1
ATOM 5693 O O . ALA B 1 186 ? -16.156 -23.719 -2.971 1 75.44 186 ALA B O 1
ATOM 5694 N N . PRO B 1 187 ? -14.539 -23.703 -1.463 1 74.69 187 PRO B N 1
ATOM 5695 C CA . PRO B 1 187 ? -15.422 -23 -0.52 1 74.69 187 PRO B CA 1
ATOM 5696 C C . PRO B 1 187 ? -15.828 -21.609 -1.004 1 74.69 187 PRO B C 1
ATOM 5698 O O . PRO B 1 187 ? -15.195 -21.062 -1.906 1 74.69 187 PRO B O 1
ATOM 5701 N N . LEU B 1 188 ? -16.859 -21.156 -0.347 1 73.69 188 LEU B N 1
ATOM 5702 C CA . LEU B 1 188 ? -17.328 -19.828 -0.689 1 73.69 188 LEU B CA 1
ATOM 5703 C C . LEU B 1 188 ? -16.25 -18.781 -0.424 1 73.69 188 LEU B C 1
ATOM 5705 O O . LEU B 1 188 ? -15.594 -18.812 0.622 1 73.69 188 LEU B O 1
ATOM 5709 N N . GLY B 1 189 ? -16.016 -18 -1.398 1 74.25 189 GLY B N 1
ATOM 5710 C CA . GLY B 1 189 ? -15.062 -16.906 -1.229 1 74.25 189 GLY B CA 1
ATOM 5711 C C . GLY B 1 189 ? -13.656 -17.266 -1.675 1 74.25 189 GLY B C 1
ATOM 5712 O O . GLY B 1 189 ? -12.797 -16.391 -1.776 1 74.25 189 GLY B O 1
ATOM 5713 N N . SER B 1 190 ? -13.484 -18.516 -1.963 1 82.19 190 SER B N 1
ATOM 5714 C CA . SER B 1 190 ? -12.156 -18.938 -2.387 1 82.19 190 SER B CA 1
ATOM 5715 C C . SER B 1 190 ? -11.867 -18.5 -3.818 1 82.19 190 SER B C 1
ATOM 5717 O O . SER B 1 190 ? -12.719 -18.641 -4.703 1 82.19 190 SER B O 1
ATOM 5719 N N . LEU B 1 191 ? -10.711 -18.016 -4.02 1 87.81 191 LEU B N 1
ATOM 5720 C CA . LEU B 1 191 ? -10.273 -17.672 -5.367 1 87.81 191 LEU B CA 1
ATOM 5721 C C . LEU B 1 191 ? -9.344 -18.734 -5.926 1 87.81 191 LEU B C 1
ATOM 5723 O O . LEU B 1 191 ? -8.969 -18.688 -7.102 1 87.81 191 LEU B O 1
ATOM 5727 N N . HIS B 1 192 ? -9.102 -19.75 -5.098 1 84 192 HIS B N 1
ATOM 5728 C CA . HIS B 1 192 ? -8.375 -20.906 -5.602 1 84 192 HIS B CA 1
ATOM 5729 C C . HIS B 1 192 ? -9.289 -21.844 -6.379 1 84 192 HIS B C 1
ATOM 5731 O O . HIS B 1 192 ? -10.406 -22.125 -5.941 1 84 192 HIS B O 1
ATOM 5737 N N . PRO B 1 193 ? -8.742 -22.297 -7.43 1 85 193 PRO B N 1
ATOM 5738 C CA . PRO B 1 193 ? -9.602 -23.188 -8.211 1 85 193 PRO B CA 1
ATOM 5739 C C . PRO B 1 193 ? -9.742 -24.578 -7.59 1 85 193 PRO B C 1
ATOM 5741 O O . PRO B 1 193 ? -10.602 -25.359 -8.008 1 85 193 PRO B O 1
ATOM 5744 N N . ILE B 1 194 ? -8.914 -24.828 -6.582 1 82.19 194 ILE B N 1
ATOM 5745 C CA . ILE B 1 194 ? -8.977 -26.125 -5.918 1 82.19 194 ILE B CA 1
ATOM 5746 C C . ILE B 1 194 ? -9.523 -25.953 -4.5 1 82.19 194 ILE B C 1
ATOM 5748 O O . ILE B 1 194 ? -8.977 -25.188 -3.705 1 82.19 194 ILE B O 1
ATOM 5752 N N . GLY B 1 195 ? -10.57 -26.562 -4.125 1 72.56 195 GLY B N 1
ATOM 5753 C CA . GLY B 1 195 ? -11.281 -26.375 -2.871 1 72.56 195 GLY B CA 1
ATOM 5754 C C . GLY B 1 195 ? -10.562 -27 -1.683 1 72.56 195 GLY B C 1
ATOM 5755 O O . GLY B 1 195 ? -10.695 -26.516 -0.556 1 72.56 195 GLY B O 1
ATOM 5756 N N . ASN B 1 196 ? -9.789 -28.047 -1.856 1 70.44 196 ASN B N 1
ATOM 5757 C CA . ASN B 1 196 ? -9.273 -28.812 -0.722 1 70.44 196 ASN B CA 1
ATOM 5758 C C . ASN B 1 196 ? -8.117 -28.078 -0.04 1 70.44 196 ASN B C 1
ATOM 5760 O O . ASN B 1 196 ? -7.668 -28.484 1.033 1 70.44 196 ASN B O 1
ATOM 5764 N N . LEU B 1 197 ? -7.734 -27.078 -0.622 1 69.62 197 LEU B N 1
ATOM 5765 C CA . LEU B 1 197 ? -6.621 -26.344 -0.025 1 69.62 197 LEU B CA 1
ATOM 5766 C C . LEU B 1 197 ? -7.113 -25.406 1.068 1 69.62 197 LEU B C 1
ATOM 5768 O O . LEU B 1 197 ? -6.402 -25.141 2.041 1 69.62 197 LEU B O 1
ATOM 5772 N N . TYR B 1 198 ? -8.289 -24.938 0.938 1 63.88 198 TYR B N 1
ATOM 5773 C CA . TYR B 1 198 ? -8.875 -23.984 1.87 1 63.88 198 TYR B CA 1
ATOM 5774 C C . TYR B 1 198 ? -9.727 -24.688 2.916 1 63.88 198 TYR B C 1
ATOM 5776 O O . TYR B 1 198 ? -10.602 -25.484 2.576 1 63.88 198 TYR B O 1
ATOM 5784 N N . GLN B 1 199 ? -9.156 -24.703 4.188 1 59.16 199 GLN B N 1
ATOM 5785 C CA . GLN B 1 199 ? -9.859 -25.375 5.273 1 59.16 199 GLN B CA 1
ATOM 5786 C C . GLN B 1 199 ? -11.109 -24.609 5.684 1 59.16 199 GLN B C 1
ATOM 5788 O O . GLN B 1 199 ? -11.016 -23.5 6.23 1 59.16 199 GLN B O 1
ATOM 5793 N N . GLY B 1 200 ? -11.953 -24.25 4.844 1 56.09 200 GLY B N 1
ATOM 5794 C CA . GLY B 1 200 ? -13.211 -23.625 5.227 1 56.09 200 GLY B CA 1
ATOM 5795 C C . GLY B 1 200 ? -14.406 -24.547 5.062 1 56.09 200 GLY B C 1
ATOM 5796 O O . GLY B 1 200 ? -14.258 -25.688 4.637 1 56.09 200 GLY B O 1
ATOM 5797 N N . PRO B 1 201 ? -15.484 -24.188 5.809 1 52.66 201 PRO B N 1
ATOM 5798 C CA . PRO B 1 201 ? -16.656 -25.047 5.609 1 52.66 201 PRO B CA 1
ATOM 5799 C C . PRO B 1 201 ? -16.922 -25.359 4.141 1 52.66 201 PRO B C 1
ATOM 5801 O O . PRO B 1 201 ? -16.922 -24.453 3.301 1 52.66 201 PRO B O 1
ATOM 5804 N N . ILE B 1 202 ? -16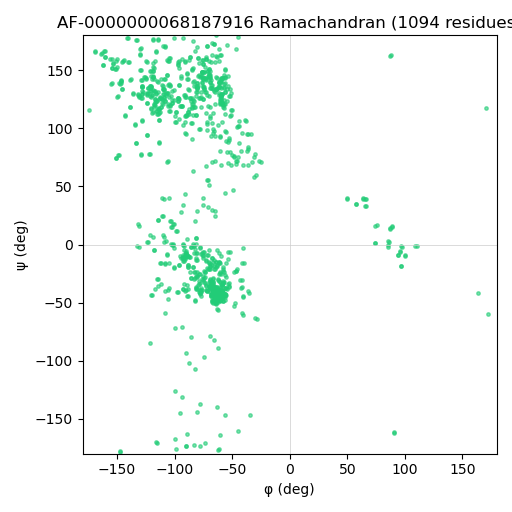.516 -26.547 3.799 1 52.81 202 ILE B N 1
ATOM 5805 C CA . ILE B 1 202 ? -16.844 -27.016 2.455 1 52.81 202 ILE B CA 1
ATOM 5806 C C . ILE B 1 202 ? -18.359 -27.094 2.305 1 52.81 202 ILE B C 1
ATOM 5808 O O . ILE B 1 202 ? -19.047 -27.719 3.131 1 52.81 202 ILE B O 1
ATOM 5812 N N . VAL B 1 203 ? -18.875 -26.078 1.617 1 50.41 203 VAL B N 1
ATOM 5813 C CA . VAL B 1 203 ? -20.281 -26.328 1.302 1 50.41 203 VAL B CA 1
ATOM 5814 C C . VAL B 1 203 ? -20.422 -27.672 0.602 1 50.41 203 VAL B C 1
ATOM 5816 O O . VAL B 1 203 ? -19.875 -27.891 -0.476 1 50.41 203 VAL B O 1
ATOM 5819 N N . GLN B 1 204 ? -20.578 -28.672 1.425 1 49.16 204 GLN B N 1
ATOM 5820 C CA . GLN B 1 204 ? -20.828 -29.984 0.824 1 49.16 204 GLN B CA 1
ATOM 5821 C C . GLN B 1 204 ? -21.922 -29.906 -0.228 1 49.16 204 GLN B C 1
ATOM 5823 O O . GLN B 1 204 ? -23.094 -29.688 0.103 1 49.16 204 GLN B O 1
ATOM 5828 N N . MET B 1 205 ? -21.609 -29.406 -1.317 1 52.44 205 MET B N 1
ATOM 5829 C CA . MET B 1 205 ? -22.594 -29.578 -2.385 1 52.44 205 MET B CA 1
ATOM 5830 C C . MET B 1 205 ? -22.656 -31.031 -2.838 1 52.44 205 MET B C 1
ATOM 5832 O O . MET B 1 205 ? -21.656 -31.75 -2.768 1 52.44 205 MET B O 1
ATOM 5836 N N . ASP B 1 206 ? -23.797 -31.578 -2.867 1 51.06 206 ASP B N 1
ATOM 5837 C CA . ASP B 1 206 ? -24.031 -32.906 -3.424 1 51.06 206 ASP B CA 1
ATOM 5838 C C . ASP B 1 206 ? -23.172 -33.125 -4.66 1 51.06 206 ASP B C 1
ATOM 5840 O O . ASP B 1 206 ? -23.234 -32.375 -5.621 1 51.06 206 ASP B O 1
ATOM 5844 N N . ALA B 1 207 ? -22.109 -33.969 -4.5 1 54.12 207 ALA B N 1
ATOM 5845 C CA . ALA B 1 207 ? -21.188 -34.344 -5.57 1 54.12 207 ALA B CA 1
ATOM 5846 C C . ALA B 1 207 ? -21.938 -34.594 -6.875 1 54.12 207 ALA B C 1
ATOM 5848 O O . ALA B 1 207 ? -21.438 -34.281 -7.957 1 54.12 207 ALA B O 1
ATOM 5849 N N . SER B 1 208 ? -23.094 -35.375 -6.75 1 54.72 208 SER B N 1
ATOM 5850 C CA . SER B 1 208 ? -23.859 -35.75 -7.934 1 54.72 208 SER B CA 1
ATOM 5851 C C . SER B 1 208 ? -24.359 -34.531 -8.688 1 54.72 208 SER B C 1
ATOM 5853 O O . SER B 1 208 ? -24.641 -34.594 -9.883 1 54.72 208 SER B O 1
ATOM 5855 N N . SER B 1 209 ? -24.172 -33.312 -7.992 1 72 209 SER B N 1
ATOM 5856 C CA . SER B 1 209 ? -24.812 -32.125 -8.57 1 72 209 SER B CA 1
ATOM 5857 C C . SER B 1 209 ? -23.781 -31.078 -8.938 1 72 209 SER B C 1
ATOM 5859 O O . SER B 1 209 ? -24.125 -30.078 -9.578 1 72 209 SER B O 1
ATOM 5861 N N . ARG B 1 210 ? -22.562 -31.578 -8.773 1 85.81 210 ARG B N 1
ATOM 5862 C CA . ARG B 1 210 ? -21.578 -30.547 -9.078 1 85.81 210 ARG B CA 1
ATOM 5863 C C . ARG B 1 210 ? -21.234 -30.562 -10.562 1 85.81 210 ARG B C 1
ATOM 5865 O O . ARG B 1 210 ? -21.078 -31.625 -11.172 1 85.81 210 ARG B O 1
ATOM 5872 N N . LEU B 1 211 ? -21.203 -29.422 -11.164 1 91.69 211 LEU B N 1
ATOM 5873 C CA . LEU B 1 211 ? -20.922 -29.266 -12.586 1 91.69 211 LEU B CA 1
ATOM 5874 C C . LEU B 1 211 ? -19.547 -28.641 -12.797 1 91.69 211 LEU B C 1
ATOM 5876 O O . LEU B 1 211 ? -19.094 -27.812 -12.008 1 91.69 211 LEU B O 1
ATOM 5880 N N . LEU B 1 212 ? -18.859 -29.125 -13.836 1 94.44 212 LEU B N 1
ATOM 5881 C CA . LEU B 1 212 ? -17.547 -28.625 -14.211 1 94.44 212 LEU B CA 1
ATOM 5882 C C . LEU B 1 212 ? -17.531 -28.188 -15.664 1 94.44 212 LEU B C 1
ATOM 5884 O O . LEU B 1 212 ? -18.203 -28.781 -16.516 1 94.44 212 LEU B O 1
ATOM 5888 N N . LEU B 1 213 ? -16.844 -27.156 -15.977 1 96.31 213 LEU B N 1
ATOM 5889 C CA . LEU B 1 213 ? -16.516 -26.812 -17.359 1 96.31 213 LEU B CA 1
ATOM 5890 C C . LEU B 1 213 ? -15.305 -27.609 -17.844 1 96.31 213 LEU B C 1
ATOM 5892 O O . LEU B 1 213 ? -14.234 -27.562 -17.219 1 96.31 213 LEU B O 1
ATOM 5896 N N . ARG B 1 214 ? -15.469 -28.359 -18.797 1 96.5 214 ARG B N 1
ATOM 5897 C CA . ARG B 1 214 ? -14.406 -29.125 -19.438 1 96.5 214 ARG B CA 1
ATOM 5898 C C . ARG B 1 214 ? -13.883 -28.406 -20.688 1 96.5 214 ARG B C 1
ATOM 5900 O O . ARG B 1 214 ? -14.664 -28.047 -21.562 1 96.5 214 ARG B O 1
ATOM 5907 N N . ILE B 1 215 ? -12.633 -28.172 -20.797 1 96.12 215 ILE B N 1
ATOM 5908 C CA . ILE B 1 215 ? -12 -27.531 -21.938 1 96.12 215 ILE B CA 1
ATOM 5909 C C . ILE B 1 215 ? -11.008 -28.5 -22.578 1 96.12 215 ILE B C 1
ATOM 5911 O O . ILE B 1 215 ? -10.109 -29.016 -21.906 1 96.12 215 ILE B O 1
ATOM 5915 N N . LEU B 1 216 ? -11.211 -28.797 -23.781 1 94.5 216 LEU B N 1
ATOM 5916 C CA . LEU B 1 216 ? -10.211 -29.469 -24.594 1 94.5 216 LEU B CA 1
ATOM 5917 C C . LEU B 1 216 ? -9.406 -28.469 -25.406 1 94.5 216 LEU B C 1
ATOM 5919 O O . LEU B 1 216 ? -9.969 -27.719 -26.203 1 94.5 216 LEU B O 1
ATOM 5923 N N . TRP B 1 217 ? -8.125 -28.438 -25.188 1 92.38 217 TRP B N 1
ATOM 5924 C CA . TRP B 1 217 ? -7.262 -27.453 -25.844 1 92.38 217 TRP B CA 1
ATOM 5925 C C . TRP B 1 217 ? -6.742 -27.984 -27.172 1 92.38 217 TRP B C 1
ATOM 5927 O O . TRP B 1 217 ? -6.512 -29.188 -27.328 1 92.38 217 TRP B O 1
ATOM 5937 N N . LYS B 1 218 ? -6.574 -27.047 -28.109 1 89.94 218 LYS B N 1
ATOM 5938 C CA . LYS B 1 218 ? -5.898 -27.438 -29.344 1 89.94 218 LYS B CA 1
ATOM 5939 C C . LYS B 1 218 ? -4.426 -27.734 -29.094 1 89.94 218 LYS B C 1
ATOM 5941 O O . LYS B 1 218 ? -3.766 -27.047 -28.312 1 89.94 218 LYS B O 1
ATOM 5946 N N . LYS B 1 219 ? -3.959 -28.688 -29.766 1 85.25 219 LYS B N 1
ATOM 5947 C CA . LYS B 1 219 ? -2.531 -28.984 -29.688 1 85.25 219 LYS B CA 1
ATOM 5948 C C . LYS B 1 219 ? -1.709 -27.891 -30.375 1 85.25 219 LYS B C 1
ATOM 5950 O O . LYS B 1 219 ? -2.164 -27.281 -31.344 1 85.25 219 LYS B O 1
ATOM 5955 N N . THR B 1 220 ? -0.632 -27.641 -29.828 1 80 220 THR B N 1
ATOM 5956 C CA . THR B 1 220 ? 0.341 -26.734 -30.406 1 80 220 THR B CA 1
ATOM 5957 C C . THR B 1 220 ? 1.631 -27.469 -30.766 1 80 220 THR B C 1
ATOM 5959 O O . THR B 1 220 ? 1.837 -28.609 -30.328 1 80 220 THR B O 1
ATOM 5962 N N . PRO B 1 221 ? 2.498 -26.859 -31.547 1 74.88 221 PRO B N 1
ATOM 5963 C CA . PRO B 1 221 ? 3.744 -27.516 -31.953 1 74.88 221 PRO B CA 1
ATOM 5964 C C . PRO B 1 221 ? 4.641 -27.859 -30.766 1 74.88 221 PRO B C 1
ATOM 5966 O O . PRO B 1 221 ? 5.539 -28.703 -30.891 1 74.88 221 PRO B O 1
ATOM 5969 N N . ILE B 1 222 ? 4.367 -27.297 -29.656 1 73.56 222 ILE B N 1
ATOM 5970 C CA . ILE B 1 222 ? 5.199 -27.531 -28.5 1 73.56 222 ILE B CA 1
ATOM 5971 C C . ILE B 1 222 ? 4.758 -28.828 -27.797 1 73.56 222 ILE B C 1
ATOM 5973 O O . ILE B 1 222 ? 5.523 -29.422 -27.047 1 73.56 222 ILE B O 1
ATOM 5977 N N . ASP B 1 223 ? 3.594 -29.219 -28.078 1 78 223 ASP B N 1
ATOM 5978 C CA . ASP B 1 223 ? 3.057 -30.422 -27.453 1 78 223 ASP B CA 1
ATOM 5979 C C . ASP B 1 223 ? 3.658 -31.672 -28.078 1 78 223 ASP B C 1
ATOM 5981 O O . ASP B 1 223 ? 3.895 -31.719 -29.297 1 78 223 ASP B O 1
ATOM 5985 N N . ASP B 1 224 ? 3.975 -32.656 -27.25 1 78.25 224 ASP B N 1
ATOM 5986 C CA . ASP B 1 224 ? 4.367 -33.969 -27.766 1 78.25 224 ASP B CA 1
ATOM 5987 C C . ASP B 1 224 ? 3.279 -34.531 -28.672 1 78.25 224 ASP B C 1
ATOM 5989 O O . ASP B 1 224 ? 2.139 -34.719 -28.234 1 78.25 224 ASP B O 1
ATOM 5993 N N . PRO B 1 225 ? 3.725 -34.781 -29.906 1 81.88 225 PRO B N 1
ATOM 5994 C CA . PRO B 1 225 ? 2.729 -35.312 -30.844 1 81.88 225 PRO B CA 1
ATOM 5995 C C . PRO B 1 225 ? 2.096 -36.594 -30.375 1 81.88 225 PRO B C 1
ATOM 5997 O O . PRO B 1 225 ? 0.968 -36.938 -30.766 1 81.88 225 PRO B O 1
ATOM 6000 N N . SER B 1 226 ? 2.764 -37.281 -29.469 1 84.31 226 SER B N 1
ATOM 6001 C CA . SER B 1 226 ? 2.293 -38.594 -29.031 1 84.31 226 SER B CA 1
ATOM 6002 C C . SER B 1 226 ? 1.319 -38.469 -27.859 1 84.31 226 SER B C 1
ATOM 6004 O O . SER B 1 226 ? 0.631 -39.406 -27.516 1 84.31 226 SER B O 1
ATOM 6006 N N . THR B 1 227 ? 1.237 -37.25 -27.328 1 81.5 227 THR B N 1
ATOM 6007 C CA . THR B 1 227 ? 0.368 -37.094 -26.172 1 81.5 227 THR B CA 1
ATOM 6008 C C . THR B 1 227 ? -0.999 -36.562 -26.594 1 81.5 227 THR B C 1
ATOM 6010 O O . THR B 1 227 ? -1.146 -36 -27.688 1 81.5 227 THR B O 1
ATOM 6013 N N . LEU B 1 228 ? -1.999 -36.844 -25.781 1 83.5 228 LEU B N 1
ATOM 6014 C CA . LEU B 1 228 ? -3.338 -36.312 -26.016 1 83.5 228 LEU B CA 1
ATOM 6015 C C . LEU B 1 228 ? -3.375 -34.812 -25.797 1 83.5 228 LEU B C 1
ATOM 6017 O O . LEU B 1 228 ? -2.494 -34.25 -25.141 1 83.5 228 LEU B O 1
ATOM 6021 N N . ALA B 1 229 ? -4.387 -34.219 -26.453 1 87.81 229 ALA B N 1
ATOM 6022 C CA . ALA B 1 229 ? -4.605 -32.781 -26.234 1 87.81 229 ALA B CA 1
ATOM 6023 C C . ALA B 1 229 ? -4.895 -32.469 -24.766 1 87.81 229 ALA B C 1
ATOM 6025 O O . ALA B 1 229 ? -5.59 -33.25 -24.109 1 87.81 229 ALA B O 1
ATOM 6026 N N . PRO B 1 230 ? -4.355 -31.422 -24.281 1 88.5 230 PRO B N 1
ATOM 6027 C CA . PRO B 1 230 ? -4.562 -31.109 -22.875 1 88.5 230 PRO B CA 1
ATOM 6028 C C . PRO B 1 230 ? -6.027 -30.828 -22.531 1 88.5 230 PRO B C 1
ATOM 6030 O O . PRO B 1 230 ? -6.762 -30.297 -23.375 1 88.5 230 PRO B O 1
ATOM 6033 N N . ILE B 1 231 ? -6.414 -31.25 -21.375 1 92.81 231 ILE B N 1
ATOM 6034 C CA . ILE B 1 231 ? -7.77 -31.031 -20.875 1 92.81 231 ILE B CA 1
ATOM 6035 C C . ILE B 1 231 ? -7.715 -30.297 -19.547 1 92.81 231 ILE B C 1
ATOM 6037 O O . ILE B 1 231 ? -6.852 -30.562 -18.703 1 92.81 231 ILE B O 1
ATOM 6041 N N . SER B 1 232 ? -8.57 -29.281 -19.406 1 93.44 232 SER B N 1
ATOM 6042 C CA . SER B 1 232 ? -8.734 -28.578 -18.141 1 93.44 232 SER B CA 1
ATOM 6043 C C . SER B 1 232 ? -10.164 -28.719 -17.625 1 93.44 232 SER B C 1
ATOM 6045 O O . SER B 1 232 ? -11.117 -28.766 -18.406 1 93.44 232 SER B 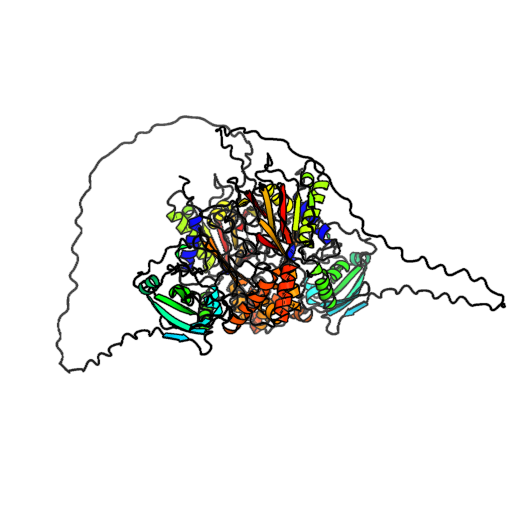O 1
ATOM 6047 N N . PHE B 1 233 ? -10.305 -28.797 -16.312 1 95.12 233 PHE B N 1
ATOM 6048 C CA . PHE B 1 233 ? -11.609 -28.781 -15.656 1 95.12 233 PHE B CA 1
ATOM 6049 C C . PHE B 1 233 ? -11.711 -27.625 -14.672 1 95.12 233 PHE B C 1
ATOM 6051 O O . PHE B 1 233 ? -10.758 -27.344 -13.938 1 95.12 233 PHE B O 1
ATOM 6058 N N . PHE B 1 234 ? -12.82 -26.938 -14.68 1 94.75 234 PHE B N 1
ATOM 6059 C CA . PHE B 1 234 ? -13.086 -25.844 -13.75 1 94.75 234 PHE B CA 1
ATOM 6060 C C . PHE B 1 234 ? -14.422 -26.031 -13.047 1 94.75 234 PHE B C 1
ATOM 6062 O O . PHE B 1 234 ? -15.438 -26.297 -13.695 1 94.75 234 PHE B O 1
ATOM 6069 N N . ASP B 1 235 ? -14.398 -25.922 -11.742 1 92.25 235 ASP B N 1
ATOM 6070 C CA . ASP B 1 235 ? -15.656 -25.922 -11.008 1 92.25 235 ASP B CA 1
ATOM 6071 C C . ASP B 1 235 ? -16.547 -24.766 -11.453 1 92.25 235 ASP B C 1
ATOM 6073 O O . ASP B 1 235 ? -16.109 -23.609 -11.461 1 92.25 235 ASP B O 1
ATOM 6077 N N . MET B 1 236 ? -17.797 -25.047 -11.773 1 92.38 236 MET B N 1
ATOM 6078 C CA . MET B 1 236 ? -18.672 -24.031 -12.336 1 92.38 236 MET B CA 1
ATOM 6079 C C . MET B 1 236 ? -18.984 -22.938 -11.305 1 92.38 236 MET B C 1
ATOM 6081 O O . MET B 1 236 ? -19.094 -21.766 -11.648 1 92.38 236 MET B O 1
ATOM 6085 N N . ASN B 1 237 ? -19.141 -23.328 -10.062 1 89.12 237 ASN B N 1
ATOM 6086 C CA . ASN B 1 237 ? -19.406 -22.328 -9.031 1 89.12 237 ASN B CA 1
ATOM 6087 C C . ASN B 1 237 ? -18.203 -21.406 -8.836 1 89.12 237 ASN B C 1
ATOM 6089 O O . ASN B 1 237 ? -18.359 -20.203 -8.633 1 89.12 237 ASN B O 1
ATOM 6093 N N . TRP B 1 238 ? -17.062 -22 -8.852 1 91.5 238 TRP B N 1
ATOM 6094 C CA . TRP B 1 238 ? -15.844 -21.203 -8.75 1 91.5 238 TRP B CA 1
ATOM 6095 C C . TRP B 1 238 ? -15.719 -20.234 -9.93 1 91.5 238 TRP B C 1
ATOM 6097 O O . TRP B 1 238 ? -15.438 -19.047 -9.75 1 91.5 238 TRP B O 1
ATOM 6107 N N . LEU B 1 239 ? -15.93 -20.781 -11.125 1 93.44 239 LEU B N 1
ATOM 6108 C CA . LEU B 1 239 ? -15.844 -19.969 -12.336 1 93.44 239 LEU B CA 1
ATOM 6109 C C . LEU B 1 239 ? -16.828 -18.797 -12.281 1 93.44 239 LEU B C 1
ATOM 6111 O O . LEU B 1 239 ? -16.484 -17.688 -12.695 1 93.44 239 LEU B O 1
ATOM 6115 N N . TRP B 1 240 ? -17.953 -19.078 -11.812 1 91.62 240 TRP B N 1
ATOM 6116 C CA . TRP B 1 240 ? -19 -18.047 -11.781 1 91.62 240 TRP B CA 1
ATOM 6117 C C . TRP B 1 240 ? -18.656 -16.953 -10.781 1 91.62 240 TRP B C 1
ATOM 6119 O O . TRP B 1 240 ? -19 -15.789 -10.992 1 91.62 240 TRP B O 1
ATOM 6129 N N . ARG B 1 241 ? -18 -17.234 -9.742 1 88.75 241 ARG B N 1
ATOM 6130 C CA . ARG B 1 241 ? -17.562 -16.25 -8.758 1 88.75 241 ARG B CA 1
ATOM 6131 C C . ARG B 1 241 ? -16.406 -15.414 -9.289 1 88.75 241 ARG B C 1
ATOM 6133 O O . ARG B 1 241 ? -16.203 -14.273 -8.859 1 88.75 241 ARG B O 1
ATOM 6140 N N . CYS B 1 242 ? -15.703 -15.945 -10.227 1 92.94 242 CYS B N 1
ATOM 6141 C CA . CYS B 1 242 ? -14.508 -15.289 -10.734 1 92.94 242 CYS B CA 1
ATOM 6142 C C . CYS B 1 242 ? -14.805 -14.531 -12.016 1 92.94 242 CYS B C 1
ATOM 6144 O O . CYS B 1 242 ? -13.883 -14.102 -12.719 1 92.94 242 CYS B O 1
ATOM 6146 N N . ARG B 1 243 ? -16.094 -14.367 -12.352 1 93.38 243 ARG B N 1
ATOM 6147 C CA . ARG B 1 243 ? -16.484 -13.656 -13.57 1 93.38 243 ARG B CA 1
ATOM 6148 C C . ARG B 1 243 ? -15.961 -12.227 -13.562 1 93.38 243 ARG B C 1
ATOM 6150 O O . ARG B 1 243 ? -15.898 -11.594 -12.508 1 93.38 243 ARG B O 1
ATOM 6157 N N . TYR B 1 244 ? -15.578 -11.766 -14.727 1 93.31 244 TYR B N 1
ATOM 6158 C CA . TYR B 1 244 ? -15.016 -10.43 -14.852 1 93.31 244 TYR B CA 1
ATOM 6159 C C . TYR B 1 244 ? -15.68 -9.656 -15.984 1 93.31 244 TYR B C 1
ATOM 6161 O O . TYR B 1 244 ? -15.102 -8.703 -16.516 1 93.31 244 TYR B O 1
ATOM 6169 N N . ASP B 1 245 ? -16.781 -10.109 -16.422 1 92.88 245 ASP B N 1
ATOM 6170 C CA . ASP B 1 245 ? -17.547 -9.367 -17.422 1 92.88 245 ASP B CA 1
ATOM 6171 C C . ASP B 1 245 ? -18.188 -8.117 -16.812 1 92.88 245 ASP B C 1
ATOM 6173 O O . ASP B 1 245 ? -18.188 -7.957 -15.586 1 92.88 245 ASP B O 1
ATOM 6177 N N . ALA B 1 246 ? -18.719 -7.312 -17.641 1 90.12 246 ALA B N 1
ATOM 6178 C CA . ALA B 1 246 ? -19.234 -6.02 -17.203 1 90.12 246 ALA B CA 1
ATOM 6179 C C . ALA B 1 246 ? -20.391 -6.195 -16.219 1 90.12 246 ALA B C 1
ATOM 6181 O O . ALA B 1 246 ? -20.484 -5.457 -15.234 1 90.12 246 ALA B O 1
ATOM 6182 N N . THR B 1 247 ? -21.219 -7.168 -16.453 1 90.5 247 THR B N 1
ATOM 6183 C CA . THR B 1 247 ? -22.375 -7.395 -15.578 1 90.5 247 THR B CA 1
ATOM 6184 C C . THR B 1 247 ? -21.938 -7.848 -14.195 1 90.5 247 THR B C 1
ATOM 6186 O O . THR B 1 247 ? -22.422 -7.34 -13.18 1 90.5 247 THR B O 1
ATOM 6189 N N . ALA B 1 248 ? -21.094 -8.781 -14.211 1 88.88 248 ALA B N 1
ATOM 6190 C CA . ALA B 1 248 ? -20.578 -9.266 -12.938 1 88.88 248 ALA B CA 1
ATOM 6191 C C . ALA B 1 248 ? -19.844 -8.164 -12.18 1 88.88 248 ALA B C 1
ATOM 6193 O O . ALA B 1 248 ? -20 -8.031 -10.961 1 88.88 248 ALA B O 1
ATOM 6194 N N . SER B 1 249 ? -19.062 -7.367 -12.875 1 87.81 249 SER B N 1
ATOM 6195 C CA . SER B 1 249 ? -18.328 -6.266 -12.266 1 87.81 249 SER B CA 1
ATOM 6196 C C . SER B 1 249 ? -19.266 -5.223 -11.68 1 87.81 249 SER B C 1
ATOM 6198 O O . SER B 1 249 ? -19.031 -4.715 -10.578 1 87.81 249 SER B O 1
ATOM 6200 N N . GLU B 1 250 ? -20.266 -4.945 -12.383 1 88.25 250 GLU B N 1
ATOM 6201 C CA . GLU B 1 250 ? -21.25 -3.98 -11.914 1 88.25 250 GLU B CA 1
ATOM 6202 C C . GLU B 1 250 ? -21.969 -4.496 -10.672 1 88.25 250 GLU B C 1
ATOM 6204 O O . GLU B 1 250 ? -22.234 -3.738 -9.734 1 88.25 250 GLU B O 1
ATOM 6209 N N . ARG B 1 251 ? -22.344 -5.703 -10.734 1 86.19 251 ARG B N 1
ATOM 6210 C CA . ARG B 1 251 ? -23 -6.301 -9.57 1 86.19 251 ARG B CA 1
ATOM 6211 C C . ARG B 1 251 ? -22.078 -6.254 -8.352 1 86.19 251 ARG B C 1
ATOM 6213 O O . ARG B 1 251 ? -22.531 -5.914 -7.25 1 86.19 251 ARG B O 1
ATOM 6220 N N . CYS B 1 252 ? -20.875 -6.605 -8.594 1 82.5 252 CYS B N 1
ATOM 6221 C CA . CYS B 1 252 ? -19.906 -6.547 -7.5 1 82.5 252 CYS B CA 1
ATOM 6222 C C . CYS B 1 252 ? -19.797 -5.133 -6.953 1 82.5 252 CYS B C 1
ATOM 6224 O O . CYS B 1 252 ? -19.766 -4.934 -5.734 1 82.5 252 CYS B O 1
ATOM 6226 N N . LEU B 1 253 ? -19.703 -4.176 -7.832 1 84.38 253 LEU B N 1
ATOM 6227 C CA . LEU B 1 253 ? -19.625 -2.773 -7.441 1 84.38 253 LEU B CA 1
ATOM 6228 C C . LEU B 1 253 ? -20.828 -2.375 -6.59 1 84.38 253 LEU B C 1
ATOM 6230 O O . LEU B 1 253 ? -20.672 -1.761 -5.531 1 84.38 253 LEU B O 1
ATOM 6234 N N . GLN B 1 254 ? -21.953 -2.797 -7.023 1 84.69 254 GLN B N 1
ATOM 6235 C CA . GLN B 1 254 ? -23.188 -2.441 -6.324 1 84.69 254 GLN B CA 1
ATOM 6236 C C . GLN B 1 254 ? -23.234 -3.094 -4.945 1 84.69 254 GLN B C 1
ATOM 6238 O O . GLN B 1 254 ? -23.719 -2.484 -3.984 1 84.69 254 GLN B O 1
ATOM 6243 N N . GLU B 1 255 ? -22.688 -4.23 -4.898 1 81.44 255 GLU B N 1
ATOM 6244 C CA . GLU B 1 255 ? -22.781 -4.996 -3.658 1 81.44 255 GLU B CA 1
ATOM 6245 C C . GLU B 1 255 ? -21.719 -4.539 -2.656 1 81.44 255 GLU B C 1
ATOM 6247 O O . GLU B 1 255 ? -21.891 -4.691 -1.446 1 81.44 255 GLU B O 1
ATOM 6252 N N . THR B 1 256 ? -20.672 -3.967 -3.145 1 81.62 256 THR B N 1
ATOM 6253 C CA . THR B 1 256 ? -19.562 -3.727 -2.246 1 81.62 256 THR B CA 1
ATOM 6254 C C . THR B 1 256 ? -19.375 -2.232 -1.994 1 81.62 256 THR B C 1
ATOM 6256 O O . THR B 1 256 ? -18.688 -1.835 -1.052 1 81.62 256 THR B O 1
ATOM 6259 N N . GLN B 1 257 ? -19.938 -1.417 -2.783 1 87.75 257 GLN B N 1
ATOM 6260 C CA . GLN B 1 257 ? -19.766 0.025 -2.654 1 87.75 257 GLN B CA 1
ATOM 6261 C C . GLN B 1 257 ? -20.359 0.54 -1.349 1 87.75 257 GLN B C 1
ATOM 6263 O O . GLN B 1 257 ? -21.469 0.147 -0.969 1 87.75 257 GLN B O 1
ATOM 6268 N N . ILE B 1 258 ? -19.594 1.304 -0.664 1 91.81 258 ILE B N 1
ATOM 6269 C CA . ILE B 1 258 ? -20.078 1.979 0.536 1 91.81 258 ILE B CA 1
ATOM 6270 C C . ILE B 1 258 ? -20.703 3.32 0.157 1 91.81 258 ILE B C 1
ATOM 6272 O O . ILE B 1 258 ? -20.016 4.203 -0.37 1 91.81 258 ILE B O 1
ATOM 6276 N N . ARG B 1 259 ? -21.984 3.414 0.368 1 93.25 259 ARG B N 1
ATOM 6277 C CA . ARG B 1 259 ? -22.734 4.621 0.032 1 93.25 259 ARG B CA 1
ATOM 6278 C C . ARG B 1 259 ? -23.156 5.371 1.29 1 93.25 259 ARG B C 1
ATOM 6280 O O . ARG B 1 259 ? -22.906 4.914 2.406 1 93.25 259 ARG B O 1
ATOM 6287 N N . LYS B 1 260 ? -23.672 6.574 1.102 1 93.44 260 LYS B N 1
ATOM 6288 C CA . LYS B 1 260 ? -24.047 7.426 2.227 1 93.44 260 LYS B CA 1
ATOM 6289 C C . LYS B 1 260 ? -25.062 6.73 3.127 1 93.44 260 LYS B C 1
ATOM 6291 O O . LYS B 1 260 ? -25.109 6.98 4.332 1 93.44 260 LYS B O 1
ATOM 6296 N N . GLU B 1 261 ? -25.781 5.758 2.549 1 92.62 261 GLU B N 1
ATOM 6297 C CA . GLU B 1 261 ? -26.781 5.031 3.336 1 92.62 261 GLU B CA 1
ATOM 6298 C C . GLU B 1 261 ? -26.109 4.098 4.344 1 92.62 261 GLU B C 1
ATOM 6300 O O . GLU B 1 261 ? -26.734 3.682 5.32 1 92.62 261 GLU B O 1
ATOM 6305 N N . HIS B 1 262 ? -24.891 3.805 4.062 1 92.25 262 HIS B N 1
ATOM 6306 C CA . HIS B 1 262 ? -24.141 2.92 4.941 1 92.25 262 HIS B CA 1
ATOM 6307 C C . HIS B 1 262 ? -23.359 3.715 5.992 1 92.25 262 HIS B C 1
ATOM 6309 O O . HIS B 1 262 ? -22.875 3.146 6.973 1 92.25 262 HIS B O 1
ATOM 6315 N N . ALA B 1 263 ? -23.234 5.008 5.797 1 95.75 263 ALA B N 1
ATOM 6316 C CA . ALA B 1 263 ? -22.359 5.848 6.613 1 95.75 263 ALA B CA 1
ATOM 6317 C C . ALA B 1 263 ? -22.984 6.125 7.977 1 95.75 263 ALA B C 1
ATOM 6319 O O . ALA B 1 263 ? -24.203 6.168 8.109 1 95.75 263 ALA B O 1
ATOM 6320 N N . LEU B 1 264 ? -22.125 6.258 8.938 1 96 264 LEU B N 1
ATOM 6321 C CA . LEU B 1 264 ? -22.578 6.73 10.234 1 96 264 LEU B CA 1
ATOM 6322 C C . LEU B 1 264 ? -23.109 8.156 10.141 1 96 264 LEU B C 1
ATOM 6324 O O . LEU B 1 264 ? -22.516 9.008 9.484 1 96 264 LEU B O 1
ATOM 6328 N N . SER B 1 265 ? -24.234 8.359 10.75 1 96.56 265 SER B N 1
ATOM 6329 C CA . SER B 1 265 ? -24.828 9.688 10.797 1 96.56 265 SER B CA 1
ATOM 6330 C C . SER B 1 265 ? -24.859 10.234 12.227 1 96.56 265 SER B C 1
ATOM 6332 O O . SER B 1 265 ? -24.453 9.539 13.164 1 96.56 265 SER B O 1
ATOM 6334 N N . ARG B 1 266 ? -25.312 11.43 12.367 1 95.62 266 ARG B N 1
ATOM 6335 C CA . ARG B 1 266 ? -25.391 12.078 13.672 1 95.62 266 ARG B CA 1
ATOM 6336 C C . ARG B 1 266 ? -26.375 11.344 14.578 1 95.62 266 ARG B C 1
ATOM 6338 O O . ARG B 1 266 ? -26.312 11.469 15.805 1 95.62 266 ARG B O 1
ATOM 6345 N N . THR B 1 267 ? -27.266 10.539 14 1 94.44 267 THR B N 1
ATOM 6346 C CA . THR B 1 267 ? -28.281 9.852 14.781 1 94.44 267 THR B CA 1
ATOM 6347 C C . THR B 1 267 ? -27.969 8.359 14.883 1 94.44 267 THR B C 1
ATOM 6349 O O . THR B 1 267 ? -28.734 7.605 15.484 1 94.44 267 THR B O 1
ATOM 6352 N N . SER B 1 268 ? -26.859 8 14.32 1 95.19 268 SER B N 1
ATOM 6353 C CA . SER B 1 268 ? -26.516 6.582 14.344 1 95.19 268 SER B CA 1
ATOM 6354 C C . SER B 1 268 ? -26.141 6.129 15.758 1 95.19 268 SER B C 1
ATOM 6356 O O . SER B 1 268 ? -25.594 6.91 16.547 1 95.19 268 SER B O 1
ATOM 6358 N N . THR B 1 269 ? -26.516 4.879 16.031 1 94 269 THR B N 1
ATOM 6359 C CA . THR B 1 269 ? -26.047 4.203 17.234 1 94 269 THR B CA 1
ATOM 6360 C C . THR B 1 269 ? -25.125 3.043 16.891 1 94 269 THR B C 1
ATOM 6362 O O . THR B 1 269 ? -25.453 2.211 16.031 1 94 269 THR B O 1
ATOM 6365 N N . LEU B 1 270 ? -24 3.049 17.438 1 95.56 270 LEU B N 1
ATOM 6366 C CA . LEU B 1 270 ? -23.062 1.962 17.188 1 95.56 270 LEU B CA 1
ATOM 6367 C C . LEU B 1 270 ? -23.484 0.695 17.922 1 95.56 270 LEU B C 1
ATOM 6369 O O . LEU B 1 270 ? -24.031 0.765 19.031 1 95.56 270 LEU B O 1
ATOM 6373 N N . ARG B 1 271 ? -23.266 -0.424 17.281 1 93.5 271 ARG B N 1
ATOM 6374 C CA . ARG B 1 271 ? -23.438 -1.704 17.969 1 93.5 271 ARG B CA 1
ATOM 6375 C C . ARG B 1 271 ? -22.578 -1.781 19.219 1 93.5 271 ARG B C 1
ATOM 6377 O O . ARG B 1 271 ? -21.469 -1.263 19.234 1 93.5 271 ARG B O 1
ATOM 6384 N N . ASN B 1 272 ? -23.188 -2.439 20.188 1 91.88 272 ASN B N 1
ATOM 6385 C CA . ASN B 1 272 ? -22.531 -2.629 21.469 1 91.88 272 ASN B CA 1
ATOM 6386 C C . ASN B 1 272 ? -22.297 -4.105 21.781 1 91.88 272 ASN B C 1
ATOM 6388 O O . ASN B 1 272 ? -23.25 -4.891 21.812 1 91.88 272 ASN B O 1
ATOM 6392 N N . VAL B 1 273 ? -21.031 -4.488 21.922 1 91.5 273 VAL B N 1
ATOM 6393 C CA . VAL B 1 273 ? -20.656 -5.848 22.297 1 91.5 273 VAL B CA 1
ATOM 6394 C C . VAL B 1 273 ? -20.078 -5.855 23.719 1 91.5 273 VAL B C 1
ATOM 6396 O O . VAL B 1 273 ? -19.281 -4.988 24.062 1 91.5 273 VAL B O 1
ATOM 6399 N N . LEU B 1 274 ? -20.5 -6.832 24.516 1 89.25 274 LEU B N 1
ATOM 6400 C CA . LEU B 1 274 ? -20 -6.91 25.875 1 89.25 274 LEU B CA 1
ATOM 6401 C C . LEU B 1 274 ? -18.625 -7.586 25.922 1 89.25 274 LEU B C 1
ATOM 6403 O O . LEU B 1 274 ? -18.422 -8.617 25.266 1 89.25 274 LEU B O 1
ATOM 6407 N N . PHE B 1 275 ? -17.781 -7.016 26.672 1 88.81 275 PHE B N 1
ATOM 6408 C CA . PHE B 1 275 ? -16.422 -7.508 26.797 1 88.81 275 PHE B CA 1
ATOM 6409 C C . PHE B 1 275 ? -16.406 -8.953 27.297 1 88.81 275 PHE B C 1
ATOM 6411 O O . PHE B 1 275 ? -15.539 -9.734 26.891 1 88.81 275 PHE B O 1
ATOM 6418 N N . ASP B 1 276 ? -17.25 -9.312 28.094 1 82.25 276 ASP B N 1
ATOM 6419 C CA . ASP B 1 276 ? -17.297 -10.641 28.688 1 82.25 276 ASP B CA 1
ATOM 6420 C C . ASP B 1 276 ? -17.359 -11.727 27.625 1 82.25 276 ASP B C 1
ATOM 6422 O O . ASP B 1 276 ? -16.844 -12.828 27.812 1 82.25 276 ASP B O 1
ATOM 6426 N N . GLY B 1 277 ? -17.875 -11.375 26.516 1 78.94 277 GLY B N 1
ATOM 6427 C CA . GLY B 1 277 ? -17.953 -12.328 25.422 1 78.94 277 GLY B CA 1
ATOM 6428 C C . GLY B 1 277 ? -16.609 -12.664 24.828 1 78.94 277 GLY B C 1
ATOM 6429 O O . GLY B 1 277 ? -16.453 -13.688 24.172 1 78.94 277 GLY B O 1
ATOM 6430 N N . LEU B 1 278 ? -15.641 -11.828 25.016 1 80.81 278 LEU B N 1
ATOM 6431 C CA . LEU B 1 278 ? -14.312 -12.008 24.438 1 80.81 278 LEU B CA 1
ATOM 6432 C C . LEU B 1 278 ? -13.414 -12.797 25.391 1 80.81 278 LEU B C 1
ATOM 6434 O O . LEU B 1 278 ? -12.281 -13.133 25.047 1 80.81 278 LEU B O 1
ATOM 6438 N N . LEU B 1 279 ? -13.844 -13.062 26.578 1 71.06 279 LEU B N 1
ATOM 6439 C CA . LEU B 1 279 ? -13.031 -13.773 27.562 1 71.06 279 LEU B CA 1
ATOM 6440 C C . LEU B 1 279 ? -13.164 -15.281 27.391 1 71.06 279 LEU B C 1
ATOM 6442 O O . LEU B 1 279 ? -14.234 -15.781 27.031 1 71.06 279 LEU B O 1
ATOM 6446 N N . LEU B 1 280 ? -11.922 -16 27.172 1 59.66 280 LEU B N 1
ATOM 6447 C CA . LEU B 1 280 ? -11.797 -17.438 26.969 1 59.66 280 LEU B CA 1
ATOM 6448 C C . LEU B 1 280 ? -12.633 -18.203 27.984 1 59.66 280 LEU B C 1
ATOM 6450 O O . LEU B 1 280 ? -12.875 -19.406 27.812 1 59.66 280 LEU B O 1
ATOM 6454 N N . THR B 1 281 ? -13.008 -17.641 29.109 1 54.34 281 THR B N 1
ATOM 6455 C CA . THR B 1 281 ? -13.438 -18.453 30.234 1 54.34 281 THR B CA 1
ATOM 6456 C C . THR B 1 281 ? -14.711 -19.234 29.875 1 54.34 281 THR B C 1
ATOM 6458 O O . THR B 1 281 ? -15 -20.266 30.484 1 54.34 281 THR B O 1
ATOM 6461 N N . ASN B 1 282 ? -15.445 -18.953 28.922 1 54.03 282 ASN B N 1
ATOM 6462 C CA . ASN B 1 282 ? -16.734 -19.609 29.094 1 54.03 282 ASN B CA 1
ATOM 6463 C C . ASN B 1 282 ? -17.016 -20.609 27.984 1 54.03 282 ASN B C 1
ATOM 6465 O O . ASN B 1 282 ? -17.516 -21.703 28.25 1 54.03 282 ASN B O 1
ATOM 6469 N N . GLN B 1 283 ? -16.688 -20.422 26.719 1 63.44 283 GLN B N 1
ATOM 6470 C CA . GLN B 1 283 ? -16.891 -21.297 25.562 1 63.44 283 GLN B CA 1
ATOM 6471 C C . GLN B 1 283 ? -16.234 -20.734 24.328 1 63.44 283 GLN B C 1
ATOM 6473 O O . GLN B 1 283 ? -16.516 -19.594 23.922 1 63.44 283 GLN B O 1
ATOM 6478 N N . PRO B 1 284 ? -15.195 -21.5 23.812 1 70.5 284 PRO B N 1
ATOM 6479 C CA . PRO B 1 284 ? -14.523 -21.062 22.594 1 70.5 284 PRO B CA 1
ATOM 6480 C C . PRO B 1 284 ? -15.492 -20.531 21.531 1 70.5 284 PRO B C 1
ATOM 6482 O O . PRO B 1 284 ? -15.188 -19.578 20.828 1 70.5 284 PRO B O 1
ATOM 6485 N N . ALA B 1 285 ? -16.594 -21.094 21.594 1 74.19 285 ALA B N 1
ATOM 6486 C CA . ALA B 1 285 ? -17.594 -20.688 20.609 1 74.19 285 ALA B CA 1
ATOM 6487 C C . ALA B 1 285 ? -18.094 -19.281 20.891 1 74.19 285 ALA B C 1
ATOM 6489 O O . ALA B 1 285 ? -18.344 -18.5 19.969 1 74.19 285 ALA B O 1
ATOM 6490 N N . ASP B 1 286 ? -18.203 -18.953 22.141 1 76.5 286 ASP B N 1
ATOM 6491 C CA . ASP B 1 286 ? -18.688 -17.625 22.516 1 76.5 286 ASP B CA 1
ATOM 6492 C C . ASP B 1 286 ? -17.656 -16.562 22.172 1 76.5 286 ASP B C 1
ATOM 6494 O O . ASP B 1 286 ? -18.031 -15.461 21.734 1 76.5 286 ASP B O 1
ATOM 6498 N N . MET B 1 287 ? -16.516 -16.938 22.328 1 79.88 287 MET B N 1
ATOM 6499 C CA . MET B 1 287 ? -15.453 -16 21.984 1 79.88 287 MET B CA 1
ATOM 6500 C C . MET B 1 287 ? -15.414 -15.742 20.484 1 79.88 287 MET B C 1
ATOM 6502 O O . MET B 1 287 ? -15.266 -14.602 20.047 1 79.88 287 MET B O 1
ATOM 6506 N N . ASP B 1 288 ? -15.656 -16.797 19.781 1 81.62 288 ASP B N 1
ATOM 6507 C CA . ASP B 1 288 ? -15.664 -16.672 18.328 1 81.62 288 ASP B CA 1
ATOM 6508 C C . ASP B 1 288 ? -16.844 -15.82 17.859 1 81.62 288 ASP B C 1
ATOM 6510 O O . ASP B 1 288 ? -16.703 -15.023 16.938 1 81.62 288 ASP B O 1
ATOM 6514 N N . ASN B 1 289 ? -17.844 -16.016 18.531 1 84.44 289 ASN B N 1
ATOM 6515 C CA . ASN B 1 289 ? -19.031 -15.234 18.172 1 84.44 289 ASN B CA 1
ATOM 6516 C C . ASN B 1 289 ? -18.844 -13.75 18.484 1 84.44 289 ASN B C 1
ATOM 6518 O O . ASN B 1 289 ? -19.234 -12.891 17.703 1 84.44 289 ASN B O 1
ATOM 6522 N N . ALA B 1 290 ? -18.328 -13.523 19.594 1 86.19 290 ALA B N 1
ATOM 6523 C CA . ALA B 1 290 ? -18.078 -12.133 19.953 1 86.19 290 ALA B CA 1
ATOM 6524 C C . ALA B 1 290 ? -17.109 -11.477 18.984 1 86.19 290 ALA B C 1
ATOM 6526 O O . ALA B 1 290 ? -17.312 -10.336 18.562 1 86.19 290 ALA B O 1
ATOM 6527 N N . ARG B 1 291 ? -16.125 -12.188 18.672 1 87.62 291 ARG B N 1
ATOM 6528 C CA . ARG B 1 291 ? -15.148 -11.688 17.703 1 87.62 291 ARG B CA 1
ATOM 6529 C C . ARG B 1 291 ? -15.812 -11.414 16.359 1 87.62 291 ARG B C 1
ATOM 6531 O O . ARG B 1 291 ? -15.562 -10.375 15.742 1 87.62 291 ARG B O 1
ATOM 6538 N N . TYR B 1 292 ? -16.625 -12.32 15.984 1 88.19 292 TYR B N 1
ATOM 6539 C CA . TYR B 1 292 ? -17.344 -12.148 14.727 1 88.19 292 TYR B CA 1
ATOM 6540 C C . TYR B 1 292 ? -18.219 -10.898 14.758 1 88.19 292 TYR B C 1
ATOM 6542 O O . TYR B 1 292 ? -18.219 -10.117 13.812 1 88.19 292 TYR B O 1
ATOM 6550 N N . ASP B 1 293 ? -18.891 -10.773 15.836 1 90.62 293 ASP B N 1
ATOM 6551 C CA . ASP B 1 293 ? -19.781 -9.633 15.961 1 90.62 293 ASP B CA 1
ATOM 6552 C C . ASP B 1 293 ? -19.031 -8.32 15.875 1 90.62 293 ASP B C 1
ATOM 6554 O O . ASP B 1 293 ? -19.484 -7.371 15.234 1 90.62 293 ASP B O 1
ATOM 6558 N N . ILE B 1 294 ? -17.938 -8.289 16.469 1 92.69 294 ILE B N 1
ATOM 6559 C CA . ILE B 1 294 ? -17.109 -7.082 16.469 1 92.69 294 ILE B CA 1
ATOM 6560 C C . ILE B 1 294 ? -16.594 -6.805 15.062 1 92.69 294 ILE B C 1
ATOM 6562 O O . ILE B 1 294 ? -16.75 -5.691 14.547 1 92.69 294 ILE B O 1
ATOM 6566 N N . LEU B 1 295 ? -16.094 -7.789 14.438 1 91.06 295 LEU B N 1
ATOM 6567 C CA . LEU B 1 295 ? -15.516 -7.609 13.109 1 91.06 295 LEU B CA 1
ATOM 6568 C C . LEU B 1 295 ? -16.594 -7.309 12.078 1 91.06 295 LEU B C 1
ATOM 6570 O O . LEU B 1 295 ? -16.391 -6.504 11.164 1 91.06 295 LEU B O 1
ATOM 6574 N N . ASP B 1 296 ? -17.719 -7.945 12.234 1 91.12 296 ASP B N 1
ATOM 6575 C CA . ASP B 1 296 ? -18.844 -7.676 11.359 1 91.12 296 ASP B CA 1
ATOM 6576 C C . ASP B 1 296 ? -19.297 -6.219 11.461 1 91.12 296 ASP B C 1
ATOM 6578 O O . ASP B 1 296 ? -19.547 -5.57 10.445 1 91.12 296 ASP B O 1
ATOM 6582 N N . ALA B 1 297 ? -19.312 -5.73 12.641 1 93.62 297 ALA B N 1
ATOM 6583 C CA . ALA B 1 297 ? -19.703 -4.336 12.867 1 93.62 297 ALA B CA 1
ATOM 6584 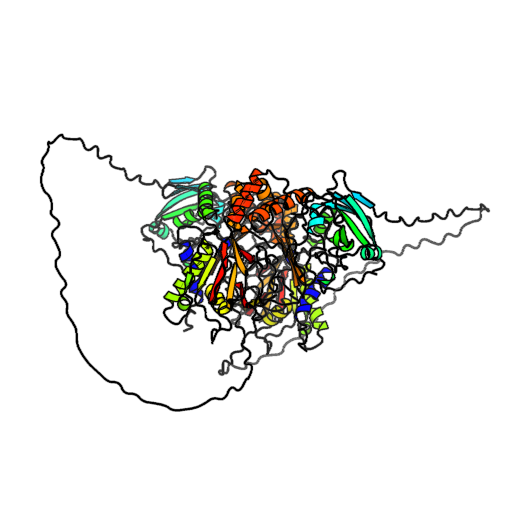C C . ALA B 1 297 ? -18.672 -3.387 12.258 1 93.62 297 ALA B C 1
ATOM 6586 O O . ALA B 1 297 ? -19.031 -2.402 11.609 1 93.62 297 ALA B O 1
ATOM 6587 N N . VAL B 1 298 ? -17.438 -3.658 12.438 1 93.62 298 VAL B N 1
ATOM 6588 C CA . VAL B 1 298 ? -16.375 -2.805 11.93 1 93.62 298 VAL B CA 1
ATOM 6589 C C . VAL B 1 298 ? -16.406 -2.777 10.406 1 93.62 298 VAL B C 1
ATOM 6591 O O . VAL B 1 298 ? -16.188 -1.729 9.789 1 93.62 298 VAL B O 1
ATOM 6594 N N . VAL B 1 299 ? -16.719 -3.9 9.812 1 88.94 299 VAL B N 1
ATOM 6595 C CA . VAL B 1 299 ? -16.719 -3.994 8.359 1 88.94 299 VAL B CA 1
ATOM 6596 C C . VAL B 1 299 ? -17.969 -3.342 7.789 1 88.94 299 VAL B C 1
ATOM 6598 O O . VAL B 1 299 ? -17.891 -2.547 6.852 1 88.94 299 VAL B O 1
ATOM 6601 N N . HIS B 1 300 ? -19.062 -3.555 8.406 1 89.12 300 HIS B N 1
ATOM 6602 C CA . HIS B 1 300 ? -20.328 -3.119 7.812 1 89.12 300 HIS B CA 1
ATOM 6603 C C . HIS B 1 300 ? -20.719 -1.727 8.297 1 89.12 300 HIS B C 1
ATOM 6605 O O . HIS B 1 300 ? -21.172 -0.896 7.516 1 89.12 300 HIS B O 1
ATOM 6611 N N . ASP B 1 301 ? -20.438 -1.523 9.57 1 93.25 301 ASP B N 1
ATOM 6612 C CA . ASP B 1 301 ? -20.859 -0.249 10.141 1 93.25 301 ASP B CA 1
ATOM 6613 C C . ASP B 1 301 ? -19.688 0.734 10.227 1 93.25 301 ASP B C 1
ATOM 6615 O O . ASP B 1 301 ? -19.906 1.939 10.383 1 93.25 301 ASP B O 1
ATOM 6619 N N . GLY B 1 302 ? -18.562 0.234 10.172 1 95.38 302 GLY B N 1
ATOM 6620 C CA . GLY B 1 302 ? -17.375 1.073 10.258 1 95.38 302 GLY B CA 1
ATOM 6621 C C . GLY B 1 302 ? -16.797 1.148 11.664 1 95.38 302 GLY B C 1
ATOM 6622 O O . GLY B 1 302 ? -15.633 1.511 11.844 1 95.38 302 GLY B O 1
ATOM 6623 N N . ALA B 1 303 ? -17.641 0.789 12.68 1 97.44 303 ALA B N 1
ATOM 6624 C CA . ALA B 1 303 ? -17.188 0.905 14.062 1 97.44 303 ALA B CA 1
ATOM 6625 C C . ALA B 1 303 ? -18.078 0.099 15 1 97.44 303 ALA B C 1
ATOM 6627 O O . ALA B 1 303 ? -19.156 -0.345 14.617 1 97.44 303 ALA B O 1
ATOM 6628 N N . VAL B 1 304 ? -17.531 -0.083 16.188 1 96.75 304 VAL B N 1
ATOM 6629 C CA . VAL B 1 304 ? -18.25 -0.798 17.234 1 96.75 304 VAL B CA 1
ATOM 6630 C C . VAL B 1 304 ? -17.75 -0.363 18.609 1 96.75 304 VAL B C 1
ATOM 6632 O O . VAL B 1 304 ? -16.609 0.089 18.75 1 96.75 304 VAL B O 1
ATOM 6635 N N . ILE B 1 305 ? -18.594 -0.447 19.578 1 95.81 305 ILE B N 1
ATOM 6636 C CA . ILE B 1 305 ? -18.203 -0.205 20.969 1 95.81 305 ILE B CA 1
ATOM 6637 C C . ILE B 1 305 ? -18.188 -1.522 21.734 1 95.81 305 ILE B C 1
ATOM 6639 O O . ILE B 1 305 ? -19.172 -2.275 21.703 1 95.81 305 ILE B O 1
ATOM 6643 N N . VAL B 1 306 ? -17.109 -1.837 22.297 1 93.62 306 VAL B N 1
ATOM 6644 C CA . VAL B 1 306 ? -17.047 -2.898 23.297 1 93.62 306 VAL B CA 1
ATOM 6645 C C . VAL B 1 306 ? -17.203 -2.303 24.703 1 93.62 306 VAL B C 1
ATOM 6647 O O . VAL B 1 306 ? -16.359 -1.514 25.141 1 93.62 306 VAL B O 1
ATOM 6650 N N . ALA B 1 307 ? -18.234 -2.719 25.391 1 91.44 307 ALA B N 1
ATOM 6651 C CA . ALA B 1 307 ? -18.578 -2.084 26.656 1 91.44 307 ALA B CA 1
ATOM 6652 C C . ALA B 1 307 ? -18.172 -2.963 27.828 1 91.44 307 ALA B C 1
ATOM 6654 O O . ALA B 1 307 ? -17.875 -4.148 27.656 1 91.44 307 ALA B O 1
ATOM 6655 N N . GLN B 1 308 ? -18.062 -2.291 29.016 1 88.94 308 GLN B N 1
ATOM 6656 C CA . GLN B 1 308 ? -17.781 -2.914 30.312 1 88.94 308 GLN B CA 1
ATOM 6657 C C . GLN B 1 308 ? -16.406 -3.568 30.312 1 88.94 308 GLN B C 1
ATOM 6659 O O . GLN B 1 308 ? -16.25 -4.715 30.75 1 88.94 308 GLN B O 1
ATOM 6664 N N . THR B 1 309 ? -15.57 -2.848 29.688 1 86.69 309 THR B N 1
ATOM 6665 C CA . THR B 1 309 ? -14.188 -3.316 29.719 1 86.69 309 THR B CA 1
ATOM 6666 C C . THR B 1 309 ? -13.516 -2.932 31.047 1 86.69 309 THR B C 1
ATOM 6668 O O . THR B 1 309 ? -13.742 -1.84 31.562 1 86.69 309 THR B O 1
ATOM 6671 N N . PRO B 1 310 ? -12.781 -3.918 31.594 1 78.19 310 PRO B N 1
ATOM 6672 C CA . PRO B 1 310 ? -12.039 -3.555 32.812 1 78.19 310 PRO B CA 1
ATOM 6673 C C . PRO B 1 310 ? -10.875 -2.609 32.531 1 78.19 310 PRO B C 1
ATOM 6675 O O . PRO B 1 310 ? -10.359 -2.572 31.406 1 78.19 310 PRO B O 1
ATOM 6678 N N . ASP B 1 311 ? -10.57 -1.781 33.562 1 65.06 311 ASP B N 1
ATOM 6679 C CA . ASP B 1 311 ? -9.414 -0.894 33.438 1 65.06 311 ASP B CA 1
ATOM 668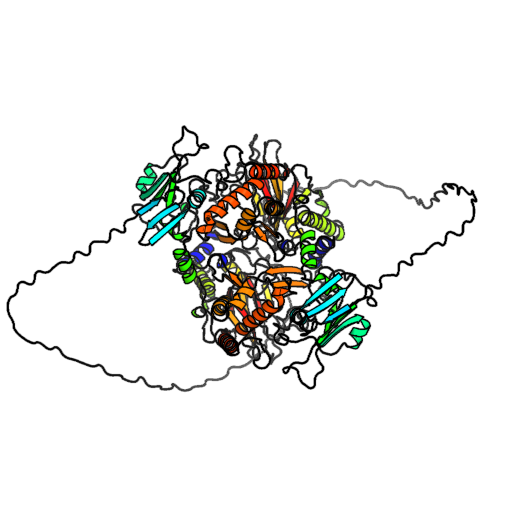0 C C . ASP B 1 311 ? -8.125 -1.691 33.281 1 65.06 311 ASP B C 1
ATOM 6682 O O . ASP B 1 311 ? -7.262 -1.354 32.469 1 65.06 311 ASP B O 1
ATOM 6686 N N . THR B 1 312 ? -7.957 -2.561 34.312 1 60.53 312 THR B N 1
ATOM 6687 C CA . THR B 1 312 ? -6.758 -3.393 34.312 1 60.53 312 THR B CA 1
ATOM 6688 C C . THR B 1 312 ? -7.125 -4.871 34.188 1 60.53 312 THR B C 1
ATOM 6690 O O . THR B 1 312 ? -8.234 -5.27 34.562 1 60.53 312 THR B O 1
ATOM 6693 N N . LEU B 1 313 ? -6.605 -5.496 33.219 1 57.75 313 LEU B N 1
ATOM 6694 C CA . LEU B 1 313 ? -6.711 -6.953 33.188 1 57.75 313 LEU B CA 1
ATOM 6695 C C . LEU B 1 313 ? -5.5 -7.594 33.875 1 57.75 313 LEU B C 1
ATOM 6697 O O . LEU B 1 313 ? -4.375 -7.121 33.688 1 57.75 313 LEU B O 1
ATOM 6701 N N . ASP B 1 314 ? -5.703 -8.188 35 1 49.72 314 ASP B N 1
ATOM 6702 C CA . ASP B 1 314 ? -4.613 -8.812 35.75 1 49.72 314 ASP B CA 1
ATOM 6703 C C . ASP B 1 314 ? -3.525 -9.32 34.781 1 49.72 314 ASP B C 1
ATOM 6705 O O . ASP B 1 314 ? -2.338 -9.086 35.031 1 49.72 314 ASP B O 1
ATOM 6709 N N . GLN B 1 315 ? -3.814 -10.219 33.969 1 46.59 315 GLN B N 1
ATOM 6710 C CA . GLN B 1 315 ? -2.84 -11.023 33.219 1 46.59 315 GLN B CA 1
ATOM 6711 C C . GLN B 1 315 ? -2.463 -10.352 31.906 1 46.59 315 GLN B C 1
ATOM 6713 O O . GLN B 1 315 ? -1.559 -10.812 31.219 1 46.59 315 GLN B O 1
ATOM 6718 N N . HIS B 1 316 ? -3.223 -9.453 31.484 1 53.53 316 HIS B N 1
ATOM 6719 C CA . HIS B 1 316 ? -2.83 -8.82 30.234 1 53.53 316 HIS B CA 1
ATOM 6720 C C . HIS B 1 316 ? -2.533 -7.336 30.438 1 53.53 316 HIS B C 1
ATOM 6722 O O . HIS B 1 316 ? -3.031 -6.723 31.375 1 53.53 316 HIS B O 1
ATOM 6728 N N . GLU B 1 317 ? -1.488 -6.918 29.953 1 58 317 GLU B N 1
ATOM 6729 C CA . GLU B 1 317 ? -1.045 -5.547 30.188 1 58 317 GLU B CA 1
ATOM 6730 C C . GLU B 1 317 ? -2.213 -4.566 30.109 1 58 317 GLU B C 1
ATOM 6732 O O . GLU B 1 317 ? -2.438 -3.785 31.047 1 58 317 GLU B O 1
ATOM 6737 N N . THR B 1 318 ? -2.928 -4.508 28.906 1 68.5 318 THR B N 1
ATOM 6738 C CA . THR B 1 318 ? -4.043 -3.574 28.781 1 68.5 318 THR B CA 1
ATOM 6739 C C . THR B 1 318 ? -5.215 -4.223 28.047 1 68.5 318 THR B C 1
ATOM 6741 O O . THR B 1 318 ? -5.039 -5.207 27.328 1 68.5 318 THR B O 1
ATOM 6744 N N . THR B 1 319 ? -6.426 -3.936 28.469 1 79.5 319 THR B N 1
ATOM 6745 C CA . THR B 1 319 ? -7.629 -4.34 27.75 1 79.5 319 THR B CA 1
ATOM 6746 C C . THR B 1 319 ? -7.453 -4.141 26.25 1 79.5 319 THR B C 1
ATOM 6748 O O . THR B 1 319 ? -7.82 -5.012 25.453 1 79.5 319 THR B O 1
ATOM 6751 N N . VAL B 1 320 ? -6.812 -3.15 25.891 1 81.44 320 VAL B N 1
ATOM 6752 C CA . VAL B 1 320 ? -6.594 -2.824 24.484 1 81.44 320 VAL B CA 1
ATOM 6753 C C . VAL B 1 320 ? -5.684 -3.873 23.859 1 81.44 320 VAL B C 1
ATOM 6755 O O . VAL B 1 320 ? -5.945 -4.336 22.734 1 81.44 320 VAL B O 1
ATOM 6758 N N . GLY B 1 321 ? -4.727 -4.195 24.594 1 80.31 321 GLY B N 1
ATOM 6759 C CA . GLY B 1 321 ? -3.818 -5.223 24.109 1 80.31 321 GLY B CA 1
ATOM 6760 C C . GLY B 1 321 ? -4.492 -6.566 23.906 1 80.31 321 GLY B C 1
ATOM 6761 O O . GLY B 1 321 ? -4.289 -7.227 22.891 1 80.31 321 GLY B O 1
ATOM 6762 N N . TYR B 1 322 ? -5.285 -6.875 24.844 1 81.69 322 TYR B N 1
ATOM 6763 C CA . TYR B 1 322 ? -5.98 -8.156 24.781 1 81.69 322 TYR B CA 1
ATOM 6764 C C . TYR B 1 322 ? -6.93 -8.195 23.578 1 81.69 322 TYR B C 1
ATOM 6766 O O . TYR B 1 322 ? -6.926 -9.164 22.812 1 81.69 322 TYR B O 1
ATOM 6774 N N . VAL B 1 323 ? -7.715 -7.219 23.484 1 84.31 323 VAL B N 1
ATOM 6775 C CA . VAL B 1 323 ? -8.703 -7.18 22.406 1 84.31 323 VAL B CA 1
ATOM 6776 C C . VAL B 1 323 ? -8 -7.117 21.062 1 84.31 323 VAL B C 1
ATOM 6778 O O . VAL B 1 323 ? -8.398 -7.805 20.109 1 84.31 323 VAL B O 1
ATOM 6781 N N . GLY B 1 324 ? -6.969 -6.297 21 1 82.69 324 GLY B N 1
ATOM 6782 C CA . GLY B 1 324 ? -6.188 -6.223 19.781 1 82.69 324 GLY B CA 1
ATOM 6783 C C . GLY B 1 324 ? -5.625 -7.562 19.344 1 82.69 324 GLY B C 1
ATOM 6784 O O . GLY B 1 324 ? -5.723 -7.934 18.172 1 82.69 324 GLY B O 1
ATOM 6785 N N . HIS B 1 325 ? -5.152 -8.266 20.297 1 78.31 325 HIS B N 1
ATOM 6786 C CA . HIS B 1 325 ? -4.602 -9.586 20.016 1 78.31 325 HIS B CA 1
ATOM 6787 C C . HIS B 1 325 ? -5.695 -10.562 19.609 1 78.31 325 HIS B C 1
ATOM 6789 O O . HIS B 1 325 ? -5.496 -11.367 18.688 1 78.31 325 HIS B O 1
ATOM 6795 N N . SER B 1 326 ? -6.727 -10.43 20.281 1 78.62 326 SER B N 1
ATOM 6796 C CA . SER B 1 326 ? -7.84 -11.328 20.016 1 78.62 326 SER B CA 1
ATOM 6797 C C . SER B 1 326 ? -8.375 -11.148 18.609 1 78.62 326 SER B C 1
ATOM 6799 O O . SER B 1 326 ? -8.719 -12.125 17.938 1 78.62 326 SER B O 1
ATOM 6801 N N . LEU B 1 327 ? -8.383 -9.961 18.203 1 82.69 327 LEU B N 1
ATOM 6802 C CA . LEU B 1 327 ? -8.984 -9.672 16.906 1 82.69 327 LEU B CA 1
ATOM 6803 C C . LEU B 1 327 ? -7.98 -9.875 15.781 1 82.69 327 LEU B C 1
ATOM 6805 O O . LEU B 1 327 ? -8.359 -10.234 14.656 1 82.69 327 LEU B O 1
ATOM 6809 N N . SER B 1 328 ? -6.719 -9.688 16.062 1 73.69 328 SER B N 1
ATOM 6810 C CA . SER B 1 328 ? -5.715 -9.734 15.016 1 73.69 328 SER B CA 1
ATOM 6811 C C . SER B 1 328 ? -5.125 -11.133 14.883 1 73.69 328 SER B C 1
ATOM 6813 O O . SER B 1 328 ? -4.469 -11.445 13.883 1 73.69 328 SER B O 1
ATOM 6815 N N . GLY B 1 329 ? -5.34 -12.062 15.789 1 62.97 329 GLY B N 1
ATOM 6816 C CA . GLY B 1 329 ? -4.766 -13.398 15.773 1 62.97 329 GLY B CA 1
ATOM 6817 C C . GLY B 1 329 ? -3.309 -13.43 16.188 1 62.97 329 GLY B C 1
ATOM 6818 O O . GLY B 1 329 ? -2.605 -14.414 15.953 1 62.97 329 GLY B O 1
ATOM 6819 N N . GLY B 1 330 ? -2.736 -12.422 16.828 1 59.5 330 GLY B N 1
ATOM 6820 C CA . GLY B 1 330 ? -1.368 -12.641 17.281 1 59.5 330 GLY B CA 1
ATOM 6821 C C . GLY B 1 330 ? -0.646 -11.359 17.641 1 59.5 330 GLY B C 1
ATOM 6822 O O . GLY B 1 330 ? 0.286 -11.375 18.453 1 59.5 330 GLY B O 1
ATOM 6823 N N . GLY B 1 331 ? -0.732 -10.234 16.906 1 64.19 331 GLY B N 1
ATOM 6824 C CA . GLY B 1 331 ? 0.125 -9.125 17.312 1 64.19 331 GLY B CA 1
ATOM 6825 C C . GLY B 1 331 ? -0.462 -7.766 17 1 64.19 331 GLY B C 1
ATOM 6826 O O . GLY B 1 331 ? -1.478 -7.672 16.297 1 64.19 331 GLY B O 1
ATOM 6827 N N . LEU B 1 332 ? -0.048 -6.801 17.812 1 69.56 332 LEU B N 1
ATOM 6828 C CA . LEU B 1 332 ? -0.307 -5.398 17.516 1 69.56 332 LEU B CA 1
ATOM 6829 C C . LEU B 1 332 ? 0.665 -4.883 16.453 1 69.56 332 LEU B C 1
ATOM 6831 O O . LEU B 1 332 ? 1.755 -5.434 16.281 1 69.56 332 LEU B O 1
ATOM 6835 N N . SER B 1 333 ? 0.143 -4.023 15.633 1 72.44 333 SER B N 1
ATOM 6836 C CA . SER B 1 333 ? 0.94 -3.539 14.516 1 72.44 333 SER B CA 1
ATOM 6837 C C . SER B 1 333 ? 1.413 -2.109 14.75 1 72.44 333 SER B C 1
ATOM 6839 O O . SER B 1 333 ? 0.941 -1.435 15.664 1 72.44 333 SER B O 1
ATOM 6841 N N . HIS B 1 334 ? 2.484 -1.655 14.086 1 77.25 334 HIS B N 1
ATOM 6842 C CA . HIS B 1 334 ? 2.949 -0.277 13.977 1 77.25 334 HIS B CA 1
ATOM 6843 C C . HIS B 1 334 ? 3.406 0.262 15.328 1 77.25 334 HIS B C 1
ATOM 6845 O O . HIS B 1 334 ? 3.113 1.409 15.672 1 77.25 334 HIS B O 1
ATOM 6851 N N . GLY B 1 335 ? 3.936 -0.562 16.109 1 75.94 335 GLY B N 1
ATOM 6852 C CA . GLY B 1 335 ? 4.371 -0.139 17.422 1 75.94 335 GLY B CA 1
ATOM 6853 C C . GLY B 1 335 ? 5.727 0.544 17.406 1 75.94 335 GLY B C 1
ATOM 6854 O O . GLY B 1 335 ? 6.195 1.027 18.438 1 75.94 335 GLY B O 1
ATOM 6855 N N . GLN B 1 336 ? 6.281 0.777 16.297 1 73.31 336 GLN B N 1
ATOM 6856 C CA . GLN B 1 336 ? 7.66 1.249 16.219 1 73.31 336 GLN B CA 1
ATOM 6857 C C . GLN B 1 336 ? 7.773 2.699 16.688 1 73.31 336 GLN B C 1
ATOM 6859 O O . GLN B 1 336 ? 8.727 3.061 17.375 1 73.31 336 GLN B O 1
ATOM 6864 N N . LEU B 1 337 ? 6.855 3.484 16.344 1 76.06 337 LEU B N 1
ATOM 6865 C CA . LEU B 1 337 ? 6.973 4.914 16.609 1 76.06 337 LEU B CA 1
ATOM 6866 C C . LEU B 1 337 ? 6.383 5.262 17.969 1 76.06 337 LEU B C 1
ATOM 6868 O O . LEU B 1 337 ? 6.949 6.074 18.719 1 76.06 337 LEU B O 1
ATOM 6872 N N . TYR B 1 338 ? 5.262 4.605 18.266 1 78 338 TYR B N 1
ATOM 6873 C CA . TYR B 1 338 ? 4.523 5.059 19.438 1 78 338 TYR B CA 1
ATOM 6874 C C . TYR B 1 338 ? 4.309 3.914 20.422 1 78 338 TYR B C 1
ATOM 6876 O O . TYR B 1 338 ? 3.711 4.105 21.484 1 78 338 TYR B O 1
ATOM 6884 N N . GLY B 1 339 ? 4.828 2.859 20.062 1 77.25 339 GLY B N 1
ATOM 6885 C CA . GLY B 1 339 ? 4.562 1.684 20.875 1 77.25 339 GLY B CA 1
ATOM 6886 C C . GLY B 1 339 ? 3.303 0.945 20.469 1 77.25 339 GLY B C 1
ATOM 6887 O O . GLY B 1 339 ? 2.473 1.484 19.734 1 77.25 339 GLY B O 1
ATOM 6888 N N . ASP B 1 340 ? 3.174 -0.234 20.891 1 75.06 340 ASP B N 1
ATOM 6889 C CA . ASP B 1 340 ? 1.995 -1.034 20.562 1 75.06 340 ASP B CA 1
ATOM 6890 C C . ASP B 1 340 ? 0.741 -0.447 21.203 1 75.06 340 ASP B C 1
ATOM 6892 O O . ASP B 1 340 ? -0.346 -0.507 20.625 1 75.06 340 ASP B O 1
ATOM 6896 N N . ILE B 1 341 ? 0.965 0.003 22.422 1 78.38 341 ILE B N 1
ATOM 6897 C CA . ILE B 1 341 ? -0.089 0.682 23.156 1 78.38 341 ILE B CA 1
ATOM 6898 C C . ILE B 1 341 ? 0.393 2.064 23.594 1 78.38 341 ILE B C 1
ATOM 6900 O O . ILE B 1 341 ? 1.522 2.217 24.062 1 78.38 341 ILE B O 1
ATOM 6904 N N . PHE B 1 342 ? -0.474 3.072 23.281 1 76.06 342 PHE B N 1
ATOM 6905 C CA . PHE B 1 342 ? -0.075 4.414 23.703 1 76.06 342 PHE B CA 1
ATOM 6906 C C . PHE B 1 342 ? -1.205 5.105 24.453 1 76.06 342 PHE B C 1
ATOM 6908 O O . PHE B 1 342 ? -2.381 4.809 24.219 1 76.06 342 PHE B O 1
ATOM 6915 N N . HIS B 1 343 ? -0.791 5.938 25.328 1 73.94 343 HIS B N 1
ATOM 6916 C CA . HIS B 1 343 ? -1.728 6.621 26.203 1 73.94 343 HIS B CA 1
ATOM 6917 C C . HIS B 1 343 ? -1.847 8.094 25.844 1 73.94 343 HIS B C 1
ATOM 6919 O O . HIS B 1 343 ? -0.839 8.766 25.609 1 73.94 343 HIS B O 1
ATOM 6925 N N . VAL B 1 344 ? -3.076 8.469 25.641 1 71.94 344 VAL B N 1
ATOM 6926 C CA . VAL B 1 344 ? -3.326 9.867 25.328 1 71.94 344 VAL B CA 1
ATOM 6927 C C . VAL B 1 344 ? -3.766 10.609 26.594 1 71.94 344 VAL B C 1
ATOM 6929 O O . VAL B 1 344 ? -4.84 10.344 27.125 1 71.94 344 VAL B O 1
ATOM 6932 N N . GLU B 1 345 ? -2.818 11.359 27.062 1 69.81 345 GLU B N 1
ATOM 6933 C CA . GLU B 1 345 ? -3.066 12.242 28.203 1 69.81 345 GLU B CA 1
ATOM 6934 C C . GLU B 1 345 ? -2.631 13.672 27.906 1 69.81 345 GLU B C 1
ATOM 6936 O O . GLU B 1 345 ? -1.691 13.891 27.141 1 69.81 345 GLU B O 1
ATOM 6941 N N . THR B 1 346 ? -3.445 14.578 28.406 1 68.38 346 THR B N 1
ATOM 6942 C CA . THR B 1 346 ? -3.09 15.969 28.156 1 68.38 346 THR B CA 1
ATOM 6943 C C . THR B 1 346 ? -1.725 16.297 28.75 1 68.38 346 THR B C 1
ATOM 6945 O O . THR B 1 346 ? -1.459 15.977 29.922 1 68.38 346 THR B O 1
ATOM 6948 N N . ALA B 1 347 ? -0.885 16.719 27.875 1 63.94 347 ALA B N 1
ATOM 6949 C CA . ALA B 1 347 ? 0.462 17.109 28.297 1 63.94 347 ALA B CA 1
ATOM 6950 C C . ALA B 1 347 ? 0.798 18.516 27.844 1 63.94 347 ALA B C 1
ATOM 6952 O O . ALA B 1 347 ? 0.292 18.984 26.812 1 63.94 347 ALA B O 1
ATOM 6953 N N . HIS B 1 348 ? 1.536 19.344 28.578 1 59.31 348 HIS B N 1
ATOM 6954 C CA . HIS B 1 348 ? 1.929 20.719 28.25 1 59.31 348 HIS B CA 1
ATOM 6955 C C . HIS B 1 348 ? 2.838 20.75 27.016 1 59.31 348 HIS B C 1
ATOM 6957 O O . HIS B 1 348 ? 2.682 21.594 26.141 1 59.31 348 HIS B O 1
ATOM 6963 N N . ASN B 1 349 ? 3.869 19.953 26.922 1 58.78 349 ASN B N 1
ATOM 6964 C CA . ASN B 1 349 ? 4.785 19.891 25.797 1 58.78 349 ASN B CA 1
ATOM 6965 C C . ASN B 1 349 ? 4.555 18.641 24.953 1 58.78 349 ASN B C 1
ATOM 6967 O O . ASN B 1 349 ? 5.449 17.797 24.828 1 58.78 349 ASN B O 1
ATOM 6971 N N . ALA B 1 350 ? 3.346 18.875 24.297 1 65.75 350 ALA B N 1
ATOM 6972 C CA . ALA B 1 350 ? 2.895 17.641 23.641 1 65.75 350 ALA B CA 1
ATOM 6973 C C . ALA B 1 350 ? 3.617 17.453 22.297 1 65.75 350 ALA B C 1
ATOM 6975 O O . ALA B 1 350 ? 3.738 18.391 21.516 1 65.75 350 ALA B O 1
ATOM 6976 N N . HIS B 1 351 ? 4.184 16.359 22.109 1 66.69 351 HIS B N 1
ATOM 6977 C CA . HIS B 1 351 ? 4.809 16 20.844 1 66.69 351 HIS B CA 1
ATOM 6978 C C . HIS B 1 351 ? 3.77 15.57 19.812 1 66.69 351 HIS B C 1
ATOM 6980 O O . HIS B 1 351 ? 4.102 15.344 18.641 1 66.69 351 HIS B O 1
ATOM 6986 N N . ASN B 1 352 ? 2.613 15.562 20.312 1 73.19 352 ASN B N 1
ATOM 6987 C CA . ASN B 1 352 ? 1.465 15.242 19.469 1 73.19 352 ASN B CA 1
ATOM 6988 C C . ASN B 1 352 ? 0.216 16 19.922 1 73.19 352 ASN B C 1
ATOM 6990 O O . ASN B 1 352 ? -0.035 16.141 21.109 1 73.19 352 ASN B O 1
ATOM 6994 N N . LEU B 1 353 ? -0.525 16.5 18.938 1 70.44 353 LEU B N 1
ATOM 6995 C CA . LEU B 1 353 ? -1.711 17.297 19.234 1 70.44 353 LEU B CA 1
ATOM 6996 C C . LEU B 1 353 ? -2.727 16.484 20.031 1 70.44 353 LEU B C 1
ATOM 6998 O O . LEU B 1 353 ? -3.557 17.047 20.75 1 70.44 353 LEU B O 1
ATOM 7002 N N . ALA B 1 354 ? -2.621 15.195 19.891 1 69.31 354 ALA B N 1
ATOM 7003 C CA . ALA B 1 354 ? -3.533 14.32 20.609 1 69.31 354 ALA B CA 1
ATOM 7004 C C . ALA B 1 354 ? -3.385 14.492 22.125 1 69.31 354 ALA B C 1
ATOM 7006 O O . ALA B 1 354 ? -4.293 14.156 22.891 1 69.31 354 ALA B O 1
ATOM 7007 N N . TYR B 1 355 ? -2.318 15.086 22.516 1 70.12 355 TYR B N 1
ATOM 7008 C CA . TYR B 1 355 ? -2.033 15.219 23.938 1 70.12 355 TYR B CA 1
ATOM 7009 C C . TYR B 1 355 ? -2.393 16.625 24.438 1 70.12 355 TYR B C 1
ATOM 7011 O O . TYR B 1 355 ? -1.898 17.062 25.484 1 70.12 355 TYR B O 1
ATOM 7019 N N . THR B 1 356 ? -3.189 17.312 23.672 1 72.31 356 THR B N 1
ATOM 7020 C CA . THR B 1 356 ? -3.65 18.641 24.047 1 72.31 356 THR B CA 1
ATOM 7021 C C . THR B 1 356 ? -5.172 18.688 24.172 1 72.31 356 THR B C 1
ATOM 7023 O O . THR B 1 356 ? -5.844 17.688 23.891 1 72.31 356 THR B O 1
ATOM 7026 N N . SER B 1 357 ? -5.711 19.812 24.578 1 77.44 357 SER B N 1
ATOM 7027 C CA . SER B 1 357 ? -7.152 19.969 24.734 1 77.44 357 SER B CA 1
ATOM 7028 C C . SER B 1 357 ? -7.785 20.531 23.453 1 77.44 357 SER B C 1
ATOM 7030 O O . SER B 1 357 ? -9.008 20.641 23.359 1 77.44 357 SER B O 1
ATOM 7032 N N . VAL B 1 358 ? -6.938 20.734 22.547 1 78.25 358 VAL B N 1
ATOM 7033 C CA . VAL B 1 358 ? -7.422 21.312 21.297 1 78.25 358 VAL B CA 1
ATOM 7034 C C . VAL B 1 358 ? -8.148 20.234 20.469 1 78.25 358 VAL B C 1
ATOM 7036 O O . VAL B 1 358 ? -7.828 19.047 20.578 1 78.25 358 VAL B O 1
ATOM 7039 N N . ALA B 1 359 ? -9.102 20.703 19.75 1 86.06 359 ALA B N 1
ATOM 7040 C CA . ALA B 1 359 ? -9.875 19.797 18.906 1 86.06 359 ALA B CA 1
ATOM 7041 C C . ALA B 1 359 ? -8.977 19.125 17.875 1 86.06 359 ALA B C 1
ATOM 7043 O O . ALA B 1 359 ? -8.07 19.766 17.312 1 86.06 359 ALA B O 1
ATOM 7044 N N . LEU B 1 360 ? -9.211 17.906 17.656 1 87.44 360 LEU B N 1
ATOM 7045 C CA . LEU B 1 360 ? -8.578 17.156 16.578 1 87.44 360 LEU B CA 1
ATOM 7046 C C . LEU B 1 360 ? -9.555 16.938 15.414 1 87.44 360 LEU B C 1
ATOM 7048 O O . LEU B 1 360 ? -10.602 16.312 15.594 1 87.44 360 LEU B O 1
ATOM 7052 N N . PRO B 1 361 ? -9.203 17.547 14.281 1 91.06 361 PRO B N 1
ATOM 7053 C CA . PRO B 1 361 ? -10.086 17.297 13.133 1 91.06 361 PRO B CA 1
ATOM 7054 C C . PRO B 1 361 ? -10.102 15.836 12.703 1 91.06 361 PRO B C 1
ATOM 7056 O O . PRO B 1 361 ? -9.211 15.07 13.07 1 91.06 361 PRO B O 1
ATOM 7059 N N . PRO B 1 362 ? -11.102 15.453 11.945 1 95.25 362 PRO B N 1
ATOM 7060 C CA . PRO B 1 362 ? -11.141 14.078 11.438 1 95.25 362 PRO B CA 1
ATOM 7061 C C . PRO B 1 362 ? -9.891 13.703 10.656 1 95.25 362 PRO B C 1
ATOM 7063 O O . PRO B 1 362 ? -9.453 14.453 9.781 1 95.25 362 PRO B O 1
ATOM 7066 N N . HIS B 1 363 ? -9.312 12.578 10.969 1 95.31 363 HIS B N 1
ATOM 7067 C CA . HIS B 1 363 ? -8.078 12.133 10.328 1 95.31 363 HIS B CA 1
ATOM 7068 C C . HIS B 1 363 ? -7.871 10.633 10.516 1 95.31 363 HIS B C 1
ATOM 7070 O O . HIS B 1 363 ? -8.617 9.984 11.25 1 95.31 363 HIS B O 1
ATOM 7076 N N . GLN B 1 364 ? -6.969 10.109 9.758 1 94.5 364 GLN B N 1
ATOM 7077 C CA . GLN B 1 364 ? -6.461 8.758 9.953 1 94.5 364 GLN B CA 1
ATOM 7078 C C . GLN B 1 364 ? -5.047 8.781 10.531 1 94.5 364 GLN B C 1
ATOM 7080 O O . GLN B 1 364 ? -4.238 9.641 10.172 1 94.5 364 GLN B O 1
ATOM 7085 N N . ASP B 1 365 ? -4.82 7.812 11.336 1 89.88 365 ASP B N 1
ATOM 7086 C CA . ASP B 1 365 ? -3.49 7.688 11.922 1 89.88 365 ASP B CA 1
ATOM 7087 C C . ASP B 1 365 ? -2.537 6.961 10.977 1 89.88 365 ASP B C 1
ATOM 7089 O O . ASP B 1 365 ? -2.949 6.055 10.242 1 89.88 365 ASP B O 1
ATOM 7093 N N . LEU B 1 366 ? -1.304 7.457 10.938 1 91.75 366 LEU B N 1
ATOM 7094 C CA . LEU B 1 366 ? -0.151 6.781 10.352 1 91.75 366 LEU B CA 1
ATOM 7095 C C . LEU B 1 366 ? -0.315 6.633 8.844 1 91.75 366 LEU B C 1
ATOM 7097 O O . LEU B 1 366 ? 0.022 5.59 8.281 1 91.75 366 LEU B O 1
ATOM 7101 N N . ALA B 1 367 ? -0.854 7.676 8.227 1 93.25 367 ALA B N 1
ATOM 7102 C CA . ALA B 1 367 ? -1.025 7.68 6.773 1 93.25 367 ALA B CA 1
ATOM 7103 C C . ALA B 1 367 ? 0.324 7.719 6.062 1 93.25 367 ALA B C 1
ATOM 7105 O O . ALA B 1 367 ? 0.404 7.473 4.855 1 93.25 367 ALA B O 1
ATOM 7106 N N . TYR B 1 368 ? 1.42 7.988 6.797 1 92.75 368 TYR B N 1
ATOM 7107 C CA . TYR B 1 368 ? 2.758 8.055 6.219 1 92.75 368 TYR B CA 1
ATOM 7108 C C . TYR B 1 368 ? 3.391 6.672 6.148 1 92.75 368 TYR B C 1
ATOM 7110 O O . TYR B 1 368 ? 4.512 6.516 5.652 1 92.75 368 TYR B O 1
ATOM 7118 N N . TYR B 1 369 ? 2.697 5.648 6.641 1 90.25 369 TYR B N 1
ATOM 7119 C CA . TYR B 1 369 ? 3.1 4.266 6.418 1 90.25 369 TYR B CA 1
ATOM 7120 C C . TYR B 1 369 ? 2.584 3.754 5.078 1 90.25 369 TYR B C 1
ATOM 7122 O O . TYR B 1 369 ? 1.536 4.191 4.602 1 90.25 369 TYR B O 1
ATOM 7130 N N . ASP B 1 370 ? 3.299 2.836 4.531 1 86.06 370 ASP B N 1
ATOM 7131 C CA . ASP B 1 370 ? 2.83 2.156 3.326 1 86.06 370 ASP B CA 1
ATOM 7132 C C . ASP B 1 370 ? 1.488 1.47 3.568 1 86.06 370 ASP B C 1
ATOM 7134 O O . ASP B 1 370 ? 0.579 1.563 2.742 1 86.06 370 ASP B O 1
ATOM 7138 N N . SER B 1 371 ? 1.451 0.854 4.656 1 85.38 371 SER B N 1
ATOM 7139 C CA . SER B 1 371 ? 0.193 0.264 5.102 1 85.38 371 SER B CA 1
ATOM 7140 C C . SER B 1 371 ? -0.238 0.829 6.449 1 85.38 371 SER B C 1
ATOM 7142 O O . SER B 1 371 ? 0.424 0.601 7.465 1 85.38 371 SER B O 1
ATOM 7144 N N . LYS B 1 372 ? -1.36 1.479 6.48 1 87.25 372 LYS B N 1
ATOM 7145 C CA . LYS B 1 372 ? -1.916 1.993 7.73 1 87.25 372 LYS B CA 1
ATOM 7146 C C . LYS B 1 372 ? -2.543 0.873 8.555 1 87.25 372 LYS B C 1
ATOM 7148 O O . LYS B 1 372 ? -2.91 -0.172 8.016 1 87.25 372 LYS B O 1
ATOM 7153 N N . PRO B 1 373 ? -2.652 1.154 9.828 1 86.75 373 PRO B N 1
ATOM 7154 C CA . PRO B 1 373 ? -3.373 0.147 10.609 1 86.75 373 PRO B CA 1
ATOM 7155 C C . PRO B 1 373 ? -4.797 -0.077 10.109 1 86.75 373 PRO B C 1
ATOM 7157 O O . PRO B 1 373 ? -5.465 0.871 9.688 1 86.75 373 PRO B O 1
ATOM 7160 N N . GLY B 1 374 ? -5.203 -1.294 10.172 1 86.56 374 GLY B N 1
ATOM 7161 C CA . GLY B 1 374 ? -6.562 -1.612 9.766 1 86.56 374 GLY B CA 1
ATOM 7162 C C . GLY B 1 374 ? -7.598 -1.248 10.812 1 86.56 374 GLY B C 1
ATOM 7163 O O . GLY B 1 374 ? -8.633 -0.658 10.492 1 86.56 374 GLY B O 1
ATOM 7164 N N . LEU B 1 375 ? -7.23 -1.575 12.086 1 90.44 375 LEU B N 1
ATOM 7165 C CA . LEU B 1 375 ? -8.109 -1.29 13.211 1 90.44 375 LEU B CA 1
ATOM 7166 C C . LEU B 1 375 ? -7.473 -0.276 14.156 1 90.44 375 LEU B C 1
ATOM 7168 O O . LEU B 1 375 ? -6.27 -0.33 14.406 1 90.44 375 LEU B O 1
ATOM 7172 N N . GLN B 1 376 ? -8.258 0.545 14.609 1 91.88 376 GLN B N 1
ATOM 7173 C CA . GLN B 1 376 ? -7.883 1.433 15.703 1 91.88 376 GLN B CA 1
ATOM 7174 C C . GLN B 1 376 ? -8.766 1.202 16.922 1 91.88 376 GLN B C 1
ATOM 7176 O O . GLN B 1 376 ? -9.984 1.059 16.797 1 91.88 376 GLN B O 1
ATOM 7181 N N . LEU B 1 377 ? -8.133 1.092 18.078 1 91.44 377 LEU B N 1
ATOM 7182 C CA . LEU B 1 377 ? -8.828 0.887 19.344 1 91.44 377 LEU B CA 1
ATOM 7183 C C . LEU B 1 377 ? -8.617 2.076 20.281 1 91.44 377 LEU B C 1
ATOM 7185 O O . LEU B 1 377 ? -7.48 2.471 20.547 1 91.44 377 LEU B O 1
ATOM 7189 N N . LEU B 1 378 ? -9.664 2.637 20.703 1 89.94 378 LEU B N 1
ATOM 7190 C CA . LEU B 1 378 ? -9.648 3.732 21.672 1 89.94 378 LEU B CA 1
ATOM 7191 C C . LEU B 1 378 ? -10.391 3.346 22.953 1 89.94 378 LEU B C 1
ATOM 7193 O O . LEU B 1 378 ? -11.617 3.17 22.938 1 89.94 378 LEU B O 1
ATOM 7197 N N . HIS B 1 379 ? -9.656 3.258 23.984 1 88.19 379 HIS B N 1
ATOM 7198 C CA . HIS B 1 379 ? -10.227 2.83 25.25 1 88.19 379 HIS B CA 1
ATOM 7199 C C . HIS B 1 379 ? -10.375 4.008 26.203 1 88.19 379 HIS B C 1
ATOM 7201 O O . HIS B 1 379 ? -9.391 4.664 26.547 1 88.19 379 HIS B O 1
ATOM 7207 N N . CYS B 1 380 ? -11.555 4.223 26.594 1 86.19 380 CYS B N 1
ATOM 7208 C CA . CYS B 1 380 ? -11.797 5.227 27.625 1 86.19 380 CYS B CA 1
ATOM 7209 C C . CYS B 1 380 ? -11.625 4.633 29.016 1 86.19 380 CYS B C 1
ATOM 7211 O O . CYS B 1 380 ? -12.508 3.932 29.516 1 86.19 380 CYS B O 1
ATOM 7213 N N . VAL B 1 381 ? -10.578 4.941 29.625 1 78.12 381 VAL B N 1
ATOM 7214 C CA . VAL B 1 381 ? -10.25 4.371 30.922 1 78.12 381 VAL B CA 1
ATOM 7215 C C . VAL B 1 381 ? -10.836 5.234 32.031 1 78.12 381 VAL B C 1
ATOM 7217 O O . VAL B 1 381 ? -11.273 4.719 33.062 1 78.12 381 VAL B O 1
ATOM 7220 N N . ALA B 1 382 ? -10.711 6.488 31.922 1 70.94 382 ALA B N 1
ATOM 7221 C CA . ALA B 1 382 ? -11.281 7.398 32.906 1 70.94 382 ALA B CA 1
ATOM 7222 C C . ALA B 1 382 ? -11.922 8.609 32.25 1 70.94 382 ALA B C 1
ATOM 7224 O O . ALA B 1 382 ? -11.398 9.133 31.25 1 70.94 382 ALA B O 1
ATOM 7225 N N . ASN B 1 383 ? -13.094 8.789 32.406 1 63.94 383 ASN B N 1
ATOM 7226 C CA . ASN B 1 383 ? -13.773 10 31.953 1 63.94 383 ASN B CA 1
ATOM 7227 C C . ASN B 1 383 ? -14.5 10.695 33.094 1 63.94 383 ASN B C 1
ATOM 7229 O O . ASN B 1 383 ? -15.531 10.203 33.562 1 63.94 383 ASN B O 1
ATOM 7233 N N . THR B 1 384 ? -13.773 11.633 33.656 1 59.31 384 THR B N 1
ATOM 7234 C CA . THR B 1 384 ? -14.336 12.25 34.844 1 59.31 384 THR B CA 1
ATOM 7235 C C . THR B 1 384 ? -15.461 13.219 34.469 1 59.31 384 THR B C 1
ATOM 7237 O O . THR B 1 384 ? -15.484 13.75 33.344 1 59.31 384 THR B O 1
ATOM 7240 N N . ALA B 1 385 ? -16.391 13.281 35.219 1 60.41 385 ALA B N 1
ATOM 7241 C CA . ALA B 1 385 ? -17.547 14.164 35.125 1 60.41 385 ALA B CA 1
ATOM 7242 C C . ALA B 1 385 ? -17.109 15.625 34.969 1 60.41 385 ALA B C 1
ATOM 7244 O O . ALA B 1 385 ? -17.875 16.453 34.5 1 60.41 385 ALA B O 1
ATOM 7245 N N . ASP B 1 386 ? -15.875 15.875 35.062 1 67.19 386 ASP B N 1
ATOM 7246 C CA . ASP B 1 386 ? -15.445 17.266 35.125 1 67.19 386 ASP B CA 1
ATOM 7247 C C . ASP B 1 386 ? -14.852 17.719 33.781 1 67.19 386 ASP B C 1
ATOM 7249 O O . ASP B 1 386 ? -14.055 18.656 33.75 1 67.19 386 ASP B O 1
ATOM 7253 N N . VAL B 1 387 ? -15.18 17.016 32.781 1 74.06 387 VAL B N 1
ATOM 7254 C CA . VAL B 1 387 ? -14.664 17.406 31.484 1 74.06 387 VAL B CA 1
ATOM 7255 C C . VAL B 1 387 ? -15.82 17.844 30.594 1 74.06 387 VAL B C 1
ATOM 7257 O O . VAL B 1 387 ? -16.812 17.141 30.453 1 74.06 387 VAL B O 1
ATOM 7260 N N . LEU B 1 388 ? -15.766 19.141 30.188 1 79.88 388 LEU B N 1
ATOM 7261 C CA . LEU B 1 388 ? -16.719 19.625 29.203 1 79.88 388 LEU B CA 1
ATOM 7262 C C . LEU B 1 388 ? -16.156 19.469 27.797 1 79.88 388 LEU B C 1
ATOM 7264 O O . LEU B 1 388 ? -15.031 19.891 27.5 1 79.88 388 LEU B O 1
ATOM 7268 N N . GLY B 1 389 ? -16.984 18.812 26.969 1 85.44 389 GLY B N 1
ATOM 7269 C CA . GLY B 1 389 ? -16.5 18.547 25.625 1 85.44 389 GLY B CA 1
ATOM 7270 C C . GLY B 1 389 ? -15.773 17.219 25.5 1 85.44 389 GLY B C 1
ATOM 7271 O O . GLY B 1 389 ? -16.062 16.281 26.234 1 85.44 389 GLY B O 1
ATOM 7272 N N . GLY B 1 390 ? -14.992 17.031 24.438 1 85.62 390 GLY B N 1
ATOM 7273 C CA . GLY B 1 390 ? -14.133 15.867 24.281 1 85.62 390 GLY B CA 1
ATOM 7274 C C . GLY B 1 390 ? -14.828 14.711 23.594 1 85.62 390 GLY B C 1
ATOM 7275 O O . GLY B 1 390 ? -14.344 13.578 23.625 1 85.62 390 GLY B O 1
ATOM 7276 N N . GLU B 1 391 ? -15.906 15.031 22.984 1 90.94 391 GLU B N 1
ATOM 7277 C CA . GLU B 1 391 ? -16.609 13.977 22.266 1 90.94 391 GLU B CA 1
ATOM 7278 C C . GLU B 1 391 ? -15.742 13.375 21.172 1 90.94 391 GLU B C 1
ATOM 7280 O O . GLU B 1 391 ? -15.008 14.094 20.484 1 90.94 391 GLU B O 1
ATOM 7285 N N . SER B 1 392 ? -15.859 12.102 21.062 1 92.94 392 SER B N 1
ATOM 7286 C CA . SER B 1 392 ? -15.258 11.438 19.906 1 92.94 392 SER B CA 1
ATOM 7287 C C . SER B 1 392 ? -16.078 11.672 18.641 1 92.94 392 SER B C 1
ATOM 7289 O O . SER B 1 392 ? -17.312 11.703 18.688 1 92.94 392 SER B O 1
ATOM 7291 N N . VAL B 1 393 ? -15.383 11.828 17.594 1 95.62 393 VAL B N 1
ATOM 7292 C CA . VAL B 1 393 ? -16 12.055 16.297 1 95.62 393 VAL B CA 1
ATOM 7293 C C . VAL B 1 393 ? -15.578 10.953 15.328 1 95.62 393 VAL B C 1
ATOM 7295 O O . VAL B 1 393 ? -14.406 10.562 15.305 1 95.62 393 VAL B O 1
ATOM 7298 N N . LEU B 1 394 ? -16.531 10.398 14.539 1 97.62 394 LEU B N 1
ATOM 7299 C CA . LEU B 1 394 ? -16.25 9.484 13.438 1 97.62 394 LEU B CA 1
ATOM 7300 C C . LEU B 1 394 ? -16.938 9.953 12.156 1 97.62 394 LEU B C 1
ATOM 7302 O O . LEU B 1 394 ? -18.078 10.422 12.195 1 97.62 394 LEU B O 1
ATOM 7306 N N . VAL B 1 395 ? -16.219 9.891 11.117 1 98.19 395 VAL B N 1
ATOM 7307 C CA . VAL B 1 395 ? -16.75 10.211 9.789 1 98.19 395 VAL B CA 1
ATOM 7308 C C . VAL B 1 395 ? -16.359 9.109 8.805 1 98.19 395 VAL B C 1
ATOM 7310 O O . VAL B 1 395 ? -15.203 8.695 8.742 1 98.19 395 VAL B O 1
ATOM 7313 N N . ASP B 1 396 ? -17.328 8.578 8.062 1 98.12 396 ASP B N 1
ATOM 7314 C CA . ASP B 1 396 ? -17.062 7.57 7.035 1 98.12 396 ASP B CA 1
ATOM 7315 C C . ASP B 1 396 ? -16.516 8.211 5.762 1 98.12 396 ASP B C 1
ATOM 7317 O O . ASP B 1 396 ? -17.281 8.68 4.922 1 98.12 396 ASP B O 1
ATOM 7321 N N . ALA B 1 397 ? -15.258 8.156 5.594 1 97.88 397 ALA B N 1
ATOM 7322 C CA . ALA B 1 397 ? -14.594 8.852 4.5 1 97.88 397 ALA B CA 1
ATOM 7323 C C . ALA B 1 397 ? -14.836 8.148 3.168 1 97.88 397 ALA B C 1
ATOM 7325 O O . ALA B 1 397 ? -14.867 8.789 2.115 1 97.88 397 ALA B O 1
ATOM 7326 N N . VAL B 1 398 ? -14.969 6.855 3.156 1 97.12 398 VAL B N 1
ATOM 7327 C CA . VAL B 1 398 ? -15.227 6.113 1.926 1 97.12 398 VAL B CA 1
ATOM 7328 C C . VAL B 1 398 ? -16.609 6.477 1.381 1 97.12 398 VAL B C 1
ATOM 7330 O O . VAL B 1 398 ? -16.75 6.742 0.186 1 97.12 398 VAL B O 1
ATOM 7333 N N . ALA B 1 399 ? -17.578 6.551 2.271 1 97.44 399 ALA B N 1
ATOM 7334 C CA . ALA B 1 399 ? -18.922 6.973 1.857 1 97.44 399 ALA B CA 1
ATOM 7335 C C . ALA B 1 399 ? -18.906 8.406 1.338 1 97.44 399 ALA B C 1
ATOM 7337 O O . ALA B 1 399 ? -19.562 8.719 0.344 1 97.44 399 ALA B O 1
ATOM 7338 N N . ALA B 1 400 ? -18.172 9.203 2.02 1 98.31 400 ALA B N 1
ATOM 7339 C CA . ALA B 1 400 ? -18.078 10.602 1.604 1 98.31 400 ALA B CA 1
ATOM 7340 C C . ALA B 1 400 ? -17.469 10.711 0.208 1 98.31 400 ALA B C 1
ATOM 7342 O O . ALA B 1 400 ? -17.969 11.469 -0.63 1 98.31 400 ALA B O 1
ATOM 7343 N N . ALA B 1 401 ? -16.406 9.977 -0.006 1 98.06 401 ALA B N 1
ATOM 7344 C CA . ALA B 1 401 ? -15.758 9.992 -1.316 1 98.06 401 ALA B CA 1
ATOM 7345 C C . ALA B 1 401 ? -16.719 9.516 -2.406 1 98.06 401 ALA B C 1
ATOM 7347 O O . ALA B 1 401 ? -16.766 10.102 -3.492 1 98.06 401 ALA B O 1
ATOM 7348 N N . GLN B 1 402 ? -17.453 8.492 -2.053 1 96.12 402 GLN B N 1
ATOM 7349 C CA . GLN B 1 402 ? -18.422 8 -3.016 1 96.12 402 GLN B CA 1
ATOM 7350 C C . GLN B 1 402 ? -19.484 9.062 -3.32 1 96.12 402 GLN B C 1
ATOM 7352 O O . GLN B 1 402 ? -19.859 9.25 -4.477 1 96.12 402 GLN B O 1
ATOM 7357 N N . GLU B 1 403 ? -19.938 9.695 -2.314 1 97.56 403 GLU B N 1
ATOM 7358 C CA . GLU B 1 403 ? -20.922 10.75 -2.52 1 97.56 403 GLU B CA 1
ATOM 7359 C C . GLU B 1 403 ? -20.328 11.914 -3.305 1 97.56 403 GLU B C 1
ATOM 7361 O O . GLU B 1 403 ? -21.031 12.547 -4.113 1 97.56 403 GLU B O 1
ATOM 7366 N N . LEU B 1 404 ? -19.094 12.219 -3.043 1 98.19 404 LEU B N 1
ATOM 7367 C CA . LEU B 1 404 ? -18.422 13.273 -3.787 1 98.19 404 LEU B CA 1
ATOM 7368 C C . LEU B 1 404 ? -18.406 12.961 -5.281 1 98.19 404 LEU B C 1
ATOM 7370 O O . LEU B 1 404 ? -18.531 13.867 -6.105 1 98.19 404 LEU B O 1
ATOM 7374 N N . ARG B 1 405 ? -18.188 11.711 -5.629 1 96.75 405 ARG B N 1
ATOM 7375 C CA . ARG B 1 405 ? -18.234 11.289 -7.027 1 96.75 405 ARG B CA 1
ATOM 7376 C C . ARG B 1 405 ? -19.547 11.711 -7.684 1 96.75 405 ARG B C 1
ATOM 7378 O O . ARG B 1 405 ? -19.562 12.117 -8.844 1 96.75 405 ARG B O 1
ATOM 7385 N N . ASN B 1 406 ? -20.641 11.688 -6.961 1 95.81 406 ASN B N 1
ATOM 7386 C CA . ASN B 1 406 ? -21.953 12.07 -7.461 1 95.81 406 ASN B CA 1
ATOM 7387 C C . ASN B 1 406 ? -22.125 13.586 -7.516 1 95.81 406 ASN B C 1
ATOM 7389 O O . ASN B 1 406 ? -22.641 14.125 -8.5 1 95.81 406 ASN B O 1
ATOM 7393 N N . LEU B 1 407 ? -21.656 14.242 -6.523 1 97.25 407 LEU B N 1
ATOM 7394 C CA . LEU B 1 407 ? -21.906 15.672 -6.355 1 97.25 407 LEU B CA 1
ATOM 7395 C C . LEU B 1 407 ? -20.938 16.484 -7.211 1 97.25 407 LEU B C 1
ATOM 7397 O O . LEU B 1 407 ? -21.312 17.531 -7.758 1 97.25 407 LEU B O 1
ATOM 7401 N N . ALA B 1 408 ? -19.703 16 -7.273 1 97.38 408 ALA B N 1
ATOM 7402 C CA . ALA B 1 408 ? -18.641 16.75 -7.934 1 97.38 408 ALA B CA 1
ATOM 7403 C C . ALA B 1 408 ? -17.609 15.82 -8.562 1 97.38 408 ALA B C 1
ATOM 7405 O O . ALA B 1 408 ? -16.469 15.758 -8.109 1 97.38 408 ALA B O 1
ATOM 7406 N N . PRO B 1 409 ? -17.906 15.211 -9.703 1 97.5 409 PRO B N 1
ATOM 7407 C CA . PRO B 1 409 ? -17.062 14.188 -10.312 1 97.5 409 PRO B CA 1
ATOM 7408 C C . PRO B 1 409 ? -15.664 14.695 -10.664 1 97.5 409 PRO B C 1
ATOM 7410 O O . PRO B 1 409 ? -14.695 13.945 -10.578 1 97.5 409 PRO B O 1
ATOM 7413 N N . ASP B 1 410 ? -15.539 15.977 -11.016 1 97.12 410 ASP B N 1
ATOM 7414 C CA . ASP B 1 410 ? -14.227 16.516 -11.383 1 97.12 410 ASP B CA 1
ATOM 7415 C C . ASP B 1 410 ? -13.305 16.578 -10.164 1 97.12 410 ASP B C 1
ATOM 7417 O O . ASP B 1 410 ? -12.125 16.25 -10.266 1 97.12 410 ASP B O 1
ATOM 7421 N N . HIS B 1 411 ? -13.82 17.016 -9.078 1 96.81 411 HIS B N 1
ATOM 7422 C CA . HIS B 1 411 ? -13.023 17.078 -7.859 1 96.81 411 HIS B CA 1
ATOM 7423 C C . HIS B 1 411 ? -12.68 15.68 -7.348 1 96.81 411 HIS B C 1
ATOM 7425 O O . HIS B 1 411 ? -11.562 15.453 -6.875 1 96.81 411 HIS B O 1
ATOM 7431 N N . PHE B 1 412 ? -13.695 14.734 -7.539 1 97.81 412 PHE B N 1
ATOM 7432 C CA . PHE B 1 412 ? -13.422 13.336 -7.215 1 97.81 412 PHE B CA 1
ATOM 7433 C C . PHE B 1 412 ? -12.25 12.812 -8.039 1 97.81 412 PHE B C 1
ATOM 7435 O O . PHE B 1 412 ? -11.32 12.211 -7.496 1 97.81 412 PHE B O 1
ATOM 7442 N N . GLU B 1 413 ? -12.242 13.109 -9.25 1 97.5 413 GLU B N 1
ATOM 7443 C CA . GLU B 1 413 ? -11.203 12.633 -10.156 1 97.5 413 GLU B CA 1
ATOM 7444 C C . GLU B 1 413 ? -9.836 13.203 -9.766 1 97.5 413 GLU B C 1
ATOM 7446 O O . GLU B 1 413 ? -8.828 12.484 -9.797 1 97.5 413 GLU B O 1
ATOM 7451 N N . ALA B 1 414 ? -9.797 14.414 -9.391 1 96.94 414 ALA B N 1
ATOM 7452 C CA . ALA B 1 414 ? -8.539 15.039 -8.977 1 96.94 414 ALA B CA 1
ATOM 7453 C C . ALA B 1 414 ? -7.938 14.312 -7.777 1 96.94 414 ALA B C 1
ATOM 7455 O O . ALA B 1 414 ? -6.723 14.133 -7.699 1 96.94 414 ALA B O 1
ATOM 7456 N N . LEU B 1 415 ? -8.789 13.852 -6.859 1 97.75 415 LEU B N 1
ATOM 7457 C CA . LEU B 1 415 ? -8.336 13.234 -5.621 1 97.75 415 LEU B CA 1
ATOM 7458 C C . LEU B 1 415 ? -7.957 11.773 -5.852 1 97.75 415 LEU B C 1
ATOM 7460 O O . LEU B 1 415 ? -7.316 11.156 -5.004 1 97.75 415 LEU B O 1
ATOM 7464 N N . THR B 1 416 ? -8.344 11.18 -7.039 1 95.88 416 THR B N 1
ATOM 7465 C CA . THR B 1 416 ? -7.965 9.812 -7.391 1 95.88 416 THR B CA 1
ATOM 7466 C C . THR B 1 416 ? -6.68 9.805 -8.211 1 95.88 416 THR B C 1
ATOM 7468 O O . THR B 1 416 ? -6.047 8.758 -8.375 1 95.88 416 THR B O 1
ATOM 7471 N N . LYS B 1 417 ? -6.281 10.992 -8.664 1 92.44 417 LYS B N 1
ATOM 7472 C CA . LYS B 1 417 ? -5.18 11.016 -9.617 1 92.44 417 LYS B CA 1
ATOM 7473 C C . LYS B 1 417 ? -3.949 11.695 -9.031 1 92.44 417 LYS B C 1
ATOM 7475 O O . LYS B 1 417 ? -2.818 11.391 -9.422 1 92.44 417 LYS B O 1
ATOM 7480 N N . CYS B 1 418 ? -4.145 12.617 -8.156 1 94.44 418 CYS B N 1
ATOM 7481 C CA . CYS B 1 418 ? -3.041 13.414 -7.629 1 94.44 418 CYS B CA 1
ATOM 7482 C C . CYS B 1 418 ? -2.594 12.883 -6.273 1 94.44 418 CYS B C 1
ATOM 7484 O O . CYS B 1 418 ? -3.324 13 -5.285 1 94.44 418 CYS B O 1
ATOM 7486 N N . PRO B 1 419 ? -1.424 12.375 -6.188 1 95.06 419 PRO B N 1
ATOM 7487 C CA . PRO B 1 419 ? -0.96 11.875 -4.891 1 95.06 419 PRO B CA 1
ATOM 7488 C C . PRO B 1 419 ? -0.593 12.992 -3.92 1 95.06 419 PRO B C 1
ATOM 7490 O O . PRO B 1 419 ? 0.053 13.969 -4.312 1 95.06 419 PRO B O 1
ATOM 7493 N N . ALA B 1 420 ? -1.053 12.859 -2.717 1 95.88 420 ALA B N 1
ATOM 7494 C CA . ALA B 1 420 ? -0.633 13.719 -1.617 1 95.88 420 ALA B CA 1
ATOM 7495 C C . ALA B 1 420 ? 0.632 13.188 -0.952 1 95.88 420 ALA B C 1
ATOM 7497 O O . ALA B 1 420 ? 1.007 12.031 -1.155 1 95.88 420 ALA B O 1
ATOM 7498 N N . THR B 1 421 ? 1.282 14.094 -0.228 1 94.75 421 THR B N 1
ATOM 7499 C CA . THR B 1 421 ? 2.447 13.711 0.563 1 94.75 421 THR B CA 1
ATOM 7500 C C . THR B 1 421 ? 2.078 13.578 2.037 1 94.75 421 THR B C 1
ATOM 7502 O O . THR B 1 421 ? 1.553 14.516 2.641 1 94.75 421 THR B O 1
ATOM 7505 N N . PHE B 1 422 ? 2.297 12.414 2.605 1 95.19 422 PHE B N 1
ATOM 7506 C CA . PHE B 1 422 ? 2.17 12.188 4.043 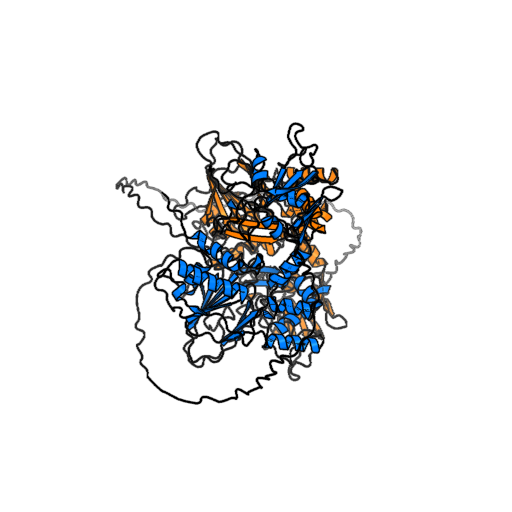1 95.19 422 PHE B CA 1
ATOM 7507 C C . PHE B 1 422 ? 3.535 11.961 4.676 1 95.19 422 PHE B C 1
ATOM 7509 O O . PHE B 1 422 ? 4.363 11.227 4.137 1 95.19 422 PHE B O 1
ATOM 7516 N N . LEU B 1 423 ? 3.789 12.664 5.84 1 90.69 423 LEU B N 1
ATOM 7517 C CA . LEU B 1 423 ? 5.16 12.547 6.332 1 90.69 423 LEU B CA 1
ATOM 7518 C C . LEU B 1 423 ? 5.207 12.688 7.848 1 90.69 423 LEU B C 1
ATOM 7520 O O . LEU B 1 423 ? 4.324 13.305 8.445 1 90.69 423 LEU B O 1
ATOM 7524 N N . LYS B 1 424 ? 6.137 12.07 8.406 1 89.06 424 LYS B N 1
ATOM 7525 C CA . LYS B 1 424 ? 6.652 12.281 9.758 1 89.06 424 LYS B CA 1
ATOM 7526 C C . LYS B 1 424 ? 8.18 12.32 9.766 1 89.06 424 LYS B C 1
ATOM 7528 O O . LYS B 1 424 ? 8.828 11.297 9.555 1 89.06 424 LYS B O 1
ATOM 7533 N N . GLN B 1 425 ? 8.688 13.438 9.859 1 83.25 425 GLN B N 1
ATOM 7534 C CA . GLN B 1 425 ? 10.133 13.625 9.906 1 83.25 425 GLN B CA 1
ATOM 7535 C C . GLN B 1 425 ? 10.555 14.336 11.188 1 83.25 425 GLN B C 1
ATOM 7537 O O . GLN B 1 425 ? 10.891 15.523 11.172 1 83.25 425 GLN B O 1
ATOM 7542 N N . ARG B 1 426 ? 10.586 13.586 12.227 1 78.69 426 ARG B N 1
ATOM 7543 C CA . ARG B 1 426 ? 10.969 14.078 13.547 1 78.69 426 ARG B CA 1
ATOM 7544 C C . ARG B 1 426 ? 11.18 12.93 14.523 1 78.69 426 ARG B C 1
ATOM 7546 O O . ARG B 1 426 ? 10.75 11.805 14.266 1 78.69 426 ARG B O 1
ATOM 7553 N N . GLU B 1 427 ? 11.789 13.258 15.633 1 74.25 427 GLU B N 1
ATOM 7554 C CA . GLU B 1 427 ? 11.977 12.312 16.734 1 74.25 427 GLU B CA 1
ATOM 7555 C C . GLU B 1 427 ? 12.562 11 16.219 1 74.25 427 GLU B C 1
ATOM 7557 O O . GLU B 1 427 ? 12.062 9.922 16.562 1 74.25 427 GLU B O 1
ATOM 7562 N N . GLY B 1 428 ? 13.422 11.125 15.344 1 71.94 428 GLY B N 1
ATOM 7563 C CA . GLY B 1 428 ? 14.141 9.953 14.875 1 71.94 428 GLY B CA 1
ATOM 7564 C C . GLY B 1 428 ? 13.43 9.219 13.766 1 71.94 428 GLY B C 1
ATOM 7565 O O . GLY B 1 428 ? 13.875 8.156 13.32 1 71.94 428 GLY B O 1
ATOM 7566 N N . ALA B 1 429 ? 12.32 9.766 13.367 1 79.81 429 ALA B N 1
ATOM 7567 C CA . ALA B 1 429 ? 11.578 9.148 12.266 1 79.81 429 ALA B CA 1
ATOM 7568 C C . ALA B 1 429 ? 11.742 9.938 10.977 1 79.81 429 ALA B C 1
ATOM 7570 O O . ALA B 1 429 ? 11.805 11.172 10.992 1 79.81 429 ALA B O 1
ATOM 7571 N N . ASP B 1 430 ? 11.914 9.328 9.93 1 84 430 ASP B N 1
ATOM 7572 C CA . ASP B 1 430 ? 11.906 9.891 8.586 1 84 430 ASP B CA 1
ATOM 7573 C C . ASP B 1 430 ? 11.055 9.039 7.645 1 84 430 ASP B C 1
ATOM 7575 O O . ASP B 1 430 ? 11.57 8.148 6.961 1 84 430 ASP B O 1
ATOM 7579 N N . MET B 1 431 ? 9.812 9.383 7.656 1 88.38 431 MET B N 1
ATOM 7580 C CA . MET B 1 431 ? 8.836 8.625 6.879 1 88.38 431 MET B CA 1
ATOM 7581 C C . MET B 1 431 ? 8.086 9.531 5.914 1 88.38 431 MET B C 1
ATOM 7583 O O . MET B 1 431 ? 7.559 10.57 6.316 1 88.38 431 MET B O 1
ATOM 7587 N N . VAL B 1 432 ? 8.172 9.219 4.703 1 90.19 432 VAL B N 1
ATOM 7588 C CA . VAL B 1 432 ? 7.438 9.93 3.664 1 90.19 432 VAL B CA 1
ATOM 7589 C C . VAL B 1 432 ? 6.727 8.922 2.76 1 90.19 432 VAL B C 1
ATOM 7591 O O . VAL B 1 432 ? 7.332 7.949 2.305 1 90.19 432 VAL B O 1
ATOM 7594 N N . TYR B 1 433 ? 5.453 9.094 2.576 1 92.19 433 TYR B N 1
ATOM 7595 C CA . TYR B 1 433 ? 4.688 8.25 1.668 1 92.19 433 TYR B CA 1
ATOM 7596 C C . TYR B 1 433 ? 3.746 9.086 0.81 1 92.19 433 TYR B C 1
ATOM 7598 O O . TYR B 1 433 ? 3.037 9.961 1.321 1 92.19 433 TYR B O 1
ATOM 7606 N N . ARG B 1 434 ? 3.793 8.859 -0.447 1 92.88 434 ARG B N 1
ATOM 7607 C CA . ARG B 1 434 ? 2.912 9.594 -1.354 1 92.88 434 ARG B CA 1
ATOM 7608 C C . ARG B 1 434 ? 1.844 8.672 -1.938 1 92.88 434 ARG B C 1
ATOM 7610 O O . ARG B 1 434 ? 2.152 7.578 -2.412 1 92.88 434 ARG B O 1
ATOM 7617 N N . ARG B 1 435 ? 0.606 9.109 -1.84 1 92.75 435 ARG B N 1
ATOM 7618 C CA . ARG B 1 435 ? -0.538 8.367 -2.361 1 92.75 435 ARG B CA 1
ATOM 7619 C C . ARG B 1 435 ? -1.743 9.289 -2.551 1 92.75 435 ARG B C 1
ATOM 7621 O O . ARG B 1 435 ? -1.781 10.391 -2.006 1 92.75 435 ARG B O 1
ATOM 7628 N N . THR B 1 436 ? -2.648 8.852 -3.332 1 95.44 436 THR B N 1
ATOM 7629 C CA . THR B 1 436 ? -3.852 9.648 -3.561 1 95.44 436 THR B CA 1
ATOM 7630 C C . THR B 1 436 ? -4.789 9.562 -2.361 1 95.44 436 THR B C 1
ATOM 7632 O O . THR B 1 436 ? -4.742 8.602 -1.594 1 95.44 436 THR B O 1
ATOM 7635 N N . HIS B 1 437 ? -5.586 10.547 -2.217 1 97.38 437 HIS B N 1
ATOM 7636 C CA . HIS B 1 437 ? -6.559 10.555 -1.128 1 97.38 437 HIS B CA 1
ATOM 7637 C C . HIS B 1 437 ? -7.609 9.469 -1.317 1 97.38 437 HIS B C 1
ATOM 7639 O O . HIS B 1 437 ? -8.062 8.859 -0.344 1 97.38 437 HIS B O 1
ATOM 7645 N N . VAL B 1 438 ? -7.988 9.281 -2.588 1 97.31 438 VAL B N 1
ATOM 7646 C CA . VAL B 1 438 ? -9.039 8.312 -2.883 1 97.31 438 VAL B CA 1
ATOM 7647 C C . VAL B 1 438 ? -8.469 7.188 -3.748 1 97.31 438 VAL B C 1
ATOM 7649 O O . VAL B 1 438 ? -7.898 7.441 -4.812 1 97.31 438 VAL B O 1
ATOM 7652 N N . GLU B 1 439 ? -8.641 6.035 -3.268 1 92.31 439 GLU B N 1
ATOM 7653 C CA . GLU B 1 439 ? -8.203 4.859 -4.012 1 92.31 439 GLU B CA 1
ATOM 7654 C C . GLU B 1 439 ? -9.398 4.074 -4.551 1 92.31 439 GLU B C 1
ATOM 7656 O O . GLU B 1 439 ? -10.352 3.811 -3.818 1 92.31 439 GLU B O 1
ATOM 7661 N N . GLN B 1 440 ? -9.281 3.727 -5.82 1 89.06 440 GLN B N 1
ATOM 7662 C CA . GLN B 1 440 ? -10.312 2.918 -6.461 1 89.06 440 GLN B CA 1
ATOM 7663 C C . GLN B 1 440 ? -9.742 1.585 -6.941 1 89.06 440 GLN B C 1
ATOM 7665 O O . GLN B 1 440 ? -8.562 1.49 -7.277 1 89.06 440 GLN B O 1
ATOM 7670 N N . ASP B 1 441 ? -10.602 0.625 -6.93 1 81.38 441 ASP B N 1
ATOM 7671 C CA . ASP B 1 441 ? -10.195 -0.635 -7.547 1 81.38 441 ASP B CA 1
ATOM 7672 C C . ASP B 1 441 ? -10.562 -0.663 -9.031 1 81.38 441 ASP B C 1
ATOM 7674 O O . ASP B 1 441 ? -10.953 0.36 -9.602 1 81.38 441 ASP B O 1
ATOM 7678 N N . SER B 1 442 ? -10.359 -1.813 -9.68 1 75.19 442 SER B N 1
ATOM 7679 C CA . SER B 1 442 ? -10.523 -1.94 -11.125 1 75.19 442 SER B CA 1
ATOM 7680 C C . SER B 1 442 ? -11.984 -1.748 -11.539 1 75.19 442 SER B C 1
ATOM 7682 O O . SER B 1 442 ? -12.273 -1.456 -12.695 1 75.19 442 SER B O 1
ATOM 7684 N N . THR B 1 443 ? -12.859 -1.889 -10.547 1 75.44 443 THR B N 1
ATOM 7685 C CA . THR B 1 443 ? -14.273 -1.718 -10.852 1 75.44 443 THR B CA 1
ATOM 7686 C C . THR B 1 443 ? -14.703 -0.269 -10.633 1 75.44 443 THR B C 1
ATOM 7688 O O . THR B 1 443 ? -15.82 0.114 -10.992 1 75.44 443 THR B O 1
ATOM 7691 N N . GLY B 1 444 ? -13.828 0.512 -10.016 1 82.75 444 GLY B N 1
ATOM 7692 C CA . GLY B 1 444 ? -14.156 1.895 -9.719 1 82.75 444 GLY B CA 1
ATOM 7693 C C . GLY B 1 444 ? -14.656 2.094 -8.297 1 82.75 444 GLY B C 1
ATOM 7694 O O . GLY B 1 444 ? -14.922 3.223 -7.879 1 82.75 444 GLY B O 1
ATOM 7695 N N . SER B 1 445 ? -14.742 1.021 -7.605 1 85.75 445 SER B N 1
ATOM 7696 C CA . SER B 1 445 ? -15.164 1.137 -6.215 1 85.75 445 SER B CA 1
ATOM 7697 C C . SER B 1 445 ? -14.102 1.827 -5.367 1 85.75 445 SER B C 1
ATOM 7699 O O . SER B 1 445 ? -12.914 1.537 -5.5 1 85.75 445 SER B O 1
ATOM 7701 N N . VAL B 1 446 ? -14.578 2.785 -4.516 1 92.56 446 VAL B N 1
ATOM 7702 C CA . VAL B 1 446 ? -13.648 3.387 -3.561 1 92.56 446 VAL B CA 1
ATOM 7703 C C . VAL B 1 446 ? -13.281 2.363 -2.49 1 92.56 446 VAL B C 1
ATOM 7705 O O . VAL B 1 446 ? -14.148 1.865 -1.77 1 92.56 446 VAL B O 1
ATOM 7708 N N . VAL B 1 447 ? -12.016 2.072 -2.434 1 87.75 447 VAL B N 1
ATOM 7709 C CA . VAL B 1 447 ? -11.617 0.987 -1.545 1 87.75 447 VAL B CA 1
ATOM 7710 C C . VAL B 1 447 ? -10.875 1.553 -0.34 1 87.75 447 VAL B C 1
ATOM 7712 O O . VAL B 1 447 ? -10.703 0.868 0.671 1 87.75 447 VAL B O 1
ATOM 7715 N N . ALA B 1 448 ? -10.445 2.742 -0.461 1 91.5 448 ALA B N 1
ATOM 7716 C CA . ALA B 1 448 ? -9.766 3.389 0.662 1 91.5 448 ALA B CA 1
ATOM 7717 C C . ALA B 1 448 ? -9.734 4.902 0.481 1 91.5 448 ALA B C 1
ATOM 7719 O O . ALA B 1 448 ? -9.805 5.402 -0.645 1 91.5 448 ALA B O 1
ATOM 7720 N N . VAL B 1 449 ? -9.656 5.551 1.557 1 96.19 449 VAL B N 1
ATOM 7721 C CA . VAL B 1 449 ? -9.398 6.988 1.613 1 96.19 449 VAL B CA 1
ATOM 7722 C C . VAL B 1 449 ? -8.242 7.266 2.57 1 96.19 449 VAL B C 1
ATOM 7724 O O . VAL B 1 449 ? -8.133 6.633 3.625 1 96.19 449 VAL B O 1
ATOM 7727 N N . HIS B 1 450 ? -7.359 8.109 2.178 1 97 450 HIS B N 1
ATOM 7728 C CA . HIS B 1 450 ? -6.234 8.531 3.002 1 97 450 HIS B CA 1
ATOM 7729 C C . HIS B 1 450 ? -6.324 10.016 3.34 1 97 450 HIS B C 1
ATOM 7731 O O . HIS B 1 450 ? -6.227 10.867 2.453 1 97 450 HIS B O 1
ATOM 7737 N N . TRP B 1 451 ? -6.531 10.25 4.551 1 96.81 451 TRP B N 1
ATOM 7738 C CA . TRP B 1 451 ? -6.793 11.617 4.996 1 96.81 451 TRP B CA 1
ATOM 7739 C C . TRP B 1 451 ? -6.16 11.875 6.359 1 96.81 451 TRP B C 1
ATOM 7741 O O . TRP B 1 451 ? -6.574 11.289 7.363 1 96.81 451 TRP B O 1
ATOM 7751 N N . SER B 1 452 ? -5.168 12.672 6.391 1 95.25 452 SER B N 1
ATOM 7752 C CA . SER B 1 452 ? -4.453 13.031 7.605 1 95.25 452 SER B CA 1
ATOM 7753 C C . SER B 1 452 ? -3.859 14.438 7.5 1 95.25 452 SER B C 1
ATOM 7755 O O . SER B 1 452 ? -2.641 14.594 7.434 1 95.25 452 SER B O 1
ATOM 7757 N N . PRO B 1 453 ? -4.688 15.461 7.598 1 92.5 453 PRO B N 1
ATOM 7758 C CA . PRO B 1 453 ? -4.234 16.844 7.398 1 92.5 453 PRO B CA 1
ATOM 7759 C C . PRO B 1 453 ? -3.064 17.203 8.305 1 92.5 453 PRO B C 1
ATOM 7761 O O . PRO B 1 453 ? -2.104 17.844 7.855 1 92.5 453 PRO B O 1
ATOM 7764 N N . PRO B 1 454 ? -2.975 16.797 9.531 1 90.62 454 PRO B N 1
ATOM 7765 C CA . PRO B 1 454 ? -1.845 17.188 10.375 1 90.62 454 PRO B CA 1
ATOM 7766 C C . PRO B 1 454 ? -0.513 16.625 9.875 1 90.62 454 PRO B C 1
ATOM 7768 O O . PRO B 1 454 ? 0.546 17.188 10.188 1 90.62 454 PRO B O 1
ATOM 7771 N N . PHE B 1 455 ? -0.594 15.586 9.094 1 92.75 455 PHE B N 1
ATOM 7772 C CA . PHE B 1 455 ? 0.644 14.93 8.703 1 92.75 455 PHE B CA 1
ATOM 7773 C C . PHE B 1 455 ? 0.871 15.062 7.199 1 92.75 455 PHE B C 1
ATOM 7775 O O . PHE B 1 455 ? 1.611 14.273 6.605 1 92.75 455 PHE B O 1
ATOM 7782 N N . GLN B 1 456 ? 0.28 15.977 6.613 1 92.44 456 GLN B N 1
ATOM 7783 C CA . GLN B 1 456 ? 0.466 16.188 5.18 1 92.44 456 GLN B CA 1
ATOM 7784 C C . GLN B 1 456 ? 1.651 17.109 4.91 1 92.44 456 GLN B C 1
ATOM 7786 O O . GLN B 1 456 ? 1.917 18.031 5.684 1 92.44 456 GLN B O 1
ATOM 7791 N N . GLY B 1 457 ? 2.406 16.828 3.838 1 91.88 457 GLY B N 1
ATOM 7792 C CA . GLY B 1 457 ? 3.562 17.609 3.412 1 91.88 457 GLY B CA 1
ATOM 7793 C C . GLY B 1 457 ? 3.373 18.266 2.057 1 91.88 457 GLY B C 1
ATOM 7794 O O . GLY B 1 457 ? 2.252 18.344 1.554 1 91.88 457 GLY B O 1
ATOM 7795 N N . PRO B 1 458 ? 4.453 18.797 1.553 1 93.25 458 PRO B N 1
ATOM 7796 C CA . PRO B 1 458 ? 4.363 19.516 0.277 1 93.25 458 PRO B CA 1
ATOM 7797 C C . PRO B 1 458 ? 3.953 18.609 -0.881 1 93.25 458 PRO B C 1
ATOM 7799 O O . PRO B 1 458 ? 4.477 17.5 -1.015 1 93.25 458 PRO B O 1
ATOM 7802 N N . LEU B 1 459 ? 3.004 19.156 -1.642 1 92.75 459 LEU B N 1
ATOM 7803 C CA . LEU B 1 459 ? 2.531 18.453 -2.832 1 92.75 459 LEU B CA 1
ATOM 7804 C C . LEU B 1 459 ? 3.617 18.406 -3.9 1 92.75 459 LEU B C 1
ATOM 7806 O O . LEU B 1 459 ? 4.328 19.391 -4.117 1 92.75 459 LEU B O 1
ATOM 7810 N N . CYS B 1 460 ? 3.779 17.328 -4.527 1 91.81 460 CYS B N 1
ATOM 7811 C CA . CYS B 1 460 ? 4.727 17.156 -5.621 1 91.81 460 CYS B CA 1
ATOM 7812 C C . CYS B 1 460 ? 4.051 16.531 -6.836 1 91.81 460 CYS B C 1
ATOM 7814 O O . CYS B 1 460 ? 4.223 15.336 -7.102 1 91.81 460 CYS B O 1
ATOM 7816 N N . ILE B 1 461 ? 3.299 17.312 -7.578 1 92.81 461 ILE B N 1
ATOM 7817 C CA . ILE B 1 461 ? 2.582 16.875 -8.766 1 92.81 461 ILE B CA 1
ATOM 7818 C C . ILE B 1 461 ? 2.816 17.859 -9.914 1 92.81 461 ILE B C 1
ATOM 7820 O O . ILE B 1 461 ? 3.486 18.875 -9.734 1 92.81 461 ILE B O 1
ATOM 7824 N N . ARG B 1 462 ? 2.299 17.531 -11.039 1 91.94 462 ARG B N 1
ATOM 7825 C CA . ARG B 1 462 ? 2.422 18.438 -12.18 1 91.94 462 ARG B CA 1
ATOM 7826 C C . ARG B 1 462 ? 1.849 19.812 -11.859 1 91.94 462 ARG B C 1
ATOM 7828 O O . ARG B 1 462 ? 0.78 19.922 -11.258 1 91.94 462 ARG B O 1
ATOM 7835 N N . PRO B 1 463 ? 2.539 20.812 -12.289 1 92.5 463 PRO B N 1
ATOM 7836 C CA . PRO B 1 463 ? 2.139 22.172 -11.93 1 92.5 463 PRO B CA 1
ATOM 7837 C C . PRO B 1 463 ? 0.721 22.5 -12.383 1 92.5 463 PRO B C 1
ATOM 7839 O O . PRO B 1 463 ? 0.012 23.25 -11.703 1 92.5 463 PRO B O 1
ATOM 7842 N N . ASP B 1 464 ? 0.337 21.984 -13.5 1 93.06 464 ASP B N 1
ATOM 7843 C CA . ASP B 1 464 ? -0.963 22.328 -14.07 1 93.06 464 ASP B CA 1
ATOM 7844 C C . ASP B 1 464 ? -2.1 21.719 -13.25 1 93.06 464 ASP B C 1
ATOM 7846 O O . ASP B 1 464 ? -3.26 22.109 -13.406 1 93.06 464 ASP B O 1
ATOM 7850 N N . LEU B 1 465 ? -1.78 20.859 -12.32 1 94.31 465 LEU B N 1
ATOM 7851 C CA . LEU B 1 465 ? -2.809 20.156 -11.562 1 94.31 465 LEU B CA 1
ATOM 7852 C C . LEU B 1 465 ? -2.902 20.703 -10.141 1 94.31 465 LEU B C 1
ATOM 7854 O O . LEU B 1 465 ? -3.842 20.375 -9.414 1 94.31 465 LEU B O 1
ATOM 7858 N N . VAL B 1 466 ? -2.008 21.547 -9.703 1 92.94 466 VAL B N 1
ATOM 7859 C CA . VAL B 1 466 ? -1.83 21.938 -8.305 1 92.94 466 VAL B CA 1
ATOM 7860 C C . VAL B 1 466 ? -3.066 22.688 -7.809 1 92.94 466 VAL B C 1
ATOM 7862 O O . VAL B 1 466 ? -3.645 22.328 -6.781 1 92.94 466 VAL B O 1
ATOM 7865 N N . ASP B 1 467 ? -3.516 23.672 -8.523 1 89.5 467 ASP B N 1
ATOM 7866 C CA . ASP B 1 467 ? -4.656 24.469 -8.078 1 89.5 467 ASP B CA 1
ATOM 7867 C C . ASP B 1 467 ? -5.926 23.625 -8.016 1 89.5 467 ASP B C 1
ATOM 7869 O O . ASP B 1 467 ? -6.695 23.719 -7.055 1 89.5 467 ASP B O 1
ATOM 7873 N N . ASN B 1 468 ? -6.102 22.844 -9.07 1 91.38 468 ASN B N 1
ATOM 7874 C CA . ASN B 1 468 ? -7.262 21.953 -9.078 1 91.38 468 ASN B CA 1
ATOM 7875 C C . ASN B 1 468 ? -7.234 20.984 -7.898 1 91.38 468 ASN B C 1
ATOM 7877 O O . ASN B 1 468 ? -8.273 20.672 -7.324 1 91.38 468 ASN B O 1
ATOM 7881 N N . TYR B 1 469 ? -6.117 20.5 -7.574 1 94.56 469 TYR B N 1
ATOM 7882 C CA . TYR B 1 469 ? -5.965 19.609 -6.43 1 94.56 469 TYR B CA 1
ATOM 7883 C C . TYR B 1 469 ? -6.41 20.297 -5.145 1 94.56 469 TYR B C 1
ATOM 7885 O O . TYR B 1 469 ? -7.172 19.719 -4.363 1 94.56 469 TYR B O 1
ATOM 7893 N N . PHE B 1 470 ? -5.969 21.469 -4.945 1 92.19 470 PHE B N 1
ATOM 7894 C CA . PHE B 1 470 ? -6.254 22.141 -3.678 1 92.19 470 PHE B CA 1
ATOM 7895 C C . PHE B 1 470 ? -7.73 22.484 -3.568 1 92.19 470 PHE B C 1
ATOM 7897 O O . PHE B 1 470 ? -8.297 22.469 -2.477 1 92.19 470 PHE B O 1
ATOM 7904 N N . VAL B 1 471 ? -8.359 22.781 -4.684 1 91.69 471 VAL B N 1
ATOM 7905 C CA . VAL B 1 471 ? -9.797 23 -4.648 1 91.69 471 VAL B CA 1
ATOM 7906 C C . VAL B 1 471 ? -10.508 21.688 -4.285 1 91.69 471 VAL B C 1
ATOM 7908 O O . VAL B 1 471 ? -11.383 21.672 -3.416 1 91.69 471 VAL B O 1
ATOM 7911 N N . ALA B 1 472 ? -10.094 20.625 -4.969 1 94.88 472 ALA B N 1
ATOM 7912 C CA . ALA B 1 472 ? -10.68 19.312 -4.684 1 94.88 472 ALA B CA 1
ATOM 7913 C C . ALA B 1 472 ? -10.469 18.922 -3.227 1 94.88 472 ALA B C 1
ATOM 7915 O O . ALA B 1 472 ? -11.367 18.375 -2.584 1 94.88 472 ALA B O 1
ATOM 7916 N N . TYR B 1 473 ? -9.289 19.219 -2.752 1 94.12 473 TYR B N 1
ATOM 7917 C CA . TYR B 1 473 ? -8.945 18.969 -1.355 1 94.12 473 TYR B CA 1
ATOM 7918 C C . TYR B 1 473 ? -9.906 19.703 -0.42 1 94.12 473 TYR B C 1
ATOM 7920 O O . TYR B 1 473 ? -10.461 19.094 0.5 1 94.12 473 TYR B O 1
ATOM 7928 N N . ALA B 1 474 ? -10.109 20.953 -0.679 1 91.5 474 ALA B N 1
ATOM 7929 C CA . ALA B 1 474 ? -10.977 21.766 0.157 1 91.5 474 ALA B CA 1
ATOM 7930 C C . ALA B 1 474 ? -12.422 21.297 0.085 1 91.5 474 ALA B C 1
ATOM 7932 O O . ALA B 1 474 ? -13.148 21.344 1.08 1 91.5 474 ALA B O 1
ATOM 7933 N N . VAL B 1 475 ? -12.781 20.922 -1.052 1 93.5 475 VAL B N 1
ATOM 7934 C CA . VAL B 1 475 ? -14.141 20.406 -1.263 1 93.5 475 VAL B CA 1
ATOM 7935 C C . VAL B 1 475 ? -14.367 19.172 -0.411 1 93.5 475 VAL B C 1
ATOM 7937 O O . VAL B 1 475 ? -15.375 19.047 0.282 1 93.5 475 VAL B O 1
ATOM 7940 N N . LEU B 1 476 ? -13.438 18.25 -0.442 1 95.69 476 LEU B N 1
ATOM 7941 C CA . LEU B 1 476 ? -13.57 17.047 0.375 1 95.69 476 LEU B CA 1
ATOM 7942 C C . LEU B 1 476 ? -13.516 17.391 1.86 1 95.69 476 LEU B C 1
ATOM 7944 O O . LEU B 1 476 ? -14.281 16.844 2.658 1 95.69 476 LEU B O 1
ATOM 7948 N N . GLU B 1 477 ? -12.641 18.25 2.215 1 93.38 477 GLU B N 1
ATOM 7949 C CA . GLU B 1 477 ? -12.531 18.672 3.607 1 93.38 477 GLU B CA 1
ATOM 7950 C C . GLU B 1 477 ? -13.859 19.219 4.121 1 93.38 477 GLU B C 1
ATOM 7952 O O . GLU B 1 477 ? -14.266 18.938 5.246 1 93.38 477 GLU B O 1
ATOM 7957 N N . ARG B 1 478 ? -14.516 20.016 3.312 1 92.12 478 ARG B N 1
ATOM 7958 C CA . ARG B 1 478 ? -15.805 20.594 3.668 1 92.12 478 ARG B CA 1
ATOM 7959 C C . ARG B 1 478 ? -16.828 19.516 3.986 1 92.12 478 ARG B C 1
ATOM 7961 O O . ARG B 1 478 ? -17.672 19.688 4.863 1 92.12 478 ARG B O 1
ATOM 7968 N N . MET B 1 479 ? -16.688 18.438 3.344 1 94.5 479 MET B N 1
ATOM 7969 C CA . MET B 1 479 ? -17.594 17.312 3.529 1 94.5 479 MET B CA 1
ATOM 7970 C C . MET B 1 479 ? -17.234 16.516 4.777 1 94.5 479 MET B C 1
ATOM 7972 O O . MET B 1 479 ? -18.109 15.898 5.395 1 94.5 479 MET B O 1
ATOM 7976 N N . LEU B 1 480 ? -16 16.531 5.145 1 96.31 480 LEU B N 1
ATOM 7977 C CA . LEU B 1 480 ? -15.516 15.625 6.172 1 96.31 480 LEU B CA 1
ATOM 7978 C C . LEU B 1 480 ? -15.5 16.297 7.539 1 96.31 480 LEU B C 1
ATOM 7980 O O . LEU B 1 480 ? -15.43 15.633 8.57 1 96.31 480 LEU B O 1
ATOM 7984 N N . ASP B 1 481 ? -15.562 17.609 7.555 1 93.88 481 ASP B N 1
ATOM 7985 C CA . ASP B 1 481 ? -15.391 18.328 8.812 1 93.88 481 ASP B CA 1
ATOM 7986 C C . ASP B 1 481 ? -16.547 19.312 9.031 1 93.88 481 ASP B C 1
ATOM 7988 O O . ASP B 1 481 ? -16.531 20.422 8.484 1 93.88 481 ASP B O 1
ATOM 7992 N N . ASN B 1 482 ? -17.391 19 9.922 1 93.38 482 ASN B N 1
ATOM 7993 C CA . ASN B 1 482 ? -18.562 19.844 10.172 1 93.38 482 ASN B CA 1
ATOM 7994 C C . ASN B 1 482 ? -18.234 21 11.109 1 93.38 482 ASN B C 1
ATOM 7996 O O . ASN B 1 482 ? -19.109 21.812 11.422 1 93.38 482 ASN B O 1
ATOM 8000 N N . SER B 1 483 ? -17.016 21.047 11.555 1 88.19 483 SER B N 1
ATOM 8001 C CA . SER B 1 483 ? -16.641 22.141 12.453 1 88.19 483 SER B CA 1
ATOM 8002 C C . SER B 1 483 ? -16.125 23.344 11.68 1 88.19 483 SER B C 1
ATOM 8004 O O . SER B 1 483 ? -15.914 24.406 12.25 1 88.19 483 SER B O 1
ATOM 8006 N N . LEU B 1 484 ? -15.953 23.203 10.383 1 86.69 484 LEU B N 1
ATOM 8007 C CA . LEU B 1 484 ? -15.445 24.297 9.57 1 86.69 484 LEU B CA 1
ATOM 8008 C C . LEU B 1 484 ? -16.469 25.438 9.5 1 86.69 484 LEU B C 1
ATOM 8010 O O . LEU B 1 484 ? -17.656 25.188 9.266 1 86.69 484 LEU B O 1
ATOM 8014 N N . PRO B 1 485 ? -15.938 26.625 9.68 1 78.25 485 PRO B N 1
ATOM 8015 C CA . PRO B 1 485 ? -16.875 27.75 9.688 1 78.25 485 PRO B CA 1
ATOM 8016 C C . PRO B 1 485 ? -17.438 28.062 8.297 1 78.25 485 PRO B C 1
ATOM 8018 O O . PRO B 1 485 ? -16.734 27.875 7.297 1 78.25 485 PRO B O 1
ATOM 8021 N N . ARG B 1 486 ? -18.641 28.547 8.234 1 72.56 486 ARG B N 1
ATOM 8022 C CA . ARG B 1 486 ? -19.312 28.859 6.977 1 72.56 486 ARG B CA 1
ATOM 8023 C C . ARG B 1 486 ? -18.828 30.172 6.395 1 72.56 486 ARG B C 1
ATOM 8025 O O . ARG B 1 486 ? -18.703 30.328 5.176 1 72.56 486 ARG B O 1
ATOM 8032 N N . ASP B 1 487 ? -18.516 31.094 7.191 1 64.62 487 ASP B N 1
ATOM 8033 C CA . ASP B 1 487 ? -18.25 32.469 6.75 1 64.62 487 ASP B CA 1
ATOM 8034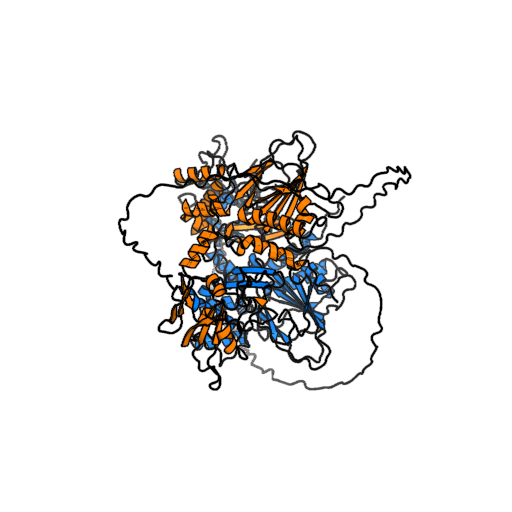 C C . ASP B 1 487 ? -16.781 32.625 6.371 1 64.62 487 ASP B C 1
ATOM 8036 O O . ASP B 1 487 ? -16.422 33.594 5.668 1 64.62 487 ASP B O 1
ATOM 8040 N N . ARG B 1 488 ? -15.969 31.672 6.68 1 63.22 488 ARG B N 1
ATOM 8041 C CA . ARG B 1 488 ? -14.531 31.859 6.48 1 63.22 488 ARG B CA 1
ATOM 8042 C C . ARG B 1 488 ? -13.984 30.859 5.469 1 63.22 488 ARG B C 1
ATOM 8044 O O . ARG B 1 488 ? -12.82 30.953 5.062 1 63.22 488 ARG B O 1
ATOM 8051 N N . PHE B 1 489 ? -14.867 30.078 5.129 1 59.91 489 PHE B N 1
ATOM 8052 C CA . PHE B 1 489 ? -14.461 29.031 4.199 1 59.91 489 PHE B CA 1
ATOM 8053 C C . PHE B 1 489 ? -15.141 29.203 2.846 1 59.91 489 PHE B C 1
ATOM 8055 O O . PHE B 1 489 ? -16.312 28.844 2.682 1 59.91 489 PHE B O 1
ATOM 8062 N N . ILE B 1 490 ? -14.438 30.047 1.938 1 64.5 490 ILE B N 1
ATOM 8063 C CA . ILE B 1 490 ? -15.039 30.328 0.636 1 64.5 490 ILE B CA 1
ATOM 8064 C C . ILE B 1 490 ? -14.305 29.531 -0.445 1 64.5 490 ILE B C 1
ATOM 8066 O O . ILE B 1 490 ? -13.094 29.688 -0.624 1 64.5 490 ILE B O 1
ATOM 8070 N N . LEU B 1 491 ? -15.086 28.703 -1.055 1 75.81 491 LEU B N 1
ATOM 8071 C CA . LEU B 1 491 ? -14.562 27.875 -2.141 1 75.81 491 LEU B CA 1
ATOM 8072 C C . LEU B 1 491 ? -15.016 28.422 -3.494 1 75.81 491 LEU B C 1
ATOM 8074 O O . LEU B 1 491 ? -16.109 28.953 -3.619 1 75.81 491 LEU B O 1
ATOM 8078 N N . PRO B 1 492 ? -14.07 28.438 -4.383 1 81.31 492 PRO B N 1
ATOM 8079 C CA . PRO B 1 492 ? -14.461 28.828 -5.738 1 81.31 492 PRO B CA 1
ATOM 8080 C C . PRO B 1 492 ? -15.305 27.781 -6.445 1 81.31 492 PRO B C 1
ATOM 8082 O O . PRO B 1 492 ? -14.938 27.312 -7.527 1 81.31 492 PRO B O 1
ATOM 8085 N N . ILE B 1 493 ? -16.438 27.391 -5.793 1 88.5 493 ILE B N 1
ATOM 8086 C CA . ILE B 1 493 ? -17.375 26.422 -6.352 1 88.5 493 ILE B CA 1
ATOM 8087 C C . ILE B 1 493 ? -18.797 26.984 -6.293 1 88.5 493 ILE B C 1
ATOM 8089 O O . ILE B 1 493 ? -19.031 28.031 -5.691 1 88.5 493 ILE B O 1
ATOM 8093 N N . ALA B 1 494 ? -19.734 26.328 -6.949 1 91.12 494 ALA B N 1
ATOM 8094 C CA . ALA B 1 494 ? -21.141 26.766 -6.926 1 91.12 494 ALA B CA 1
ATOM 8095 C C . ALA B 1 494 ? -21.703 26.734 -5.508 1 91.12 494 ALA B C 1
ATOM 8097 O O . ALA B 1 494 ? -21.484 25.781 -4.766 1 91.12 494 ALA B O 1
ATOM 8098 N N . PRO B 1 495 ? -22.438 27.766 -5.121 1 90 495 PRO B N 1
ATOM 8099 C CA . PRO B 1 495 ? -22.984 27.844 -3.764 1 90 495 PRO B CA 1
ATOM 8100 C C . PRO B 1 495 ? -23.875 26.656 -3.424 1 90 495 PRO B C 1
ATOM 8102 O O . PRO B 1 495 ? -23.906 26.203 -2.273 1 90 495 PRO B O 1
ATOM 8105 N N . GLU B 1 496 ? -24.547 26.172 -4.418 1 93.81 496 GLU B N 1
ATOM 8106 C CA . GLU B 1 496 ? -25.422 25.031 -4.184 1 93.81 496 GLU B CA 1
ATOM 8107 C C . GLU B 1 496 ? -24.609 23.781 -3.816 1 93.81 496 GLU B C 1
ATOM 8109 O O . GLU B 1 496 ? -25.016 23.016 -2.938 1 93.81 496 GLU B O 1
ATOM 8114 N N . LEU B 1 497 ? -23.562 23.625 -4.484 1 94.56 497 LEU B N 1
ATOM 8115 C CA . LEU B 1 497 ? -22.688 22.5 -4.164 1 94.56 497 LEU B CA 1
ATOM 8116 C C . LEU B 1 497 ? -22.094 22.656 -2.764 1 94.56 497 LEU B C 1
ATOM 8118 O O . LEU B 1 497 ? -22.078 21.688 -1.991 1 94.56 497 LEU B O 1
ATOM 8122 N N . GLU B 1 498 ? -21.656 23.812 -2.457 1 91.81 498 GLU B N 1
ATOM 8123 C CA . GLU B 1 498 ? -21.078 24.031 -1.135 1 91.81 498 GLU B CA 1
ATOM 8124 C C . GLU B 1 498 ? -22.094 23.703 -0.034 1 91.81 498 GLU B C 1
ATOM 8126 O O . GLU B 1 498 ? -21.75 23.078 0.968 1 91.81 498 GLU B O 1
ATOM 8131 N N . GLN B 1 499 ? -23.328 24.141 -0.257 1 93.81 499 GLN B N 1
ATOM 8132 C CA . GLN B 1 499 ? -24.359 23.859 0.732 1 93.81 499 GLN B CA 1
ATOM 8133 C C . GLN B 1 499 ? -24.562 22.359 0.888 1 93.81 499 GLN B C 1
ATOM 8135 O O . GLN B 1 499 ? -24.719 21.859 2.006 1 93.81 499 GLN B O 1
ATOM 8140 N N . SER B 1 500 ? -24.531 21.672 -0.213 1 96.12 500 SER B N 1
ATOM 8141 C CA . SER B 1 500 ? -24.688 20.219 -0.169 1 96.12 500 SER B CA 1
ATOM 8142 C C . SER B 1 500 ? -23.562 19.562 0.629 1 96.12 500 SER B C 1
ATOM 8144 O O . SER B 1 500 ? -23.797 18.594 1.364 1 96.12 500 SER B O 1
ATOM 8146 N N . LEU B 1 501 ? -22.359 20.078 0.449 1 95.44 501 LEU B N 1
ATOM 8147 C CA . LEU B 1 501 ? -21.219 19.562 1.172 1 95.44 501 LEU B CA 1
ATOM 8148 C C . LEU B 1 501 ? -21.359 19.797 2.67 1 95.44 501 LEU B C 1
ATOM 8150 O O . LEU B 1 501 ? -21.094 18.906 3.477 1 95.44 501 LEU B O 1
ATOM 8154 N N . ILE B 1 502 ? -21.812 20.984 3.025 1 94.19 502 ILE B N 1
ATOM 8155 C CA . ILE B 1 502 ? -22.016 21.359 4.418 1 94.19 502 ILE B CA 1
ATOM 8156 C C . ILE B 1 502 ? -23.078 20.469 5.043 1 94.19 502 ILE B C 1
ATOM 8158 O O . ILE B 1 502 ? -22.906 19.953 6.141 1 94.19 502 ILE B O 1
ATOM 8162 N N . ASP B 1 503 ? -24.141 20.312 4.301 1 96.56 503 ASP B N 1
ATOM 8163 C CA . ASP B 1 503 ? -25.234 19.484 4.793 1 96.56 503 ASP B CA 1
ATOM 8164 C C . ASP B 1 503 ? -24.781 18.047 5.02 1 96.56 503 ASP B C 1
ATOM 8166 O O . ASP B 1 503 ? -25.156 17.422 6.012 1 96.56 503 ASP B O 1
ATOM 8170 N N . TYR B 1 504 ? -24 17.594 4.148 1 97.56 504 TYR B N 1
ATOM 8171 C CA . TYR B 1 504 ? -23.484 16.234 4.297 1 97.56 504 TYR B CA 1
ATOM 8172 C C . TYR B 1 504 ? -22.656 16.109 5.57 1 97.56 504 TYR B C 1
ATOM 8174 O O . TYR B 1 504 ? -22.844 15.172 6.348 1 97.56 504 TYR B O 1
ATOM 8182 N N . ALA B 1 505 ? -21.766 17.016 5.73 1 96.69 505 ALA B N 1
ATOM 8183 C CA . ALA B 1 505 ? -20.891 16.969 6.898 1 96.69 505 ALA B CA 1
ATOM 8184 C C . ALA B 1 505 ? -21.688 16.953 8.195 1 96.69 505 ALA B C 1
ATOM 8186 O O . ALA B 1 505 ? -21.375 16.188 9.117 1 96.69 505 ALA B O 1
ATOM 8187 N N . HIS B 1 506 ? -22.688 17.766 8.242 1 96.62 506 HIS B N 1
ATOM 8188 C CA . HIS B 1 506 ? -23.5 17.859 9.453 1 96.62 506 HIS B CA 1
ATOM 8189 C C . HIS B 1 506 ? -24.312 16.594 9.68 1 96.62 506 HIS B C 1
ATOM 8191 O O . HIS B 1 506 ? -24.484 16.156 10.812 1 96.62 506 HIS B O 1
ATOM 8197 N N . GLU B 1 507 ? -24.75 16.047 8.594 1 97.81 507 GLU B N 1
ATOM 8198 C CA . GLU B 1 507 ? -25.594 14.859 8.695 1 97.81 507 GLU B CA 1
ATOM 8199 C C . GLU B 1 507 ? -24.766 13.617 9 1 97.81 507 GLU B C 1
ATOM 8201 O O . GLU B 1 507 ? -25.188 12.766 9.797 1 97.81 507 GLU B O 1
ATOM 8206 N N . TYR B 1 508 ? -23.625 13.5 8.422 1 98 508 TYR B N 1
ATOM 8207 C CA . TYR B 1 508 ? -22.906 12.227 8.445 1 98 508 TYR B CA 1
ATOM 8208 C C . TYR B 1 508 ? -21.656 12.328 9.32 1 98 508 TYR B C 1
ATOM 8210 O O . TYR B 1 508 ? -20.594 11.844 8.945 1 98 508 TYR B O 1
ATOM 8218 N N . THR B 1 509 ? -21.75 12.984 10.391 1 97.75 509 THR B N 1
ATOM 8219 C CA . THR B 1 509 ? -20.75 13.008 11.453 1 97.75 509 THR B CA 1
ATOM 8220 C C . THR B 1 509 ? -21.328 12.406 12.734 1 97.75 509 THR B C 1
ATOM 8222 O O . THR B 1 509 ? -22.297 12.922 13.289 1 97.75 509 THR B O 1
ATOM 8225 N N . TRP B 1 510 ? -20.719 11.281 13.109 1 97.69 510 TRP B N 1
ATOM 8226 C CA . TRP B 1 510 ? -21.062 10.672 14.391 1 97.69 510 TRP B CA 1
ATOM 8227 C C . TRP B 1 510 ? -20.281 11.312 15.531 1 97.69 510 TRP B C 1
ATOM 8229 O O . TRP B 1 510 ? -19.047 11.445 15.445 1 97.69 510 TRP B O 1
ATOM 8239 N N . GLN B 1 511 ? -20.922 11.797 16.5 1 95.5 511 GLN B N 1
ATOM 8240 C CA . GLN B 1 511 ? -20.312 12.43 17.672 1 95.5 511 GLN B CA 1
ATOM 8241 C C . GLN B 1 511 ? -20.859 11.844 18.953 1 95.5 511 GLN B C 1
ATOM 8243 O O . GLN B 1 511 ? -22.078 11.781 19.156 1 95.5 511 GLN B O 1
ATOM 8248 N N . HIS B 1 512 ? -19.953 11.391 19.812 1 92.81 512 HIS B N 1
ATOM 8249 C CA . HIS B 1 512 ? -20.391 10.711 21.031 1 92.81 512 HIS B CA 1
ATOM 8250 C C . HIS B 1 512 ? -19.328 10.828 22.141 1 92.81 512 HIS B C 1
ATOM 8252 O O . HIS B 1 512 ? -18.141 10.68 21.875 1 92.81 512 HIS B O 1
ATOM 8258 N N . ARG B 1 513 ? -19.828 11.047 23.312 1 89.75 513 ARG B N 1
ATOM 8259 C CA . ARG B 1 513 ? -18.938 11 24.469 1 89.75 513 ARG B CA 1
ATOM 8260 C C . ARG B 1 513 ? -18.781 9.57 24.969 1 89.75 513 ARG B C 1
ATOM 8262 O O . ARG B 1 513 ? -19.75 8.938 25.391 1 89.75 513 ARG B O 1
ATOM 8269 N N . LEU B 1 514 ? -17.594 9.094 24.922 1 88.75 514 LEU B N 1
ATOM 8270 C CA . LEU B 1 514 ? -17.344 7.738 25.406 1 88.75 514 LEU B CA 1
ATOM 8271 C C . LEU B 1 514 ? -17.422 7.684 26.922 1 88.75 514 LEU B C 1
ATOM 8273 O O . LEU B 1 514 ? -16.984 8.617 27.609 1 88.75 514 LEU B O 1
ATOM 8277 N N . GLU B 1 515 ? -17.969 6.602 27.422 1 86.25 515 GLU B N 1
ATOM 8278 C CA . GLU B 1 515 ? -18.031 6.367 28.859 1 86.25 515 GLU B CA 1
ATOM 8279 C C . GLU B 1 515 ? -16.891 5.465 29.312 1 86.25 515 GLU B C 1
ATOM 8281 O O . GLU B 1 515 ? -16.297 4.738 28.516 1 86.25 515 GLU B O 1
ATOM 8286 N N . GLU B 1 516 ? -16.641 5.625 30.594 1 85 516 GLU B N 1
ATOM 8287 C CA . GLU B 1 516 ? -15.641 4.746 31.172 1 85 516 GLU B CA 1
ATOM 8288 C C . GLU B 1 516 ? -15.953 3.281 30.875 1 85 516 GLU B C 1
ATOM 8290 O O . GLU B 1 516 ? -17.094 2.842 31.031 1 85 516 GLU B O 1
ATOM 8295 N N . GLY B 1 517 ? -14.93 2.617 30.344 1 86.94 517 GLY B N 1
ATOM 8296 C CA . GLY B 1 517 ? -15.109 1.211 30.031 1 86.94 517 GLY B CA 1
ATOM 8297 C C . GLY B 1 517 ? -15.484 0.969 28.578 1 86.94 517 GLY B C 1
ATOM 8298 O O . GLY B 1 517 ? -15.586 -0.179 28.141 1 86.94 517 GLY B O 1
ATOM 8299 N N . HIS B 1 518 ? -15.711 2.055 27.922 1 90.25 518 HIS B N 1
ATOM 8300 C CA . HIS B 1 518 ? -15.969 1.919 26.5 1 90.25 518 HIS B CA 1
ATOM 8301 C C . HIS B 1 518 ? -14.672 1.759 25.719 1 90.25 518 HIS B C 1
ATOM 8303 O O . HIS B 1 518 ? -13.703 2.482 25.953 1 90.25 518 HIS B O 1
ATOM 8309 N N . LEU B 1 519 ? -14.664 0.763 24.859 1 92.81 519 LEU B N 1
ATOM 8310 C CA . LEU B 1 519 ? -13.617 0.592 23.859 1 92.81 519 LEU B CA 1
ATOM 8311 C C . LEU B 1 519 ? -14.172 0.771 22.453 1 92.81 519 LEU B C 1
ATOM 8313 O O . LEU B 1 519 ? -14.938 -0.067 21.969 1 92.81 519 LEU B O 1
ATOM 8317 N N . LEU B 1 520 ? -13.797 1.896 21.922 1 94.75 520 LEU B N 1
ATOM 8318 C CA . LEU B 1 520 ? -14.219 2.17 20.547 1 94.75 520 LEU B CA 1
ATOM 8319 C C . LEU B 1 520 ? -13.25 1.535 19.547 1 94.75 520 LEU B C 1
ATOM 8321 O O . LEU B 1 520 ? -12.047 1.797 19.594 1 94.75 520 LEU B O 1
ATOM 8325 N N . ILE B 1 521 ? -13.766 0.645 18.688 1 95 521 ILE B N 1
ATOM 8326 C CA . ILE B 1 521 ? -12.984 0.004 17.625 1 95 521 ILE B CA 1
ATOM 8327 C C . ILE B 1 521 ? -13.531 0.417 16.266 1 95 521 ILE B C 1
ATOM 8329 O O . ILE B 1 521 ? -14.742 0.365 16.031 1 95 521 ILE B O 1
ATOM 8333 N N . PHE B 1 522 ? -12.656 0.857 15.391 1 95.75 522 PHE B N 1
ATOM 8334 C CA . PHE B 1 522 ? -13.18 1.262 14.094 1 95.75 522 PHE B CA 1
ATOM 8335 C C . PHE B 1 522 ? -12.188 0.919 12.984 1 95.75 522 PHE B C 1
ATOM 8337 O O . PHE B 1 522 ? -11.016 0.658 13.25 1 95.75 522 PHE B O 1
ATOM 8344 N N . ASN B 1 523 ? -12.688 0.815 11.766 1 94.38 523 ASN B N 1
ATOM 8345 C CA . ASN B 1 523 ? -11.922 0.583 10.547 1 94.38 523 ASN B CA 1
ATOM 8346 C C . ASN B 1 523 ? -11.125 1.821 10.141 1 94.38 523 ASN B C 1
ATOM 8348 O O . ASN B 1 523 ? -11.68 2.754 9.555 1 94.38 523 ASN B O 1
ATOM 8352 N N . ASN B 1 524 ? -9.844 1.825 10.344 1 92.31 524 ASN B N 1
ATOM 8353 C CA . ASN B 1 524 ? -9 2.99 10.117 1 92.31 524 ASN B CA 1
ATOM 8354 C C . ASN B 1 524 ? -8.758 3.223 8.625 1 92.31 524 ASN B C 1
ATOM 8356 O O . ASN B 1 524 ? -8.227 4.262 8.234 1 92.31 524 ASN B O 1
ATOM 8360 N N . GLN B 1 525 ? -9.18 2.348 7.793 1 89.81 525 GLN B N 1
ATOM 8361 C CA . GLN B 1 525 ? -9.055 2.529 6.348 1 89.81 525 GLN B CA 1
ATOM 8362 C C . GLN B 1 525 ? -10.297 3.211 5.773 1 89.81 525 GLN B C 1
ATOM 8364 O O . GLN B 1 525 ? -10.273 3.691 4.641 1 89.81 525 GLN B O 1
ATOM 8369 N N . ARG B 1 526 ? -11.25 3.268 6.562 1 94.06 526 ARG B N 1
ATOM 8370 C CA . ARG B 1 526 ? -12.547 3.779 6.141 1 94.06 526 ARG B CA 1
ATOM 8371 C C . ARG B 1 526 ? -12.961 4.988 6.977 1 94.06 526 ARG B C 1
ATOM 8373 O O . ARG B 1 526 ? -13.344 6.023 6.43 1 94.06 526 ARG B O 1
ATOM 8380 N N . MET B 1 527 ? -12.758 4.871 8.203 1 96.75 527 MET B N 1
ATOM 8381 C CA . MET B 1 527 ? -13.242 5.875 9.141 1 96.75 527 MET B CA 1
ATOM 8382 C C . MET B 1 527 ? -12.148 6.887 9.477 1 96.75 527 MET B C 1
ATOM 8384 O O . MET B 1 527 ? -10.992 6.512 9.664 1 96.75 527 MET B O 1
ATOM 8388 N N . LEU B 1 528 ? -12.594 8.102 9.492 1 97.5 528 LEU B N 1
ATOM 8389 C CA . LEU B 1 528 ? -11.789 9.133 10.148 1 97.5 528 LEU B CA 1
ATOM 8390 C C . LEU B 1 528 ? -12.234 9.328 11.594 1 97.5 528 LEU B C 1
ATOM 8392 O O . LEU B 1 528 ? -13.43 9.25 11.898 1 97.5 528 LEU B O 1
ATOM 8396 N N . HIS B 1 529 ? -11.289 9.594 12.406 1 96.38 529 HIS B N 1
ATOM 8397 C CA . HIS B 1 529 ? -11.633 9.891 13.789 1 96.38 529 HIS B CA 1
ATOM 8398 C C . HIS B 1 529 ? -11.133 11.273 14.203 1 96.38 529 HIS B C 1
ATOM 8400 O O . HIS B 1 529 ? -10.188 11.789 13.609 1 96.38 529 HIS B O 1
ATOM 8406 N N . GLY B 1 530 ? -11.844 11.883 15.078 1 93.44 530 GLY B N 1
ATOM 8407 C CA . GLY B 1 530 ? -11.484 13.156 15.688 1 93.44 530 GLY B CA 1
ATOM 8408 C C . GLY B 1 530 ? -11.961 13.289 17.125 1 93.44 530 GLY B C 1
ATOM 8409 O O . GLY B 1 530 ? -12.445 12.32 17.719 1 93.44 530 GLY B O 1
ATOM 8410 N N . ARG B 1 531 ? -11.68 14.445 17.656 1 90.19 531 ARG B N 1
ATOM 8411 C CA . ARG B 1 531 ? -12.094 14.773 19.016 1 90.19 531 ARG B CA 1
ATOM 8412 C C . ARG B 1 531 ? -12.43 16.25 19.141 1 90.19 531 ARG B C 1
ATOM 8414 O O . ARG B 1 531 ? -11.68 17.109 18.688 1 90.19 531 ARG B O 1
ATOM 8421 N N . ARG B 1 532 ? -13.539 16.469 19.781 1 90.69 532 ARG B N 1
ATOM 8422 C CA . ARG B 1 532 ? -13.875 17.875 20.062 1 90.69 532 ARG B CA 1
ATOM 8423 C C . ARG B 1 532 ? -13.016 18.422 21.188 1 90.69 532 ARG B C 1
ATOM 8425 O O . ARG B 1 532 ? -12.508 17.672 22.016 1 90.69 532 ARG B O 1
ATOM 8432 N N . GLY B 1 533 ? -12.773 19.719 21.062 1 85.44 533 GLY B N 1
ATOM 8433 C CA . GLY B 1 533 ? -12.047 20.359 22.141 1 85.44 533 GLY B CA 1
ATOM 8434 C C . GLY B 1 533 ? -12.703 20.188 23.5 1 85.44 533 GLY B C 1
ATOM 8435 O O . GLY B 1 533 ? -13.906 19.922 23.578 1 85.44 533 GLY B O 1
ATOM 8436 N N . PHE B 1 534 ? -11.82 20.203 24.562 1 82.12 534 PHE B N 1
ATOM 8437 C CA . PHE B 1 534 ? -12.391 20.031 25.891 1 82.12 534 PHE B CA 1
ATOM 8438 C C . PHE B 1 534 ? -11.703 20.938 26.906 1 82.12 534 PHE B C 1
ATOM 8440 O O . PHE B 1 534 ? -10.648 21.5 26.609 1 82.12 534 PHE B O 1
ATOM 8447 N N . GLN B 1 535 ? -12.422 21.188 27.938 1 79.38 535 GLN B N 1
ATOM 8448 C CA . GLN B 1 535 ? -11.93 21.953 29.062 1 79.38 535 GLN B CA 1
ATOM 8449 C C . GLN B 1 535 ? -11.992 21.141 30.359 1 79.38 535 GLN B C 1
ATOM 8451 O O . GLN B 1 535 ? -12.969 20.422 30.594 1 79.38 535 GLN B O 1
ATOM 8456 N N . LEU B 1 536 ? -10.797 21.125 31 1 72.44 536 LEU B N 1
ATOM 8457 C CA . LEU B 1 536 ? -10.75 20.453 32.281 1 72.44 536 LEU B CA 1
ATOM 8458 C C . LEU B 1 536 ? -11.273 21.359 33.406 1 72.44 536 LEU B C 1
ATOM 8460 O O . LEU B 1 536 ? -10.789 22.484 33.562 1 72.44 536 LEU B O 1
ATOM 8464 N N . LEU B 1 537 ? -12.398 21 33.938 1 63.47 537 LEU B N 1
ATOM 8465 C CA . LEU B 1 537 ? -12.969 21.797 35.031 1 63.47 537 LEU B CA 1
ATOM 8466 C C . LEU B 1 537 ? -12.242 21.547 36.344 1 63.47 537 LEU B C 1
ATOM 8468 O O . LEU B 1 537 ? -12.203 22.406 37.219 1 63.47 537 LEU B O 1
ATOM 8472 N N . SER B 1 538 ? -11.844 20.219 36.625 1 57.81 538 SER B N 1
ATOM 8473 C CA . SER B 1 538 ? -11.055 19.891 37.812 1 57.81 538 SER B CA 1
ATOM 8474 C C . SER B 1 538 ? -9.766 19.172 37.438 1 57.81 538 SER B C 1
ATOM 8476 O O . SER B 1 538 ? -9.625 18.672 36.312 1 57.81 538 SER B O 1
ATOM 8478 N N . ALA B 1 539 ? -8.75 19.234 38.312 1 48.25 539 ALA B N 1
ATOM 8479 C CA . ALA B 1 539 ? -7.375 18.781 38.125 1 48.25 539 ALA B CA 1
ATOM 8480 C C . ALA B 1 539 ? -7.328 17.328 37.688 1 48.25 539 ALA B C 1
ATOM 8482 O O . ALA B 1 539 ? -6.258 16.812 37.344 1 48.25 539 ALA B O 1
ATOM 8483 N N . THR B 1 540 ? -8.406 16.547 37.75 1 45.88 540 THR B N 1
ATOM 8484 C CA . THR B 1 540 ? -8.195 15.125 37.469 1 45.88 540 THR B CA 1
ATOM 8485 C C . THR B 1 540 ? -8.312 14.852 35.969 1 45.88 540 THR B C 1
ATOM 8487 O O . THR B 1 540 ? -9.32 15.195 35.344 1 45.88 540 THR B O 1
ATOM 8490 N N . ALA B 1 541 ? -7.246 14.508 35.344 1 48.78 541 ALA B N 1
ATOM 8491 C CA . ALA B 1 541 ? -6.977 14.445 33.906 1 48.78 541 ALA B CA 1
ATOM 8492 C C . ALA B 1 541 ? -7.645 13.227 33.281 1 48.78 541 ALA B C 1
ATOM 8494 O O . ALA B 1 541 ? -7.652 12.141 33.875 1 48.78 541 ALA B O 1
ATOM 8495 N N . ALA B 1 542 ? -8.453 13.406 32.25 1 48.84 542 ALA B N 1
ATOM 8496 C CA . ALA B 1 542 ? -9.031 12.367 31.391 1 48.84 542 ALA B CA 1
ATOM 8497 C C . ALA B 1 542 ? -7.934 11.57 30.688 1 48.84 542 ALA B C 1
ATOM 8499 O O . ALA B 1 542 ? -6.914 12.125 30.281 1 48.84 542 ALA B O 1
ATOM 8500 N N . GLN B 1 543 ? -7.93 10.109 30.953 1 49.5 543 GLN B N 1
ATOM 8501 C CA . GLN B 1 543 ? -6.91 9.242 30.359 1 49.5 543 GLN B CA 1
ATOM 8502 C C . GLN B 1 543 ? -7.52 8.289 29.344 1 49.5 543 GLN B C 1
ATOM 8504 O O . GLN B 1 543 ? -8.562 7.684 29.594 1 49.5 543 GLN B O 1
ATOM 8509 N N . ASN B 1 544 ? -7.137 8.477 28.078 1 52.97 544 ASN B N 1
ATOM 8510 C CA . ASN B 1 544 ? -7.512 7.473 27.078 1 52.97 544 ASN B CA 1
ATOM 8511 C C . ASN B 1 544 ? -6.309 6.645 26.641 1 52.97 544 ASN B C 1
ATOM 8513 O O . ASN B 1 544 ? -5.184 7.148 26.594 1 52.97 544 ASN B O 1
ATOM 8517 N N . ALA B 1 545 ? -6.539 5.297 26.672 1 46.97 545 ALA B N 1
ATOM 8518 C CA . ALA B 1 545 ? -5.539 4.402 26.109 1 46.97 545 ALA B CA 1
ATOM 8519 C C . ALA B 1 545 ? -5.91 4.012 24.672 1 46.97 545 ALA B C 1
ATOM 8521 O O . ALA B 1 545 ? -7.082 3.785 24.375 1 46.97 545 ALA B O 1
ATOM 8522 N N . CYS B 1 546 ? -4.988 4.238 23.797 1 56.16 546 CYS B N 1
ATOM 8523 C CA . CYS B 1 546 ? -5.234 3.91 22.406 1 56.16 546 CYS B CA 1
ATOM 8524 C C . CYS B 1 546 ? -4.344 2.76 21.953 1 56.16 546 CYS B C 1
ATOM 8526 O O . CYS B 1 546 ? -3.225 2.605 22.438 1 56.16 546 CYS B O 1
ATOM 8528 N N . GLY B 1 547 ? -4.84 1.676 21.375 1 46.47 547 GLY B N 1
ATOM 8529 C CA . GLY B 1 547 ? -4.113 0.592 20.734 1 46.47 547 GLY B CA 1
ATOM 8530 C C . GLY B 1 547 ? -4.457 0.432 19.266 1 46.47 547 GLY B C 1
ATOM 8531 O O . GLY B 1 547 ? -5.438 1.001 18.781 1 46.47 547 GLY B O 1
ATOM 8532 N N . ARG B 1 548 ? -3.438 -0.118 18.5 1 47.66 548 ARG B N 1
ATOM 8533 C CA . ARG B 1 548 ? -3.625 -0.3 17.062 1 47.66 548 ARG B CA 1
ATOM 8534 C C . ARG B 1 548 ? -3.461 -1.765 16.672 1 47.66 548 ARG B C 1
ATOM 8536 O O . ARG B 1 548 ? -2.654 -2.484 17.266 1 47.66 548 ARG B O 1
ATOM 8543 N N . GLY B 1 549 ? -4.398 -2.35 15.867 1 44.94 549 GLY B N 1
ATOM 8544 C CA . GLY B 1 549 ? -4.305 -3.695 15.328 1 44.94 549 GLY B CA 1
ATOM 8545 C C . GLY B 1 549 ? -4.301 -3.727 13.805 1 44.94 549 GLY B C 1
ATOM 8546 O O . GLY B 1 549 ? -4.766 -2.785 13.164 1 44.94 549 GLY B O 1
#

Sequence (1098 aa):
MVRPSLRSDLSVSLLRKCCASNRRIPGNLISVFQSSLTPSRLTRGSRAFSIRPAIGSALAICQSSAPRVSFSAGKLFEYASHKGIGPKSGSSRSDTVRLFSLETRRTVLINEDGFKVHVSYRGEQSSFDASWLWHNDPSYVHPSSGQRLRSSPWTGLGRAIESACIVTEKRAQSEASEGIVIPSAAPLGSLHPIGNLYQGPIVQMDASSRLLLRILWKKTPIDDPSTLAPISFFDMNWLWRCRYDATASERCLQETQIRKEHALSRTSTLRNVLFDGLLLTNQPADMDNARYDILDAVVHDGAVIVAQTPDTLDQHETTVGYVGHSLSGGGLSHGQLYGDIFHVETAHNAHNLAYTSVALPPHQDLAYYDSKPGLQLLHCVANTADVLGGESVLVDAVAAAQELRNLAPDHFEALTKCPATFLKQREGADMVYRRTHVEQDSTGSVVAVHWSPPFQGPLCIRPDLVDNYFVAYAVLERMLDNSLPRDRFILPIAPELEQSLIDYAHEYTWQHRLEEGHLLIFNNQRMLHGRRGFQLLSATAAQNACGRGMVRPSLRSDLSVSLLRKCCASNRRIPGNLISVFQSSLTPSRLTRGSRAFSIRPAIGSALAICQSSAPRVSFSAGKLFEYASHKGIGPKSGSSRSDTVRLFSLETRRTVLINEDGFKVHVSYRGEQSSFDASWLWHNDPSYVHPSSGQRLRSSPWTGLGRAIESACIVTEKRAQSEASEGIVIPSAAPLGSLHPIGNLYQGPIVQMDASSRLLLRILWKKTPIDDPSTLAPISFFDMNWLWRCRYDATASERCLQETQIRKEHALSRTSTLRNVLFDGLLLTNQPADMDNARYDILDAVVHDGAVIVAQTPDTLDQHETTVGYVGHSLSGGGLSHGQLYGDIFHVETAHNAHNLAYTSVALPPHQDLAYYDSKPGLQLLHCVANTADVLGGESVLVDAVAAAQELRNLAPDHFEALTKCPATFLKQREGADMVYRRTHVEQDSTGSVVAVHWSPPFQGPLCIRPDLVDNYFVAYAVLERMLDNSLPRDRFILPIAPELEQSLIDYAHEYTWQHRLEEGHLLIFNNQRMLHGRRGFQLLSATAAQNACGRG